Protein AF-A0A8T5GZK8-F1 (afdb_monomer_lite)

Radius of gyration: 70.19 Å; chains: 1; bounding box: 140×98×194 Å

Foldseek 3Di:
DDDDDDPPPPVQPCNVVLVVVVVVQADCVVVVVQCVVCVVVNVVSVVVVVVLLVLLVVVLVVLVQPLLCVPPVCNVVSVVLNVVSSHSVCSVVSVVVCVVVCVLQPVLVVLCVVQLVVCVVVVNNVLSSVLSSLLSPAFSVLVVQVVVCSVVSNDNVCSVVSVVSSVVSVVVRVVLLVVLVVLLVVVVVVPDDLPCLNVDGSVVSVVVSVVSVVVVVLLVVQLVLLVVQPVQQPPVSSVVLVVVSVVCVVPNDPVVSVVSSVVSVVVSVVLVVLLVVLQVLVVVLVVLVADDPDPDRDTSHCSVVSVVCVVVVVVLSVLQSVLVVLVVVLCVQVVVLCVQCVVVTNYSVCSVSSVVSSVVSVVVLVVLLVVLVVLVVVLVVLQADDVVLNVVSVVGSVVSSVVSVVCVVVSVLLSVLLVLLVPQLPVPHDVVVSVVLNVLSRYPPDDPVSSVVSVVVSVVSVVVLVVLLVVLVVLVVVLVVVQQDDPPPDSVPDRSVRSVVVSVCSVPCGPPDDPDDDDDDPCPVVVLVVLLVVLVVVLVQLVLQQADCPVLVVVSVPDSPVSVVVVVVLVVLLVCLVVLLVLVQPAPCQFPVPVLVVVLVLSSYSNCSVVSSVCSVVSNVVSVPGDGNHPPDRRDRDGGHDPDPDDDDDDDDDDDDDDPVVVVVVVVVVVVVPPDDDDYDDDDDDDDDDDDDDDDDDDDDDDDDDDDDDDDDDDDDDDDDDDDDDDDDDDDDDDDDDDDDDDDDDDDDDVPVVLVVVLVVCVVVVVVVVSVVSD

Secondary structure (DSSP, 8-state):
------------TTHHHHHHHHTTT---HHHHHHHHHTGGGHHHHHHHHHHHHHHHHHHHHHH--TTTTT-TTTHHHHHHHHHHTTSGGGHHHHHHHHHHHHHHH-HHHHHHTTTHHHHHHTT-HHHHHHHHHHHTTS-GGGHHHHHHHTTTTT-GGGHHHHHHHHHHHHHHHHHHHHHHHHHHHHHHHTT---GGGGGS-HHHHHHHHHHHHHHHHHHHHHHHHHHHHTTTT-HHHHHHHHHHHHHHHHH--HHHHHHHHHHHHHHHHHHHHHHHHHHHHHHHHHHTT---S--SPPPGGGHHHHHHHHHHHHHHHHHHHHHHHHHHHHHHH-GGGHHHHGGGTT-GGGHHHHHHHHHHHHHHHHHHHHHHHHHHHHHHTTT---GGGHHHHHH-HHHHHHHHHHHHHHHHHHHHHHHHHHTS--TTS-HHHHHHHHHHHHSTT--HHHHHHHHHHHHHHHHHHHHHHHHHHHHHHHHHHTTSS-TT--GGGS-HHHHHHHHHHHHHH-S-S---S---SSSHHHHHHHHHHHHHHHHHHHHHTT---HHHHHHHTT-HHHHHHHHHHHHHHHHHHHHHHHHHHTS-GGG-HHHHHHHHHHTT-TTHHHHHHHHHHHHHHHHHTS--S-TT----------------PPPP-------TTSHHHHHHHHHHH-SS------------------------------------------------------------------------SSHHHHHHHHHHHHHHTT-HHHHHS--

pLDDT: mean 74.14, std 19.46, range [23.34, 93.38]

Sequence (775 aa):
MVSQDEPHSSQSWFDNQIDSWANLGWEISEIEDYLNDNSELASEALLRVEYLVNLSTDMKSRLDLSWVEKNPSYRELFDRWLLDLNNPMNGEIIRQEYESWASDNRPWELVFQKVRDEWNAVRKGEEILLFLARCDSLDPTSHPQIAVLLPMFKSPEMSSRLDQEISRIEQNEARQRRTIFNAIESLKDQGYDVDYILEMPMVQALEQITVIQRRHTEHETIRLLIIDQLASFDDKIAQDYETQRLELLSEGNEIDLMDFKSKIMAISDDLYKRLVSVNDVIFSWREKGIIFPHADAIRPEELMEWETNIPEIGNSVNKHLEWLERYQKIITLWPEAISQGEPYIGYLENTENIIDIVEDLQQEWRRLELECLSLIEKFQNHGLLLDTYESMIEGDPKNALAVITNALPLWQQRVDCITDLLEIDISFEGEDLVNKRIALLQEIEAGSDVIEDTISMIQTYRKRRTRHRRMLESELLDLVKQGKASDETASSRFNLLEFEEFVANARKHGMSKNITTTGNSVVTSAINERLERKLVDELAQYNAAGWYTGHLSSQLESSPIELAKILTMVRGLINNHESLRRRLSALPWNRDVNLAIQVQEQLQDPLKLAELSDNVPSFMKHLSLREIEDSEFEFRSWKPDPIRKTLLPIPEQIQAPSSTLEEAHEAILDAMEEERDEDLNEPEIVEQKVPEVIDLVTEDKTMEEKVNELEEIIEIPQIEENQEQTQPPRSDNKSTVKEKQSPNAQNQSLDKSSFEAYKSLLLTLGLKETAQMLQ

Structure (mmCIF, N/CA/C/O backbone):
data_AF-A0A8T5GZK8-F1
#
_entry.id   AF-A0A8T5GZK8-F1
#
loop_
_atom_site.group_PDB
_atom_site.id
_atom_site.type_symbol
_atom_site.label_atom_id
_atom_site.label_alt_id
_atom_site.label_comp_id
_atom_site.label_asym_id
_atom_site.label_entity_id
_atom_site.label_seq_id
_atom_site.pdbx_PDB_ins_code
_atom_site.Cartn_x
_atom_site.Cartn_y
_atom_site.Cartn_z
_atom_site.occupancy
_atom_site.B_iso_or_equiv
_atom_site.auth_seq_id
_atom_site.auth_comp_id
_atom_site.auth_asym_id
_atom_site.auth_atom_id
_atom_site.pdbx_PDB_model_num
ATOM 1 N N . MET A 1 1 ? 81.126 51.174 -90.330 1.00 37.38 1 MET A N 1
ATOM 2 C CA . MET A 1 1 ? 81.477 50.451 -89.089 1.00 37.38 1 MET A CA 1
ATOM 3 C C . MET A 1 1 ? 80.354 49.439 -88.927 1.00 37.38 1 MET A C 1
ATOM 5 O O . MET A 1 1 ? 79.218 49.885 -88.896 1.00 37.38 1 MET A O 1
ATOM 9 N N . VAL A 1 2 ? 80.562 48.158 -89.252 1.00 33.69 2 VAL A N 1
ATOM 10 C CA . VAL A 1 2 ? 81.430 47.175 -88.558 1.00 33.69 2 VAL A CA 1
ATOM 11 C C . VAL A 1 2 ? 80.832 46.869 -87.179 1.00 33.69 2 VAL A C 1
ATOM 13 O O . VAL A 1 2 ? 80.740 47.805 -86.389 1.00 33.69 2 VAL A O 1
ATOM 16 N N . SER A 1 3 ? 80.415 45.642 -86.853 1.00 38.00 3 SER A N 1
ATOM 17 C CA . SER A 1 3 ? 80.447 44.358 -87.610 1.00 38.00 3 SER A CA 1
ATOM 18 C C . SER A 1 3 ? 79.036 44.004 -88.156 1.00 38.00 3 SER A C 1
ATOM 20 O O . SER A 1 3 ? 78.082 44.675 -87.779 1.00 38.00 3 SER A O 1
ATOM 22 N N . GLN A 1 4 ? 78.772 43.134 -89.142 1.00 34.84 4 GLN A N 1
ATOM 23 C CA . GLN A 1 4 ? 79.334 41.835 -89.566 1.00 34.84 4 GLN A CA 1
ATOM 24 C C . GLN A 1 4 ? 79.164 40.688 -88.553 1.00 34.84 4 GLN A C 1
ATOM 26 O O . GLN A 1 4 ? 79.716 40.768 -87.466 1.00 34.84 4 GLN A O 1
ATOM 31 N N . ASP A 1 5 ? 78.452 39.649 -89.008 1.00 31.97 5 ASP A N 1
ATOM 32 C CA . ASP A 1 5 ? 78.629 38.214 -88.724 1.00 31.97 5 ASP A CA 1
ATOM 33 C C . ASP A 1 5 ? 78.449 37.749 -87.246 1.00 31.97 5 ASP A C 1
ATOM 35 O O . ASP A 1 5 ? 79.006 38.331 -86.325 1.00 31.97 5 ASP A O 1
ATOM 39 N N . GLU A 1 6 ? 77.664 36.718 -86.900 1.00 33.94 6 GLU A N 1
ATOM 40 C CA . GLU A 1 6 ? 76.902 35.724 -87.682 1.00 33.94 6 GLU A CA 1
ATOM 41 C C . GLU A 1 6 ? 75.547 35.411 -87.008 1.00 33.94 6 GLU A C 1
ATOM 43 O O . GLU A 1 6 ? 75.478 35.364 -85.777 1.00 33.94 6 GLU A O 1
ATOM 48 N N . PRO A 1 7 ? 74.475 35.089 -87.759 1.00 36.22 7 PRO A N 1
ATOM 49 C CA . PRO A 1 7 ? 73.340 34.364 -87.207 1.00 36.22 7 PRO A CA 1
ATOM 50 C C . PRO A 1 7 ? 73.701 32.874 -87.111 1.00 36.22 7 PRO A C 1
ATOM 52 O O . PRO A 1 7 ? 73.326 32.078 -87.972 1.00 36.22 7 PRO A O 1
ATOM 55 N N . HIS A 1 8 ? 74.419 32.482 -86.056 1.00 35.00 8 HIS A N 1
ATOM 56 C CA . HIS A 1 8 ? 74.487 31.078 -85.645 1.00 35.00 8 HIS A CA 1
ATOM 57 C C . HIS A 1 8 ? 73.110 30.631 -85.123 1.00 35.00 8 HIS A C 1
ATOM 59 O O . HIS A 1 8 ? 72.898 30.447 -83.928 1.00 35.00 8 HIS A O 1
ATOM 65 N N . SER A 1 9 ? 72.174 30.399 -86.049 1.00 42.84 9 SER A N 1
ATOM 66 C CA . SER A 1 9 ? 71.194 29.331 -85.876 1.00 42.84 9 SER A CA 1
ATOM 67 C C . SER A 1 9 ? 71.968 28.020 -85.985 1.00 42.84 9 SER A C 1
ATOM 69 O O . SER A 1 9 ? 72.005 27.360 -87.024 1.00 42.84 9 SER A O 1
ATOM 71 N N . SER A 1 10 ? 72.664 27.689 -84.898 1.00 43.91 10 SER A N 1
ATOM 72 C CA . SER A 1 10 ? 73.003 26.313 -84.588 1.00 43.91 10 SER A CA 1
ATOM 73 C C . SER A 1 10 ? 71.667 25.609 -84.422 1.00 43.91 10 SER A C 1
ATOM 75 O O . SER A 1 10 ? 71.080 25.694 -83.352 1.00 43.91 10 SER A O 1
ATOM 77 N N . GLN A 1 11 ? 71.151 25.008 -85.496 1.00 52.88 11 GLN A N 1
ATOM 78 C CA . GLN A 1 11 ? 69.985 24.143 -85.379 1.00 52.88 11 GLN A CA 1
ATOM 79 C C . GLN A 1 11 ? 70.403 22.996 -84.464 1.00 52.88 11 GLN A C 1
ATOM 81 O O . GLN A 1 11 ? 71.233 22.165 -84.857 1.00 52.88 11 GLN A O 1
ATOM 86 N N . SER A 1 12 ? 69.907 22.998 -83.230 1.00 61.56 12 SER A N 1
ATOM 87 C CA . SER A 1 12 ? 70.169 21.917 -82.293 1.00 61.56 12 SER A CA 1
ATOM 88 C C . SER A 1 12 ? 69.613 20.654 -82.928 1.00 61.56 12 SER A C 1
ATOM 90 O O . SER A 1 12 ? 68.571 20.657 -83.590 1.00 61.56 12 SER A O 1
ATOM 92 N N . TRP A 1 13 ? 70.320 19.544 -82.760 1.00 71.88 13 TRP A N 1
ATOM 93 C CA . TRP A 1 13 ? 70.007 18.298 -83.460 1.00 71.88 13 TRP A CA 1
ATOM 94 C C . TRP A 1 13 ? 68.618 17.722 -83.086 1.00 71.88 13 TRP A C 1
ATOM 96 O O . TRP A 1 13 ? 68.147 16.796 -83.744 1.00 71.88 13 TRP A O 1
ATOM 106 N N . PHE A 1 14 ? 67.954 18.310 -82.082 1.00 71.38 14 PHE A N 1
ATOM 107 C CA . PHE A 1 14 ? 66.604 18.020 -81.600 1.00 71.38 14 PHE A CA 1
ATOM 108 C C . PHE A 1 14 ? 65.527 19.082 -81.928 1.00 71.38 14 PHE A C 1
ATOM 110 O O . PHE A 1 14 ? 64.354 18.783 -81.711 1.00 71.38 14 PHE A O 1
ATOM 117 N N . ASP A 1 15 ? 65.859 20.273 -82.458 1.00 73.25 15 ASP A N 1
ATOM 118 C CA . ASP A 1 15 ? 64.918 21.418 -82.577 1.00 73.25 15 ASP A CA 1
ATOM 119 C C . ASP A 1 15 ? 63.578 21.031 -83.231 1.00 73.25 15 ASP A C 1
ATOM 121 O O . ASP A 1 15 ? 62.506 21.339 -82.718 1.00 73.25 15 ASP A O 1
ATOM 125 N N . ASN A 1 16 ? 63.628 20.273 -84.335 1.00 74.69 16 ASN A N 1
ATOM 126 C CA . ASN A 1 16 ? 62.433 19.852 -85.079 1.00 74.69 16 ASN A CA 1
ATOM 127 C C . ASN A 1 16 ? 61.486 18.940 -84.266 1.00 74.69 16 ASN A C 1
ATOM 129 O O . ASN A 1 16 ? 60.287 18.915 -84.538 1.00 74.69 16 ASN A O 1
ATOM 133 N N . GLN A 1 17 ? 62.010 18.171 -83.301 1.00 72.31 17 GLN A N 1
ATOM 134 C CA . GLN A 1 17 ? 61.196 17.338 -82.404 1.00 72.31 17 GLN A CA 1
ATOM 135 C C . GLN A 1 17 ? 60.653 18.162 -81.234 1.00 72.31 17 GLN A C 1
ATOM 137 O O . GLN A 1 17 ? 59.504 17.973 -80.847 1.00 72.31 17 GLN A O 1
ATOM 142 N N . ILE A 1 18 ? 61.430 19.130 -80.741 1.00 78.00 18 ILE A N 1
ATOM 143 C CA . ILE A 1 18 ? 60.975 20.116 -79.756 1.00 78.00 18 ILE A CA 1
ATOM 144 C C . ILE A 1 18 ? 59.799 20.935 -80.293 1.00 78.00 18 ILE A C 1
ATOM 146 O O . ILE A 1 18 ? 58.759 20.983 -79.639 1.00 78.00 18 ILE A O 1
ATOM 150 N N . ASP A 1 19 ? 59.882 21.447 -81.524 1.00 77.25 19 ASP A N 1
ATOM 151 C CA . ASP A 1 19 ? 58.742 22.073 -82.206 1.00 77.25 19 ASP A CA 1
ATOM 152 C C . ASP A 1 19 ? 57.554 21.098 -82.332 1.00 77.25 19 ASP A C 1
ATOM 154 O O . ASP A 1 19 ? 56.397 21.488 -82.159 1.00 77.25 19 ASP A O 1
ATOM 158 N N . SER A 1 20 ? 57.799 19.810 -82.598 1.00 80.38 20 SER A N 1
ATOM 159 C CA . SER A 1 20 ? 56.724 18.812 -82.668 1.00 80.38 20 SER A CA 1
ATOM 160 C C . SER A 1 20 ? 56.048 18.570 -81.312 1.00 80.38 20 SER A C 1
ATOM 162 O O . SER A 1 20 ? 54.832 18.383 -81.276 1.00 80.38 20 SER A O 1
ATOM 164 N N . TRP A 1 21 ? 56.788 18.582 -80.201 1.00 79.38 21 TRP A N 1
ATOM 165 C CA . TRP A 1 21 ? 56.227 18.435 -78.853 1.00 79.38 21 TRP A CA 1
ATOM 166 C C . TRP A 1 21 ? 55.562 19.732 -78.361 1.00 79.38 21 TRP A C 1
ATOM 168 O O . TRP A 1 21 ? 54.498 19.662 -77.745 1.00 79.38 21 TRP A O 1
ATOM 178 N N . ALA A 1 22 ? 56.079 20.904 -78.745 1.00 79.00 22 ALA A N 1
ATOM 179 C CA . ALA A 1 22 ? 55.427 22.202 -78.544 1.00 79.00 22 ALA A CA 1
ATOM 180 C C . ALA A 1 22 ? 54.014 22.219 -79.145 1.00 79.00 22 ALA A C 1
ATOM 182 O O . ALA A 1 22 ? 53.035 22.549 -78.476 1.00 79.00 22 ALA A O 1
ATOM 183 N N . ASN A 1 23 ? 53.895 21.788 -80.406 1.00 78.38 23 ASN A N 1
ATOM 184 C CA . ASN A 1 23 ? 52.621 21.720 -81.125 1.00 78.38 23 ASN A CA 1
ATOM 185 C C . ASN A 1 23 ? 51.659 20.642 -80.581 1.00 78.38 23 ASN A C 1
ATOM 187 O O . ASN A 1 23 ? 50.468 20.681 -80.890 1.00 78.38 23 ASN A O 1
ATOM 191 N N . LEU A 1 24 ? 52.148 19.705 -79.761 1.00 74.62 24 LEU A N 1
ATOM 192 C CA . LEU A 1 24 ? 51.341 18.723 -79.026 1.00 74.62 24 LEU A CA 1
ATOM 193 C C . LEU A 1 24 ? 50.972 19.183 -77.599 1.00 74.62 24 LEU A C 1
ATOM 195 O O . LEU A 1 24 ? 50.237 18.473 -76.915 1.00 74.62 24 LEU A O 1
ATOM 199 N N . GLY A 1 25 ? 51.428 20.364 -77.164 1.00 78.31 25 GLY A N 1
ATOM 200 C CA . GLY A 1 25 ? 51.036 20.983 -75.893 1.00 78.31 25 GLY A CA 1
ATOM 201 C C . GLY A 1 25 ? 51.818 20.517 -74.660 1.00 78.31 25 GLY A C 1
ATOM 202 O O . GLY A 1 25 ? 51.269 20.552 -73.559 1.00 78.31 25 GLY A O 1
ATOM 203 N N . TRP A 1 26 ? 53.066 20.070 -74.824 1.00 81.69 26 TRP A N 1
ATOM 204 C CA . TRP A 1 26 ? 53.951 19.709 -73.706 1.00 81.69 26 TRP A CA 1
ATOM 205 C C . TRP A 1 26 ? 54.773 20.904 -73.215 1.00 81.69 26 TRP A C 1
ATOM 207 O O . TRP A 1 26 ? 55.111 21.798 -73.992 1.00 81.69 26 TRP A O 1
ATOM 217 N N . GLU A 1 27 ? 55.127 20.901 -71.931 1.00 80.12 27 GLU A N 1
ATOM 218 C CA . GLU A 1 27 ? 56.160 21.789 -71.397 1.00 80.12 27 GLU A CA 1
ATOM 219 C C . GLU A 1 27 ? 57.551 21.268 -71.790 1.00 80.12 27 GLU A C 1
ATOM 221 O O . GLU A 1 27 ? 57.815 20.067 -71.716 1.00 80.12 27 GLU A O 1
ATOM 226 N N . ILE A 1 28 ? 58.417 22.174 -72.255 1.00 77.94 28 ILE A N 1
ATOM 227 C CA . ILE A 1 28 ? 59.652 21.836 -72.987 1.00 77.94 28 ILE A CA 1
ATOM 228 C C . ILE A 1 28 ? 60.919 22.381 -72.322 1.00 77.94 28 ILE A C 1
ATOM 230 O O . ILE A 1 28 ? 62.007 21.926 -72.642 1.00 77.94 28 ILE A O 1
ATOM 234 N N . SER A 1 29 ? 60.795 23.306 -71.371 1.00 76.06 29 SER A N 1
ATOM 235 C CA . SER A 1 29 ? 61.905 23.931 -70.633 1.00 76.06 29 SER A CA 1
ATOM 236 C C . SER A 1 29 ? 62.900 22.900 -70.083 1.00 76.06 29 SER A C 1
ATOM 238 O O . SER A 1 29 ? 64.078 22.914 -70.428 1.00 76.06 29 SER A O 1
ATOM 240 N N . GLU A 1 30 ? 62.412 21.933 -69.306 1.00 76.25 30 GLU A N 1
ATOM 241 C CA . GLU A 1 30 ? 63.249 20.865 -68.740 1.00 76.25 30 GLU A CA 1
ATOM 242 C C . GLU A 1 30 ? 63.717 19.832 -69.784 1.00 76.25 30 GLU A C 1
ATOM 244 O O . GLU A 1 30 ? 64.691 19.114 -69.555 1.00 76.25 30 GLU A O 1
ATOM 249 N N . ILE A 1 31 ? 63.058 19.762 -70.947 1.00 77.94 31 ILE A N 1
ATOM 250 C CA . ILE A 1 31 ? 63.470 18.913 -72.074 1.00 77.94 31 ILE A CA 1
ATOM 251 C C . ILE A 1 31 ? 64.644 19.560 -72.822 1.00 77.94 31 ILE A C 1
ATOM 253 O O . ILE A 1 31 ? 65.604 18.869 -73.160 1.00 77.94 31 ILE A O 1
ATOM 257 N N . GLU A 1 32 ? 64.588 20.875 -73.056 1.00 77.50 32 GLU A N 1
ATOM 258 C CA . GLU A 1 32 ? 65.678 21.670 -73.631 1.00 77.50 32 GLU A CA 1
ATOM 259 C C . GLU A 1 32 ? 66.932 21.558 -72.760 1.00 77.50 32 GLU A C 1
ATOM 261 O O . GLU A 1 32 ? 67.994 21.191 -73.265 1.00 77.50 32 GLU A O 1
ATOM 266 N N . ASP A 1 33 ? 66.809 21.786 -71.450 1.00 79.62 33 ASP A N 1
ATOM 267 C CA . ASP A 1 33 ? 67.921 21.638 -70.504 1.00 79.62 33 ASP A CA 1
ATOM 268 C C . ASP A 1 33 ? 68.491 20.203 -70.527 1.00 79.62 33 ASP A C 1
ATOM 270 O O . ASP A 1 33 ? 69.699 20.012 -70.700 1.00 79.62 33 ASP A O 1
ATOM 274 N N . TYR A 1 34 ? 67.635 19.173 -70.463 1.00 80.00 34 TYR A N 1
ATOM 275 C CA . TYR A 1 34 ? 68.074 17.772 -70.479 1.00 80.00 34 TYR A CA 1
ATOM 276 C C . TYR A 1 34 ? 68.780 17.358 -71.783 1.00 80.00 34 TYR A C 1
ATOM 278 O O . TYR A 1 34 ? 69.774 16.625 -71.744 1.00 80.00 34 TYR A O 1
ATOM 286 N N . LEU A 1 35 ? 68.297 17.810 -72.945 1.00 78.56 35 LEU A N 1
ATOM 287 C CA . LEU A 1 35 ? 68.897 17.484 -74.244 1.00 78.56 35 LEU A CA 1
ATOM 288 C C . LEU A 1 35 ? 70.188 18.273 -74.517 1.00 78.56 35 LEU A C 1
ATOM 290 O O . LEU A 1 35 ? 71.076 17.755 -75.200 1.00 78.56 35 LEU A O 1
ATOM 294 N N . ASN A 1 36 ? 70.329 19.475 -73.949 1.00 79.62 36 ASN A N 1
ATOM 295 C CA . ASN A 1 36 ? 71.585 20.226 -73.956 1.00 79.62 36 ASN A CA 1
ATOM 296 C C . ASN A 1 36 ? 72.664 19.534 -73.102 1.00 79.62 36 ASN A C 1
ATOM 298 O O . ASN A 1 36 ? 73.771 19.299 -73.596 1.00 79.62 36 ASN A O 1
ATOM 302 N N . ASP A 1 37 ? 72.335 19.135 -71.869 1.00 78.06 37 ASP A N 1
ATOM 303 C CA . ASP A 1 37 ? 73.274 18.463 -70.954 1.00 78.06 37 ASP A CA 1
ATOM 304 C C . ASP A 1 37 ? 73.750 17.091 -71.475 1.00 78.06 37 ASP A C 1
ATOM 306 O O . ASP A 1 37 ? 74.883 16.682 -71.217 1.00 78.06 37 ASP A O 1
ATOM 310 N N . ASN A 1 38 ? 72.920 16.375 -72.245 1.00 77.00 38 ASN A N 1
ATOM 311 C CA . ASN A 1 38 ? 73.207 15.013 -72.725 1.00 77.00 38 ASN A CA 1
ATOM 312 C C . ASN A 1 38 ? 73.645 14.948 -74.204 1.00 77.00 38 ASN A C 1
ATOM 314 O O . ASN A 1 38 ? 73.516 13.908 -74.855 1.00 77.00 38 ASN A O 1
ATOM 318 N N . SER A 1 39 ? 74.205 16.038 -74.739 1.00 66.94 39 SER A N 1
ATOM 319 C CA . SER A 1 39 ? 74.588 16.180 -76.155 1.00 66.94 39 SER A CA 1
ATOM 320 C C . SER A 1 39 ? 75.546 15.087 -76.685 1.00 66.94 39 SER A C 1
ATOM 322 O O . SER A 1 39 ? 75.451 14.695 -77.848 1.00 66.94 39 SER A O 1
ATOM 324 N N . GLU A 1 40 ? 76.419 14.511 -75.843 1.00 69.25 40 GLU A N 1
ATOM 325 C CA . GLU A 1 40 ? 77.305 13.392 -76.237 1.00 69.25 40 GLU A CA 1
ATOM 326 C C . GLU A 1 40 ? 76.555 12.069 -76.510 1.00 69.25 40 GLU A C 1
ATOM 328 O O . GLU A 1 40 ? 77.056 11.213 -77.241 1.00 69.25 40 GLU A O 1
ATOM 333 N N . LEU A 1 41 ? 75.350 11.903 -75.954 1.00 76.25 41 LEU A N 1
ATOM 334 C CA . LEU A 1 41 ? 74.505 10.705 -76.056 1.00 76.25 41 LEU A CA 1
ATOM 335 C C . LEU A 1 41 ? 73.192 10.993 -76.804 1.00 76.25 41 LEU A C 1
ATOM 337 O O . LEU A 1 41 ? 72.172 10.352 -76.558 1.00 76.25 41 LEU A O 1
ATOM 341 N N . ALA A 1 42 ? 73.231 11.939 -77.746 1.00 72.12 42 ALA A N 1
ATOM 342 C CA . ALA A 1 42 ? 72.089 12.488 -78.478 1.00 72.12 42 ALA A CA 1
ATOM 343 C C . ALA A 1 42 ? 70.966 11.484 -78.826 1.00 72.12 42 ALA A C 1
ATOM 345 O O . ALA A 1 42 ? 69.807 11.684 -78.466 1.00 72.12 42 ALA A O 1
ATOM 346 N N . SER A 1 43 ? 71.292 10.364 -79.481 1.00 75.50 43 SER A N 1
ATOM 347 C CA . SER A 1 43 ? 70.288 9.363 -79.873 1.00 75.50 43 SER A CA 1
ATOM 348 C C . SER A 1 43 ? 69.632 8.640 -78.693 1.00 75.50 43 SER A C 1
ATOM 350 O O . SER A 1 43 ? 68.473 8.258 -78.792 1.00 75.50 43 SER A O 1
ATOM 352 N N . GLU A 1 44 ? 70.349 8.435 -77.586 1.00 79.56 44 GLU A N 1
ATOM 353 C CA . GLU A 1 44 ? 69.805 7.807 -76.375 1.00 79.56 44 GLU A CA 1
ATOM 354 C C . GLU A 1 44 ? 68.977 8.810 -75.562 1.00 79.56 44 GLU A C 1
ATOM 356 O O . GLU A 1 44 ? 67.880 8.479 -75.115 1.00 79.56 44 GLU A O 1
ATOM 361 N N . ALA A 1 45 ? 69.442 10.059 -75.455 1.00 79.62 45 ALA A N 1
ATOM 362 C CA . ALA A 1 45 ? 68.712 11.139 -74.796 1.00 79.62 45 ALA A CA 1
ATOM 363 C C . ALA A 1 45 ? 67.372 11.438 -75.495 1.00 79.62 45 ALA A C 1
ATOM 365 O O . ALA A 1 45 ? 66.340 11.532 -74.831 1.00 79.62 45 ALA A O 1
ATOM 366 N N . LEU A 1 46 ? 67.353 11.500 -76.832 1.00 81.19 46 LEU A N 1
ATOM 367 C CA . LEU A 1 46 ? 66.121 11.700 -77.602 1.00 81.19 46 LEU A CA 1
ATOM 368 C C . LEU A 1 46 ? 65.188 10.488 -77.531 1.00 81.19 46 LEU A C 1
ATOM 370 O O . LEU A 1 46 ? 63.996 10.684 -77.325 1.00 81.19 46 LEU A O 1
ATOM 374 N N . LEU A 1 47 ? 65.701 9.252 -77.599 1.00 83.00 47 LEU A N 1
ATOM 375 C CA . LEU A 1 47 ? 64.875 8.057 -77.367 1.00 83.00 47 LEU A CA 1
ATOM 376 C C . LEU A 1 47 ? 64.290 8.026 -75.945 1.00 83.00 47 LEU A C 1
ATOM 378 O O . LEU A 1 47 ? 63.164 7.564 -75.764 1.00 83.00 47 LEU A O 1
ATOM 382 N N . ARG A 1 48 ? 65.008 8.548 -74.937 1.00 83.25 48 ARG A N 1
ATOM 383 C CA . ARG A 1 48 ? 64.469 8.710 -73.579 1.00 83.25 48 ARG A CA 1
ATOM 384 C C . ARG A 1 48 ? 63.349 9.747 -73.538 1.00 83.25 48 ARG A C 1
ATOM 386 O O . ARG A 1 48 ? 62.325 9.475 -72.922 1.00 83.25 48 ARG A O 1
ATOM 393 N N . VAL A 1 49 ? 63.511 10.903 -74.182 1.00 82.56 49 VAL A N 1
ATOM 394 C CA . VAL A 1 49 ? 62.457 11.931 -74.231 1.00 82.56 49 VAL A CA 1
ATOM 395 C C . VAL A 1 49 ? 61.244 11.438 -75.025 1.00 82.56 49 VAL A C 1
ATOM 397 O O . VAL A 1 49 ? 60.124 11.575 -74.546 1.00 82.56 49 VAL A O 1
ATOM 400 N N . GLU A 1 50 ? 61.435 10.769 -76.166 1.00 83.62 50 GLU A N 1
ATOM 401 C CA . GLU A 1 50 ? 60.346 10.103 -76.894 1.00 83.62 50 GLU A CA 1
ATOM 402 C C . GLU A 1 50 ? 59.641 9.064 -76.010 1.00 83.62 50 GLU A C 1
ATOM 404 O O . GLU A 1 50 ? 58.413 9.019 -75.984 1.00 83.62 50 GLU A O 1
ATOM 409 N N . TYR A 1 51 ? 60.375 8.259 -75.239 1.00 87.06 51 TYR A N 1
ATOM 410 C CA . TYR A 1 51 ? 59.784 7.336 -74.267 1.00 87.06 51 TYR A CA 1
ATOM 411 C C . TYR A 1 51 ? 59.006 8.063 -73.157 1.00 87.06 51 TYR A C 1
ATOM 413 O O . TYR A 1 51 ? 57.897 7.641 -72.842 1.00 87.06 51 TYR A O 1
ATOM 421 N N . LEU A 1 52 ? 59.526 9.162 -72.602 1.00 84.75 52 LEU A N 1
ATOM 422 C CA . LEU A 1 52 ? 58.862 9.953 -71.558 1.00 84.75 52 LEU A CA 1
ATOM 423 C C . LEU A 1 52 ? 57.592 10.648 -72.068 1.00 84.75 52 LEU A C 1
ATOM 425 O O . LEU A 1 52 ? 56.576 10.614 -71.379 1.00 84.75 52 LEU A O 1
ATOM 429 N N . VAL A 1 53 ? 57.612 11.202 -73.285 1.00 84.25 53 VAL A N 1
ATOM 430 C CA . VAL A 1 53 ? 56.433 11.784 -73.950 1.00 84.25 53 VAL A CA 1
ATOM 431 C C . VAL A 1 53 ? 55.402 10.700 -74.281 1.00 84.25 53 VAL A C 1
ATOM 433 O O . VAL A 1 53 ? 54.215 10.877 -74.024 1.00 84.25 53 VAL A O 1
ATOM 436 N N . ASN A 1 54 ? 55.819 9.535 -74.786 1.00 85.81 54 ASN A N 1
ATOM 437 C CA . ASN A 1 54 ? 54.891 8.419 -75.001 1.00 85.81 54 ASN A CA 1
ATOM 438 C C . ASN A 1 54 ? 54.297 7.921 -73.668 1.00 85.81 54 ASN A C 1
ATOM 440 O O . ASN A 1 54 ? 53.088 7.704 -73.574 1.00 85.81 54 ASN A O 1
ATOM 444 N N . LEU A 1 55 ? 55.106 7.812 -72.612 1.00 85.56 55 LEU A N 1
ATOM 445 C CA . LEU A 1 55 ? 54.658 7.434 -71.273 1.00 85.56 55 LEU A CA 1
ATOM 446 C C . LEU A 1 55 ? 53.664 8.457 -70.710 1.00 85.56 55 LEU A C 1
ATOM 448 O O . LEU A 1 55 ? 52.619 8.053 -70.203 1.00 85.56 55 LEU A O 1
ATOM 452 N N . SER A 1 56 ? 53.927 9.761 -70.830 1.00 84.50 56 SER A N 1
ATOM 453 C CA . SER A 1 56 ? 53.001 10.798 -70.366 1.00 84.50 56 SER A CA 1
ATOM 454 C C . SER A 1 56 ? 51.721 10.862 -71.210 1.00 84.50 56 SER A C 1
ATOM 456 O O . SER A 1 56 ? 50.659 11.114 -70.640 1.00 84.50 56 SER A O 1
ATOM 458 N N . THR A 1 57 ? 51.757 10.555 -72.518 1.00 84.94 57 THR A N 1
ATOM 459 C CA . THR A 1 57 ? 50.524 10.384 -73.321 1.00 84.94 57 THR A CA 1
ATOM 460 C C . THR A 1 57 ? 49.681 9.205 -72.834 1.00 84.94 57 THR A C 1
ATOM 462 O O . THR A 1 57 ? 48.470 9.360 -72.673 1.00 84.94 57 THR A O 1
ATOM 465 N N . ASP A 1 58 ? 50.295 8.053 -72.535 1.00 84.75 58 ASP A N 1
ATOM 466 C CA . ASP A 1 58 ? 49.566 6.893 -72.017 1.00 84.75 58 ASP A CA 1
ATOM 467 C C . ASP A 1 58 ? 49.014 7.174 -70.613 1.00 84.75 58 ASP A C 1
ATOM 469 O O . ASP A 1 58 ? 47.829 6.940 -70.383 1.00 84.75 58 ASP A O 1
ATOM 473 N N . MET A 1 59 ? 49.805 7.775 -69.710 1.00 83.38 59 MET A N 1
ATOM 474 C CA . MET A 1 59 ? 49.317 8.185 -68.386 1.00 83.38 59 MET A CA 1
ATOM 475 C C . MET A 1 59 ? 48.148 9.169 -68.497 1.00 83.38 59 MET A C 1
ATOM 477 O O . MET A 1 59 ? 47.118 8.926 -67.872 1.00 83.38 59 MET A O 1
ATOM 481 N N . LYS A 1 60 ? 48.236 10.215 -69.337 1.00 82.88 60 LYS A N 1
ATOM 482 C CA . LYS A 1 60 ? 47.092 11.110 -69.583 1.00 82.88 60 LYS A CA 1
ATOM 483 C C . LYS A 1 60 ? 45.881 10.318 -70.086 1.00 82.88 60 LYS A C 1
ATOM 485 O O . LYS A 1 60 ? 44.818 10.461 -69.503 1.00 82.88 60 LYS A O 1
ATOM 490 N N . SER A 1 61 ? 46.035 9.390 -71.037 1.00 82.31 61 SER A N 1
ATOM 491 C CA . SER A 1 61 ? 44.919 8.555 -71.529 1.00 82.31 61 SER A CA 1
ATOM 492 C C . SER A 1 61 ? 44.310 7.587 -70.492 1.00 82.31 61 SER A C 1
ATOM 494 O O . SER A 1 61 ? 43.176 7.141 -70.660 1.00 82.31 61 SER A O 1
ATOM 496 N N . ARG A 1 62 ? 45.042 7.256 -69.417 1.00 80.75 62 ARG A N 1
ATOM 497 C CA . ARG A 1 62 ? 44.569 6.419 -68.294 1.00 80.75 62 ARG A CA 1
ATOM 498 C C . ARG A 1 62 ? 43.841 7.225 -67.211 1.00 80.75 62 ARG A C 1
ATOM 500 O O . ARG A 1 62 ? 43.072 6.637 -66.445 1.00 80.75 62 ARG A O 1
ATOM 507 N N . LEU A 1 63 ? 44.106 8.533 -67.140 1.00 79.12 63 LEU A N 1
ATOM 508 C CA . LEU A 1 63 ? 43.504 9.481 -66.196 1.00 79.12 63 LEU A CA 1
ATOM 509 C C . LEU A 1 63 ? 42.326 10.262 -66.807 1.00 79.12 63 LEU A C 1
ATOM 511 O O . LEU A 1 63 ? 41.331 10.480 -66.121 1.00 79.12 63 LEU A O 1
ATOM 515 N N . ASP A 1 64 ? 42.412 10.619 -68.092 1.00 75.88 64 ASP A N 1
ATOM 516 C CA . ASP A 1 64 ? 41.401 11.313 -68.910 1.00 75.88 64 ASP A CA 1
ATOM 517 C C . ASP A 1 64 ? 40.237 10.370 -69.287 1.00 75.88 64 ASP A C 1
ATOM 519 O O . ASP A 1 64 ? 39.955 10.059 -70.445 1.00 75.88 64 ASP A O 1
ATOM 523 N N . LEU A 1 65 ? 39.590 9.827 -68.254 1.00 76.62 65 LEU A N 1
ATOM 524 C CA . LEU A 1 65 ? 38.443 8.935 -68.350 1.00 76.62 65 LEU A CA 1
ATOM 525 C C . LEU A 1 65 ? 37.245 9.613 -67.688 1.00 76.62 65 LEU A C 1
ATOM 527 O O . LEU A 1 65 ? 37.163 9.689 -66.464 1.00 76.62 65 LEU A O 1
ATOM 531 N N . SER A 1 66 ? 36.272 10.031 -68.501 1.00 68.56 66 SER A N 1
ATOM 532 C CA . SER A 1 66 ? 35.092 10.830 -68.102 1.00 68.56 66 SER A CA 1
ATOM 533 C C . SER A 1 66 ? 34.147 10.232 -67.037 1.00 68.56 66 SER A C 1
ATOM 535 O O . SER A 1 66 ? 33.077 10.781 -66.759 1.00 68.56 66 SER A O 1
ATOM 537 N N . TRP A 1 67 ? 34.478 9.080 -66.455 1.00 71.38 67 TRP A N 1
ATOM 538 C CA . TRP A 1 67 ? 33.818 8.506 -65.278 1.00 71.38 67 TRP A CA 1
ATOM 539 C C . TRP A 1 67 ? 34.687 8.565 -64.011 1.00 71.38 67 TRP A C 1
ATOM 541 O O . TRP A 1 67 ? 34.133 8.636 -62.919 1.00 71.38 67 TRP A O 1
ATOM 551 N N . VAL A 1 68 ? 36.016 8.625 -64.142 1.00 66.88 68 VAL A N 1
ATOM 552 C CA . VAL A 1 68 ? 36.964 8.806 -63.031 1.00 66.88 68 VAL A CA 1
ATOM 553 C C . VAL A 1 68 ? 36.874 10.234 -62.477 1.00 66.88 68 VAL A C 1
ATOM 555 O O . VAL A 1 68 ? 36.785 10.405 -61.263 1.00 66.88 68 VAL A O 1
ATOM 558 N N . GLU A 1 69 ? 36.746 11.244 -63.350 1.00 58.31 69 GLU A N 1
ATOM 559 C CA . GLU A 1 69 ? 36.509 12.660 -62.983 1.00 58.31 69 GLU A CA 1
ATOM 560 C C . GLU A 1 69 ? 35.307 12.872 -62.040 1.00 58.31 69 GLU A C 1
ATOM 562 O O . GLU A 1 69 ? 35.214 13.881 -61.336 1.00 58.31 69 GLU A O 1
ATOM 567 N N . LYS A 1 70 ? 34.338 11.947 -62.071 1.00 59.12 70 LYS A N 1
ATOM 568 C CA . LYS A 1 70 ? 33.058 12.053 -61.358 1.00 59.12 70 LYS A CA 1
ATOM 569 C C . LYS A 1 70 ? 33.120 11.540 -59.923 1.00 59.12 70 LYS A C 1
ATOM 571 O O . LYS A 1 70 ? 32.160 11.757 -59.189 1.00 59.12 70 LYS A O 1
ATOM 576 N N . ASN A 1 71 ? 34.201 10.871 -59.518 1.00 66.00 71 ASN A N 1
ATOM 577 C CA . ASN A 1 71 ? 34.344 10.367 -58.157 1.00 66.00 71 ASN A CA 1
ATOM 578 C C . ASN A 1 71 ? 34.956 11.460 -57.250 1.00 66.00 71 ASN A C 1
ATOM 580 O O . ASN A 1 71 ? 36.149 11.759 -57.375 1.00 66.00 71 ASN A O 1
ATOM 584 N N . PRO A 1 72 ? 34.176 12.077 -56.336 1.00 63.75 72 PRO A N 1
ATOM 585 C CA . PRO A 1 72 ? 34.637 13.231 -55.565 1.00 63.75 72 PRO A CA 1
ATOM 586 C C . PRO A 1 72 ? 35.796 12.893 -54.618 1.00 63.75 72 PRO A C 1
ATOM 588 O O . PRO A 1 72 ? 36.601 13.769 -54.322 1.00 63.75 72 PRO A O 1
ATOM 591 N N . SER A 1 73 ? 35.927 11.635 -54.184 1.00 65.69 73 SER A N 1
ATOM 592 C CA . SER A 1 73 ? 36.920 11.207 -53.188 1.00 65.69 73 SER A CA 1
ATOM 593 C C . SER A 1 73 ? 38.375 11.262 -53.666 1.00 65.69 73 SER A C 1
ATOM 595 O O . SER A 1 73 ? 39.280 11.239 -52.836 1.00 65.69 73 SER A O 1
ATOM 597 N N . TYR A 1 74 ? 38.614 11.321 -54.981 1.00 73.00 74 TYR A N 1
ATOM 598 C CA . TYR A 1 74 ? 39.966 11.271 -55.561 1.00 73.00 74 TYR A CA 1
ATOM 599 C C . TYR A 1 74 ? 40.241 12.362 -56.601 1.00 73.00 74 TYR A C 1
ATOM 601 O O . TYR A 1 74 ? 41.372 12.490 -57.069 1.00 73.00 74 TYR A O 1
ATOM 609 N N . ARG A 1 75 ? 39.228 13.158 -56.964 1.00 73.56 75 ARG A N 1
ATOM 610 C CA . ARG A 1 75 ? 39.307 14.144 -58.046 1.00 73.56 75 ARG A CA 1
ATOM 611 C C . ARG A 1 75 ? 40.488 15.109 -57.905 1.00 73.56 75 ARG A C 1
ATOM 613 O O . ARG A 1 75 ? 41.228 15.285 -58.862 1.00 73.56 75 ARG A O 1
ATOM 620 N N . GLU A 1 76 ? 40.711 15.672 -56.719 1.00 78.12 76 GLU A N 1
ATOM 621 C CA . GLU A 1 76 ? 41.806 16.630 -56.481 1.00 78.12 76 GLU A CA 1
ATOM 622 C C . GLU A 1 76 ? 43.203 16.021 -56.718 1.00 78.12 76 GLU A C 1
ATOM 624 O O . GLU A 1 76 ? 44.122 16.717 -57.147 1.00 78.12 76 GLU A O 1
ATOM 629 N N . LEU A 1 77 ? 43.366 14.711 -56.490 1.00 81.88 77 LEU A N 1
ATOM 630 C CA . LEU A 1 77 ? 44.615 13.989 -56.757 1.00 81.88 77 LEU A CA 1
ATOM 631 C C . LEU A 1 77 ? 44.815 13.753 -58.260 1.00 81.88 77 LEU A C 1
ATOM 633 O O . LEU A 1 77 ? 45.936 13.882 -58.754 1.00 81.88 77 LEU A O 1
ATOM 637 N N . PHE A 1 78 ? 43.734 13.450 -58.986 1.00 82.06 78 PHE A N 1
ATOM 638 C CA . PHE A 1 78 ? 43.754 13.282 -60.440 1.00 82.06 78 PHE A CA 1
ATOM 639 C C . PHE A 1 78 ? 43.977 14.597 -61.184 1.00 82.06 78 PHE A C 1
ATOM 641 O O . PHE A 1 78 ? 44.846 14.645 -62.053 1.00 82.06 78 PHE A O 1
ATOM 648 N N . ASP A 1 79 ? 43.265 15.661 -60.807 1.00 82.88 79 ASP A N 1
ATOM 649 C CA . ASP A 1 79 ? 43.425 17.004 -61.375 1.00 82.88 79 ASP A CA 1
ATOM 650 C C . ASP A 1 79 ? 44.882 17.487 -61.193 1.00 82.88 79 ASP A C 1
ATOM 652 O O . ASP A 1 79 ? 45.487 18.013 -62.128 1.00 82.88 79 ASP A O 1
ATOM 656 N N . ARG A 1 80 ? 45.496 17.212 -60.029 1.00 86.06 80 ARG A N 1
ATOM 657 C CA . ARG A 1 80 ? 46.924 17.462 -59.764 1.00 86.06 80 ARG A CA 1
ATOM 658 C C . ARG A 1 80 ? 47.845 16.651 -60.685 1.00 86.06 80 ARG A C 1
ATOM 660 O O . ARG A 1 80 ? 48.665 17.239 -61.382 1.00 86.06 80 ARG A O 1
ATOM 667 N N . TRP A 1 81 ? 47.700 15.324 -60.746 1.00 85.44 81 TRP A N 1
ATOM 668 C CA . TRP A 1 81 ? 48.553 14.488 -61.606 1.00 85.44 81 TRP A CA 1
ATOM 669 C C . TRP A 1 81 ? 48.415 14.824 -63.099 1.00 85.44 81 TRP A C 1
ATOM 671 O O . TRP A 1 81 ? 49.402 14.756 -63.827 1.00 85.44 81 TRP A O 1
ATOM 681 N N . LEU A 1 82 ? 47.226 15.218 -63.569 1.00 83.69 82 LEU A N 1
ATOM 682 C CA . LEU A 1 82 ? 47.009 15.684 -64.944 1.00 83.69 82 LEU A CA 1
ATOM 683 C C . LEU A 1 82 ? 47.731 17.008 -65.240 1.00 83.69 82 LEU A C 1
ATOM 685 O O . LEU A 1 82 ? 48.226 17.188 -66.356 1.00 83.69 82 LEU A O 1
ATOM 689 N N . LEU A 1 83 ? 47.824 17.910 -64.256 1.00 84.88 83 LEU A N 1
ATOM 690 C CA . LEU A 1 83 ? 48.614 19.139 -64.355 1.00 84.88 83 LEU A CA 1
ATOM 691 C C . LEU A 1 83 ? 50.119 18.841 -64.372 1.00 84.88 83 LEU A C 1
ATOM 693 O O . LEU A 1 83 ? 50.810 19.296 -65.284 1.00 84.88 83 LEU A O 1
ATOM 697 N N . ASP A 1 84 ? 50.603 18.035 -63.425 1.00 83.75 84 ASP A N 1
ATOM 698 C CA . ASP A 1 84 ? 52.026 17.699 -63.283 1.00 83.75 84 ASP A CA 1
ATOM 699 C C . ASP A 1 84 ? 52.558 16.891 -64.490 1.00 83.75 84 ASP A C 1
ATOM 701 O O . ASP A 1 84 ? 53.730 17.013 -64.856 1.00 83.75 84 ASP A O 1
ATOM 705 N N . LEU A 1 85 ? 51.686 16.117 -65.160 1.00 83.94 85 LEU A N 1
ATOM 706 C CA . LEU A 1 85 ? 51.962 15.401 -66.416 1.00 83.94 85 LEU A CA 1
ATOM 707 C C . LEU A 1 85 ? 52.133 16.317 -67.640 1.00 83.94 85 LEU A C 1
ATOM 709 O O . LEU A 1 85 ? 52.431 15.804 -68.718 1.00 83.94 85 LEU A O 1
ATOM 713 N N . ASN A 1 86 ? 51.919 17.635 -67.561 1.00 83.12 86 ASN A N 1
ATOM 714 C CA . ASN A 1 86 ? 52.188 18.520 -68.707 1.00 83.12 86 ASN A CA 1
ATOM 715 C C . ASN A 1 86 ? 53.684 18.651 -69.017 1.00 83.12 86 ASN A C 1
ATOM 717 O O . ASN A 1 86 ? 54.044 18.815 -70.183 1.00 83.12 86 ASN A O 1
ATOM 721 N N . ASN A 1 87 ? 54.532 18.458 -68.010 1.00 85.00 87 ASN A N 1
ATOM 722 C CA . ASN A 1 87 ? 55.954 18.200 -68.173 1.00 85.00 87 ASN A CA 1
ATOM 723 C C . ASN A 1 87 ? 56.186 16.669 -68.245 1.00 85.00 87 ASN A C 1
ATOM 725 O O . ASN A 1 87 ? 55.924 15.962 -67.266 1.00 85.00 87 ASN A O 1
ATOM 729 N N . PRO A 1 88 ? 56.681 16.115 -69.371 1.00 81.88 88 PRO A N 1
ATOM 730 C CA . PRO A 1 88 ? 56.881 14.672 -69.515 1.00 81.88 88 PRO A CA 1
ATOM 731 C C . PRO A 1 88 ? 58.024 14.119 -68.646 1.00 81.88 88 PRO A C 1
ATOM 733 O O . PRO A 1 88 ? 58.037 12.916 -68.379 1.00 81.88 88 PRO A O 1
ATOM 736 N N . MET A 1 89 ? 58.941 14.958 -68.145 1.00 81.25 89 MET A N 1
ATOM 737 C CA . MET A 1 89 ? 60.022 14.536 -67.239 1.00 81.25 89 MET A CA 1
ATOM 738 C C . MET A 1 89 ? 59.469 13.983 -65.914 1.00 81.25 89 MET A C 1
ATOM 740 O O . MET A 1 89 ? 60.010 13.022 -65.366 1.00 81.25 89 MET A O 1
ATOM 744 N N . ASN A 1 90 ? 58.318 14.494 -65.458 1.00 85.12 90 ASN A N 1
ATOM 745 C CA . ASN A 1 90 ? 57.605 13.987 -64.281 1.00 85.12 90 ASN A CA 1
ATOM 746 C C . ASN A 1 90 ? 56.927 12.621 -64.508 1.00 85.12 90 ASN A C 1
ATOM 748 O O . ASN A 1 90 ? 56.488 11.985 -63.546 1.00 85.12 90 ASN A O 1
ATOM 752 N N . GLY A 1 91 ? 56.829 12.141 -65.753 1.00 81.56 91 GLY A N 1
ATOM 753 C CA . GLY A 1 91 ? 56.043 10.956 -66.110 1.00 81.56 91 GLY A CA 1
ATOM 754 C C . GLY A 1 91 ? 56.438 9.689 -65.342 1.00 81.56 91 GLY A C 1
ATOM 755 O O . GLY A 1 91 ? 55.566 8.954 -64.878 1.00 81.56 91 GLY A O 1
ATOM 756 N N . GLU A 1 92 ? 57.737 9.443 -65.130 1.00 84.00 92 GLU A N 1
ATOM 757 C CA . GLU A 1 92 ? 58.207 8.280 -64.357 1.00 84.00 92 GLU A CA 1
ATOM 758 C C . GLU A 1 92 ? 57.858 8.363 -62.863 1.00 84.00 92 GLU A C 1
ATOM 760 O O . GLU A 1 92 ? 57.671 7.318 -62.233 1.00 84.00 92 GLU A O 1
ATOM 765 N N . ILE A 1 93 ? 57.745 9.572 -62.302 1.00 87.06 93 ILE A N 1
ATOM 766 C CA . ILE A 1 93 ? 57.365 9.812 -60.901 1.00 87.06 93 ILE A CA 1
ATOM 767 C C . ILE A 1 93 ? 55.857 9.611 -60.749 1.00 87.06 93 ILE A C 1
ATOM 769 O O . ILE A 1 93 ? 55.417 8.798 -59.938 1.00 87.06 93 ILE A O 1
ATOM 773 N N . ILE A 1 94 ? 55.063 10.272 -61.594 1.00 86.12 94 ILE A N 1
ATOM 774 C CA . ILE A 1 94 ? 53.596 10.212 -61.544 1.00 86.12 94 ILE A CA 1
ATOM 775 C C . ILE A 1 94 ? 53.097 8.792 -61.838 1.00 86.12 94 ILE A C 1
ATOM 777 O O . ILE A 1 94 ? 52.158 8.330 -61.195 1.00 86.12 94 ILE A O 1
ATOM 781 N N . ARG A 1 95 ? 53.770 8.039 -62.723 1.00 86.25 95 ARG A N 1
ATOM 782 C CA . ARG A 1 95 ? 53.480 6.611 -62.925 1.00 86.25 95 ARG A CA 1
ATOM 783 C C . ARG A 1 95 ? 53.701 5.791 -61.649 1.00 86.25 95 ARG A C 1
ATOM 785 O O . ARG A 1 95 ? 52.900 4.904 -61.377 1.00 86.25 95 ARG A O 1
ATOM 792 N N . GLN A 1 96 ? 54.748 6.071 -60.868 1.00 87.44 96 GLN A N 1
ATOM 793 C CA . GLN A 1 96 ? 54.999 5.378 -59.597 1.00 87.44 96 GLN A CA 1
ATOM 794 C C . GLN A 1 96 ? 53.980 5.769 -58.517 1.00 87.44 96 GLN A C 1
ATOM 796 O O . GLN A 1 96 ? 53.458 4.882 -57.840 1.00 87.44 96 GLN A O 1
ATOM 801 N N . GLU A 1 97 ? 53.641 7.057 -58.389 1.00 87.19 97 GLU A N 1
ATOM 802 C CA . GLU A 1 97 ? 52.580 7.507 -57.477 1.00 87.19 97 GLU A CA 1
ATOM 803 C C . GLU A 1 97 ? 51.243 6.844 -57.833 1.00 87.19 97 GLU A C 1
ATOM 805 O O . GLU A 1 97 ? 50.634 6.196 -56.977 1.00 87.19 97 GLU A O 1
ATOM 810 N N . TYR A 1 98 ? 50.839 6.906 -59.107 1.00 87.31 98 TYR A N 1
ATOM 811 C CA . TYR A 1 98 ? 49.618 6.277 -59.600 1.00 87.31 98 TYR A CA 1
ATOM 812 C C . TYR A 1 98 ? 49.617 4.762 -59.383 1.00 87.31 98 TYR A C 1
ATOM 814 O O . TYR A 1 98 ? 48.631 4.225 -58.891 1.00 87.31 98 TYR A O 1
ATOM 822 N N . GLU A 1 99 ? 50.699 4.052 -59.724 1.00 87.12 99 GLU A N 1
ATOM 823 C CA . GLU A 1 99 ? 50.772 2.598 -59.535 1.00 87.12 99 GLU A CA 1
ATOM 824 C C . GLU A 1 99 ? 50.701 2.197 -58.058 1.00 87.12 99 GLU A C 1
ATOM 826 O O . GLU A 1 99 ? 50.129 1.151 -57.752 1.00 87.12 99 GLU A O 1
ATOM 831 N N . SER A 1 100 ? 51.210 3.026 -57.139 1.00 87.38 100 SER A N 1
ATOM 832 C CA . SER A 1 100 ? 51.059 2.782 -55.702 1.00 87.38 100 SER A CA 1
ATOM 833 C C . SER A 1 100 ? 49.608 2.994 -55.245 1.00 87.38 100 SER A C 1
ATOM 835 O O . SER A 1 100 ? 48.991 2.060 -54.731 1.00 87.38 100 SER A O 1
ATOM 837 N N . TRP A 1 101 ? 49.009 4.153 -55.545 1.00 88.00 101 TRP A N 1
ATOM 838 C CA . TRP A 1 101 ? 47.618 4.481 -55.212 1.00 88.00 101 TRP A CA 1
ATOM 839 C C . TRP A 1 101 ? 46.616 3.492 -55.829 1.00 88.00 101 TRP A C 1
ATOM 841 O O . TRP A 1 101 ? 45.686 3.036 -55.159 1.00 88.00 101 TRP A O 1
ATOM 851 N N . ALA A 1 102 ? 46.816 3.118 -57.093 1.00 85.56 102 ALA A N 1
ATOM 852 C CA . ALA A 1 102 ? 45.941 2.203 -57.816 1.00 85.56 102 ALA A CA 1
ATOM 853 C C . ALA A 1 102 ? 46.077 0.754 -57.330 1.00 85.56 102 ALA A C 1
ATOM 855 O O . ALA A 1 102 ? 45.167 -0.036 -57.570 1.00 85.56 102 ALA A O 1
ATOM 856 N N . SER A 1 103 ? 47.158 0.389 -56.627 1.00 83.75 103 SER A N 1
ATOM 857 C CA . SER A 1 103 ? 47.283 -0.953 -56.046 1.00 83.75 103 SER A CA 1
ATOM 858 C C . SER A 1 103 ? 46.280 -1.196 -54.913 1.00 83.75 103 SER A C 1
ATOM 860 O O . SER A 1 103 ? 45.719 -2.290 -54.839 1.00 83.75 103 SER A O 1
ATOM 862 N N . ASP A 1 104 ? 45.973 -0.158 -54.129 1.00 81.00 104 ASP A N 1
ATOM 863 C CA . ASP A 1 104 ? 44.965 -0.194 -53.066 1.00 81.00 104 ASP A CA 1
ATOM 864 C C . ASP A 1 104 ? 43.558 0.164 -53.584 1.00 81.00 104 ASP A C 1
ATOM 866 O O . ASP A 1 104 ? 42.576 -0.489 -53.232 1.00 81.00 104 ASP A O 1
ATOM 870 N N . ASN A 1 105 ? 43.443 1.193 -54.436 1.00 80.50 105 ASN A N 1
ATOM 871 C CA . ASN A 1 105 ? 42.149 1.806 -54.776 1.00 80.50 105 ASN A CA 1
ATOM 872 C C . ASN A 1 105 ? 41.542 1.328 -56.111 1.00 80.50 105 ASN A C 1
ATOM 874 O O . ASN A 1 105 ? 40.323 1.377 -56.263 1.00 80.50 105 ASN A O 1
ATOM 878 N N . ARG A 1 106 ? 42.358 0.877 -57.080 1.00 85.50 106 ARG A N 1
ATOM 879 C CA . ARG A 1 106 ? 41.917 0.510 -58.447 1.00 85.50 106 ARG A CA 1
ATOM 880 C C . ARG A 1 106 ? 42.671 -0.706 -59.039 1.00 85.50 106 ARG A C 1
ATOM 882 O O . ARG A 1 106 ? 43.097 -0.662 -60.199 1.00 85.50 106 ARG A O 1
ATOM 889 N N . PRO A 1 107 ? 42.856 -1.824 -58.302 1.00 86.00 107 PRO A N 1
ATOM 890 C CA . PRO A 1 107 ? 43.765 -2.904 -58.709 1.00 86.00 107 PRO A CA 1
ATOM 891 C C . PRO A 1 107 ? 43.370 -3.622 -60.011 1.00 86.00 107 PRO A C 1
ATOM 893 O O . PRO A 1 107 ? 44.212 -4.271 -60.633 1.00 86.00 107 PRO A O 1
ATOM 896 N N . TRP A 1 108 ? 42.111 -3.510 -60.450 1.00 87.88 108 TRP A N 1
ATOM 897 C CA . TRP A 1 108 ? 41.642 -4.052 -61.730 1.00 87.88 108 TRP A CA 1
ATOM 898 C C . TRP A 1 108 ? 42.282 -3.361 -62.937 1.00 87.88 108 TRP A C 1
ATOM 900 O O . TRP A 1 108 ? 42.644 -4.045 -63.894 1.00 87.88 108 TRP A O 1
ATOM 910 N N . GLU A 1 109 ? 42.503 -2.045 -62.891 1.00 88.19 109 GLU A N 1
ATOM 911 C CA . GLU A 1 109 ? 43.136 -1.325 -64.002 1.00 88.19 109 GLU A CA 1
ATOM 912 C C . GLU A 1 109 ? 44.606 -1.728 -64.167 1.00 88.19 109 GLU A C 1
ATOM 914 O O . GLU A 1 109 ? 45.035 -2.037 -65.279 1.00 88.19 109 GLU A O 1
ATOM 919 N N . LEU A 1 110 ? 45.336 -1.893 -63.058 1.00 87.06 110 LEU A N 1
ATOM 920 C CA . LEU A 1 110 ? 46.714 -2.393 -63.072 1.00 87.06 110 LEU A CA 1
ATOM 921 C C . LEU A 1 110 ? 46.842 -3.835 -63.589 1.00 87.06 110 LEU A C 1
ATOM 923 O O . LEU A 1 110 ? 47.948 -4.256 -63.943 1.00 87.06 110 LEU A O 1
ATOM 927 N N . VAL A 1 111 ? 45.754 -4.614 -63.607 1.00 86.81 111 VAL A N 1
ATOM 928 C CA . VAL A 1 111 ? 45.706 -5.927 -64.269 1.00 86.81 111 VAL A CA 1
ATOM 929 C C . VAL A 1 111 ? 45.370 -5.771 -65.749 1.00 86.81 111 VAL A C 1
ATOM 931 O O . VAL A 1 111 ? 46.067 -6.355 -66.575 1.00 86.81 111 VAL A O 1
ATOM 934 N N . PHE A 1 112 ? 44.367 -4.965 -66.102 1.00 85.81 112 PHE A N 1
ATOM 935 C CA . PHE A 1 112 ? 43.990 -4.741 -67.498 1.00 85.81 112 PHE A CA 1
ATOM 936 C C . PHE A 1 112 ? 45.113 -4.103 -68.326 1.00 85.81 112 PHE A C 1
ATOM 938 O O . PHE A 1 112 ? 45.404 -4.602 -69.410 1.00 85.81 112 PHE A O 1
ATOM 945 N N . GLN A 1 113 ? 45.812 -3.085 -67.812 1.00 84.81 113 GLN A N 1
ATOM 946 C CA . GLN A 1 113 ? 46.934 -2.439 -68.509 1.00 84.81 113 GLN A CA 1
ATOM 947 C C . GLN A 1 113 ? 48.067 -3.433 -68.835 1.00 84.81 113 GLN A C 1
ATOM 949 O O . GLN A 1 113 ? 48.683 -3.337 -69.892 1.00 84.81 113 GLN A O 1
ATOM 954 N N . LYS A 1 114 ? 48.300 -4.446 -67.985 1.00 86.19 114 LYS A N 1
ATOM 955 C CA . LYS A 1 114 ? 49.320 -5.495 -68.203 1.00 86.19 114 LYS A CA 1
ATOM 956 C C . LYS A 1 114 ? 48.938 -6.539 -69.257 1.00 86.19 114 LYS A C 1
ATOM 958 O O . LYS A 1 114 ? 49.794 -7.323 -69.649 1.00 86.19 114 LYS A O 1
ATOM 963 N N . VAL A 1 115 ? 47.671 -6.583 -69.672 1.00 86.00 115 VAL A N 1
ATOM 964 C CA . VAL A 1 115 ? 47.111 -7.599 -70.590 1.00 86.00 115 VAL A CA 1
ATOM 965 C C . VAL A 1 115 ? 46.400 -6.928 -71.787 1.00 86.00 115 VAL A C 1
ATOM 967 O O . VAL A 1 115 ? 45.813 -7.593 -72.639 1.00 86.00 115 VAL A O 1
ATOM 970 N N . ARG A 1 116 ? 46.486 -5.592 -71.889 1.00 83.75 116 ARG A N 1
ATOM 971 C CA . ARG A 1 116 ? 45.813 -4.728 -72.876 1.00 83.75 116 ARG A CA 1
ATOM 972 C C . ARG A 1 116 ? 46.036 -5.196 -74.314 1.00 83.75 116 ARG A C 1
ATOM 974 O O . ARG A 1 116 ? 45.079 -5.277 -75.080 1.00 83.75 116 ARG A O 1
ATOM 981 N N . ASP A 1 117 ? 47.259 -5.598 -74.650 1.00 84.06 117 ASP A N 1
ATOM 982 C CA . ASP A 1 117 ? 47.613 -6.088 -75.987 1.00 84.06 117 ASP A CA 1
ATOM 983 C C . ASP A 1 117 ? 46.967 -7.436 -76.339 1.00 84.06 117 ASP A C 1
ATOM 985 O O . ASP A 1 117 ? 46.551 -7.637 -77.480 1.00 84.06 117 ASP A O 1
ATOM 989 N N . GLU A 1 118 ? 46.799 -8.343 -75.371 1.00 83.69 118 GLU A N 1
ATOM 990 C CA . GLU A 1 118 ? 46.143 -9.639 -75.596 1.00 83.69 118 GLU A CA 1
ATOM 991 C C . GLU A 1 118 ? 44.636 -9.462 -75.842 1.00 83.69 118 GLU A C 1
ATOM 993 O O . GLU A 1 118 ? 44.073 -10.044 -76.772 1.00 83.69 118 GLU A O 1
ATOM 998 N N . TRP A 1 119 ? 43.978 -8.593 -75.065 1.00 85.69 119 TRP A N 1
ATOM 999 C CA . TRP A 1 119 ? 42.576 -8.222 -75.290 1.00 85.69 119 TRP A CA 1
ATOM 1000 C C . TRP A 1 119 ? 42.392 -7.472 -76.622 1.00 85.69 119 TRP A C 1
ATOM 1002 O O . TRP A 1 119 ? 41.440 -7.750 -77.358 1.00 85.69 119 TRP A O 1
ATOM 1012 N N . ASN A 1 120 ? 43.317 -6.575 -76.982 1.00 84.81 120 ASN A N 1
ATOM 1013 C CA . ASN A 1 120 ? 43.321 -5.875 -78.270 1.00 84.81 120 ASN A CA 1
ATOM 1014 C C . ASN A 1 120 ? 43.493 -6.841 -79.455 1.00 84.81 120 ASN A C 1
ATOM 1016 O O . ASN A 1 120 ? 42.772 -6.719 -80.447 1.00 84.81 120 ASN A O 1
ATOM 1020 N N . ALA A 1 121 ? 44.374 -7.842 -79.347 1.00 85.00 121 ALA A N 1
ATOM 1021 C CA . ALA A 1 121 ? 44.578 -8.860 -80.380 1.00 85.00 121 ALA A CA 1
ATOM 1022 C C . ALA A 1 121 ? 43.306 -9.685 -80.666 1.00 85.00 121 ALA A C 1
ATOM 1024 O O . ALA A 1 121 ? 43.035 -10.033 -81.817 1.00 85.00 121 ALA A O 1
ATOM 1025 N N . VAL A 1 122 ? 42.481 -9.933 -79.641 1.00 83.69 122 VAL A N 1
ATOM 1026 C CA . VAL A 1 122 ? 41.169 -10.606 -79.755 1.00 83.69 122 VAL A CA 1
ATOM 1027 C C . VAL A 1 122 ? 40.042 -9.631 -80.167 1.00 83.69 122 VAL A C 1
ATOM 1029 O O . VAL A 1 122 ? 38.895 -10.038 -80.337 1.00 83.69 122 VAL A O 1
ATOM 1032 N N . ARG A 1 123 ? 40.356 -8.346 -80.405 1.00 79.81 123 ARG A N 1
ATOM 1033 C CA . ARG A 1 123 ? 39.413 -7.241 -80.694 1.00 79.81 123 ARG A CA 1
ATOM 1034 C C . ARG A 1 123 ? 38.413 -6.952 -79.565 1.00 79.81 123 ARG A C 1
ATOM 1036 O O . ARG A 1 123 ? 37.306 -6.493 -79.825 1.00 79.81 123 ARG A O 1
ATOM 1043 N N . LYS A 1 124 ? 38.812 -7.189 -78.313 1.00 80.62 124 LYS A N 1
ATOM 1044 C CA . LYS A 1 124 ? 38.015 -6.946 -77.098 1.00 80.62 124 LYS A CA 1
ATOM 1045 C C . LYS A 1 124 ? 38.498 -5.736 -76.280 1.00 80.62 124 LYS A C 1
ATOM 1047 O O . LYS A 1 124 ? 38.147 -5.608 -75.113 1.00 80.62 124 LYS A O 1
ATOM 1052 N N . GLY A 1 125 ? 39.277 -4.827 -76.874 1.00 79.19 125 GLY A N 1
ATOM 1053 C CA . GLY A 1 125 ? 39.759 -3.610 -76.199 1.00 79.19 125 GLY A CA 1
ATOM 1054 C C . GLY A 1 125 ? 38.635 -2.716 -75.651 1.00 79.19 125 GLY A C 1
ATOM 1055 O O . GLY A 1 125 ? 38.756 -2.167 -74.561 1.00 79.19 125 GLY A O 1
ATOM 1056 N N . GLU A 1 126 ? 37.500 -2.642 -76.350 1.00 82.19 126 GLU A N 1
ATOM 1057 C CA . GLU A 1 126 ? 36.308 -1.907 -75.893 1.00 82.19 126 GLU A CA 1
ATOM 1058 C C . GLU A 1 126 ? 35.646 -2.558 -74.661 1.00 82.19 126 GLU A C 1
ATOM 1060 O O . GLU A 1 126 ? 35.109 -1.855 -73.806 1.00 82.19 126 GLU A O 1
ATOM 1065 N N . GLU A 1 127 ? 35.741 -3.888 -74.510 1.00 83.56 127 GLU A N 1
ATOM 1066 C CA . GLU A 1 127 ? 35.239 -4.593 -73.321 1.00 83.56 127 GLU A CA 1
ATOM 1067 C C . GLU A 1 127 ? 36.050 -4.229 -72.071 1.00 83.56 127 GLU A C 1
ATOM 1069 O O . GLU A 1 127 ? 35.471 -4.129 -70.992 1.00 83.56 127 GLU A O 1
ATOM 1074 N N . ILE A 1 128 ? 37.358 -3.957 -72.206 1.00 83.50 128 ILE A N 1
ATOM 1075 C CA . ILE A 1 128 ? 38.178 -3.456 -71.091 1.00 83.50 128 ILE A CA 1
ATOM 1076 C C . ILE A 1 128 ? 37.595 -2.144 -70.567 1.00 83.50 128 ILE A C 1
ATOM 1078 O O . ILE A 1 128 ? 37.333 -2.034 -69.374 1.00 83.50 128 ILE A O 1
ATOM 1082 N N . LEU A 1 129 ? 37.362 -1.161 -71.444 1.00 83.06 129 LEU A N 1
ATOM 1083 C CA . LEU A 1 129 ? 36.849 0.152 -71.039 1.00 83.06 129 LEU A CA 1
ATOM 1084 C C . LEU A 1 129 ? 35.471 0.043 -70.369 1.00 83.06 129 LEU A C 1
ATOM 1086 O O . LEU A 1 129 ? 35.224 0.723 -69.376 1.00 83.06 129 LEU A O 1
ATOM 1090 N N . LEU A 1 130 ? 34.610 -0.862 -70.850 1.00 86.69 130 LEU A N 1
ATOM 1091 C CA . LEU A 1 130 ? 33.328 -1.167 -70.213 1.00 86.69 130 LEU A CA 1
ATOM 1092 C C . LEU A 1 130 ? 33.501 -1.783 -68.814 1.00 86.69 130 LEU A C 1
ATOM 1094 O O . LEU A 1 130 ? 32.812 -1.374 -67.883 1.00 86.69 130 LEU A O 1
ATOM 1098 N N . PHE A 1 131 ? 34.405 -2.754 -68.642 1.00 87.75 131 PHE A N 1
ATOM 1099 C CA . PHE A 1 131 ? 34.665 -3.360 -67.332 1.00 87.75 131 PHE A CA 1
ATOM 1100 C C . PHE A 1 131 ? 35.329 -2.379 -66.357 1.00 87.75 131 PHE A C 1
ATOM 1102 O O . PHE A 1 131 ? 34.948 -2.368 -65.189 1.00 87.75 131 PHE A O 1
ATOM 1109 N N . LEU A 1 132 ? 36.242 -1.518 -66.823 1.00 86.12 132 LEU A N 1
ATOM 1110 C CA . LEU A 1 132 ? 36.803 -0.423 -66.025 1.00 86.12 132 LEU A CA 1
ATOM 1111 C C . LEU A 1 132 ? 35.691 0.514 -65.546 1.00 86.12 132 LEU A C 1
ATOM 1113 O O . LEU A 1 132 ? 35.508 0.650 -64.343 1.00 86.12 132 LEU A O 1
ATOM 1117 N N . ALA A 1 133 ? 34.889 1.072 -66.461 1.00 84.69 133 ALA A N 1
ATOM 1118 C CA . ALA A 1 133 ? 33.804 1.994 -66.120 1.00 84.69 133 ALA A CA 1
ATOM 1119 C C . ALA A 1 133 ? 32.796 1.407 -65.120 1.00 84.69 133 ALA A C 1
ATOM 1121 O O . ALA A 1 133 ? 32.304 2.126 -64.255 1.00 84.69 133 ALA A O 1
ATOM 1122 N N . ARG A 1 134 ? 32.512 0.101 -65.209 1.00 88.06 134 ARG A N 1
ATOM 1123 C CA . ARG A 1 134 ? 31.639 -0.605 -64.260 1.00 88.06 134 ARG A CA 1
ATOM 1124 C C . ARG A 1 134 ? 32.305 -0.769 -62.896 1.00 88.06 134 ARG A C 1
ATOM 1126 O O . ARG A 1 134 ? 31.721 -0.353 -61.900 1.00 88.06 134 ARG A O 1
ATOM 1133 N N . CYS A 1 135 ? 33.530 -1.297 -62.841 1.00 85.75 135 CYS A N 1
ATOM 1134 C CA . CYS A 1 135 ? 34.275 -1.454 -61.588 1.00 85.75 135 CYS A CA 1
ATOM 1135 C C . CYS A 1 135 ? 34.529 -0.116 -60.876 1.00 85.75 135 CYS A C 1
ATOM 1137 O O . CYS A 1 135 ? 34.357 -0.045 -59.665 1.00 85.75 135 CYS A O 1
ATOM 1139 N N . ASP A 1 136 ? 34.853 0.942 -61.624 1.00 82.50 136 ASP A N 1
ATOM 1140 C CA . ASP A 1 136 ? 35.080 2.300 -61.112 1.00 82.50 136 ASP A CA 1
ATOM 1141 C C . ASP A 1 136 ? 33.781 2.998 -60.628 1.00 82.50 136 ASP A C 1
ATOM 1143 O O . ASP A 1 136 ? 33.856 4.060 -60.010 1.00 82.50 136 ASP A O 1
ATOM 1147 N N . SER A 1 137 ? 32.595 2.441 -60.929 1.00 83.62 137 SER A N 1
ATOM 1148 C CA . SER A 1 137 ? 31.276 3.007 -60.573 1.00 83.62 137 SER A CA 1
ATOM 1149 C C . SER A 1 137 ? 30.598 2.363 -59.357 1.00 83.62 137 SER A C 1
ATOM 1151 O O . SER A 1 137 ? 29.558 2.851 -58.908 1.00 83.62 137 SER A O 1
ATOM 1153 N N . LEU A 1 138 ? 31.162 1.267 -58.845 1.00 85.81 138 LEU A N 1
ATOM 1154 C CA . LEU A 1 138 ? 30.669 0.572 -57.656 1.00 85.81 138 LEU A CA 1
ATOM 1155 C C . LEU A 1 138 ? 31.072 1.319 -56.372 1.00 85.81 138 LEU A C 1
ATOM 1157 O O . LEU A 1 138 ? 32.001 2.126 -56.362 1.00 85.81 138 LEU A O 1
ATOM 1161 N N . ASP A 1 139 ? 30.373 1.050 -55.271 1.00 83.62 139 ASP A N 1
ATOM 1162 C CA . ASP A 1 139 ? 30.740 1.569 -53.950 1.00 83.62 139 ASP A CA 1
ATOM 1163 C C . ASP A 1 139 ? 32.094 0.968 -53.492 1.00 83.62 139 ASP A C 1
ATOM 1165 O O . ASP A 1 139 ? 32.345 -0.219 -53.736 1.00 83.62 139 ASP A O 1
ATOM 1169 N N . PRO A 1 140 ? 32.967 1.713 -52.780 1.00 81.88 140 PRO A N 1
ATOM 1170 C CA . PRO A 1 140 ? 34.219 1.182 -52.228 1.00 81.88 140 PRO A CA 1
ATOM 1171 C C . PRO A 1 140 ? 34.071 -0.118 -51.417 1.00 81.88 140 PRO A C 1
ATOM 1173 O O . PRO A 1 140 ? 34.979 -0.950 -51.388 1.00 81.88 140 PRO A O 1
ATOM 1176 N N . THR A 1 141 ? 32.911 -0.347 -50.799 1.00 82.75 141 THR A N 1
ATOM 1177 C CA . THR A 1 141 ? 32.578 -1.581 -50.065 1.00 82.75 141 THR A CA 1
ATOM 1178 C C . THR A 1 141 ? 32.390 -2.807 -50.974 1.00 82.75 141 THR A C 1
ATOM 1180 O O . THR A 1 141 ? 32.546 -3.943 -50.518 1.00 82.75 141 THR A O 1
ATOM 1183 N N . SER A 1 142 ? 32.148 -2.605 -52.273 1.00 85.19 142 SER A N 1
ATOM 1184 C CA . SER A 1 142 ? 32.130 -3.645 -53.309 1.00 85.19 142 SER A CA 1
ATOM 1185 C C . SER A 1 142 ? 33.535 -4.011 -53.817 1.00 85.19 142 SER A C 1
ATOM 1187 O O . SER A 1 142 ? 33.724 -5.125 -54.314 1.00 85.19 142 SER A O 1
ATOM 1189 N N . HIS A 1 143 ? 34.550 -3.146 -53.659 1.00 85.56 143 HIS A N 1
ATOM 1190 C CA . HIS A 1 143 ? 35.909 -3.370 -54.190 1.00 85.56 143 HIS A CA 1
ATOM 1191 C C . HIS A 1 143 ? 36.552 -4.718 -53.779 1.00 85.56 143 HIS A C 1
ATOM 1193 O O . HIS A 1 143 ? 37.149 -5.367 -54.646 1.00 85.56 143 HIS A O 1
ATOM 1199 N N . PRO A 1 144 ? 36.405 -5.232 -52.536 1.00 85.50 144 PRO A N 1
ATOM 1200 C CA . PRO A 1 144 ? 36.943 -6.544 -52.161 1.00 85.50 144 PRO A CA 1
ATOM 1201 C C . PRO A 1 144 ? 36.339 -7.716 -52.951 1.00 85.50 144 PRO A C 1
ATOM 1203 O O . PRO A 1 144 ? 36.995 -8.742 -53.123 1.00 85.50 144 PRO A O 1
ATOM 1206 N N . GLN A 1 145 ? 35.114 -7.577 -53.471 1.00 85.62 145 GLN A N 1
ATOM 1207 C CA . GLN A 1 145 ? 34.486 -8.586 -54.333 1.00 85.62 145 GLN A CA 1
ATOM 1208 C C . GLN A 1 145 ? 35.102 -8.553 -55.742 1.00 85.62 145 GLN A C 1
ATOM 1210 O O . GLN A 1 145 ? 35.386 -9.602 -56.321 1.00 85.62 145 GLN A O 1
ATOM 1215 N N . ILE A 1 146 ? 35.409 -7.354 -56.257 1.00 86.75 146 ILE A N 1
ATOM 1216 C CA . ILE A 1 146 ? 36.143 -7.155 -57.520 1.00 86.75 146 ILE A CA 1
ATOM 1217 C C . ILE A 1 146 ? 37.567 -7.729 -57.412 1.00 86.75 146 ILE A C 1
ATOM 1219 O O . ILE A 1 146 ? 38.057 -8.352 -58.356 1.00 86.75 146 ILE A O 1
ATOM 1223 N N . ALA A 1 147 ? 38.215 -7.601 -56.248 1.00 85.38 147 ALA A N 1
ATOM 1224 C CA . ALA A 1 147 ? 39.557 -8.136 -56.000 1.00 85.38 147 ALA A CA 1
ATOM 1225 C C . ALA A 1 147 ? 39.656 -9.665 -56.217 1.00 85.38 147 ALA A C 1
ATOM 1227 O O . ALA A 1 147 ? 40.682 -10.167 -56.680 1.00 85.38 147 ALA A O 1
ATOM 1228 N N . VAL A 1 148 ? 38.573 -10.414 -55.971 1.00 87.44 148 VAL A N 1
ATOM 1229 C CA . VAL A 1 148 ? 38.497 -11.866 -56.237 1.00 87.44 148 VAL A CA 1
ATOM 1230 C C . VAL A 1 148 ? 38.444 -12.180 -57.743 1.00 87.44 148 VAL A C 1
ATOM 1232 O O . VAL A 1 148 ? 38.868 -13.258 -58.163 1.00 87.44 148 VAL A O 1
ATOM 1235 N N . LEU A 1 149 ? 37.982 -11.242 -58.577 1.00 88.50 149 LEU A N 1
ATOM 1236 C CA . LEU A 1 149 ? 37.890 -11.393 -60.036 1.00 88.50 149 LEU A CA 1
ATOM 1237 C C . LEU A 1 149 ? 39.197 -11.041 -60.775 1.00 88.50 149 LEU A C 1
ATOM 1239 O O . LEU A 1 149 ? 39.337 -11.387 -61.950 1.00 88.50 149 LEU A O 1
ATOM 1243 N N . LEU A 1 150 ? 40.189 -10.446 -60.096 1.00 87.19 150 LEU A N 1
ATOM 1244 C CA . LEU A 1 150 ? 41.488 -10.063 -60.680 1.00 87.19 150 LEU A CA 1
ATOM 1245 C C . LEU A 1 150 ? 42.209 -11.175 -61.476 1.00 87.19 150 LEU A C 1
ATOM 1247 O O . LEU A 1 150 ? 42.823 -10.857 -62.496 1.00 87.19 150 LEU A O 1
ATOM 1251 N N . PRO A 1 151 ? 42.153 -12.472 -61.103 1.00 87.12 151 PRO A N 1
ATOM 1252 C CA . PRO A 1 151 ? 42.728 -13.537 -61.925 1.00 87.12 151 PRO A CA 1
ATOM 1253 C C . PRO A 1 151 ? 42.013 -13.737 -63.270 1.00 87.12 151 PRO A C 1
ATOM 1255 O O . PRO A 1 151 ? 42.656 -14.156 -64.226 1.00 87.12 151 PRO A O 1
ATOM 1258 N N . MET A 1 152 ? 40.711 -13.437 -63.362 1.00 84.44 152 MET A N 1
ATOM 1259 C CA . MET A 1 152 ? 39.908 -13.641 -64.576 1.00 84.44 152 MET A CA 1
ATOM 1260 C C . MET A 1 152 ? 40.113 -12.522 -65.611 1.00 84.44 152 MET A C 1
ATOM 1262 O O . MET A 1 152 ? 40.095 -12.805 -66.810 1.00 84.44 152 MET A O 1
ATOM 1266 N N . PHE A 1 153 ? 40.396 -11.283 -65.178 1.00 85.19 153 PHE A N 1
ATOM 1267 C CA . PHE A 1 153 ? 40.754 -10.163 -66.074 1.00 85.19 153 PHE A CA 1
ATOM 1268 C C . PHE A 1 153 ? 42.008 -10.439 -66.926 1.00 85.19 153 PHE A C 1
ATOM 1270 O O . PHE A 1 153 ? 42.185 -9.842 -67.986 1.00 85.19 153 PHE A O 1
ATOM 1277 N N . LYS A 1 154 ? 42.848 -11.400 -66.520 1.00 85.44 154 LYS A N 1
ATOM 1278 C CA . LYS A 1 154 ? 44.032 -11.843 -67.275 1.00 85.44 154 LYS A CA 1
ATOM 1279 C C . LYS A 1 154 ? 43.723 -12.720 -68.495 1.00 85.44 154 LYS A C 1
ATOM 1281 O O . LYS A 1 154 ? 44.653 -13.209 -69.121 1.00 85.44 154 LYS A O 1
ATOM 1286 N N . SER A 1 155 ? 42.454 -12.982 -68.808 1.00 86.25 155 SER A N 1
ATOM 1287 C CA . SER A 1 155 ? 42.071 -13.922 -69.870 1.00 86.25 155 SER A CA 1
ATOM 1288 C C . SER A 1 155 ? 40.856 -13.424 -70.668 1.00 86.25 155 SER A C 1
ATOM 1290 O O . SER A 1 155 ? 39.743 -13.454 -70.136 1.00 86.25 155 SER A O 1
ATOM 1292 N N . PRO A 1 156 ? 41.008 -13.021 -71.948 1.00 82.38 156 PRO A N 1
ATOM 1293 C CA . PRO A 1 156 ? 39.897 -12.486 -72.747 1.00 82.38 156 PRO A CA 1
ATOM 1294 C C . PRO A 1 156 ? 38.792 -13.519 -73.031 1.00 82.38 156 PRO A C 1
ATOM 1296 O O . PRO A 1 156 ? 37.636 -13.148 -73.245 1.00 82.38 156 PRO A O 1
ATOM 1299 N N . GLU A 1 157 ? 39.098 -14.820 -72.970 1.00 83.31 157 GLU A N 1
ATOM 1300 C CA . GLU A 1 157 ? 38.105 -15.905 -73.062 1.00 83.31 157 GLU A CA 1
ATOM 1301 C C . GLU A 1 157 ? 37.083 -15.876 -71.909 1.00 83.31 157 GLU A C 1
ATOM 1303 O O . GLU A 1 157 ? 35.920 -16.236 -72.095 1.00 83.31 157 GLU A O 1
ATOM 1308 N N . MET A 1 158 ? 37.480 -15.383 -70.730 1.00 83.88 158 MET A N 1
ATOM 1309 C CA . MET A 1 158 ? 36.630 -15.320 -69.534 1.00 83.88 158 MET A CA 1
ATOM 1310 C C . MET A 1 158 ? 35.721 -14.080 -69.495 1.00 83.88 158 MET A C 1
ATOM 1312 O O . MET A 1 158 ? 34.919 -13.956 -68.571 1.00 83.88 158 MET A O 1
ATOM 1316 N N . SER A 1 159 ? 35.782 -13.198 -70.500 1.00 85.06 159 SER A N 1
ATOM 1317 C CA . SER A 1 159 ? 34.931 -11.998 -70.655 1.00 85.06 159 SER A CA 1
ATOM 1318 C C . SER A 1 159 ? 33.439 -12.253 -70.388 1.00 85.06 159 SER A C 1
ATOM 1320 O O . SER A 1 159 ? 32.825 -11.553 -69.588 1.00 85.06 159 SER A O 1
ATOM 1322 N N . SER A 1 160 ? 32.866 -13.310 -70.972 1.00 85.38 160 SER A N 1
ATOM 1323 C CA . SER A 1 160 ? 31.447 -13.672 -70.781 1.00 85.38 160 SER A CA 1
ATOM 1324 C C . SER A 1 160 ? 31.086 -14.140 -69.362 1.00 85.38 160 SER A C 1
ATOM 1326 O O . SER A 1 160 ? 29.910 -14.148 -68.998 1.00 85.38 160 SER A O 1
ATOM 1328 N N . ARG A 1 161 ? 32.080 -14.533 -68.556 1.00 87.25 161 ARG A N 1
ATOM 1329 C CA . ARG A 1 161 ? 31.914 -14.877 -67.139 1.00 87.25 161 ARG A CA 1
ATOM 1330 C C . ARG A 1 161 ? 32.179 -13.674 -66.239 1.00 87.25 161 ARG A C 1
ATOM 1332 O O . ARG A 1 161 ? 31.436 -13.482 -65.286 1.00 87.25 161 ARG A O 1
ATOM 1339 N N . LEU A 1 162 ? 33.183 -12.859 -66.560 1.00 87.06 162 LEU A N 1
ATOM 1340 C CA . LEU A 1 162 ? 33.445 -11.576 -65.902 1.00 87.06 162 LEU A CA 1
ATOM 1341 C C . LEU A 1 162 ? 32.197 -10.692 -65.898 1.00 87.06 162 LEU A C 1
ATOM 1343 O O . LEU A 1 162 ? 31.800 -10.219 -64.841 1.00 87.06 162 LEU A O 1
ATOM 1347 N N . ASP A 1 163 ? 31.535 -10.564 -67.049 1.00 88.38 163 ASP A N 1
ATOM 1348 C CA . ASP A 1 163 ? 30.261 -9.854 -67.187 1.00 88.38 163 ASP A CA 1
ATOM 1349 C C . ASP A 1 163 ? 29.188 -10.363 -66.205 1.00 88.38 163 ASP A C 1
ATOM 1351 O O . ASP A 1 163 ? 28.575 -9.577 -65.483 1.00 88.38 163 ASP A O 1
ATOM 1355 N N . GLN A 1 164 ? 29.026 -11.687 -66.096 1.00 89.94 164 GLN A N 1
ATOM 1356 C CA . GLN A 1 164 ? 28.062 -12.307 -65.181 1.00 89.94 164 GLN A CA 1
ATOM 1357 C C . GLN A 1 164 ? 28.407 -12.102 -63.702 1.00 89.94 164 GLN A C 1
ATOM 1359 O O . GLN A 1 164 ? 27.498 -11.890 -62.901 1.00 89.94 164 GLN A O 1
ATOM 1364 N N . GLU A 1 165 ? 29.683 -12.191 -63.313 1.00 89.25 165 GLU A N 1
ATOM 1365 C CA . GLU A 1 165 ? 30.088 -11.988 -61.916 1.00 89.25 165 GLU A CA 1
ATOM 1366 C C . GLU A 1 165 ? 30.021 -10.499 -61.525 1.00 89.25 165 GLU A C 1
ATOM 1368 O O . GLU A 1 165 ? 29.501 -10.179 -60.457 1.00 89.25 165 GLU A O 1
ATOM 1373 N N . ILE A 1 166 ? 30.426 -9.573 -62.406 1.00 89.44 166 ILE A N 1
ATOM 1374 C CA . ILE A 1 166 ? 30.282 -8.123 -62.180 1.00 89.44 166 ILE A CA 1
ATOM 1375 C C . ILE A 1 166 ? 28.797 -7.748 -62.084 1.00 89.44 166 ILE A C 1
ATOM 1377 O O . ILE A 1 166 ? 28.405 -7.086 -61.127 1.00 89.44 166 ILE A O 1
ATOM 1381 N N . SER A 1 167 ? 27.932 -8.266 -62.965 1.00 90.56 167 SER A N 1
ATOM 1382 C CA . SER A 1 167 ? 26.484 -8.040 -62.845 1.00 90.56 167 SER A CA 1
ATOM 1383 C C . SER A 1 167 ? 25.827 -8.675 -61.622 1.00 90.56 167 SER A C 1
ATOM 1385 O O . SER A 1 167 ? 24.755 -8.224 -61.223 1.00 90.56 167 SER A O 1
ATOM 1387 N N . ARG A 1 168 ? 26.444 -9.668 -60.969 1.00 90.44 168 ARG A N 1
ATOM 1388 C CA . ARG A 1 168 ? 25.992 -10.123 -59.641 1.00 90.44 168 ARG A CA 1
ATOM 1389 C C . ARG A 1 168 ? 26.370 -9.125 -58.548 1.00 90.44 168 ARG A C 1
ATOM 1391 O O . ARG A 1 168 ? 25.542 -8.886 -57.673 1.00 90.44 168 ARG A O 1
ATOM 1398 N N . ILE A 1 169 ? 27.566 -8.534 -58.610 1.00 90.12 169 ILE A N 1
ATOM 1399 C CA . ILE A 1 169 ? 28.008 -7.492 -57.668 1.00 90.12 169 ILE A CA 1
ATOM 1400 C C . ILE A 1 169 ? 27.110 -6.252 -57.813 1.00 90.12 169 ILE A C 1
ATOM 1402 O O . ILE A 1 169 ? 26.496 -5.841 -56.832 1.00 90.12 169 ILE A O 1
ATOM 1406 N N . GLU A 1 170 ? 26.907 -5.753 -59.038 1.00 89.50 170 GLU A N 1
ATOM 1407 C CA . GLU A 1 170 ? 25.988 -4.641 -59.352 1.00 89.50 170 GLU A CA 1
ATOM 1408 C C . GLU A 1 170 ? 24.563 -4.896 -58.829 1.00 89.50 170 GLU A C 1
ATOM 1410 O O . GLU A 1 170 ? 23.953 -4.029 -58.204 1.00 89.50 170 GLU A O 1
ATOM 1415 N N . GLN A 1 171 ? 24.019 -6.102 -59.039 1.00 90.38 171 GLN A N 1
ATOM 1416 C CA . GLN A 1 171 ? 22.684 -6.464 -58.547 1.00 90.38 171 GLN A CA 1
ATOM 1417 C C . GLN A 1 171 ? 22.611 -6.574 -57.020 1.00 90.38 171 GLN A C 1
ATOM 1419 O O . GLN A 1 171 ? 21.552 -6.307 -56.450 1.00 90.38 171 GLN A O 1
ATOM 1424 N N . ASN A 1 172 ? 23.689 -6.984 -56.351 1.00 88.62 172 ASN A N 1
ATOM 1425 C CA . ASN A 1 172 ? 23.739 -7.037 -54.893 1.00 88.62 172 ASN A CA 1
ATOM 1426 C C . ASN A 1 172 ? 23.813 -5.626 -54.300 1.00 88.62 172 ASN A C 1
ATOM 1428 O O . ASN A 1 172 ? 22.991 -5.300 -53.444 1.00 88.62 172 ASN A O 1
ATOM 1432 N N . GLU A 1 173 ? 24.682 -4.764 -54.829 1.00 88.12 173 GLU A N 1
ATOM 1433 C CA . GLU A 1 173 ? 24.784 -3.371 -54.391 1.00 88.12 173 GLU A CA 1
ATOM 1434 C C . GLU A 1 173 ? 23.468 -2.613 -54.639 1.00 88.12 173 GLU A C 1
ATOM 1436 O O . GLU A 1 173 ? 22.955 -1.949 -53.741 1.00 88.12 173 GLU A O 1
ATOM 1441 N N . ALA A 1 174 ? 22.830 -2.792 -55.802 1.00 88.12 174 ALA A N 1
ATOM 1442 C CA . ALA A 1 174 ? 21.525 -2.193 -56.094 1.00 88.12 174 ALA A CA 1
ATOM 1443 C C . ALA A 1 174 ? 20.411 -2.663 -55.134 1.00 88.12 174 ALA A C 1
ATOM 1445 O O . ALA A 1 174 ? 19.521 -1.882 -54.788 1.00 88.12 174 ALA A O 1
ATOM 1446 N N . ARG A 1 175 ? 20.455 -3.919 -54.659 1.00 88.94 175 ARG A N 1
ATOM 1447 C CA . ARG A 1 175 ? 19.550 -4.404 -53.598 1.00 88.94 175 ARG A CA 1
ATOM 1448 C C . ARG A 1 175 ? 19.860 -3.742 -52.258 1.00 88.94 175 ARG A C 1
ATOM 1450 O O . ARG A 1 175 ? 18.929 -3.348 -51.568 1.00 88.94 175 ARG A O 1
ATOM 1457 N N . GLN A 1 176 ? 21.133 -3.600 -51.900 1.00 87.19 176 GLN A N 1
ATOM 1458 C CA . GLN A 1 176 ? 21.556 -3.025 -50.621 1.00 87.19 176 GLN A CA 1
ATOM 1459 C C . GLN A 1 176 ? 21.278 -1.514 -50.552 1.00 87.19 176 GLN A C 1
ATOM 1461 O O . GLN A 1 176 ? 20.663 -1.066 -49.586 1.00 87.19 176 GLN A O 1
ATOM 1466 N N . ARG A 1 177 ? 21.587 -0.750 -51.611 1.00 88.00 177 ARG A N 1
ATOM 1467 C CA . ARG A 1 177 ? 21.177 0.660 -51.771 1.00 88.00 177 ARG A CA 1
ATOM 1468 C C . ARG A 1 177 ? 19.656 0.826 -51.666 1.00 88.00 177 ARG A C 1
ATOM 1470 O O . ARG A 1 177 ? 19.190 1.767 -51.032 1.00 88.00 177 ARG A O 1
ATOM 1477 N N . ARG A 1 178 ? 18.867 -0.108 -52.216 1.00 89.19 178 ARG A N 1
ATOM 1478 C CA . ARG A 1 178 ? 17.402 -0.107 -52.047 1.00 89.19 178 ARG A CA 1
ATOM 1479 C C . ARG A 1 178 ? 16.970 -0.400 -50.606 1.00 89.19 178 ARG A C 1
ATOM 1481 O O . ARG A 1 178 ? 16.038 0.233 -50.129 1.00 89.19 178 ARG A O 1
ATOM 1488 N N . THR A 1 179 ? 17.631 -1.318 -49.902 1.00 89.62 179 THR A N 1
ATOM 1489 C CA . THR A 1 179 ? 17.363 -1.571 -48.475 1.00 89.62 179 THR A CA 1
ATOM 1490 C C . THR A 1 179 ? 17.659 -0.334 -47.623 1.00 89.62 179 THR A C 1
ATOM 1492 O O . THR A 1 179 ? 16.853 0.005 -46.762 1.00 89.62 179 THR A O 1
ATOM 1495 N N . ILE A 1 180 ? 18.761 0.370 -47.907 1.00 89.19 180 ILE A N 1
ATOM 1496 C CA . ILE A 1 180 ? 19.114 1.657 -47.286 1.00 89.19 180 ILE A CA 1
ATOM 1497 C C . ILE A 1 180 ? 18.030 2.702 -47.561 1.00 89.19 180 ILE A C 1
ATOM 1499 O O . ILE A 1 180 ? 17.514 3.289 -46.617 1.00 89.19 180 ILE A O 1
ATOM 1503 N N . PHE A 1 181 ? 17.618 2.880 -48.822 1.00 89.31 181 PHE A N 1
ATOM 1504 C CA . PHE A 1 181 ? 16.560 3.829 -49.183 1.00 89.31 181 PHE A CA 1
ATOM 1505 C C . PHE A 1 181 ? 15.245 3.543 -48.441 1.00 89.31 181 PHE A C 1
ATOM 1507 O O . PHE A 1 181 ? 14.705 4.438 -47.800 1.00 89.31 181 PHE A O 1
ATOM 1514 N N . ASN A 1 182 ? 14.773 2.290 -48.450 1.00 90.31 182 ASN A N 1
ATOM 1515 C CA . ASN A 1 182 ? 13.562 1.885 -47.727 1.00 90.31 182 ASN A CA 1
ATOM 1516 C C . ASN A 1 182 ? 13.668 2.158 -46.208 1.00 90.31 182 ASN A C 1
ATOM 1518 O O . ASN A 1 182 ? 12.673 2.478 -45.560 1.00 90.31 182 ASN A O 1
ATOM 1522 N N . ALA A 1 183 ? 14.857 1.991 -45.618 1.00 88.25 183 ALA A N 1
ATOM 1523 C CA . ALA A 1 183 ? 15.086 2.244 -44.197 1.00 88.25 183 ALA A CA 1
ATOM 1524 C C . ALA A 1 183 ? 15.130 3.747 -43.873 1.00 88.25 183 ALA A C 1
ATOM 1526 O O . ALA A 1 183 ? 14.591 4.153 -42.849 1.00 88.25 183 ALA A O 1
ATOM 1527 N N . ILE A 1 184 ? 15.709 4.568 -44.753 1.00 89.62 184 ILE A N 1
ATOM 1528 C CA . ILE A 1 184 ? 15.699 6.036 -44.657 1.00 89.62 184 ILE A CA 1
ATOM 1529 C C . ILE A 1 184 ? 14.265 6.564 -44.790 1.00 89.62 184 ILE A C 1
ATOM 1531 O O . ILE A 1 184 ? 13.842 7.364 -43.965 1.00 89.62 184 ILE A O 1
ATOM 1535 N N . GLU A 1 185 ? 13.488 6.061 -45.753 1.00 89.31 185 GLU A N 1
ATOM 1536 C CA . GLU A 1 185 ? 12.061 6.378 -45.922 1.00 89.31 185 GLU A CA 1
ATOM 1537 C C . GLU A 1 185 ? 11.269 6.056 -44.637 1.00 89.31 185 GLU A C 1
ATOM 1539 O O . GLU A 1 185 ? 10.600 6.928 -44.086 1.00 89.31 185 GLU A O 1
ATOM 1544 N N . SER A 1 186 ? 11.464 4.861 -44.061 1.00 89.25 186 SER A N 1
ATOM 1545 C CA . SER A 1 186 ? 10.840 4.474 -42.786 1.00 89.25 186 SER A CA 1
ATOM 1546 C C . SER A 1 186 ? 11.285 5.314 -41.579 1.00 89.25 186 SER A C 1
ATOM 1548 O O . SER A 1 186 ? 10.481 5.518 -40.672 1.00 89.25 186 SER A O 1
ATOM 1550 N N . LEU A 1 187 ? 12.542 5.766 -41.518 1.00 86.44 187 LEU A N 1
ATOM 1551 C CA . LEU A 1 187 ? 13.041 6.629 -40.436 1.00 86.44 187 LEU A CA 1
ATOM 1552 C C . LEU A 1 187 ? 12.538 8.076 -40.584 1.00 86.44 187 LEU A C 1
ATOM 1554 O O . LEU A 1 187 ? 12.319 8.761 -39.585 1.00 86.44 187 LEU A O 1
ATOM 1558 N N . LYS A 1 188 ? 12.302 8.520 -41.822 1.00 87.12 188 LYS A N 1
ATOM 1559 C CA . LYS A 1 188 ? 11.742 9.835 -42.148 1.00 87.12 188 LYS A CA 1
ATOM 1560 C C . LYS A 1 188 ? 10.256 9.926 -41.805 1.00 87.12 188 LYS A C 1
ATOM 1562 O O . LYS A 1 188 ? 9.839 10.911 -41.200 1.00 87.12 188 LYS A O 1
ATOM 1567 N N . ASP A 1 189 ? 9.486 8.871 -42.080 1.00 86.94 189 ASP A N 1
ATOM 1568 C CA . ASP A 1 189 ? 8.096 8.728 -41.612 1.00 86.94 189 ASP A CA 1
ATOM 1569 C C . ASP A 1 189 ? 7.995 8.716 -40.070 1.00 86.94 189 ASP A C 1
ATOM 1571 O O . ASP A 1 189 ? 6.983 9.131 -39.505 1.00 86.94 189 ASP A O 1
ATOM 1575 N N . GLN A 1 190 ? 9.057 8.284 -39.378 1.00 81.75 190 GLN A N 1
ATOM 1576 C CA . GLN A 1 190 ? 9.188 8.324 -37.913 1.00 81.75 190 GLN A CA 1
ATOM 1577 C C . GLN A 1 190 ? 9.695 9.678 -37.372 1.00 81.75 190 GLN A C 1
ATOM 1579 O O . GLN A 1 190 ? 9.794 9.846 -36.157 1.00 81.75 190 GLN A O 1
ATOM 1584 N N . GLY A 1 191 ? 9.989 10.649 -38.245 1.00 79.88 191 GLY A N 1
ATOM 1585 C CA . GLY A 1 191 ? 10.358 12.018 -37.875 1.00 79.88 191 GLY A CA 1
ATOM 1586 C C . GLY A 1 191 ? 11.853 12.289 -37.672 1.00 79.88 191 GLY A C 1
ATOM 1587 O O . GLY A 1 191 ? 12.196 13.375 -37.208 1.00 79.88 191 GLY A O 1
ATOM 1588 N N . TYR A 1 192 ? 12.751 11.358 -38.013 1.00 82.00 192 TYR A N 1
ATOM 1589 C CA . TYR A 1 192 ? 14.196 11.620 -37.980 1.00 82.00 192 TYR A CA 1
ATOM 1590 C C . TYR A 1 192 ? 14.672 12.342 -39.250 1.00 82.00 192 TYR A C 1
ATOM 1592 O O . TYR A 1 192 ? 14.236 12.021 -40.356 1.00 82.00 192 TYR A O 1
ATOM 1600 N N . ASP A 1 193 ? 15.628 13.265 -39.106 1.00 81.81 193 ASP A N 1
ATOM 1601 C CA . ASP A 1 193 ? 16.408 13.768 -40.241 1.00 81.81 193 ASP A CA 1
ATOM 1602 C C . ASP A 1 193 ? 17.512 12.757 -40.592 1.00 81.81 193 ASP A C 1
ATOM 1604 O O . ASP A 1 193 ? 18.370 12.429 -39.768 1.00 81.81 193 ASP A O 1
ATOM 1608 N N . VAL A 1 194 ? 17.429 12.212 -41.805 1.00 84.06 194 VAL A N 1
ATOM 1609 C CA . VAL A 1 194 ? 18.237 11.086 -42.302 1.00 84.06 194 VAL A CA 1
ATOM 1610 C C . VAL A 1 194 ? 18.636 11.238 -43.775 1.00 84.06 194 VAL A C 1
ATOM 1612 O O . VAL A 1 194 ? 19.260 10.336 -44.333 1.00 84.06 194 VAL A O 1
ATOM 1615 N N . ASP A 1 195 ? 18.320 12.366 -44.422 1.00 83.44 195 ASP A N 1
ATOM 1616 C CA . ASP A 1 195 ? 18.556 12.534 -45.868 1.00 83.44 195 ASP A CA 1
ATOM 1617 C C . ASP A 1 195 ? 20.055 12.495 -46.226 1.00 83.44 195 ASP A C 1
ATOM 1619 O O . ASP A 1 195 ? 20.427 11.999 -47.290 1.00 83.44 195 ASP A O 1
ATOM 1623 N N . TYR A 1 196 ? 20.925 12.918 -45.300 1.00 84.56 196 TYR A N 1
ATOM 1624 C CA . TYR A 1 196 ? 22.386 12.867 -45.440 1.00 84.56 196 TYR A CA 1
ATOM 1625 C C . TYR A 1 196 ? 22.951 11.440 -45.580 1.00 84.56 196 TYR A C 1
ATOM 1627 O O . TYR A 1 196 ? 24.050 11.256 -46.103 1.00 84.56 196 TYR A O 1
ATOM 1635 N N . ILE A 1 197 ? 22.220 10.412 -45.131 1.00 85.62 197 ILE A N 1
ATOM 1636 C CA . ILE A 1 197 ? 22.687 9.016 -45.151 1.00 85.62 197 ILE A CA 1
ATOM 1637 C C . ILE A 1 197 ? 22.803 8.494 -46.598 1.00 85.62 197 ILE A C 1
ATOM 1639 O O . ILE A 1 197 ? 23.594 7.593 -46.869 1.00 85.62 197 ILE A O 1
ATOM 1643 N N . LEU A 1 198 ? 22.083 9.098 -47.554 1.00 82.56 198 LEU A N 1
ATOM 1644 C CA . LEU A 1 198 ? 22.160 8.757 -48.982 1.00 82.56 198 LEU A CA 1
ATOM 1645 C C . LEU A 1 198 ? 23.512 9.101 -49.634 1.00 82.56 198 LEU A C 1
ATOM 1647 O O . LEU A 1 198 ? 23.834 8.530 -50.677 1.00 82.56 198 LEU A O 1
ATOM 1651 N N . GLU A 1 199 ? 24.292 10.011 -49.043 1.00 80.75 199 GLU A N 1
ATOM 1652 C CA . GLU A 1 199 ? 25.614 10.421 -49.546 1.00 80.75 199 GLU A CA 1
ATOM 1653 C C . GLU A 1 199 ? 26.769 9.615 -48.918 1.00 80.75 199 GLU A C 1
ATOM 1655 O O . GLU A 1 199 ? 27.915 9.721 -49.357 1.00 80.75 199 GLU A O 1
ATOM 1660 N N . MET A 1 200 ? 26.486 8.790 -47.903 1.00 82.06 200 MET A N 1
ATOM 1661 C CA . MET A 1 200 ? 27.492 8.006 -47.182 1.00 82.06 200 MET A CA 1
ATOM 1662 C C . MET A 1 200 ? 27.843 6.685 -47.896 1.00 82.06 200 MET A C 1
ATOM 1664 O O . MET A 1 200 ? 26.963 6.050 -48.483 1.00 82.06 200 MET A O 1
ATOM 1668 N N . PRO A 1 201 ? 29.099 6.196 -47.786 1.00 83.00 201 PRO A N 1
ATOM 1669 C CA . PRO A 1 201 ? 29.479 4.853 -48.228 1.00 83.00 201 PRO A CA 1
ATOM 1670 C C . PRO A 1 201 ? 28.592 3.775 -47.600 1.00 83.00 201 PRO A C 1
ATOM 1672 O O . PRO A 1 201 ? 28.280 3.833 -46.407 1.00 83.00 201 PRO A O 1
ATOM 1675 N N . MET A 1 202 ? 28.229 2.753 -48.376 1.00 83.75 202 MET A N 1
ATOM 1676 C CA . MET A 1 202 ? 27.121 1.841 -48.059 1.00 83.75 202 MET A CA 1
ATOM 1677 C C . MET A 1 202 ? 27.188 1.181 -46.663 1.00 83.75 202 MET A C 1
ATOM 1679 O O . MET A 1 202 ? 26.157 0.982 -46.020 1.00 83.75 202 MET A O 1
ATOM 1683 N N . VAL A 1 203 ? 28.386 0.846 -46.169 1.00 85.50 203 VAL A N 1
ATOM 1684 C CA . VAL A 1 203 ? 28.576 0.259 -44.826 1.00 85.50 203 VAL A CA 1
ATOM 1685 C C . VAL A 1 203 ? 28.366 1.289 -43.712 1.00 85.50 203 VAL A C 1
ATOM 1687 O O . VAL A 1 203 ? 27.700 0.971 -42.731 1.00 85.50 203 VAL A O 1
ATOM 1690 N N . GLN A 1 204 ? 28.856 2.522 -43.878 1.00 85.94 204 GLN A N 1
ATOM 1691 C CA . GLN A 1 204 ? 28.641 3.605 -42.908 1.00 85.94 204 GLN A CA 1
ATOM 1692 C C . GLN A 1 204 ? 27.163 4.006 -42.861 1.00 85.94 204 GLN A C 1
ATOM 1694 O O . GLN A 1 204 ? 26.613 4.214 -41.782 1.00 85.94 204 GLN A O 1
ATOM 1699 N N . ALA A 1 205 ? 26.497 4.030 -44.021 1.00 86.44 205 ALA A N 1
ATOM 1700 C CA . ALA A 1 205 ? 25.061 4.262 -44.112 1.00 86.44 205 ALA A CA 1
ATOM 1701 C C . ALA A 1 205 ? 24.254 3.210 -43.325 1.00 86.44 205 ALA A C 1
ATOM 1703 O O . ALA A 1 205 ? 23.367 3.564 -42.548 1.00 86.44 205 ALA A O 1
ATOM 1704 N N . LEU A 1 206 ? 24.585 1.919 -43.472 1.00 87.94 206 LEU A N 1
ATOM 1705 C CA . LEU A 1 206 ? 23.953 0.843 -42.698 1.00 87.94 206 LEU A CA 1
ATOM 1706 C C . LEU A 1 206 ? 24.244 0.946 -41.195 1.00 87.94 206 LEU A C 1
ATOM 1708 O O . LEU A 1 206 ? 23.329 0.758 -40.398 1.00 87.94 206 LEU A O 1
ATOM 1712 N N . GLU A 1 207 ? 25.478 1.265 -40.801 1.00 88.69 207 GLU A N 1
ATOM 1713 C CA . GLU A 1 207 ? 25.855 1.431 -39.393 1.00 88.69 207 GLU A CA 1
ATOM 1714 C C . GLU A 1 207 ? 25.039 2.553 -38.727 1.00 88.69 207 GLU A C 1
ATOM 1716 O O . GLU A 1 207 ? 24.363 2.306 -37.724 1.00 88.69 207 GLU A O 1
ATOM 1721 N N . GLN A 1 208 ? 24.978 3.739 -39.346 1.00 87.44 208 GLN A N 1
ATOM 1722 C CA . GLN A 1 208 ? 24.153 4.861 -38.874 1.00 87.44 208 GLN A CA 1
ATOM 1723 C C . GLN A 1 208 ? 22.665 4.491 -38.785 1.00 87.44 208 GLN A C 1
ATOM 1725 O O . GLN A 1 208 ? 22.023 4.750 -37.765 1.00 87.44 208 GLN A O 1
ATOM 1730 N N . ILE A 1 209 ? 22.121 3.807 -39.799 1.00 89.12 209 ILE A N 1
ATOM 1731 C CA . ILE A 1 209 ? 20.739 3.304 -39.775 1.00 89.12 209 ILE A CA 1
ATOM 1732 C C . ILE A 1 209 ? 20.513 2.369 -38.580 1.00 89.12 209 ILE A C 1
ATOM 1734 O O . ILE A 1 209 ? 19.505 2.521 -37.892 1.00 89.12 209 ILE A O 1
ATOM 1738 N N . THR A 1 210 ? 21.434 1.447 -38.276 1.00 88.50 210 THR A N 1
ATOM 1739 C CA . THR A 1 210 ? 21.267 0.539 -37.124 1.00 88.50 210 THR A CA 1
ATOM 1740 C C . THR A 1 210 ? 21.308 1.257 -35.774 1.00 88.50 210 THR A C 1
ATOM 1742 O O . THR A 1 210 ? 20.539 0.891 -34.885 1.00 88.50 210 THR A O 1
ATOM 1745 N N . VAL A 1 211 ? 22.122 2.309 -35.620 1.00 87.12 211 VAL A N 1
ATOM 1746 C CA . VAL A 1 211 ? 22.147 3.134 -34.396 1.00 87.12 211 VAL A CA 1
ATOM 1747 C C . VAL A 1 211 ? 20.830 3.898 -34.228 1.00 87.12 211 VAL A C 1
ATOM 1749 O O . VAL A 1 211 ? 20.219 3.849 -33.160 1.00 87.12 211 VAL A O 1
ATOM 1752 N N . ILE A 1 212 ? 20.339 4.551 -35.288 1.00 86.12 212 ILE A N 1
ATOM 1753 C CA . ILE A 1 212 ? 19.076 5.306 -35.237 1.00 86.12 212 ILE A CA 1
ATOM 1754 C C . ILE A 1 212 ? 17.888 4.361 -34.995 1.00 86.12 212 ILE A C 1
ATOM 1756 O O . ILE A 1 212 ? 17.048 4.658 -34.146 1.00 86.12 212 ILE A O 1
ATOM 1760 N N . GLN A 1 213 ? 17.841 3.203 -35.663 1.00 87.38 213 GLN A N 1
ATOM 1761 C CA . GLN A 1 213 ? 16.807 2.185 -35.443 1.00 87.38 213 GLN A CA 1
ATOM 1762 C C . GLN A 1 213 ? 16.833 1.632 -34.014 1.00 87.38 213 GLN A C 1
ATOM 1764 O O . GLN A 1 213 ? 15.775 1.508 -33.398 1.00 87.38 213 GLN A O 1
ATOM 1769 N N . ARG A 1 214 ? 18.016 1.347 -33.450 1.00 86.88 214 ARG A N 1
ATOM 1770 C CA . ARG A 1 214 ? 18.135 0.911 -32.052 1.00 86.88 214 ARG A CA 1
ATOM 1771 C C . ARG A 1 214 ? 17.569 1.970 -31.105 1.00 86.88 214 ARG A C 1
ATOM 1773 O O . ARG A 1 214 ? 16.669 1.653 -30.325 1.00 86.88 214 ARG A O 1
ATOM 1780 N N . ARG A 1 215 ? 18.014 3.224 -31.229 1.00 84.94 215 ARG A N 1
ATOM 1781 C CA . ARG A 1 215 ? 17.501 4.352 -30.435 1.00 84.94 215 ARG A CA 1
ATOM 1782 C C . ARG A 1 215 ? 15.979 4.489 -30.572 1.00 84.94 215 ARG A C 1
ATOM 1784 O O . ARG A 1 215 ? 15.290 4.626 -29.565 1.00 84.94 215 ARG A O 1
ATOM 1791 N N . HIS A 1 216 ? 15.436 4.375 -31.786 1.00 86.75 216 HIS A N 1
ATOM 1792 C CA . HIS A 1 216 ? 13.989 4.387 -32.019 1.00 86.75 216 HIS A CA 1
ATOM 1793 C C . HIS A 1 216 ? 13.263 3.261 -31.264 1.00 86.75 216 HIS A C 1
ATOM 1795 O O . HIS A 1 216 ? 12.275 3.528 -30.581 1.00 86.75 216 HIS A O 1
ATOM 1801 N N . THR A 1 217 ? 13.773 2.021 -31.302 1.00 89.06 217 THR A N 1
ATOM 1802 C CA . THR A 1 217 ? 13.175 0.920 -30.523 1.00 89.06 217 THR A CA 1
ATOM 1803 C C . THR A 1 217 ? 13.243 1.163 -29.016 1.00 89.06 217 THR A C 1
ATOM 1805 O O . THR A 1 217 ? 12.281 0.865 -28.314 1.00 89.06 217 THR A O 1
ATOM 1808 N N . GLU A 1 218 ? 14.322 1.761 -28.503 1.00 87.69 218 GLU A N 1
ATOM 1809 C CA . GLU A 1 218 ? 14.433 2.116 -27.085 1.00 87.69 218 GLU A CA 1
ATOM 1810 C C . GLU A 1 218 ? 13.369 3.165 -26.698 1.00 87.69 218 GLU A C 1
ATOM 1812 O O . GLU A 1 218 ? 12.620 2.931 -25.742 1.00 87.69 218 GLU A O 1
ATOM 1817 N N . HIS A 1 219 ? 13.191 4.227 -27.499 1.00 88.00 219 HIS A N 1
ATOM 1818 C CA . HIS A 1 219 ? 12.111 5.214 -27.331 1.00 88.00 219 HIS A CA 1
ATOM 1819 C C . HIS A 1 219 ? 10.701 4.613 -27.419 1.00 88.00 219 HIS A C 1
ATOM 1821 O O . HIS A 1 219 ? 9.827 5.047 -26.669 1.00 88.00 219 HIS A O 1
ATOM 1827 N N . GLU A 1 220 ? 10.445 3.642 -28.299 1.00 88.81 220 GLU A N 1
ATOM 1828 C CA . GLU A 1 220 ? 9.125 3.002 -28.379 1.00 88.81 220 GLU A CA 1
ATOM 1829 C C . GLU A 1 220 ? 8.883 2.062 -27.184 1.00 88.81 220 GLU A C 1
ATOM 1831 O O . GLU A 1 220 ? 7.776 2.042 -26.655 1.00 88.81 220 GLU A O 1
ATOM 1836 N N . THR A 1 221 ? 9.909 1.379 -26.642 1.00 90.94 221 THR A N 1
ATOM 1837 C CA . THR A 1 221 ? 9.729 0.657 -25.360 1.00 90.94 221 THR A CA 1
ATOM 1838 C C . THR A 1 221 ? 9.414 1.602 -24.202 1.00 90.94 221 THR A C 1
ATOM 1840 O O . THR A 1 221 ? 8.637 1.239 -23.328 1.00 90.94 221 THR A O 1
ATOM 1843 N N . ILE A 1 222 ? 9.982 2.811 -24.193 1.00 91.06 222 ILE A N 1
ATOM 1844 C CA . ILE A 1 222 ? 9.674 3.840 -23.189 1.00 91.06 222 ILE A CA 1
ATOM 1845 C C . ILE A 1 222 ? 8.225 4.321 -23.350 1.00 91.06 222 ILE A C 1
ATOM 1847 O O . ILE A 1 222 ? 7.500 4.389 -22.364 1.00 91.06 222 ILE A O 1
ATOM 1851 N N . ARG A 1 223 ? 7.775 4.578 -24.585 1.00 91.44 223 ARG A N 1
ATOM 1852 C CA . ARG A 1 223 ? 6.389 4.971 -24.889 1.00 91.44 223 ARG A CA 1
ATOM 1853 C C . ARG A 1 223 ? 5.370 3.907 -24.472 1.00 91.44 223 ARG A C 1
ATOM 1855 O O . ARG A 1 223 ? 4.359 4.242 -23.864 1.00 91.44 223 ARG A O 1
ATOM 1862 N N . LEU A 1 224 ? 5.655 2.632 -24.743 1.00 92.25 224 LEU A N 1
ATOM 1863 C CA . LEU A 1 224 ? 4.814 1.518 -24.297 1.00 92.25 224 LEU A CA 1
ATOM 1864 C C . LEU A 1 224 ? 4.769 1.414 -22.765 1.00 92.25 224 LEU A C 1
ATOM 1866 O O . LEU A 1 224 ? 3.687 1.267 -22.218 1.00 92.25 224 LEU A O 1
ATOM 1870 N N . LEU A 1 225 ? 5.893 1.587 -22.057 1.00 90.56 225 LEU A N 1
ATOM 1871 C CA . LEU A 1 225 ? 5.896 1.600 -20.584 1.00 90.56 225 LEU A CA 1
ATOM 1872 C C . LEU A 1 225 ? 5.082 2.768 -19.999 1.00 90.56 225 LEU A C 1
ATOM 1874 O O . LEU A 1 225 ? 4.389 2.584 -19.005 1.00 90.56 225 LEU A O 1
ATOM 1878 N N . ILE A 1 226 ? 5.110 3.951 -20.620 1.00 90.69 226 ILE A N 1
ATOM 1879 C CA . ILE A 1 226 ? 4.275 5.092 -20.204 1.00 90.69 226 ILE A CA 1
ATOM 1880 C C . ILE A 1 226 ? 2.779 4.752 -20.344 1.00 90.69 226 ILE A C 1
ATOM 1882 O O . ILE A 1 226 ? 1.999 5.009 -19.426 1.00 90.69 226 ILE A O 1
ATOM 1886 N N . ILE A 1 227 ? 2.384 4.130 -21.459 1.00 89.44 227 ILE A N 1
ATOM 1887 C CA . ILE A 1 227 ? 0.993 3.723 -21.718 1.00 89.44 227 ILE A CA 1
ATOM 1888 C C . ILE A 1 227 ? 0.562 2.587 -20.773 1.00 89.44 227 ILE A C 1
ATOM 1890 O O . ILE A 1 227 ? -0.460 2.707 -20.103 1.00 89.44 227 ILE A O 1
ATOM 1894 N N . ASP A 1 228 ? 1.349 1.515 -20.675 1.00 86.88 228 ASP A N 1
ATOM 1895 C CA . ASP A 1 228 ? 0.989 0.298 -19.936 1.00 86.88 228 ASP A CA 1
ATOM 1896 C C . ASP A 1 228 ? 1.132 0.440 -18.406 1.00 86.88 228 ASP A C 1
ATOM 1898 O O . ASP A 1 228 ? 0.528 -0.338 -17.666 1.00 86.88 228 ASP A O 1
ATOM 1902 N N . GLN A 1 229 ? 1.952 1.382 -17.912 1.00 86.44 229 GLN A N 1
ATOM 1903 C CA . GLN A 1 229 ? 2.281 1.491 -16.480 1.00 86.44 229 GLN A CA 1
ATOM 1904 C C . GLN A 1 229 ? 1.956 2.834 -15.813 1.00 86.44 229 GLN A C 1
ATOM 1906 O O . GLN A 1 229 ? 1.907 2.864 -14.584 1.00 86.44 229 GLN A O 1
ATOM 1911 N N . LEU A 1 230 ? 1.780 3.936 -16.558 1.00 88.38 230 LEU A N 1
ATOM 1912 C CA . LEU A 1 230 ? 1.482 5.259 -15.978 1.00 88.38 230 LEU A CA 1
ATOM 1913 C C . LEU A 1 230 ? 0.083 5.764 -16.349 1.00 88.38 230 LEU A C 1
ATOM 1915 O O . LEU A 1 230 ? -0.619 6.273 -15.475 1.00 88.38 230 LEU A O 1
ATOM 1919 N N . ALA A 1 231 ? -0.355 5.582 -17.601 1.00 88.12 231 ALA A N 1
ATOM 1920 C CA . ALA A 1 231 ? -1.684 6.027 -18.043 1.00 88.12 231 ALA A CA 1
ATOM 1921 C C . ALA A 1 231 ? -2.832 5.290 -17.329 1.00 88.12 231 ALA A C 1
ATOM 1923 O O . ALA A 1 231 ? -3.921 5.835 -17.192 1.00 88.12 231 ALA A O 1
ATOM 1924 N N . SER A 1 232 ? -2.575 4.092 -16.792 1.00 85.94 232 SER A N 1
ATOM 1925 C CA . SER A 1 232 ? -3.512 3.387 -15.911 1.00 85.94 232 SER A CA 1
ATOM 1926 C C . SER A 1 232 ? -3.787 4.115 -14.587 1.00 85.94 232 SER A C 1
ATOM 1928 O O . SER A 1 232 ? -4.801 3.829 -13.965 1.00 85.94 232 SER A O 1
ATOM 1930 N N . PHE A 1 233 ? -2.903 5.012 -14.132 1.00 86.81 233 PHE A N 1
ATOM 1931 C CA . PHE A 1 233 ? -3.046 5.742 -12.862 1.00 86.81 233 PHE A CA 1
ATOM 1932 C C . PHE A 1 233 ? -3.444 7.215 -13.063 1.00 86.81 233 PHE A C 1
ATOM 1934 O O . PHE A 1 233 ? -4.350 7.692 -12.389 1.00 86.81 233 PHE A O 1
ATOM 1941 N N . ASP A 1 234 ? -2.792 7.949 -13.977 1.00 86.94 234 ASP A N 1
ATOM 1942 C CA . ASP A 1 234 ? -3.223 9.298 -14.393 1.00 86.94 234 ASP A CA 1
ATOM 1943 C C . ASP A 1 234 ? -2.728 9.616 -15.816 1.00 86.94 234 ASP A C 1
ATOM 1945 O O . ASP A 1 234 ? -1.521 9.694 -16.074 1.00 86.94 234 ASP A O 1
ATOM 1949 N N . ASP A 1 235 ? -3.669 9.899 -16.722 1.00 87.31 235 ASP A N 1
ATOM 1950 C CA . ASP A 1 235 ? -3.419 10.406 -18.079 1.00 87.31 235 ASP A CA 1
ATOM 1951 C C . ASP A 1 235 ? -2.481 11.627 -18.109 1.00 87.31 235 ASP A C 1
ATOM 1953 O O . ASP A 1 235 ? -1.745 11.811 -19.079 1.00 87.31 235 ASP A O 1
ATOM 1957 N N . LYS A 1 236 ? -2.504 12.486 -17.078 1.00 88.19 236 LYS A N 1
ATOM 1958 C CA . LYS A 1 236 ? -1.645 13.681 -16.996 1.00 88.19 236 LYS A CA 1
ATOM 1959 C C . LYS A 1 236 ? -0.194 13.308 -16.738 1.00 88.19 236 LYS A C 1
ATOM 1961 O O . LYS A 1 236 ? 0.688 13.816 -17.419 1.00 88.19 236 LYS A O 1
ATOM 1966 N N . ILE A 1 237 ? 0.045 12.377 -15.812 1.00 87.19 237 ILE A N 1
ATOM 1967 C CA . ILE A 1 237 ? 1.388 11.852 -15.545 1.00 87.19 237 ILE A CA 1
ATOM 1968 C C . ILE A 1 237 ? 1.916 11.191 -16.823 1.00 87.19 237 ILE A C 1
ATOM 1970 O O . ILE A 1 237 ? 3.032 11.480 -17.244 1.00 87.19 237 ILE A O 1
ATOM 1974 N N . ALA A 1 238 ? 1.100 10.383 -17.506 1.00 90.81 238 ALA A N 1
ATOM 1975 C CA . ALA A 1 238 ? 1.493 9.793 -18.783 1.00 90.81 238 ALA A CA 1
ATOM 1976 C C . ALA A 1 238 ? 1.842 10.847 -19.856 1.00 90.81 238 ALA A C 1
ATOM 1978 O O . ALA A 1 238 ? 2.849 10.701 -20.548 1.00 90.81 238 ALA A O 1
ATOM 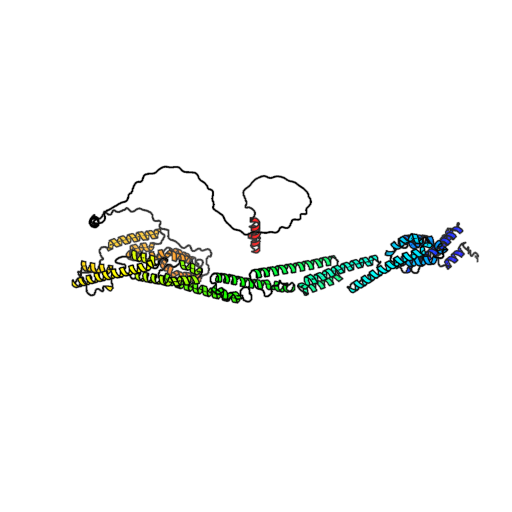1979 N N . GLN A 1 239 ? 1.072 11.935 -19.962 1.00 91.19 239 GLN A N 1
ATOM 1980 C CA . GLN A 1 239 ? 1.366 13.051 -20.872 1.00 91.19 239 GLN A CA 1
ATOM 1981 C C . GLN A 1 239 ? 2.668 13.784 -20.514 1.00 91.19 239 GLN A C 1
ATOM 1983 O O . GLN A 1 239 ? 3.465 14.054 -21.412 1.00 91.19 239 GLN A O 1
ATOM 1988 N N . ASP A 1 240 ? 2.926 14.049 -19.231 1.00 90.31 240 ASP A N 1
ATOM 1989 C CA . ASP A 1 240 ? 4.152 14.716 -18.767 1.00 90.31 240 ASP A CA 1
ATOM 1990 C C . ASP A 1 240 ? 5.412 13.853 -18.973 1.00 90.31 240 ASP A C 1
ATOM 1992 O O . ASP A 1 240 ? 6.502 14.388 -19.184 1.00 90.31 240 ASP A O 1
ATOM 1996 N N . TYR A 1 241 ? 5.295 12.520 -18.951 1.00 90.19 241 TYR A N 1
ATOM 1997 C CA . TYR A 1 241 ? 6.393 11.623 -19.337 1.00 90.19 241 TYR A CA 1
ATOM 1998 C C . TYR A 1 241 ? 6.524 11.472 -20.863 1.00 90.19 241 TYR A C 1
ATOM 2000 O O . TYR A 1 241 ? 7.639 11.344 -21.369 1.00 90.19 241 TYR A O 1
ATOM 2008 N N . GLU A 1 242 ? 5.432 11.545 -21.628 1.00 89.62 242 GLU A N 1
ATOM 2009 C CA . GLU A 1 242 ? 5.491 11.518 -23.095 1.00 89.62 242 GLU A CA 1
ATOM 2010 C C . GLU A 1 242 ? 6.121 12.801 -23.672 1.00 89.62 242 GLU A C 1
ATOM 2012 O O . GLU A 1 242 ? 6.904 12.715 -24.616 1.00 89.62 242 GLU A O 1
ATOM 2017 N N . THR A 1 243 ? 5.881 13.981 -23.086 1.00 89.81 243 THR A N 1
ATOM 2018 C CA . THR A 1 243 ? 6.568 15.224 -23.495 1.00 89.81 243 THR A CA 1
ATOM 2019 C C . THR A 1 243 ? 8.073 15.158 -23.225 1.00 89.81 243 THR A C 1
ATOM 2021 O O . THR A 1 243 ? 8.856 15.404 -24.141 1.00 89.81 243 THR A O 1
ATOM 2024 N N . GLN A 1 244 ? 8.493 14.706 -22.038 1.00 87.75 244 GLN A N 1
ATOM 2025 C CA . GLN A 1 244 ? 9.910 14.455 -21.726 1.00 87.75 244 GLN A CA 1
ATOM 2026 C C . GLN A 1 244 ? 10.546 13.429 -22.688 1.00 87.75 244 GLN A C 1
ATOM 2028 O O . GLN A 1 244 ? 11.688 13.596 -23.120 1.00 87.75 244 GLN A O 1
ATOM 2033 N N . ARG A 1 245 ? 9.806 12.385 -23.096 1.00 88.94 245 ARG A N 1
ATOM 2034 C CA . ARG A 1 245 ? 10.265 11.413 -24.106 1.00 88.94 245 ARG A CA 1
ATOM 2035 C C . ARG A 1 245 ? 10.500 12.062 -25.477 1.00 88.94 245 ARG A C 1
ATOM 2037 O O . ARG A 1 245 ? 11.412 11.636 -26.190 1.00 88.94 245 ARG A O 1
ATOM 2044 N N . LEU A 1 246 ? 9.687 13.054 -25.851 1.00 85.81 246 LEU A N 1
ATOM 2045 C CA . LEU A 1 246 ? 9.835 13.812 -27.097 1.00 85.81 246 LEU A CA 1
ATOM 2046 C C . LEU A 1 246 ? 11.010 14.801 -27.036 1.00 85.81 246 LEU A C 1
ATOM 2048 O O . LEU A 1 246 ? 11.757 14.888 -28.004 1.00 85.81 246 LEU A O 1
ATOM 2052 N N . GLU A 1 247 ? 11.240 15.476 -25.909 1.00 84.94 247 GLU A N 1
ATOM 2053 C CA . GLU A 1 247 ? 12.421 16.337 -25.710 1.00 84.94 247 GLU A CA 1
ATOM 2054 C C . GLU A 1 247 ? 13.730 15.529 -25.834 1.00 84.94 247 GLU A C 1
ATOM 2056 O O . GLU A 1 247 ? 14.676 15.939 -26.518 1.00 84.94 247 GLU A O 1
ATOM 2061 N N . LEU A 1 248 ? 13.747 14.312 -25.278 1.00 83.00 248 LEU A N 1
ATOM 2062 C CA . LEU A 1 248 ? 14.871 13.379 -25.390 1.00 83.00 248 LEU A CA 1
ATOM 2063 C C . LEU A 1 248 ? 15.110 12.841 -26.816 1.00 83.00 248 LEU A C 1
ATOM 2065 O O . LEU A 1 248 ? 16.229 12.414 -27.093 1.00 83.00 248 LEU A O 1
ATOM 2069 N N . LEU A 1 249 ? 14.133 12.878 -27.738 1.00 76.62 249 LEU A N 1
ATOM 2070 C CA . LEU A 1 249 ? 14.374 12.519 -29.153 1.00 76.62 249 LEU A CA 1
ATOM 2071 C C . LEU A 1 249 ? 15.302 13.525 -29.850 1.00 76.62 249 LEU A C 1
ATOM 2073 O O . LEU A 1 249 ? 16.052 13.137 -30.749 1.00 76.62 249 LEU A O 1
ATOM 2077 N N . SER A 1 250 ? 15.236 14.799 -29.453 1.00 68.50 250 SER A N 1
ATOM 2078 C CA . SER A 1 250 ? 16.047 15.885 -30.013 1.00 68.50 250 SER A CA 1
ATOM 2079 C C . SER A 1 250 ? 17.448 15.986 -29.407 1.00 68.50 250 SER A C 1
ATOM 2081 O O . SER A 1 250 ? 18.383 16.314 -30.135 1.00 68.50 250 SER A O 1
ATOM 2083 N N . GLU A 1 251 ? 17.610 15.715 -28.105 1.00 65.62 251 GLU A N 1
ATOM 2084 C CA . GLU A 1 251 ? 18.845 16.060 -27.371 1.00 65.62 251 GLU A CA 1
ATOM 2085 C C . GLU A 1 251 ? 19.504 14.895 -26.595 1.00 65.62 251 GLU A C 1
ATOM 2087 O O . GLU A 1 251 ? 20.633 15.042 -26.129 1.00 65.62 251 GLU A O 1
ATOM 2092 N N . GLY A 1 252 ? 18.843 13.738 -26.448 1.00 63.44 252 GLY A N 1
ATOM 2093 C CA . GLY A 1 252 ? 19.276 12.660 -25.543 1.00 63.44 252 GLY A CA 1
ATOM 2094 C C . GLY A 1 252 ? 20.287 11.649 -26.113 1.00 63.44 252 GLY A C 1
ATOM 2095 O O . GLY A 1 252 ? 20.232 11.261 -27.285 1.00 63.44 252 GLY A O 1
ATOM 2096 N N . ASN A 1 253 ? 21.174 11.149 -25.245 1.00 75.19 253 ASN A N 1
ATOM 2097 C CA . ASN A 1 253 ? 22.057 10.003 -25.495 1.00 75.19 253 ASN A CA 1
ATOM 2098 C C . ASN A 1 253 ? 21.401 8.688 -25.023 1.00 75.19 253 ASN A C 1
ATOM 2100 O O . ASN A 1 253 ? 20.473 8.705 -24.217 1.00 75.19 253 ASN A O 1
ATOM 2104 N N . GLU A 1 254 ? 21.937 7.526 -25.427 1.00 77.81 254 GLU A N 1
ATOM 2105 C CA . GLU A 1 254 ? 21.448 6.210 -24.949 1.00 77.81 254 GLU A CA 1
ATOM 2106 C C . GLU A 1 254 ? 21.422 6.100 -23.408 1.00 77.81 254 GLU A C 1
ATOM 2108 O O . GLU A 1 254 ? 20.523 5.479 -22.844 1.00 77.81 254 GLU A O 1
ATOM 2113 N N . ILE A 1 255 ? 22.378 6.735 -22.717 1.00 83.31 255 ILE A N 1
ATOM 2114 C CA . ILE A 1 255 ? 22.446 6.758 -21.246 1.00 83.31 255 ILE A CA 1
ATOM 2115 C C . ILE A 1 255 ? 21.244 7.509 -20.661 1.00 83.31 255 ILE A C 1
ATOM 2117 O O . ILE A 1 255 ? 20.593 6.999 -19.753 1.00 83.31 255 ILE A O 1
ATOM 2121 N N . ASP A 1 256 ? 20.903 8.675 -21.217 1.00 85.75 256 ASP A N 1
ATOM 2122 C CA . ASP A 1 256 ? 19.782 9.497 -20.750 1.00 85.75 256 ASP A CA 1
ATOM 2123 C C . ASP A 1 256 ? 18.443 8.757 -20.923 1.00 85.75 256 ASP A C 1
ATOM 2125 O O . ASP A 1 256 ? 17.561 8.849 -20.066 1.00 85.75 256 ASP A O 1
ATOM 2129 N N . LEU A 1 257 ? 18.317 7.951 -21.987 1.00 85.38 257 LEU A N 1
ATOM 2130 C CA . LEU A 1 257 ? 17.163 7.080 -22.233 1.00 85.38 257 LEU A CA 1
ATOM 2131 C C . LEU A 1 257 ? 17.083 5.907 -21.246 1.00 85.38 257 LEU A C 1
ATOM 2133 O O . LEU A 1 257 ? 15.989 5.592 -20.771 1.00 85.38 257 LEU A O 1
ATOM 2137 N N . MET A 1 258 ? 18.209 5.273 -20.897 1.00 86.56 258 MET A N 1
ATOM 2138 C CA . MET A 1 258 ? 18.230 4.227 -19.865 1.00 86.56 258 MET A CA 1
ATOM 2139 C C . MET A 1 258 ? 17.893 4.791 -18.480 1.00 86.56 258 MET A C 1
ATOM 2141 O O . MET A 1 258 ? 17.070 4.210 -17.768 1.00 86.56 258 MET A O 1
ATOM 2145 N N . ASP A 1 259 ? 18.443 5.953 -18.127 1.00 89.44 259 ASP A N 1
ATOM 2146 C CA . ASP A 1 259 ? 18.116 6.661 -16.890 1.00 89.44 259 ASP A CA 1
ATOM 2147 C C . ASP A 1 259 ? 16.632 7.050 -16.850 1.00 89.44 259 ASP A C 1
ATOM 2149 O O . ASP A 1 259 ? 15.965 6.834 -15.837 1.00 89.44 259 ASP A O 1
ATOM 2153 N N . PHE A 1 260 ? 16.078 7.578 -17.945 1.00 90.50 260 PHE A N 1
ATOM 2154 C CA . PHE A 1 260 ? 14.658 7.927 -18.050 1.00 90.50 260 PHE A CA 1
ATOM 2155 C C . PHE A 1 260 ? 13.741 6.702 -17.918 1.00 90.50 260 PHE A C 1
ATOM 2157 O O . PHE A 1 260 ? 12.795 6.717 -17.128 1.00 90.50 260 PHE A O 1
ATOM 2164 N N . LYS A 1 261 ? 14.082 5.596 -18.588 1.00 90.81 261 LYS A N 1
ATOM 2165 C CA . LYS A 1 261 ? 13.399 4.304 -18.436 1.00 90.81 261 LYS A CA 1
ATOM 2166 C C . LYS A 1 261 ? 13.442 3.796 -16.992 1.00 90.81 261 LYS A C 1
ATOM 2168 O O . LYS A 1 261 ? 12.425 3.327 -16.486 1.00 90.81 261 LYS A O 1
ATOM 2173 N N . SER A 1 262 ? 14.581 3.932 -16.307 1.00 91.06 262 SER A N 1
ATOM 2174 C CA . SER A 1 262 ? 14.714 3.528 -14.901 1.00 91.06 262 SER A CA 1
ATOM 2175 C C . SER A 1 262 ? 13.832 4.360 -13.960 1.00 91.06 262 SER A C 1
ATOM 2177 O O . SER A 1 262 ? 13.236 3.801 -13.041 1.00 91.06 262 SER A O 1
ATOM 2179 N N . LYS A 1 263 ? 13.674 5.668 -14.227 1.00 91.56 263 LYS A N 1
ATOM 2180 C CA . LYS A 1 263 ? 12.784 6.571 -13.474 1.00 91.56 263 LYS A CA 1
ATOM 2181 C C . LYS A 1 263 ? 11.316 6.178 -13.651 1.00 91.56 263 LYS A C 1
ATOM 2183 O O . LYS A 1 263 ? 10.612 6.052 -12.655 1.00 91.56 263 LYS A O 1
ATOM 2188 N N . ILE A 1 264 ? 10.879 5.915 -14.888 1.00 92.12 264 ILE A N 1
ATOM 2189 C CA . ILE A 1 264 ? 9.516 5.436 -15.186 1.00 92.12 264 ILE A CA 1
ATOM 2190 C C . ILE A 1 264 ? 9.237 4.122 -14.453 1.00 92.12 264 ILE A C 1
ATOM 2192 O O . ILE A 1 264 ? 8.246 4.025 -13.731 1.00 92.12 264 ILE A O 1
ATOM 2196 N N . MET A 1 265 ? 10.144 3.143 -14.563 1.00 90.69 265 MET A N 1
ATOM 2197 C CA . MET A 1 265 ? 9.989 1.863 -13.871 1.00 90.69 265 MET A CA 1
ATOM 2198 C C . MET A 1 265 ? 9.908 2.055 -12.354 1.00 90.69 265 MET A C 1
ATOM 2200 O O . MET A 1 265 ? 8.963 1.557 -11.758 1.00 90.69 265 MET A O 1
ATOM 2204 N N . ALA A 1 266 ? 10.805 2.837 -11.741 1.00 92.88 266 ALA A N 1
ATOM 2205 C CA . ALA A 1 266 ? 10.794 3.104 -10.300 1.00 92.88 266 ALA A CA 1
ATOM 2206 C C . ALA A 1 266 ? 9.504 3.791 -9.806 1.00 92.88 266 ALA A C 1
ATOM 2208 O O . ALA A 1 266 ? 9.041 3.490 -8.707 1.00 92.88 266 ALA A O 1
ATOM 2209 N N . ILE A 1 267 ? 8.914 4.682 -10.611 1.00 91.44 267 ILE A N 1
ATOM 2210 C CA . ILE A 1 267 ? 7.655 5.374 -10.290 1.00 91.44 267 ILE A CA 1
ATOM 2211 C C . ILE A 1 267 ? 6.451 4.443 -10.457 1.00 91.44 267 ILE A C 1
ATOM 2213 O O . ILE A 1 267 ? 5.576 4.435 -9.594 1.00 91.44 267 ILE A O 1
ATOM 2217 N N . SER A 1 268 ? 6.420 3.608 -11.502 1.00 90.06 268 SER A N 1
ATOM 2218 C CA . SER A 1 268 ? 5.381 2.577 -11.632 1.00 90.06 268 SER A CA 1
ATOM 2219 C C . SER A 1 268 ? 5.439 1.579 -10.471 1.00 90.06 268 SER A C 1
ATOM 2221 O O . SER A 1 268 ? 4.420 1.270 -9.863 1.00 90.06 268 SER A O 1
ATOM 2223 N N . ASP A 1 269 ? 6.643 1.154 -10.086 1.00 91.88 269 ASP A N 1
ATOM 2224 C CA . ASP A 1 269 ? 6.906 0.269 -8.955 1.00 91.88 269 ASP A CA 1
ATOM 2225 C C . ASP A 1 269 ? 6.406 0.847 -7.623 1.00 91.88 269 ASP A C 1
ATOM 2227 O O . ASP A 1 269 ? 5.999 0.094 -6.742 1.00 91.88 269 ASP A O 1
ATOM 2231 N N . ASP A 1 270 ? 6.484 2.167 -7.447 1.00 93.38 270 ASP A N 1
ATOM 2232 C CA . ASP A 1 270 ? 5.977 2.882 -6.274 1.00 93.38 270 ASP A CA 1
ATOM 2233 C C . ASP A 1 270 ? 4.441 2.983 -6.293 1.00 93.38 270 ASP A C 1
ATOM 2235 O O . ASP A 1 270 ? 3.796 2.618 -5.310 1.00 93.38 270 ASP A O 1
ATOM 2239 N N . LEU A 1 271 ? 3.848 3.366 -7.431 1.00 91.00 271 LEU A N 1
ATOM 2240 C CA . LEU A 1 271 ? 2.392 3.395 -7.633 1.00 91.00 271 LEU A CA 1
ATOM 2241 C C . LEU A 1 271 ? 1.752 2.015 -7.400 1.00 91.00 271 LEU A C 1
ATOM 2243 O O . LEU A 1 271 ? 0.757 1.911 -6.686 1.00 91.00 271 LEU A O 1
ATOM 2247 N N . TYR A 1 272 ? 2.353 0.938 -7.918 1.00 91.50 272 TYR A N 1
ATOM 2248 C CA . TYR A 1 272 ? 1.882 -0.429 -7.675 1.00 91.50 272 TYR A CA 1
ATOM 2249 C C . TYR A 1 272 ? 2.027 -0.850 -6.203 1.00 91.50 272 TYR A C 1
ATOM 2251 O O . TYR A 1 272 ? 1.115 -1.479 -5.666 1.00 91.50 272 TYR A O 1
ATOM 2259 N N . LYS A 1 273 ? 3.118 -0.482 -5.510 1.00 93.00 273 LYS A N 1
ATOM 2260 C CA . LYS A 1 273 ? 3.280 -0.760 -4.065 1.00 93.00 273 LYS A CA 1
ATOM 2261 C C . LYS A 1 273 ? 2.250 -0.014 -3.221 1.00 93.00 273 LYS A C 1
ATOM 2263 O O . LYS A 1 273 ? 1.715 -0.600 -2.280 1.00 93.00 273 LYS A O 1
ATOM 2268 N N . ARG A 1 274 ? 1.946 1.241 -3.566 1.00 92.56 274 ARG A N 1
ATOM 2269 C CA . ARG A 1 274 ? 0.897 2.023 -2.902 1.00 92.56 274 ARG A CA 1
ATOM 2270 C C . ARG A 1 274 ? -0.496 1.468 -3.187 1.00 92.56 274 ARG A C 1
ATOM 2272 O O . ARG A 1 274 ? -1.265 1.308 -2.251 1.00 92.56 274 ARG A O 1
ATOM 2279 N N . LEU A 1 275 ? -0.792 1.039 -4.415 1.00 92.19 275 LEU A N 1
ATOM 2280 C CA . LEU A 1 275 ? -2.050 0.348 -4.723 1.00 92.19 275 LEU A CA 1
ATOM 2281 C C . LEU A 1 275 ? -2.228 -0.951 -3.928 1.00 92.19 275 LEU A C 1
ATOM 2283 O O . LEU A 1 275 ? -3.342 -1.241 -3.489 1.00 92.19 275 LEU A O 1
ATOM 2287 N N . VAL A 1 276 ? -1.159 -1.722 -3.713 1.00 92.12 276 VAL A N 1
ATOM 2288 C CA . VAL A 1 276 ? -1.214 -2.917 -2.857 1.00 92.12 276 VAL A CA 1
ATOM 2289 C C . VAL A 1 276 ? -1.507 -2.531 -1.406 1.00 92.12 276 VAL A C 1
ATOM 2291 O O . VAL A 1 276 ? -2.486 -3.025 -0.857 1.00 92.12 276 VAL A O 1
ATOM 2294 N N . SER A 1 277 ? -0.764 -1.595 -0.803 1.00 92.00 277 SER A N 1
ATOM 2295 C CA . SER A 1 277 ? -0.991 -1.222 0.604 1.00 92.00 277 SER A CA 1
ATOM 2296 C C . SER A 1 277 ? -2.351 -0.551 0.851 1.00 92.00 277 SER A C 1
ATOM 2298 O O . SER A 1 277 ? -2.977 -0.789 1.884 1.00 92.00 277 SER A O 1
ATOM 2300 N N . VAL A 1 278 ? -2.848 0.230 -0.111 1.00 91.50 278 VAL A N 1
ATOM 2301 C CA . VAL A 1 278 ? -4.202 0.808 -0.122 1.00 91.50 278 VAL A CA 1
ATOM 2302 C C . VAL A 1 278 ? -5.274 -0.289 -0.138 1.00 91.50 278 VAL A C 1
ATOM 2304 O O . VAL A 1 278 ? -6.231 -0.227 0.637 1.00 91.50 278 VAL A O 1
ATOM 2307 N N . ASN A 1 279 ? -5.094 -1.334 -0.951 1.00 91.62 279 ASN A N 1
ATOM 2308 C CA . ASN A 1 279 ? -5.988 -2.491 -0.950 1.00 91.62 279 ASN A CA 1
ATOM 2309 C C . ASN A 1 279 ? -5.884 -3.309 0.348 1.00 91.62 279 ASN A C 1
ATOM 2311 O O . ASN A 1 279 ? -6.920 -3.656 0.912 1.00 91.62 279 ASN A O 1
ATOM 2315 N N . ASP A 1 280 ? -4.679 -3.573 0.861 1.00 91.19 280 ASP A N 1
ATOM 2316 C CA . ASP A 1 280 ? -4.455 -4.319 2.110 1.00 91.19 280 ASP A CA 1
ATOM 2317 C C . ASP A 1 280 ? -5.165 -3.657 3.305 1.00 91.19 280 ASP A C 1
ATOM 2319 O O . ASP A 1 280 ? -5.805 -4.333 4.116 1.00 91.19 280 ASP A O 1
ATOM 2323 N N . VAL A 1 281 ? -5.123 -2.320 3.391 1.00 90.94 281 VAL A N 1
ATOM 2324 C CA . VAL A 1 281 ? -5.858 -1.547 4.406 1.00 90.94 281 VAL A CA 1
ATOM 2325 C C . VAL A 1 281 ? -7.364 -1.807 4.312 1.00 90.94 281 VAL A C 1
ATOM 2327 O O . VAL A 1 281 ? -7.987 -2.113 5.332 1.00 90.94 281 VAL A O 1
ATOM 2330 N N . ILE A 1 282 ? -7.946 -1.767 3.109 1.00 89.12 282 ILE A N 1
ATOM 2331 C CA . ILE A 1 282 ? -9.381 -2.011 2.902 1.00 89.12 282 ILE A CA 1
ATOM 2332 C C . ILE A 1 282 ? -9.757 -3.477 3.131 1.00 89.12 282 ILE A C 1
ATOM 2334 O O . ILE A 1 282 ? -10.806 -3.739 3.722 1.00 89.12 282 ILE A O 1
ATOM 2338 N N . PHE A 1 283 ? -8.915 -4.442 2.753 1.00 89.31 283 PHE A N 1
ATOM 2339 C CA . PHE A 1 283 ? -9.126 -5.842 3.123 1.00 89.31 283 PHE A CA 1
ATOM 2340 C C . PHE A 1 283 ? -9.135 -6.009 4.650 1.00 89.31 283 PHE A C 1
ATOM 2342 O O . PHE A 1 283 ? -10.067 -6.618 5.170 1.00 89.31 283 PHE A O 1
ATOM 2349 N N . SER A 1 284 ? -8.230 -5.350 5.386 1.00 91.00 284 SER A N 1
ATOM 2350 C CA . SER A 1 284 ? -8.238 -5.362 6.861 1.00 91.00 284 SER A CA 1
ATOM 2351 C C . SER A 1 284 ? -9.493 -4.727 7.486 1.00 91.00 284 SER A C 1
ATOM 2353 O O . SER A 1 284 ? -9.842 -5.029 8.628 1.00 91.00 284 SER A O 1
ATOM 2355 N N . TRP A 1 285 ? -10.180 -3.830 6.768 1.00 91.19 285 TRP A N 1
ATOM 2356 C CA . TRP A 1 285 ? -11.467 -3.261 7.182 1.00 91.19 285 TRP A CA 1
ATOM 2357 C C . TRP A 1 285 ? -12.631 -4.209 6.857 1.00 91.19 285 TRP A C 1
ATOM 2359 O O . TRP A 1 285 ? -13.510 -4.408 7.695 1.00 91.19 285 TRP A O 1
ATOM 2369 N N . ARG A 1 286 ? -12.603 -4.867 5.691 1.00 88.50 286 ARG A N 1
ATOM 2370 C CA . ARG A 1 286 ? -13.573 -5.908 5.305 1.00 88.50 286 ARG A CA 1
ATOM 2371 C C . ARG A 1 286 ? -13.515 -7.121 6.243 1.00 88.50 286 ARG A C 1
ATOM 2373 O O . ARG A 1 286 ? -14.562 -7.606 6.659 1.00 88.50 286 ARG A O 1
ATOM 2380 N N . GLU A 1 287 ? -12.323 -7.557 6.657 1.00 88.12 287 GLU A N 1
ATOM 2381 C CA . GLU A 1 287 ? -12.134 -8.618 7.667 1.00 88.12 287 GLU A CA 1
ATOM 2382 C C . GLU A 1 287 ? -12.732 -8.255 9.037 1.00 88.12 287 GLU A C 1
ATOM 2384 O O . GLU A 1 287 ? -13.233 -9.126 9.745 1.00 88.12 287 GLU A O 1
ATOM 2389 N N . LYS A 1 288 ? -12.751 -6.963 9.391 1.00 86.75 288 LYS A N 1
ATOM 2390 C CA . LYS A 1 288 ? -13.415 -6.435 10.599 1.00 86.75 288 LYS A CA 1
ATOM 2391 C C . LYS A 1 288 ? -14.933 -6.253 10.427 1.00 86.75 288 LYS A C 1
ATOM 2393 O O . LYS A 1 288 ? -15.582 -5.693 11.306 1.00 86.75 288 LYS A O 1
ATOM 2398 N N . GLY A 1 289 ? -15.505 -6.722 9.316 1.00 84.50 289 GLY A N 1
ATOM 2399 C CA . GLY A 1 289 ? -16.946 -6.721 9.054 1.00 84.50 289 GLY A CA 1
ATOM 2400 C C . GLY A 1 289 ? -17.497 -5.445 8.411 1.00 84.50 289 GLY A C 1
ATOM 2401 O O . GLY A 1 289 ? -18.708 -5.244 8.440 1.00 84.50 289 GLY A O 1
ATOM 2402 N N . ILE A 1 290 ? -16.653 -4.575 7.843 1.00 89.06 290 ILE A N 1
ATOM 2403 C CA . ILE A 1 290 ? -17.109 -3.343 7.176 1.00 89.06 290 ILE A CA 1
ATOM 2404 C C . ILE A 1 290 ? -17.490 -3.619 5.720 1.00 89.06 290 ILE A C 1
ATOM 2406 O O . ILE A 1 290 ? -16.736 -4.231 4.959 1.00 89.06 290 ILE A O 1
ATOM 2410 N N . ILE A 1 291 ? -18.669 -3.136 5.333 1.00 85.19 291 ILE A N 1
ATOM 2411 C CA . ILE A 1 291 ? -19.286 -3.376 4.031 1.00 85.19 291 ILE A CA 1
ATOM 2412 C C . ILE A 1 291 ? -19.081 -2.136 3.160 1.00 85.19 291 ILE A C 1
ATOM 2414 O O . ILE A 1 291 ? -19.663 -1.081 3.408 1.00 85.19 291 ILE A O 1
ATOM 2418 N N . PHE A 1 292 ? -18.265 -2.275 2.116 1.00 83.06 292 PHE A N 1
ATOM 2419 C CA . PHE A 1 292 ? -18.091 -1.248 1.087 1.00 83.06 292 PHE A CA 1
ATOM 2420 C C . PHE A 1 292 ? -19.076 -1.471 -0.077 1.00 83.06 292 PHE A C 1
ATOM 2422 O O . PHE A 1 292 ? -19.384 -2.625 -0.383 1.00 83.06 292 PHE A O 1
ATOM 2429 N N . PRO A 1 293 ? -19.537 -0.413 -0.780 1.00 77.81 293 PRO A N 1
ATOM 2430 C CA . PRO A 1 293 ? -20.491 -0.541 -1.892 1.00 77.81 293 PRO A CA 1
ATOM 2431 C C . PRO A 1 293 ? -19.999 -1.389 -3.075 1.00 77.81 293 PRO A C 1
ATOM 2433 O O . PRO A 1 293 ? -20.797 -1.809 -3.916 1.00 77.81 293 PRO A O 1
ATOM 2436 N N . HIS A 1 294 ? -18.688 -1.610 -3.177 1.00 75.06 294 HIS A N 1
ATOM 2437 C CA . HIS A 1 294 ? -18.042 -2.380 -4.235 1.00 75.06 294 HIS A CA 1
ATOM 2438 C C . HIS A 1 294 ? -17.181 -3.482 -3.607 1.00 75.06 294 HIS A C 1
ATOM 2440 O O . HIS A 1 294 ? -16.398 -3.223 -2.692 1.00 75.06 294 HIS A O 1
ATOM 2446 N N . ALA A 1 295 ? -17.351 -4.715 -4.093 1.00 63.09 295 ALA A N 1
ATOM 2447 C CA . ALA A 1 295 ? -16.614 -5.891 -3.624 1.00 63.09 295 ALA A CA 1
ATOM 2448 C C . ALA A 1 295 ? -15.237 -6.047 -4.299 1.00 63.09 295 ALA A C 1
ATOM 2450 O O . ALA A 1 295 ? -14.353 -6.701 -3.744 1.00 63.09 295 ALA A O 1
ATOM 2451 N N . ASP A 1 296 ? -15.049 -5.425 -5.465 1.00 73.75 296 ASP A N 1
ATOM 2452 C CA . ASP A 1 296 ? -13.791 -5.407 -6.214 1.00 73.75 296 ASP A CA 1
ATOM 2453 C C . ASP A 1 296 ? -12.640 -4.787 -5.391 1.00 73.75 296 ASP A C 1
ATOM 2455 O O . ASP A 1 296 ? -12.854 -4.120 -4.372 1.00 73.75 296 ASP A O 1
ATOM 2459 N N . ALA A 1 297 ? -11.407 -5.029 -5.833 1.00 80.62 297 ALA A N 1
ATOM 2460 C CA . ALA A 1 297 ? -10.227 -4.292 -5.386 1.00 80.62 297 ALA A CA 1
ATOM 2461 C C . ALA A 1 297 ? -10.176 -2.900 -6.048 1.00 80.62 297 ALA A C 1
ATOM 2463 O O . ALA A 1 297 ? -10.726 -2.710 -7.135 1.00 80.62 297 ALA A O 1
ATOM 2464 N N . ILE A 1 298 ? -9.484 -1.950 -5.416 1.00 85.50 298 ILE A N 1
ATOM 2465 C CA . ILE A 1 298 ? -9.261 -0.602 -5.956 1.00 85.50 298 ILE A CA 1
ATOM 2466 C C . ILE A 1 298 ? -8.508 -0.678 -7.282 1.00 85.50 298 ILE A C 1
ATOM 2468 O O . ILE A 1 298 ? -7.497 -1.378 -7.406 1.00 85.50 298 ILE A O 1
ATOM 2472 N N . ARG A 1 299 ? -8.999 0.086 -8.259 1.00 87.25 299 ARG A N 1
ATOM 2473 C CA . ARG A 1 299 ? -8.414 0.211 -9.596 1.00 87.25 299 ARG A CA 1
ATOM 2474 C C . ARG A 1 299 ? -7.252 1.214 -9.590 1.00 87.25 299 ARG A C 1
ATOM 2476 O O . ARG A 1 299 ? -7.315 2.185 -8.840 1.00 87.25 299 ARG A O 1
ATOM 2483 N N . PRO A 1 300 ? -6.235 1.040 -10.457 1.00 86.12 300 PRO A N 1
ATOM 2484 C CA . PRO A 1 300 ? -5.169 2.026 -10.666 1.00 86.12 300 PRO A CA 1
ATOM 2485 C C . PRO A 1 300 ? -5.671 3.471 -10.834 1.00 86.12 300 PRO A C 1
ATOM 2487 O O . PRO A 1 300 ? -5.140 4.371 -10.188 1.00 86.12 300 PRO A O 1
ATOM 2490 N N . GLU A 1 301 ? -6.752 3.659 -11.597 1.00 86.69 301 GLU A N 1
ATOM 2491 C CA . GLU A 1 301 ? -7.419 4.946 -11.863 1.00 86.69 301 GLU A CA 1
ATOM 2492 C C . GLU A 1 301 ? -7.923 5.658 -10.590 1.00 86.69 301 GLU A C 1
ATOM 2494 O O . GLU A 1 301 ? -7.942 6.883 -10.521 1.00 86.69 301 GLU A O 1
ATOM 2499 N N . GLU A 1 302 ? -8.329 4.900 -9.566 1.00 86.31 302 GLU A N 1
ATOM 2500 C CA . GLU A 1 302 ? -8.941 5.432 -8.340 1.00 86.31 302 GLU A CA 1
ATOM 2501 C C . GLU A 1 302 ? -7.904 5.706 -7.229 1.00 86.31 302 GLU A C 1
ATOM 2503 O O . GLU A 1 302 ? -8.238 6.299 -6.200 1.00 86.31 302 GLU A O 1
ATOM 2508 N N . LEU A 1 303 ? -6.647 5.265 -7.402 1.00 89.31 303 LEU A N 1
ATOM 2509 C CA . LEU A 1 303 ? -5.634 5.210 -6.336 1.00 89.31 303 LEU A CA 1
ATOM 2510 C C . LEU A 1 303 ? -5.479 6.539 -5.587 1.00 89.31 303 LEU A C 1
ATOM 2512 O O . LEU A 1 303 ? -5.487 6.562 -4.358 1.00 89.31 303 LEU A O 1
ATOM 2516 N N . MET A 1 304 ? -5.352 7.642 -6.325 1.00 87.38 304 MET A N 1
ATOM 2517 C CA . MET A 1 304 ? -5.073 8.965 -5.757 1.00 87.38 304 MET A CA 1
ATOM 2518 C C . MET A 1 304 ? -6.260 9.524 -4.952 1.00 87.38 304 MET A C 1
ATOM 2520 O O . MET A 1 304 ? -6.061 10.261 -3.983 1.00 87.38 304 MET A O 1
ATOM 2524 N N . GLU A 1 305 ? -7.493 9.158 -5.318 1.00 87.31 305 GLU A N 1
ATOM 2525 C CA . GLU A 1 305 ? -8.695 9.530 -4.565 1.00 87.31 305 GLU A CA 1
ATOM 2526 C C . GLU A 1 305 ? -8.762 8.741 -3.250 1.00 87.31 305 GLU A C 1
ATOM 2528 O O . GLU A 1 305 ? -8.970 9.322 -2.182 1.00 87.31 305 GLU A O 1
ATOM 2533 N N . TRP A 1 306 ? -8.490 7.433 -3.292 1.00 89.06 306 TRP A N 1
ATOM 2534 C CA . TRP A 1 306 ? -8.449 6.598 -2.089 1.00 89.06 306 TRP A CA 1
ATOM 2535 C C . TRP A 1 306 ? -7.285 6.941 -1.153 1.00 89.06 306 TRP A C 1
ATOM 2537 O O . TRP A 1 306 ? -7.511 7.019 0.052 1.00 89.06 306 TRP A O 1
ATOM 2547 N N . GLU A 1 307 ? -6.076 7.220 -1.656 1.00 88.25 307 GLU A N 1
ATOM 2548 C CA . GLU A 1 307 ? -4.950 7.705 -0.835 1.00 88.25 307 GLU A CA 1
ATOM 2549 C C . GLU A 1 307 ? -5.314 8.981 -0.061 1.00 88.25 307 GLU A C 1
ATOM 2551 O O . GLU A 1 307 ? -4.996 9.103 1.123 1.00 88.25 307 GLU A O 1
ATOM 2556 N N . THR A 1 308 ? -6.024 9.908 -0.714 1.00 90.00 308 THR A N 1
ATOM 2557 C CA . THR A 1 308 ? -6.478 11.166 -0.104 1.00 90.00 308 THR A CA 1
ATOM 2558 C C . THR A 1 308 ? -7.543 10.925 0.973 1.00 90.00 308 THR A C 1
ATOM 2560 O O . THR A 1 308 ? -7.503 11.553 2.031 1.00 90.00 308 THR A O 1
ATOM 2563 N N . ASN A 1 309 ? -8.472 9.994 0.732 1.00 89.94 309 ASN A N 1
ATOM 2564 C CA . ASN A 1 309 ? -9.645 9.773 1.584 1.00 89.94 309 ASN A CA 1
ATOM 2565 C C . ASN A 1 309 ? -9.419 8.739 2.709 1.00 89.94 309 ASN A C 1
ATOM 2567 O O . ASN A 1 309 ? -10.134 8.757 3.712 1.00 89.94 309 ASN A O 1
ATOM 2571 N N . ILE A 1 310 ? -8.415 7.860 2.597 1.00 90.00 310 ILE A N 1
ATOM 2572 C CA . ILE A 1 310 ? -8.068 6.836 3.599 1.00 90.00 310 ILE A CA 1
ATOM 2573 C C . ILE A 1 310 ? -7.948 7.344 5.048 1.00 90.00 310 ILE A C 1
ATOM 2575 O O . ILE A 1 310 ? -8.445 6.634 5.924 1.00 90.00 310 ILE A O 1
ATOM 2579 N N . PRO A 1 311 ? -7.350 8.510 5.377 1.00 89.50 311 PRO A N 1
ATOM 2580 C CA . PRO A 1 311 ? -7.324 8.981 6.764 1.00 89.50 311 PRO A CA 1
ATOM 2581 C C . PRO A 1 311 ? -8.719 9.335 7.302 1.00 89.50 311 PRO A C 1
ATOM 2583 O O . PRO A 1 311 ? -9.005 9.076 8.471 1.00 89.50 311 PRO A O 1
ATOM 2586 N N . GLU A 1 312 ? -9.610 9.885 6.474 1.00 89.94 312 GLU A N 1
ATOM 2587 C CA . GLU A 1 312 ? -10.979 10.225 6.884 1.00 89.94 312 GLU A CA 1
ATOM 2588 C C . GLU A 1 312 ? -11.848 8.968 7.014 1.00 89.94 312 GLU A C 1
ATOM 2590 O O . GLU A 1 312 ? -12.511 8.776 8.037 1.00 89.94 312 GLU A O 1
ATOM 2595 N N . ILE A 1 313 ? -11.762 8.062 6.034 1.00 88.69 313 ILE A N 1
ATOM 2596 C CA . ILE A 1 313 ? -12.434 6.756 6.064 1.00 88.69 313 ILE A CA 1
ATOM 2597 C C . ILE A 1 313 ? -11.917 5.923 7.243 1.00 88.69 313 ILE A C 1
ATOM 2599 O O . ILE A 1 313 ? -12.708 5.349 7.978 1.00 88.69 313 ILE A O 1
ATOM 2603 N N . GLY A 1 314 ? -10.609 5.905 7.502 1.00 90.31 314 GLY A N 1
ATOM 2604 C CA . GLY A 1 314 ? -10.020 5.204 8.644 1.00 90.31 314 GLY A CA 1
ATOM 2605 C C . GLY A 1 314 ? -10.531 5.719 9.993 1.00 90.31 314 GLY A C 1
ATOM 2606 O O . GLY A 1 314 ? -10.771 4.929 10.905 1.00 90.31 314 GLY A O 1
ATOM 2607 N N . ASN A 1 315 ? -10.773 7.027 10.116 1.00 90.75 315 ASN A N 1
ATOM 2608 C CA . ASN A 1 315 ? -11.383 7.609 11.311 1.00 90.75 315 ASN A CA 1
ATOM 2609 C C . ASN A 1 315 ? -12.863 7.213 11.463 1.00 90.75 315 ASN A C 1
ATOM 2611 O O . ASN A 1 315 ? -13.273 6.856 12.569 1.00 90.75 315 ASN A O 1
ATOM 2615 N N . SER A 1 316 ? -13.659 7.218 10.384 1.00 89.69 316 SER A N 1
ATOM 2616 C CA . SER A 1 316 ? -15.064 6.773 10.444 1.00 89.69 316 SER A CA 1
ATOM 2617 C C . SER A 1 316 ? -15.183 5.266 10.704 1.00 89.69 316 SER A C 1
ATOM 2619 O O . SER A 1 316 ? -16.007 4.852 11.515 1.00 89.69 316 SER A O 1
ATOM 2621 N N . VAL A 1 317 ? -14.292 4.463 10.120 1.00 91.12 317 VAL A N 1
ATOM 2622 C CA . VAL A 1 317 ? -14.105 3.029 10.382 1.00 91.12 317 VAL A CA 1
ATOM 2623 C C . VAL A 1 317 ? -13.802 2.763 11.854 1.00 91.12 317 VAL A C 1
ATOM 2625 O O . VAL A 1 317 ? -14.482 1.950 12.477 1.00 91.12 317 VAL A O 1
ATOM 2628 N N . ASN A 1 318 ? -12.820 3.457 12.436 1.00 91.81 318 ASN A N 1
ATOM 2629 C CA . ASN A 1 318 ? -12.466 3.273 13.843 1.00 91.81 318 ASN A CA 1
ATOM 2630 C C . ASN A 1 318 ? -13.618 3.690 14.774 1.00 91.81 318 ASN A C 1
ATOM 2632 O O . ASN A 1 318 ? -13.913 2.964 15.722 1.00 91.81 318 ASN A O 1
ATOM 2636 N N . LYS A 1 319 ? -14.321 4.795 14.464 1.00 91.38 319 LYS A N 1
ATOM 2637 C CA . LYS A 1 319 ? -15.544 5.204 15.178 1.00 91.38 319 LYS A CA 1
ATOM 2638 C C . LYS A 1 319 ? -16.602 4.095 15.111 1.00 91.38 319 LYS A C 1
ATOM 2640 O O . LYS A 1 319 ? -17.093 3.668 16.150 1.00 91.38 319 LYS A O 1
ATOM 2645 N N . HIS A 1 320 ? -16.919 3.595 13.913 1.00 91.44 320 HIS A N 1
ATOM 2646 C CA . HIS A 1 320 ? -17.920 2.537 13.706 1.00 91.44 320 HIS A CA 1
ATOM 2647 C C . HIS A 1 320 ? -17.598 1.283 14.517 1.00 91.44 320 HIS A C 1
ATOM 2649 O O . HIS A 1 320 ? -18.453 0.784 15.241 1.00 91.44 320 HIS A O 1
ATOM 2655 N N . LEU A 1 321 ? -16.351 0.806 14.443 1.00 90.69 321 LEU A N 1
ATOM 2656 C CA . LEU A 1 321 ? -15.909 -0.406 15.134 1.00 90.69 321 LEU A CA 1
ATOM 2657 C C . LEU A 1 321 ? -15.935 -0.266 16.662 1.00 90.69 321 LEU A C 1
ATOM 2659 O O . LEU A 1 321 ? -16.331 -1.217 17.331 1.00 90.69 321 LEU A O 1
ATOM 2663 N N . GLU A 1 322 ? -15.588 0.897 17.223 1.00 92.19 322 GLU A N 1
ATOM 2664 C CA . GLU A 1 322 ? -15.676 1.123 18.673 1.00 92.19 322 GLU A CA 1
ATOM 2665 C C . GLU A 1 322 ? -17.129 1.035 19.173 1.00 92.19 322 GLU A C 1
ATOM 2667 O O . GLU A 1 322 ? -17.416 0.380 20.179 1.00 92.19 322 GLU A O 1
ATOM 2672 N N . TRP A 1 323 ? -18.074 1.654 18.460 1.00 91.00 323 TRP A N 1
ATOM 2673 C CA . TRP A 1 323 ? -19.495 1.584 18.816 1.00 91.00 323 TRP A CA 1
ATOM 2674 C C . TRP A 1 323 ? -20.103 0.202 18.557 1.00 91.00 323 TRP A C 1
ATOM 2676 O O . TRP A 1 323 ? -20.929 -0.252 19.347 1.00 91.00 323 TRP A O 1
ATOM 2686 N N . LEU A 1 324 ? -19.634 -0.514 17.534 1.00 89.75 324 LEU A N 1
ATOM 2687 C CA . LEU A 1 324 ? -19.999 -1.903 17.251 1.00 89.75 324 LEU A CA 1
ATOM 2688 C C . LEU A 1 324 ? -19.500 -2.851 18.363 1.00 89.75 324 LEU A C 1
ATOM 2690 O O . LEU A 1 324 ? -20.265 -3.692 18.830 1.00 89.75 324 LEU A O 1
ATOM 2694 N N . GLU A 1 325 ? -18.277 -2.670 18.876 1.00 90.06 325 GLU A N 1
ATOM 2695 C CA . GLU A 1 325 ? -17.751 -3.432 20.024 1.00 90.06 325 GLU A CA 1
ATOM 2696 C C . GLU A 1 325 ? -18.560 -3.158 21.309 1.00 90.06 325 GLU A C 1
ATOM 2698 O O . GLU A 1 325 ? -18.893 -4.081 22.058 1.00 90.06 325 GLU A O 1
ATOM 2703 N N . ARG A 1 326 ? -18.933 -1.892 21.557 1.00 89.44 326 ARG A N 1
ATOM 2704 C CA . ARG A 1 326 ? -19.832 -1.513 22.665 1.00 89.44 326 ARG A CA 1
ATOM 2705 C C . ARG A 1 326 ? -21.214 -2.163 22.512 1.00 89.44 326 ARG A C 1
ATOM 2707 O O . ARG A 1 326 ? -21.735 -2.706 23.485 1.00 89.44 326 ARG A O 1
ATOM 2714 N N . TYR A 1 327 ? -21.778 -2.160 21.303 1.00 89.94 327 TYR A N 1
ATOM 2715 C CA . TYR A 1 327 ? -23.067 -2.784 21.000 1.00 89.94 327 TYR A CA 1
ATOM 2716 C C . TYR A 1 327 ? -23.037 -4.306 21.210 1.00 89.94 327 TYR A C 1
ATOM 2718 O O . TYR A 1 327 ? -23.925 -4.854 21.860 1.00 89.94 327 TYR A O 1
ATOM 2726 N N . GLN A 1 328 ? -21.979 -4.986 20.752 1.00 87.81 328 GLN A N 1
ATOM 2727 C CA . GLN A 1 328 ? -21.789 -6.426 20.960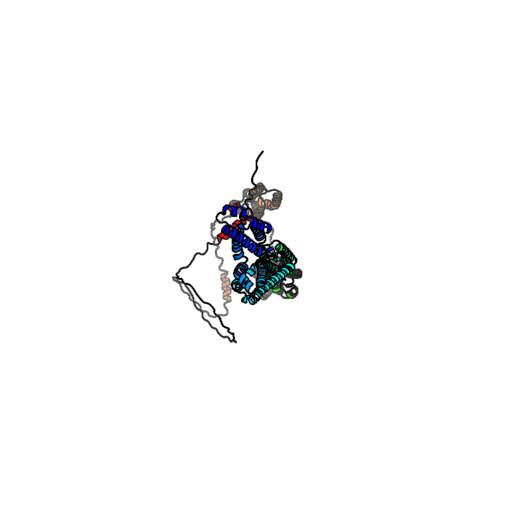 1.00 87.81 328 GLN A CA 1
ATOM 2728 C C . GLN A 1 328 ? -21.743 -6.804 22.446 1.00 87.81 328 GLN A C 1
ATOM 2730 O O . GLN A 1 328 ? -22.384 -7.776 22.841 1.00 87.81 328 GLN A O 1
ATOM 2735 N N . LYS A 1 329 ? -21.052 -6.022 23.287 1.00 87.94 329 LYS A N 1
ATOM 2736 C CA . LYS A 1 329 ? -21.029 -6.249 24.744 1.00 87.94 329 LYS A CA 1
ATOM 2737 C C . LYS A 1 329 ? -22.435 -6.181 25.347 1.00 87.94 329 LYS A C 1
A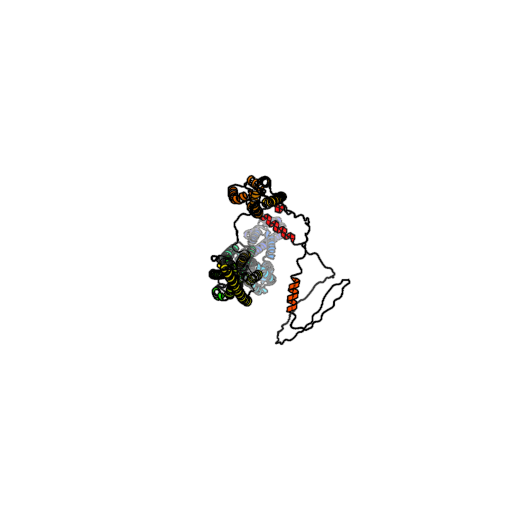TOM 2739 O O . LYS A 1 329 ? -22.817 -7.092 26.076 1.00 87.94 329 LYS A O 1
ATOM 2744 N N . ILE A 1 330 ? -23.237 -5.180 24.977 1.00 86.31 330 ILE A N 1
ATOM 2745 C CA . ILE A 1 330 ? -24.631 -5.072 25.441 1.00 86.31 330 ILE A CA 1
ATOM 2746 C C . ILE A 1 330 ? -25.471 -6.258 24.933 1.00 86.31 330 ILE A C 1
ATOM 2748 O O . ILE A 1 330 ? -26.169 -6.889 25.726 1.00 86.31 330 ILE A O 1
ATOM 2752 N N . ILE A 1 331 ? -25.353 -6.631 23.651 1.00 87.44 331 ILE A N 1
ATOM 2753 C CA . ILE A 1 331 ? -26.031 -7.805 23.067 1.00 87.44 331 ILE A CA 1
ATOM 2754 C C . ILE A 1 331 ? -25.745 -9.092 23.849 1.00 87.44 331 ILE A C 1
ATOM 2756 O O . ILE A 1 331 ? -26.669 -9.877 24.061 1.00 87.44 331 ILE A O 1
ATOM 2760 N N . THR A 1 332 ? -24.493 -9.336 24.263 1.00 87.06 332 THR A N 1
ATOM 2761 C CA . THR A 1 332 ? -24.142 -10.595 24.950 1.00 87.06 332 THR A CA 1
ATOM 2762 C C . THR A 1 332 ? -24.875 -10.804 26.273 1.00 87.06 332 THR A C 1
ATOM 2764 O O . THR A 1 332 ? -24.995 -11.943 26.719 1.00 87.06 332 THR A O 1
ATOM 2767 N N . LEU A 1 333 ? -25.405 -9.730 26.861 1.00 83.12 333 LEU A N 1
ATOM 2768 C CA . LEU A 1 333 ? -26.247 -9.770 28.052 1.00 83.12 333 LEU A CA 1
ATOM 2769 C C . LEU A 1 333 ? -27.736 -9.652 27.689 1.00 83.12 333 LEU A C 1
ATOM 2771 O O . LEU A 1 333 ? -28.570 -10.363 28.246 1.00 83.12 333 LEU A O 1
ATOM 2775 N N . TRP A 1 334 ? -28.084 -8.786 26.731 1.00 85.25 334 TRP A N 1
ATOM 2776 C CA . TRP A 1 334 ? -29.461 -8.479 26.330 1.00 85.25 334 TRP A CA 1
ATOM 2777 C C . TRP A 1 334 ? -29.745 -8.885 24.864 1.00 85.25 334 TRP A C 1
ATOM 2779 O O . TRP A 1 334 ? -29.888 -8.021 23.993 1.00 85.25 334 TRP A O 1
ATOM 2789 N N . PRO A 1 335 ? -29.903 -10.190 24.557 1.00 82.38 335 PRO A N 1
ATOM 2790 C CA . PRO A 1 335 ? -30.066 -10.680 23.181 1.00 82.38 335 PRO A CA 1
ATOM 2791 C C . PRO A 1 335 ? -31.359 -10.213 22.488 1.00 82.38 335 PRO A C 1
ATOM 2793 O O . PRO A 1 335 ? -31.455 -10.245 21.264 1.00 82.38 335 PRO A O 1
ATOM 2796 N N . GLU A 1 336 ? -32.352 -9.730 23.237 1.00 80.88 336 GLU A N 1
ATOM 2797 C CA . GLU A 1 336 ? -33.577 -9.131 22.682 1.00 80.88 336 GLU A CA 1
ATOM 2798 C C . GLU A 1 336 ? -33.279 -7.873 21.833 1.00 80.88 336 GLU A C 1
ATOM 2800 O O . GLU A 1 336 ? -33.979 -7.598 20.855 1.00 80.88 336 GLU A O 1
ATOM 2805 N N . ALA A 1 337 ? -32.199 -7.147 22.153 1.00 79.25 337 ALA A N 1
ATOM 2806 C CA . ALA A 1 337 ? -31.797 -5.911 21.481 1.00 79.25 337 ALA A CA 1
ATOM 2807 C C . ALA A 1 337 ? -31.059 -6.122 20.140 1.00 79.25 337 ALA A C 1
ATOM 2809 O O . ALA A 1 337 ? -30.802 -5.147 19.434 1.00 79.25 337 ALA A O 1
ATOM 2810 N N . ILE A 1 338 ? -30.742 -7.368 19.746 1.00 80.00 338 ILE A N 1
ATOM 2811 C CA . ILE A 1 338 ? -30.065 -7.686 18.466 1.00 80.00 338 ILE A CA 1
ATOM 2812 C C . ILE A 1 338 ? -30.838 -7.104 17.272 1.00 80.00 338 ILE A C 1
ATOM 2814 O O . ILE A 1 338 ? -30.262 -6.486 16.379 1.00 80.00 338 ILE A O 1
ATOM 2818 N N . SER A 1 339 ? -32.166 -7.242 17.302 1.00 79.50 339 SER A N 1
ATOM 2819 C CA . SER A 1 339 ? -33.070 -6.814 16.225 1.00 79.50 339 SER A CA 1
ATOM 2820 C C . SER A 1 339 ? -33.081 -5.302 15.945 1.00 79.50 339 SER A C 1
ATOM 2822 O O . SER A 1 339 ? -33.609 -4.880 14.919 1.00 79.50 339 SER A O 1
ATOM 2824 N N . GLN A 1 340 ? -32.517 -4.484 16.841 1.00 79.25 340 GLN A N 1
ATOM 2825 C CA . GLN A 1 340 ? -32.480 -3.027 16.701 1.00 79.25 340 GLN A CA 1
ATOM 2826 C C . GLN A 1 340 ? -31.285 -2.559 15.857 1.00 79.25 340 GLN A C 1
ATOM 2828 O O . GLN A 1 340 ? -31.446 -1.683 15.010 1.00 79.25 340 GLN A O 1
ATOM 2833 N N . GLY A 1 341 ? -30.099 -3.140 16.072 1.00 75.94 341 GLY A N 1
ATOM 2834 C CA . GLY A 1 341 ? -28.842 -2.696 15.461 1.00 75.94 341 GLY A CA 1
ATOM 2835 C C . GLY A 1 341 ? -28.319 -3.572 14.320 1.00 75.94 341 GLY A C 1
ATOM 2836 O O . GLY A 1 341 ? -27.505 -3.092 13.533 1.00 75.94 341 GLY A O 1
ATOM 2837 N N . GLU A 1 342 ? -28.813 -4.809 14.170 1.00 81.00 342 GLU A N 1
ATOM 2838 C CA . GLU A 1 342 ? -28.475 -5.721 13.060 1.00 81.00 342 GLU A CA 1
ATOM 2839 C C . GLU A 1 342 ? -28.416 -5.058 11.660 1.00 81.00 342 GLU A C 1
ATOM 2841 O O . GLU A 1 342 ? -27.405 -5.252 10.981 1.00 81.00 342 GLU A O 1
ATOM 2846 N N . PRO A 1 343 ? -29.392 -4.233 11.208 1.00 83.00 343 PRO A N 1
ATOM 2847 C CA . PRO A 1 343 ? -29.355 -3.647 9.860 1.00 83.00 343 PRO A CA 1
ATOM 2848 C C . PRO A 1 343 ? -28.261 -2.587 9.639 1.00 83.00 343 PRO A C 1
ATOM 2850 O O . PRO A 1 343 ? -28.034 -2.190 8.497 1.00 83.00 343 PRO A O 1
ATOM 2853 N N . TYR A 1 344 ? -27.590 -2.117 10.694 1.00 83.06 344 TYR A N 1
ATOM 2854 C CA . TYR A 1 344 ? -26.571 -1.063 10.616 1.00 83.06 344 TYR A CA 1
ATOM 2855 C C . TYR A 1 344 ? -25.133 -1.602 10.714 1.00 83.06 344 TYR A C 1
ATOM 2857 O O . TYR A 1 344 ? -24.179 -0.883 10.401 1.00 83.06 344 TYR A O 1
ATOM 2865 N N . ILE A 1 345 ? -24.965 -2.870 11.108 1.00 82.44 345 ILE A N 1
ATOM 2866 C CA . ILE A 1 345 ? -23.662 -3.541 11.231 1.00 82.44 345 ILE A CA 1
ATOM 2867 C C . ILE A 1 345 ? -22.880 -3.421 9.914 1.00 82.44 345 ILE A C 1
ATOM 2869 O O . ILE A 1 345 ? -23.402 -3.677 8.832 1.00 82.44 345 ILE A O 1
ATOM 2873 N N . GLY A 1 346 ? -21.615 -3.003 10.006 1.00 80.06 346 GLY A N 1
ATOM 2874 C CA . GLY A 1 346 ? -20.710 -2.871 8.858 1.00 80.06 346 GLY A CA 1
ATOM 2875 C C . GLY A 1 346 ? -20.926 -1.660 7.935 1.00 80.06 346 GLY A C 1
ATOM 2876 O O . GLY A 1 346 ? -20.004 -1.324 7.194 1.00 80.06 346 GLY A O 1
ATOM 2877 N N . TYR A 1 347 ? -22.069 -0.966 7.990 1.00 86.38 347 TYR A N 1
ATOM 2878 C CA . TYR A 1 347 ? -22.367 0.175 7.112 1.00 86.38 347 TYR A CA 1
ATOM 2879 C C . TYR A 1 347 ? -21.935 1.518 7.721 1.00 86.38 347 TYR A C 1
ATOM 2881 O O . TYR A 1 347 ? -22.603 2.040 8.611 1.00 86.38 347 TYR A O 1
ATOM 2889 N N . LEU A 1 348 ? -20.862 2.116 7.191 1.00 84.06 348 LEU A N 1
ATOM 2890 C CA . LEU A 1 348 ? -20.300 3.382 7.697 1.00 84.06 348 LEU A CA 1
ATOM 2891 C C . LEU A 1 348 ? -21.264 4.580 7.596 1.00 84.06 348 LEU A C 1
ATOM 2893 O O . LEU A 1 348 ? -21.208 5.477 8.427 1.00 84.06 348 LEU A O 1
ATOM 2897 N N . GLU A 1 349 ? -22.180 4.589 6.624 1.00 84.44 349 GLU A N 1
ATOM 2898 C CA . GLU A 1 349 ? -23.230 5.619 6.508 1.00 84.44 349 GLU A CA 1
ATOM 2899 C C . GLU A 1 349 ? -24.200 5.621 7.705 1.00 84.44 349 GLU A C 1
ATOM 2901 O O . GLU A 1 349 ? -24.855 6.624 7.978 1.00 84.44 349 GLU A O 1
ATOM 2906 N N . ASN A 1 350 ? -24.282 4.501 8.429 1.00 86.19 350 ASN A N 1
ATOM 2907 C CA . ASN A 1 350 ? -25.170 4.296 9.566 1.00 86.19 350 ASN A CA 1
ATOM 2908 C C . ASN A 1 350 ? -24.444 4.384 10.923 1.00 86.19 350 ASN A C 1
ATOM 2910 O O . ASN A 1 350 ? -25.005 3.938 11.924 1.00 86.19 350 ASN A O 1
ATOM 2914 N N . THR A 1 351 ? -23.233 4.962 10.987 1.00 88.00 351 THR A N 1
ATOM 2915 C CA . THR A 1 351 ? -22.489 5.147 12.252 1.00 88.00 351 THR A CA 1
ATOM 2916 C C . THR A 1 351 ? -23.343 5.801 13.329 1.00 88.00 351 THR A C 1
ATOM 2918 O O . THR A 1 351 ? -23.434 5.275 14.434 1.00 88.00 351 THR A O 1
ATOM 2921 N N . GLU A 1 352 ? -24.004 6.918 13.014 1.00 88.75 352 GLU A N 1
ATOM 2922 C CA . GLU A 1 352 ? -24.794 7.655 14.007 1.00 88.75 352 GLU A CA 1
ATOM 2923 C C . GLU A 1 352 ? -26.036 6.865 14.455 1.00 88.75 352 GLU A C 1
ATOM 2925 O O . GLU A 1 352 ? -26.366 6.888 15.634 1.00 88.75 352 GLU A O 1
ATOM 2930 N N . ASN A 1 353 ? -26.640 6.053 13.576 1.00 88.62 353 ASN A N 1
ATOM 2931 C CA . ASN A 1 353 ? -27.763 5.180 13.945 1.00 88.62 353 ASN A CA 1
ATOM 2932 C C . ASN A 1 353 ? -27.346 4.097 14.964 1.00 88.62 353 ASN A C 1
ATOM 2934 O O . ASN A 1 353 ? -28.132 3.752 15.843 1.00 88.62 353 ASN A O 1
ATOM 2938 N N . ILE A 1 354 ? -26.113 3.568 14.886 1.00 89.12 354 ILE A N 1
ATOM 2939 C CA . ILE A 1 354 ? -25.579 2.671 15.931 1.00 89.12 354 ILE A CA 1
ATOM 2940 C C . ILE A 1 354 ? -25.326 3.442 17.230 1.00 89.12 354 ILE A C 1
ATOM 2942 O O . ILE A 1 354 ? -25.590 2.909 18.305 1.00 89.12 354 ILE A O 1
ATOM 2946 N N . ILE A 1 355 ? -24.823 4.677 17.148 1.00 89.88 355 ILE A N 1
ATOM 2947 C CA . ILE A 1 355 ? -24.537 5.506 18.328 1.00 89.88 355 ILE A CA 1
ATOM 2948 C C . ILE A 1 355 ? -25.824 5.786 19.098 1.00 89.88 355 ILE A C 1
ATOM 2950 O O . ILE A 1 355 ? -25.868 5.476 20.284 1.00 89.88 355 ILE A O 1
ATOM 2954 N N . ASP A 1 356 ? -26.878 6.251 18.422 1.00 91.75 356 ASP A N 1
ATOM 2955 C CA . ASP A 1 356 ? -28.193 6.492 19.027 1.00 91.75 356 ASP A CA 1
ATOM 2956 C C . ASP A 1 356 ? -28.716 5.231 19.746 1.00 91.75 356 ASP A C 1
ATOM 2958 O O . ASP A 1 356 ? -29.099 5.289 20.913 1.00 91.75 356 ASP A O 1
ATOM 2962 N N . ILE A 1 357 ? -28.642 4.058 19.101 1.00 89.69 357 ILE A N 1
ATOM 2963 C CA . ILE A 1 357 ? -29.083 2.776 19.686 1.00 89.69 357 ILE A CA 1
ATOM 2964 C C . ILE A 1 357 ? -28.233 2.370 20.898 1.00 89.69 357 ILE A C 1
ATOM 2966 O O . ILE A 1 357 ? -28.768 1.895 21.900 1.00 89.69 357 ILE A O 1
ATOM 2970 N N . VAL A 1 358 ? -26.909 2.540 20.840 1.00 90.38 358 VAL A N 1
ATOM 2971 C CA . VAL A 1 358 ? -26.021 2.206 21.964 1.00 90.38 358 VAL A CA 1
ATOM 2972 C C . VAL A 1 358 ? -26.198 3.191 23.120 1.00 90.38 358 VAL A C 1
ATOM 2974 O O . VAL A 1 358 ? -26.142 2.770 24.276 1.00 90.38 358 VAL A O 1
ATOM 2977 N N . GLU A 1 359 ? -26.435 4.475 22.851 1.00 92.44 359 GLU A N 1
ATOM 2978 C CA . GLU A 1 359 ? -26.718 5.469 23.887 1.00 92.44 359 GLU A CA 1
ATOM 2979 C C . GLU A 1 359 ? -28.101 5.267 24.520 1.00 92.44 359 GLU A C 1
ATOM 2981 O O . GLU A 1 359 ? -28.209 5.361 25.743 1.00 92.44 359 GLU A O 1
ATOM 2986 N N . ASP A 1 360 ? -29.136 4.906 23.756 1.00 91.81 360 ASP A N 1
ATOM 2987 C CA . ASP A 1 360 ? -30.450 4.524 24.295 1.00 91.81 360 ASP A CA 1
ATOM 2988 C C . ASP A 1 360 ? -30.360 3.258 25.163 1.00 91.81 360 ASP A C 1
ATOM 2990 O O . ASP A 1 360 ? -30.846 3.251 26.296 1.00 91.81 360 ASP A O 1
ATOM 2994 N N . LEU A 1 361 ? -29.660 2.212 24.709 1.00 89.38 361 LEU A N 1
ATOM 2995 C CA . LEU A 1 361 ? -29.445 0.998 25.508 1.00 89.38 361 LEU A CA 1
ATOM 2996 C C . LEU A 1 361 ? -28.628 1.274 26.786 1.00 89.38 361 LEU A C 1
ATOM 2998 O O . LEU A 1 361 ? -28.929 0.714 27.840 1.00 89.38 361 LEU A O 1
ATOM 3002 N N . GLN A 1 362 ? -27.641 2.176 26.741 1.00 90.12 362 GLN A N 1
ATOM 3003 C CA . GLN A 1 362 ? -26.919 2.625 27.940 1.00 90.12 362 GLN A CA 1
ATOM 3004 C C . GLN A 1 362 ? -27.776 3.498 28.870 1.00 90.12 362 GLN A C 1
ATOM 3006 O O . GLN A 1 362 ? -27.569 3.480 30.085 1.00 90.12 362 GLN A O 1
ATOM 3011 N N . GLN A 1 363 ? -28.734 4.264 28.345 1.00 91.69 363 GLN A N 1
ATOM 3012 C CA . GLN A 1 363 ? -29.709 4.990 29.162 1.00 91.69 363 GLN A CA 1
ATOM 3013 C C . GLN A 1 363 ? -30.692 4.026 29.838 1.00 91.69 363 GLN A C 1
ATOM 3015 O O . GLN A 1 363 ? -30.975 4.189 31.024 1.00 91.69 363 GLN A O 1
ATOM 3020 N N . GLU A 1 364 ? -31.164 2.992 29.133 1.00 90.00 364 GLU A N 1
ATOM 3021 C CA . GLU A 1 364 ? -31.983 1.927 29.723 1.00 90.00 364 GLU A CA 1
ATOM 3022 C C . GLU A 1 364 ? -31.214 1.161 30.810 1.00 90.00 364 GLU A C 1
ATOM 3024 O O . GLU A 1 364 ? -31.766 0.928 31.885 1.00 90.00 364 GLU A O 1
ATOM 3029 N N . TRP A 1 365 ? -29.932 0.848 30.580 1.00 90.25 365 TRP A N 1
ATOM 3030 C CA . TRP A 1 365 ? -29.045 0.231 31.575 1.00 90.25 365 TRP A CA 1
ATOM 3031 C C . TRP A 1 365 ? -28.963 1.071 32.850 1.00 90.25 365 TRP A C 1
ATOM 3033 O O . TRP A 1 365 ? -29.343 0.596 33.919 1.00 90.25 365 TRP A O 1
ATOM 3043 N N . ARG A 1 366 ? -28.567 2.347 32.729 1.00 90.19 366 ARG A N 1
ATOM 3044 C CA . ARG A 1 366 ? -28.468 3.277 33.868 1.00 90.19 366 ARG A CA 1
ATOM 3045 C C . ARG A 1 366 ? -29.811 3.482 34.573 1.00 90.19 366 ARG A C 1
ATOM 3047 O O . ARG A 1 366 ? -29.838 3.687 35.782 1.00 90.19 366 ARG A O 1
ATOM 3054 N N . ARG A 1 367 ? -30.938 3.425 33.851 1.00 92.81 367 ARG A N 1
ATOM 3055 C CA . ARG A 1 367 ? -32.280 3.500 34.453 1.00 92.81 367 ARG A CA 1
ATOM 3056 C C . ARG A 1 367 ? -32.556 2.285 35.342 1.00 92.81 367 ARG A C 1
ATOM 3058 O O . ARG A 1 367 ? -33.006 2.474 36.466 1.00 92.81 367 ARG A O 1
ATOM 3065 N N . LEU A 1 368 ? -32.280 1.073 34.856 1.00 89.69 368 LEU A N 1
ATOM 3066 C CA . LEU A 1 368 ? -32.469 -0.171 35.617 1.00 89.69 368 LEU A CA 1
ATOM 3067 C C . LEU A 1 368 ? -31.495 -0.265 36.803 1.00 89.69 368 LEU A C 1
ATOM 3069 O O . LEU A 1 368 ? -31.892 -0.663 37.892 1.00 89.69 368 LEU A O 1
ATOM 3073 N N . GLU A 1 369 ? -30.246 0.158 36.610 1.00 90.75 369 GLU A N 1
ATOM 3074 C CA . GLU A 1 369 ? -29.215 0.282 37.646 1.00 90.75 369 GLU A CA 1
ATOM 3075 C C . GLU A 1 369 ? -29.680 1.199 38.791 1.00 90.75 369 GLU A C 1
ATOM 3077 O O . GLU A 1 369 ? -29.730 0.777 39.947 1.00 90.75 369 GLU A O 1
ATOM 3082 N N . LEU A 1 370 ? -30.120 2.422 38.469 1.00 91.75 370 LEU A N 1
ATOM 3083 C CA . LEU A 1 370 ? -30.655 3.376 39.447 1.00 91.75 370 LEU A CA 1
ATOM 3084 C C . LEU A 1 370 ? -31.953 2.888 40.111 1.00 91.75 370 LEU A C 1
ATOM 3086 O O . LEU A 1 370 ? -32.156 3.136 41.299 1.00 91.75 370 LEU A O 1
ATOM 3090 N N . GLU A 1 371 ? -32.826 2.186 39.382 1.00 92.25 371 GLU A N 1
ATOM 3091 C CA . GLU A 1 371 ? -34.040 1.589 39.947 1.00 92.25 371 GLU A CA 1
ATOM 3092 C C . GLU A 1 371 ? -33.683 0.518 40.991 1.00 92.25 371 GLU A C 1
ATOM 3094 O O . GLU A 1 371 ? -34.138 0.608 42.134 1.00 92.25 371 GLU A O 1
ATOM 3099 N N . CYS A 1 372 ? -32.785 -0.415 40.656 1.00 89.38 372 CYS A N 1
ATOM 3100 C CA . CYS A 1 372 ? -32.267 -1.429 41.575 1.00 89.38 372 CYS A CA 1
ATOM 3101 C C . CYS A 1 372 ? -31.600 -0.824 42.816 1.00 89.38 372 CYS A C 1
ATOM 3103 O O . CYS A 1 372 ? -31.924 -1.221 43.938 1.00 89.38 372 CYS A O 1
ATOM 3105 N N . LEU A 1 373 ? -30.714 0.161 42.631 1.00 89.69 373 LEU A N 1
ATOM 3106 C CA . LEU A 1 373 ? -30.048 0.852 43.736 1.00 89.69 373 LEU A CA 1
ATOM 3107 C C . LEU A 1 373 ? -31.056 1.583 44.632 1.00 89.69 373 LEU A C 1
ATOM 3109 O O . LEU A 1 373 ? -30.957 1.479 45.849 1.00 89.69 373 LEU A O 1
ATOM 3113 N N . SER A 1 374 ? -32.080 2.236 44.071 1.00 90.44 374 SER A N 1
ATOM 3114 C CA . SER A 1 374 ? -33.123 2.906 44.868 1.00 90.44 374 SER A CA 1
ATOM 3115 C C . SER A 1 374 ? -33.976 1.932 45.696 1.00 90.44 374 SER A C 1
ATOM 3117 O O . SER A 1 374 ? -34.415 2.266 46.801 1.00 90.44 374 SER A O 1
ATOM 3119 N N . LEU A 1 375 ? -34.187 0.706 45.198 1.00 88.38 375 LEU A N 1
ATOM 3120 C CA . LEU A 1 375 ? -34.842 -0.360 45.955 1.00 88.38 375 LEU A CA 1
ATOM 3121 C C . LEU A 1 375 ? -33.935 -0.855 47.088 1.00 88.38 375 LEU A C 1
ATOM 3123 O O . LEU A 1 375 ? -34.402 -0.950 48.222 1.00 88.38 375 LEU A O 1
ATOM 3127 N N . ILE A 1 376 ? -32.653 -1.114 46.817 1.00 89.12 376 ILE A N 1
ATOM 3128 C CA . ILE A 1 376 ? -31.678 -1.522 47.841 1.00 89.12 376 ILE A CA 1
ATOM 3129 C C . ILE A 1 376 ? -31.539 -0.449 48.924 1.00 89.12 376 ILE A C 1
ATOM 3131 O O . ILE A 1 376 ? -31.727 -0.764 50.097 1.00 89.12 376 ILE A O 1
ATOM 3135 N N . GLU A 1 377 ? -31.315 0.814 48.552 1.00 89.44 377 GLU A N 1
ATOM 3136 C CA . GLU A 1 377 ? -31.153 1.937 49.483 1.00 89.44 377 GLU A CA 1
ATOM 3137 C C . GLU A 1 377 ? -32.378 2.069 50.401 1.00 89.44 377 GLU A C 1
ATOM 3139 O O . GLU A 1 377 ? -32.250 2.247 51.615 1.00 89.44 377 GLU A O 1
ATOM 3144 N N . LYS A 1 378 ? -33.594 1.907 49.855 1.00 89.69 378 LYS A N 1
ATOM 3145 C CA . LYS A 1 378 ? -34.829 1.894 50.651 1.00 89.69 378 LYS A CA 1
ATOM 3146 C C . LYS A 1 378 ? -34.783 0.814 51.737 1.00 89.69 378 LYS A C 1
ATOM 3148 O O . LYS A 1 378 ? -35.178 1.095 52.867 1.00 89.69 378 LYS A O 1
ATOM 3153 N N . PHE A 1 379 ? -34.338 -0.403 51.429 1.00 87.81 379 PHE A N 1
ATOM 3154 C CA . PHE A 1 379 ? -34.329 -1.519 52.382 1.00 87.81 379 PHE A CA 1
ATOM 3155 C C . PHE A 1 379 ? -33.109 -1.511 53.325 1.00 87.81 379 PHE A C 1
ATOM 3157 O O . PHE A 1 379 ? -33.276 -1.810 54.510 1.00 87.81 379 PHE A O 1
ATOM 3164 N N . GLN A 1 380 ? -31.940 -1.041 52.875 1.00 87.44 380 GLN A N 1
ATOM 3165 C CA . GLN A 1 380 ? -30.784 -0.726 53.729 1.00 87.44 380 GLN A CA 1
ATOM 3166 C C . GLN A 1 380 ? -31.132 0.343 54.778 1.00 87.44 380 GLN A C 1
ATOM 3168 O O . GLN A 1 380 ? -30.822 0.175 55.957 1.00 87.44 380 GLN A O 1
ATOM 3173 N N . ASN A 1 381 ? -31.889 1.384 54.409 1.00 87.44 381 ASN A N 1
ATOM 3174 C CA . ASN A 1 381 ? -32.403 2.386 55.356 1.00 87.44 381 ASN A CA 1
ATOM 3175 C C . ASN A 1 381 ? -33.383 1.816 56.410 1.00 87.44 381 ASN A C 1
ATOM 3177 O O . ASN A 1 381 ? -33.604 2.455 57.437 1.00 87.44 381 ASN A O 1
ATOM 3181 N N . HIS A 1 382 ? -33.954 0.624 56.193 1.00 84.12 382 HIS A N 1
ATOM 3182 C CA . HIS A 1 382 ? -34.744 -0.110 57.198 1.00 84.12 382 HIS A CA 1
ATOM 3183 C C . HIS A 1 382 ? -33.908 -1.158 57.967 1.00 84.12 382 HIS A C 1
ATOM 3185 O O . HIS A 1 382 ? -34.451 -1.930 58.756 1.00 84.12 382 HIS A O 1
ATOM 3191 N N . GLY A 1 383 ? -32.585 -1.166 57.772 1.00 80.00 383 GLY A N 1
ATOM 3192 C CA . GLY A 1 383 ? -31.619 -1.968 58.522 1.00 80.00 383 GLY A CA 1
ATOM 3193 C C . GLY A 1 383 ? -31.238 -3.313 57.901 1.00 80.00 383 GLY A C 1
ATOM 3194 O O . GLY A 1 383 ? -30.543 -4.073 58.568 1.00 80.00 383 GLY A O 1
ATOM 3195 N N . LEU A 1 384 ? -31.676 -3.634 56.679 1.00 86.44 384 LEU A N 1
ATOM 3196 C CA . LEU A 1 384 ? -31.273 -4.865 55.984 1.00 86.44 384 LEU A CA 1
ATOM 3197 C C . LEU A 1 384 ? -29.882 -4.716 55.349 1.00 86.44 384 LEU A C 1
ATOM 3199 O O . LEU A 1 384 ? -29.625 -3.735 54.658 1.00 86.44 384 LEU A O 1
ATOM 3203 N N . LEU A 1 385 ? -29.009 -5.710 55.518 1.00 84.19 385 LEU A N 1
ATOM 3204 C CA . LEU A 1 385 ? -27.762 -5.803 54.752 1.00 84.19 385 LEU A CA 1
ATOM 3205 C C . LEU A 1 385 ? -28.083 -6.408 53.378 1.00 84.19 385 LEU A C 1
ATOM 3207 O O . LEU A 1 385 ? -28.794 -7.410 53.309 1.00 84.19 385 LEU A O 1
ATOM 3211 N N . LEU A 1 386 ? -27.603 -5.799 52.289 1.00 82.19 386 LEU A N 1
ATOM 3212 C CA . LEU A 1 386 ? -27.975 -6.165 50.905 1.00 82.19 386 LEU A CA 1
ATOM 3213 C C . LEU A 1 386 ? -26.800 -6.099 49.913 1.00 82.19 386 LEU A C 1
ATOM 3215 O O . LEU A 1 386 ? -26.978 -6.264 48.710 1.00 82.19 386 LEU A O 1
ATOM 3219 N N . ASP A 1 387 ? -25.592 -5.912 50.425 1.00 78.69 387 ASP A N 1
ATOM 3220 C CA . ASP A 1 387 ? -24.404 -5.448 49.705 1.00 78.69 387 ASP A CA 1
ATOM 3221 C C . ASP A 1 387 ? -23.959 -6.426 48.590 1.00 78.69 387 ASP A C 1
ATOM 3223 O O . ASP A 1 387 ? -23.351 -6.047 47.594 1.00 78.69 387 ASP A O 1
ATOM 3227 N N . THR A 1 388 ? -24.338 -7.706 48.698 1.00 80.19 388 THR A N 1
ATOM 3228 C CA . THR A 1 388 ? -24.117 -8.722 47.649 1.00 80.19 388 THR A CA 1
ATOM 3229 C C . THR A 1 388 ? -24.822 -8.401 46.328 1.00 80.19 388 THR A C 1
ATOM 3231 O O . THR A 1 388 ? -24.322 -8.774 45.264 1.00 80.19 388 THR A O 1
ATOM 3234 N N . TYR A 1 389 ? -25.960 -7.702 46.369 1.00 83.75 389 TYR A N 1
ATOM 3235 C CA . TYR A 1 389 ? -26.748 -7.379 45.181 1.00 83.75 389 TYR A CA 1
ATOM 3236 C C . TYR A 1 389 ? -26.105 -6.281 44.325 1.00 83.75 389 TYR A C 1
ATOM 3238 O O . TYR A 1 389 ? -26.348 -6.255 43.120 1.00 83.75 389 TYR A O 1
ATOM 3246 N N . GLU A 1 390 ? -25.235 -5.442 44.895 1.00 82.69 390 GLU A N 1
ATOM 3247 C CA . GLU A 1 390 ? -24.495 -4.400 44.166 1.00 82.69 390 GLU A CA 1
ATOM 3248 C C . GLU A 1 390 ? -23.662 -5.024 43.031 1.00 82.69 390 GLU A C 1
ATOM 3250 O O . GLU A 1 390 ? -23.789 -4.631 41.872 1.00 82.69 390 GLU A O 1
ATOM 3255 N N . SER A 1 391 ? -22.941 -6.113 43.326 1.00 84.31 391 SER A N 1
ATOM 3256 C CA . SER A 1 391 ? -22.151 -6.863 42.333 1.00 84.31 391 SER A CA 1
ATOM 3257 C C . SER A 1 391 ? -22.978 -7.503 41.205 1.00 84.31 391 SER A C 1
ATOM 3259 O O . SER A 1 391 ? -22.467 -7.729 40.110 1.00 84.31 391 SER A O 1
ATOM 3261 N N . MET A 1 392 ? -24.266 -7.785 41.443 1.00 83.00 392 MET A N 1
ATOM 3262 C CA . MET A 1 392 ? -25.173 -8.291 40.406 1.00 83.00 392 MET A CA 1
ATOM 3263 C C . MET A 1 392 ? -25.730 -7.157 39.537 1.00 83.00 392 MET A C 1
ATOM 3265 O O . MET A 1 392 ? -25.943 -7.363 38.344 1.00 83.00 392 MET A O 1
ATOM 3269 N N . ILE A 1 393 ? -25.925 -5.965 40.110 1.00 87.25 393 ILE A N 1
ATOM 3270 C CA . ILE A 1 393 ? -26.376 -4.762 39.394 1.00 87.25 393 ILE A CA 1
ATOM 3271 C C . ILE A 1 393 ? -25.294 -4.254 38.435 1.00 87.25 393 ILE A C 1
ATOM 3273 O O . ILE A 1 393 ? -25.618 -3.918 37.299 1.00 87.25 393 ILE A O 1
ATOM 3277 N N . GLU A 1 394 ? -24.023 -4.252 38.854 1.00 83.31 394 GLU A N 1
ATOM 3278 C CA . GLU A 1 394 ? -22.889 -3.921 37.974 1.00 83.31 394 GLU A CA 1
ATOM 3279 C C . GLU A 1 394 ? -22.766 -4.892 36.782 1.00 83.31 394 GLU A C 1
ATOM 3281 O O . GLU A 1 394 ? -22.323 -4.496 35.703 1.00 83.31 394 GLU A O 1
ATOM 3286 N N . GLY A 1 395 ? -23.147 -6.164 36.971 1.00 83.12 395 GLY A N 1
ATOM 3287 C CA . GLY A 1 395 ? -23.016 -7.228 35.971 1.00 83.12 395 GLY A CA 1
ATOM 3288 C C . GLY A 1 395 ? -24.159 -7.306 34.951 1.00 83.12 395 GLY A C 1
ATOM 3289 O O . GLY A 1 395 ? -23.897 -7.376 33.753 1.00 83.12 395 GLY A O 1
ATOM 3290 N N . ASP A 1 396 ? -25.416 -7.311 35.405 1.00 85.31 396 ASP A N 1
ATOM 3291 C CA . ASP A 1 396 ? -26.607 -7.141 34.557 1.00 85.31 396 ASP A CA 1
ATOM 3292 C C . ASP A 1 396 ? -27.779 -6.584 35.392 1.00 85.31 396 ASP A C 1
ATOM 3294 O O . ASP A 1 396 ? -28.451 -7.344 36.105 1.00 85.31 396 ASP A O 1
ATOM 3298 N N . PRO A 1 397 ? -28.101 -5.281 35.281 1.00 85.69 397 PRO A N 1
ATOM 3299 C CA . PRO A 1 397 ? -29.149 -4.663 36.080 1.00 85.69 397 PRO A CA 1
ATOM 3300 C C . PRO A 1 397 ? -30.552 -5.166 35.713 1.00 85.69 397 PRO A C 1
ATOM 3302 O O . PRO A 1 397 ? -31.465 -5.027 36.523 1.00 85.69 397 PRO A O 1
ATOM 3305 N N . LYS A 1 398 ? -30.756 -5.779 34.535 1.00 85.69 398 LYS A N 1
ATOM 3306 C CA . LYS A 1 398 ? -32.061 -6.317 34.114 1.00 85.69 398 LYS A CA 1
ATOM 3307 C C . LYS A 1 398 ? -32.375 -7.628 34.832 1.00 85.69 398 LYS A C 1
ATOM 3309 O O . LYS A 1 398 ? -33.465 -7.780 35.386 1.00 85.69 398 LYS A O 1
ATOM 3314 N N . ASN A 1 399 ? -31.413 -8.551 34.869 1.00 87.69 399 ASN A N 1
ATOM 3315 C CA . ASN A 1 399 ? -31.509 -9.764 35.679 1.00 87.69 399 ASN A CA 1
ATOM 3316 C C . ASN A 1 399 ? -31.491 -9.428 37.181 1.00 87.69 399 ASN A C 1
ATOM 3318 O O . ASN A 1 399 ? -32.316 -9.952 37.927 1.00 87.69 399 ASN A O 1
ATOM 3322 N N . ALA A 1 400 ? -30.642 -8.491 37.626 1.00 87.25 400 ALA A N 1
ATOM 3323 C CA . ALA A 1 400 ? -30.638 -8.037 39.018 1.00 87.25 400 ALA A CA 1
ATOM 3324 C C . ALA A 1 400 ? -32.015 -7.498 39.444 1.00 87.25 400 ALA A C 1
ATOM 3326 O O . ALA A 1 400 ? -32.522 -7.916 40.484 1.00 87.25 400 ALA A O 1
ATOM 3327 N N . LEU A 1 401 ? -32.676 -6.672 38.620 1.00 89.69 401 LEU A N 1
ATOM 3328 C CA . LEU A 1 401 ? -34.038 -6.192 38.887 1.00 89.69 401 LEU A CA 1
ATOM 3329 C C . LEU A 1 401 ? -35.043 -7.346 38.987 1.00 89.69 401 LEU A C 1
ATOM 3331 O O . LEU A 1 401 ? -35.897 -7.340 39.874 1.00 89.69 401 LEU A O 1
ATOM 3335 N N . ALA A 1 402 ? -34.938 -8.364 38.128 1.00 87.88 402 ALA A N 1
ATOM 3336 C CA . ALA A 1 402 ? -35.785 -9.554 38.199 1.00 87.88 402 ALA A CA 1
ATOM 3337 C C . ALA A 1 402 ? -35.564 -10.358 39.498 1.00 87.88 402 ALA A C 1
ATOM 3339 O O . ALA A 1 402 ? -36.531 -10.804 40.114 1.00 87.88 402 ALA A O 1
ATOM 3340 N N . VAL A 1 403 ? -34.323 -10.516 39.969 1.00 88.62 403 VAL A N 1
ATOM 3341 C CA . VAL A 1 403 ? -34.036 -11.192 41.250 1.00 88.62 403 VAL A CA 1
ATOM 3342 C C . VAL A 1 403 ? -34.517 -10.342 42.435 1.00 88.62 403 VAL A C 1
ATOM 3344 O O . VAL A 1 403 ? -35.232 -10.848 43.301 1.00 88.62 403 VAL A O 1
ATOM 3347 N N . ILE A 1 404 ? -34.209 -9.040 42.439 1.00 88.19 404 ILE A N 1
ATOM 3348 C CA . ILE A 1 404 ? -34.627 -8.073 43.466 1.00 88.19 404 ILE A CA 1
ATOM 3349 C C . ILE A 1 404 ? -36.154 -8.040 43.593 1.00 88.19 404 ILE A C 1
ATOM 3351 O O . ILE A 1 404 ? -36.682 -8.174 44.694 1.00 88.19 404 ILE A O 1
ATOM 3355 N N . THR A 1 405 ? -36.888 -7.925 42.482 1.00 89.06 405 THR A N 1
ATOM 3356 C CA . THR A 1 405 ? -38.361 -7.856 42.503 1.00 89.06 405 THR A CA 1
ATOM 3357 C C . THR A 1 405 ? -39.025 -9.140 43.002 1.00 89.06 405 THR A C 1
ATOM 3359 O O . THR A 1 405 ? -40.066 -9.059 43.653 1.00 89.06 405 THR A O 1
ATOM 3362 N N . ASN A 1 406 ? -38.403 -10.306 42.796 1.00 89.06 406 ASN A N 1
ATOM 3363 C CA . ASN A 1 406 ? -38.834 -11.562 43.417 1.00 89.06 406 ASN A CA 1
ATOM 3364 C C . ASN A 1 406 ? -38.506 -11.630 44.925 1.00 89.06 406 ASN A C 1
ATOM 3366 O O . ASN A 1 406 ? -39.249 -12.260 45.677 1.00 89.06 406 ASN A O 1
ATOM 3370 N N . ALA A 1 407 ? -37.438 -10.968 45.387 1.00 87.06 407 ALA A N 1
ATOM 3371 C CA . ALA A 1 407 ? -37.043 -10.916 46.799 1.00 87.06 407 ALA A CA 1
ATOM 3372 C C . ALA A 1 407 ? -37.825 -9.876 47.635 1.00 87.06 407 ALA A C 1
ATOM 3374 O O . ALA A 1 407 ? -38.003 -10.072 48.842 1.00 87.06 407 ALA A O 1
ATOM 3375 N N . LEU A 1 408 ? -38.351 -8.813 47.004 1.00 88.19 408 LEU A N 1
ATOM 3376 C CA . LEU A 1 408 ? -39.114 -7.725 47.647 1.00 88.19 408 LEU A CA 1
ATOM 3377 C C . LEU A 1 408 ? -40.139 -8.174 48.715 1.00 88.19 408 LEU A C 1
ATOM 3379 O O . LEU A 1 408 ? -40.180 -7.538 49.773 1.00 88.19 408 LEU A O 1
ATOM 3383 N N . PRO A 1 409 ? -40.967 -9.227 48.517 1.00 89.12 409 PRO A N 1
ATOM 3384 C CA . PRO A 1 409 ? -41.958 -9.630 49.518 1.00 89.12 409 PRO A CA 1
ATOM 3385 C C . PRO A 1 409 ? -41.325 -10.162 50.810 1.00 89.12 409 PRO A C 1
ATOM 3387 O O . PRO A 1 409 ? -41.838 -9.893 51.894 1.00 89.12 409 PRO A O 1
ATOM 3390 N N . LEU A 1 410 ? -40.200 -10.879 50.707 1.00 87.56 410 LEU A N 1
ATOM 3391 C CA . LEU A 1 410 ? -39.469 -11.415 51.859 1.00 87.56 410 LEU A CA 1
ATOM 3392 C C . LEU A 1 410 ? -38.746 -10.295 52.614 1.00 87.56 410 LEU A C 1
ATOM 3394 O O . LEU A 1 410 ? -38.773 -10.262 53.843 1.00 87.56 410 LEU A O 1
ATOM 3398 N N . TRP A 1 411 ? -38.155 -9.336 51.895 1.00 89.44 411 TRP A N 1
ATOM 3399 C CA . TRP A 1 411 ? -37.546 -8.151 52.507 1.00 89.44 411 TRP A CA 1
ATOM 3400 C C . TRP A 1 411 ? -38.575 -7.307 53.261 1.00 89.44 411 TRP A C 1
ATOM 3402 O O . TRP A 1 411 ? -38.310 -6.899 54.390 1.00 89.44 411 TRP A O 1
ATOM 3412 N N . GLN A 1 412 ? -39.769 -7.099 52.692 1.00 89.69 412 GLN A N 1
ATOM 3413 C CA . GLN A 1 412 ? -40.845 -6.388 53.382 1.00 89.69 412 GLN A CA 1
ATOM 3414 C C . GLN A 1 412 ? -41.267 -7.121 54.662 1.00 89.69 412 GLN A C 1
ATOM 3416 O O . GLN A 1 412 ? -41.289 -6.500 55.717 1.00 89.69 412 GLN A O 1
ATOM 3421 N N . GLN A 1 413 ? -41.492 -8.440 54.615 1.00 88.19 413 GLN A N 1
ATOM 3422 C CA . GLN A 1 413 ? -41.835 -9.224 55.811 1.00 88.19 413 GLN A CA 1
ATOM 3423 C C . GLN A 1 413 ? -40.747 -9.172 56.898 1.00 88.19 413 GLN A C 1
ATOM 3425 O O . GLN A 1 413 ? -41.068 -9.137 58.087 1.00 88.19 413 GLN A O 1
ATOM 3430 N N . ARG A 1 414 ? -39.464 -9.138 56.514 1.00 88.06 414 ARG A N 1
ATOM 3431 C CA . ARG A 1 414 ? -38.340 -8.980 57.453 1.00 88.06 414 ARG A CA 1
ATOM 3432 C C . ARG A 1 414 ? -38.321 -7.596 58.094 1.00 88.06 414 ARG A C 1
ATOM 3434 O O . ARG A 1 414 ? -38.170 -7.518 59.309 1.00 88.06 414 ARG A O 1
ATOM 3441 N N . VAL A 1 415 ? -38.530 -6.530 57.317 1.00 88.75 415 VAL A N 1
ATOM 3442 C CA . VAL A 1 415 ? -38.691 -5.165 57.851 1.00 88.75 415 VAL A CA 1
ATOM 3443 C C . VAL A 1 415 ? -39.882 -5.094 58.803 1.00 88.75 415 VAL A C 1
ATOM 3445 O O . VAL A 1 415 ? -39.726 -4.608 59.920 1.00 88.75 415 VAL A O 1
ATOM 3448 N N . ASP A 1 416 ? -41.036 -5.638 58.411 1.00 89.31 416 ASP A N 1
ATOM 3449 C CA . ASP A 1 416 ? -42.239 -5.670 59.246 1.00 89.31 416 ASP A CA 1
ATOM 3450 C C . ASP A 1 416 ? -41.935 -6.361 60.592 1.00 89.31 416 ASP A C 1
ATOM 3452 O O . ASP A 1 416 ? -42.201 -5.792 61.652 1.00 89.31 416 ASP A O 1
ATOM 3456 N N . CYS A 1 417 ? -41.264 -7.521 60.574 1.00 87.19 417 CYS A N 1
ATOM 3457 C CA . CYS A 1 417 ? -40.850 -8.240 61.786 1.00 87.19 417 CYS A CA 1
ATOM 3458 C C . CYS A 1 417 ? -39.802 -7.487 62.627 1.00 87.19 417 CYS A C 1
ATOM 3460 O O . CYS A 1 417 ? -39.881 -7.523 63.855 1.00 87.19 417 CYS A O 1
ATOM 3462 N N . ILE A 1 418 ? -38.852 -6.775 62.009 1.00 87.12 418 ILE A N 1
ATOM 3463 C CA . ILE A 1 418 ? -37.906 -5.901 62.725 1.00 87.12 418 ILE A CA 1
ATOM 3464 C C . ILE A 1 418 ? -38.665 -4.759 63.420 1.00 87.12 418 ILE A C 1
ATOM 3466 O O . ILE A 1 418 ? -38.411 -4.493 64.594 1.00 87.12 418 ILE A O 1
ATOM 3470 N N . THR A 1 419 ? -39.641 -4.124 62.759 1.00 88.19 419 THR A N 1
ATOM 3471 C CA . THR A 1 419 ? -40.456 -3.073 63.398 1.00 88.19 419 THR A CA 1
ATOM 3472 C C . THR A 1 419 ? -41.317 -3.617 64.542 1.00 88.19 419 THR A C 1
ATOM 3474 O O . THR A 1 419 ? -41.314 -3.043 65.630 1.00 88.19 419 THR A O 1
ATOM 3477 N N . ASP A 1 420 ? -41.952 -4.779 64.358 1.00 88.12 420 ASP A N 1
ATOM 3478 C CA . ASP A 1 420 ? -42.729 -5.483 65.387 1.00 88.12 420 ASP A CA 1
ATOM 3479 C C . ASP A 1 420 ? -41.884 -5.877 66.618 1.00 88.12 420 ASP A C 1
ATOM 3481 O O . ASP A 1 420 ? -42.410 -5.932 67.734 1.00 88.12 420 ASP A O 1
ATOM 3485 N N . LEU A 1 421 ? -40.586 -6.157 66.429 1.00 86.06 421 LEU A N 1
ATOM 3486 C CA . LEU A 1 421 ? -39.618 -6.420 67.501 1.00 86.06 421 LEU A CA 1
ATOM 3487 C C . LEU A 1 421 ? -39.133 -5.130 68.184 1.00 86.06 421 LEU A C 1
ATOM 3489 O O . LEU A 1 421 ? -38.929 -5.130 69.395 1.00 86.06 421 LEU A O 1
ATOM 3493 N N . LEU A 1 422 ? -38.992 -4.020 67.457 1.00 84.88 422 LEU A N 1
ATOM 3494 C CA . LEU A 1 422 ? -38.611 -2.723 68.036 1.00 84.88 422 LEU A CA 1
ATOM 3495 C C . LEU A 1 422 ? -39.747 -2.073 68.849 1.00 84.88 422 LEU A C 1
ATOM 3497 O O . LEU A 1 422 ? -39.478 -1.376 69.825 1.00 84.88 422 LEU A O 1
ATOM 3501 N N . GLU A 1 423 ? -41.015 -2.346 68.524 1.00 85.25 423 GLU A N 1
ATOM 3502 C CA . GLU A 1 423 ? -42.168 -1.977 69.368 1.00 85.25 423 GLU A CA 1
ATOM 3503 C C . GLU A 1 423 ? -42.247 -2.763 70.697 1.00 85.25 423 GLU A C 1
ATOM 3505 O O . GLU A 1 423 ? -43.046 -2.441 71.585 1.00 85.25 423 GLU A O 1
ATOM 3510 N N . ILE A 1 424 ? -41.490 -3.855 70.832 1.00 83.88 424 ILE A N 1
ATOM 3511 C CA . ILE A 1 424 ? -41.776 -4.914 71.800 1.00 83.88 424 ILE A CA 1
ATOM 3512 C C . ILE A 1 424 ? -41.125 -4.606 73.164 1.00 83.88 424 ILE A C 1
ATOM 3514 O O . ILE A 1 424 ? -40.071 -5.140 73.472 1.00 83.88 424 ILE A O 1
ATOM 3518 N N . ASP A 1 425 ? -41.783 -3.806 74.025 1.00 76.75 425 ASP A N 1
ATOM 3519 C CA . ASP A 1 425 ? -41.341 -3.376 75.389 1.00 76.75 425 ASP A CA 1
ATOM 3520 C C . ASP A 1 425 ? -40.356 -4.344 76.081 1.00 76.75 425 ASP A C 1
ATOM 3522 O O . ASP A 1 425 ? -40.762 -5.344 76.682 1.00 76.75 425 ASP A O 1
ATOM 3526 N N . ILE A 1 426 ? -39.058 -4.061 75.941 1.00 76.00 426 ILE A N 1
ATOM 3527 C CA . ILE A 1 426 ? -37.976 -5.000 76.256 1.00 76.00 426 ILE A CA 1
ATOM 3528 C C . ILE A 1 426 ? -37.645 -5.023 77.758 1.00 76.00 426 ILE A C 1
ATOM 3530 O O . ILE A 1 426 ? -37.241 -6.067 78.268 1.00 76.00 426 ILE A O 1
ATOM 3534 N N . SER A 1 427 ? -37.864 -3.916 78.481 1.00 76.38 427 SER A N 1
ATOM 3535 C CA . SER A 1 427 ? -37.192 -3.598 79.757 1.00 76.38 427 SER A CA 1
ATOM 3536 C C . SER A 1 427 ? -37.395 -4.584 80.912 1.00 76.38 427 SER A C 1
ATOM 3538 O O . SER A 1 427 ? -36.671 -4.495 81.894 1.00 76.38 427 SER A O 1
ATOM 3540 N N . PHE A 1 428 ? -38.376 -5.484 80.836 1.00 68.81 428 PHE A N 1
ATOM 3541 C CA . PHE A 1 428 ? -38.590 -6.527 81.844 1.00 68.81 428 PHE A CA 1
ATOM 3542 C C . PHE A 1 428 ? -37.801 -7.816 81.555 1.00 68.81 428 PHE A C 1
ATOM 3544 O O . PHE A 1 428 ? -37.219 -8.395 82.464 1.00 68.81 428 PHE A O 1
ATOM 3551 N N . GLU A 1 429 ? -37.804 -8.297 80.305 1.00 72.19 429 GLU A N 1
ATOM 3552 C CA . GLU A 1 429 ? -37.193 -9.584 79.944 1.00 72.19 429 GLU A CA 1
ATOM 3553 C C . GLU A 1 429 ? -37.051 -9.747 78.420 1.00 72.19 429 GLU A C 1
ATOM 3555 O O . GLU A 1 429 ? -38.002 -9.493 77.664 1.00 72.19 429 GLU A O 1
ATOM 3560 N N . GLY A 1 430 ? -35.906 -10.285 77.984 1.00 74.44 430 GLY A N 1
ATOM 3561 C CA . GLY A 1 430 ? -35.697 -10.814 76.630 1.00 74.44 430 GLY A CA 1
ATOM 3562 C C . GLY A 1 430 ? -34.799 -9.988 75.705 1.00 74.44 430 GLY A C 1
ATOM 3563 O O . GLY A 1 430 ? -34.767 -10.289 74.516 1.00 74.44 430 GLY A O 1
ATOM 3564 N N . GLU A 1 431 ? -34.079 -8.983 76.215 1.00 80.56 431 GLU A N 1
ATOM 3565 C CA . GLU A 1 431 ? -33.245 -8.068 75.413 1.00 80.56 431 GLU A CA 1
ATOM 3566 C C . GLU A 1 431 ? -32.255 -8.789 74.492 1.00 80.56 431 GLU A C 1
ATOM 3568 O O . GLU A 1 431 ? -32.313 -8.609 73.278 1.00 80.56 431 GLU A O 1
ATOM 3573 N N . ASP A 1 432 ? -31.426 -9.686 75.032 1.00 82.25 432 ASP A N 1
ATOM 3574 C CA . ASP A 1 432 ? -30.455 -10.444 74.234 1.00 82.25 432 ASP A CA 1
ATOM 3575 C C . ASP A 1 432 ? -31.109 -11.281 73.128 1.00 82.25 432 ASP A C 1
ATOM 3577 O O . ASP A 1 432 ? -30.524 -11.453 72.062 1.00 82.25 432 ASP A O 1
ATOM 3581 N N . LEU A 1 433 ? -32.307 -11.824 73.369 1.00 83.06 433 LEU A N 1
ATOM 3582 C CA . LEU A 1 433 ? -33.014 -12.664 72.399 1.00 83.06 433 LEU A CA 1
ATOM 3583 C C . LEU A 1 433 ? -33.649 -11.821 71.290 1.00 83.06 433 LEU A C 1
ATOM 3585 O O . LEU A 1 433 ? -33.566 -12.199 70.124 1.00 83.06 433 LEU A O 1
ATOM 3589 N N . VAL A 1 434 ? -34.232 -10.668 71.634 1.00 84.31 434 VAL A N 1
ATOM 3590 C CA . VAL A 1 434 ? -34.764 -9.710 70.654 1.00 84.31 434 VAL A CA 1
ATOM 3591 C C . VAL A 1 434 ? -33.626 -9.134 69.810 1.00 84.31 434 VAL A C 1
ATOM 3593 O O . VAL A 1 434 ? -33.702 -9.190 68.588 1.00 84.31 434 VAL A O 1
ATOM 3596 N N . ASN A 1 435 ? -32.532 -8.683 70.429 1.00 86.12 435 ASN A N 1
ATOM 3597 C CA . ASN A 1 435 ? -31.393 -8.092 69.721 1.00 86.12 435 ASN A CA 1
ATOM 3598 C C . ASN A 1 435 ? -30.683 -9.108 68.806 1.00 86.12 435 ASN A C 1
ATOM 3600 O O . ASN A 1 435 ? -30.430 -8.801 67.642 1.00 86.12 435 ASN A O 1
ATOM 3604 N N . LYS A 1 436 ? -30.439 -10.344 69.275 1.00 86.56 436 LYS A N 1
ATOM 3605 C CA . LYS A 1 436 ? -29.914 -11.432 68.421 1.00 86.56 436 LYS A CA 1
ATOM 3606 C C . LYS A 1 436 ? -30.844 -11.735 67.251 1.00 86.56 436 LYS A C 1
ATOM 3608 O O . LYS A 1 436 ? -30.369 -12.005 66.153 1.00 86.56 436 LYS A O 1
ATOM 3613 N N . ARG A 1 437 ? -32.164 -11.702 67.465 1.00 85.25 437 ARG A N 1
ATOM 3614 C CA . ARG A 1 437 ? -33.120 -12.044 66.409 1.00 85.25 437 ARG A CA 1
ATOM 3615 C C . ARG A 1 437 ? -33.374 -10.905 65.422 1.00 85.25 437 ARG A C 1
ATOM 3617 O O . ARG A 1 437 ? -33.622 -11.196 64.258 1.00 85.25 437 ARG A O 1
ATOM 3624 N N . ILE A 1 438 ? -33.219 -9.646 65.839 1.00 85.38 438 ILE A N 1
ATOM 3625 C CA . ILE A 1 438 ? -33.104 -8.507 64.919 1.00 85.38 438 ILE A CA 1
ATOM 3626 C C . ILE A 1 438 ? -31.863 -8.692 64.039 1.00 85.38 438 ILE A C 1
ATOM 3628 O O . ILE A 1 438 ? -32.020 -8.693 62.826 1.00 85.38 438 ILE A O 1
ATOM 3632 N N . ALA A 1 439 ? -30.679 -8.956 64.607 1.00 85.25 439 ALA A N 1
ATOM 3633 C CA . ALA A 1 439 ? -29.456 -9.175 63.822 1.00 85.25 439 ALA A CA 1
ATOM 3634 C C . ALA A 1 439 ? -29.617 -10.300 62.775 1.00 85.25 439 ALA A C 1
ATOM 3636 O O . ALA A 1 439 ? -29.348 -10.086 61.595 1.00 85.25 439 ALA A O 1
ATOM 3637 N N . LEU A 1 440 ? -30.181 -11.450 63.163 1.00 85.69 440 LEU A N 1
ATOM 3638 C CA . LEU A 1 440 ? -30.496 -12.543 62.228 1.00 85.69 440 LEU A CA 1
ATOM 3639 C C . LEU A 1 440 ? -31.493 -12.140 61.121 1.00 85.69 440 LEU A C 1
ATOM 3641 O O . LEU A 1 440 ? -31.399 -12.646 60.010 1.00 85.69 440 LEU A O 1
ATOM 3645 N N . LEU A 1 441 ? -32.447 -11.235 61.384 1.00 84.31 441 LEU A N 1
ATOM 3646 C CA . LEU A 1 441 ? -33.346 -10.696 60.350 1.00 84.31 441 LEU A CA 1
ATOM 3647 C C . LEU A 1 441 ? -32.677 -9.634 59.453 1.00 84.31 441 LEU A C 1
ATOM 3649 O O . LEU A 1 441 ? -33.216 -9.328 58.384 1.00 84.31 441 LEU A O 1
ATOM 3653 N N . GLN A 1 442 ? -31.528 -9.078 59.849 1.00 83.75 442 GLN A N 1
ATOM 3654 C CA . GLN A 1 442 ? -30.742 -8.127 59.052 1.00 83.75 442 GLN A CA 1
ATOM 3655 C C . GLN A 1 442 ? -29.800 -8.833 58.062 1.00 83.75 442 GLN A C 1
ATOM 3657 O O . GLN A 1 442 ? -29.596 -8.324 56.962 1.00 83.75 442 GLN A O 1
ATOM 3662 N N . GLU A 1 443 ? -29.288 -10.018 58.407 1.00 80.38 443 GLU A N 1
ATOM 3663 C CA . GLU A 1 443 ? -28.406 -10.842 57.564 1.00 80.38 443 GLU A CA 1
ATOM 3664 C C . GLU A 1 443 ? -29.127 -11.417 56.333 1.00 80.38 443 GLU A C 1
ATOM 3666 O O . GLU A 1 443 ? -30.267 -11.873 56.411 1.00 80.38 443 GLU A O 1
ATOM 3671 N N . ILE A 1 444 ? -28.476 -11.411 55.164 1.00 66.12 444 ILE A N 1
ATOM 3672 C CA . ILE A 1 444 ? -29.109 -11.711 53.861 1.00 66.12 444 ILE A CA 1
ATOM 3673 C C . ILE A 1 444 ? -29.832 -13.072 53.849 1.00 66.12 444 ILE A C 1
ATOM 3675 O O . ILE A 1 444 ? -30.925 -13.166 53.291 1.00 66.12 444 ILE A O 1
ATOM 3679 N N . GLU A 1 445 ? -29.289 -14.086 54.525 1.00 64.81 445 GLU A N 1
ATOM 3680 C CA . GLU A 1 445 ? -29.752 -15.483 54.489 1.00 64.81 445 GLU A CA 1
ATOM 3681 C C . GLU A 1 445 ? -31.057 -15.777 55.264 1.00 64.81 445 GLU A C 1
ATOM 3683 O O . GLU A 1 445 ? -31.566 -16.896 55.197 1.00 64.81 445 GLU A O 1
ATOM 3688 N N . ALA A 1 446 ? -31.648 -14.803 55.972 1.00 72.75 446 ALA A N 1
ATOM 3689 C CA . ALA A 1 446 ? -32.917 -14.998 56.685 1.00 72.75 446 ALA A CA 1
ATOM 3690 C C . ALA A 1 446 ? -34.094 -15.305 55.727 1.00 72.75 446 ALA A C 1
ATOM 3692 O O . ALA A 1 446 ? -34.703 -14.397 55.148 1.00 72.75 446 ALA A O 1
ATOM 3693 N N . GLY A 1 447 ? -34.403 -16.598 55.577 1.00 77.75 447 GLY A N 1
ATOM 3694 C CA . GLY A 1 447 ? -35.518 -17.133 54.789 1.00 77.75 447 GLY A CA 1
ATOM 3695 C C . GLY A 1 447 ? -36.864 -17.181 55.527 1.00 77.75 447 GLY A C 1
ATOM 3696 O O . GLY A 1 447 ? -36.979 -16.768 56.683 1.00 77.75 447 GLY A O 1
ATOM 3697 N N . SER A 1 448 ? -37.883 -17.728 54.852 1.00 82.25 448 SER A N 1
ATOM 3698 C CA . SER A 1 448 ? -39.275 -17.865 55.331 1.00 82.25 448 SER A CA 1
ATOM 3699 C C . SER A 1 448 ? -39.385 -18.394 56.757 1.00 82.25 448 SER A C 1
ATOM 3701 O O . SER A 1 448 ? -40.097 -17.834 57.582 1.00 82.25 448 SER A O 1
ATOM 3703 N N . ASP A 1 449 ? -38.638 -19.446 57.057 1.00 84.50 449 ASP A N 1
ATOM 3704 C CA . ASP A 1 449 ? -38.761 -20.229 58.282 1.00 84.50 449 ASP A CA 1
ATOM 3705 C C . ASP A 1 449 ? -38.317 -19.400 59.501 1.00 84.50 449 ASP A C 1
ATOM 3707 O O . ASP A 1 449 ? -38.920 -19.457 60.575 1.00 84.50 449 ASP A O 1
ATOM 3711 N N . VAL A 1 450 ? -37.308 -18.540 59.302 1.00 85.56 450 VAL A N 1
ATOM 3712 C CA . VAL A 1 450 ? -36.839 -17.565 60.295 1.00 85.56 450 VAL A CA 1
ATOM 3713 C C . VAL A 1 450 ? -37.902 -16.487 60.522 1.00 85.56 450 VAL A C 1
ATOM 3715 O O . VAL A 1 450 ? -38.121 -16.088 61.667 1.00 85.56 450 VAL A O 1
ATOM 3718 N N . ILE A 1 451 ? -38.582 -16.038 59.464 1.00 86.75 451 ILE A N 1
ATOM 3719 C CA . ILE A 1 451 ? -39.648 -15.030 59.531 1.00 86.75 451 ILE A CA 1
ATOM 3720 C C . ILE A 1 451 ? -40.870 -15.597 60.276 1.00 86.75 451 ILE A C 1
ATOM 3722 O O . ILE A 1 451 ? -41.325 -14.991 61.248 1.00 86.75 451 ILE A O 1
ATOM 3726 N N . GLU A 1 452 ? -41.366 -16.780 59.902 1.00 88.38 452 GLU A N 1
ATOM 3727 C CA . GLU A 1 452 ? -42.524 -17.416 60.550 1.00 88.38 452 GLU A CA 1
ATOM 3728 C C . GLU A 1 452 ? -42.283 -17.686 62.043 1.00 88.38 452 GLU A C 1
ATOM 3730 O O . GLU A 1 452 ? -43.134 -17.363 62.880 1.00 88.38 452 GLU A O 1
ATOM 3735 N N . ASP A 1 453 ? -41.096 -18.184 62.402 1.00 88.62 453 ASP A N 1
ATOM 3736 C CA . ASP A 1 453 ? -40.701 -18.354 63.800 1.00 88.62 453 ASP A CA 1
ATOM 3737 C C . ASP A 1 453 ? -40.625 -17.002 64.541 1.00 88.62 453 ASP A C 1
ATOM 3739 O O . ASP A 1 453 ? -41.151 -16.897 65.654 1.00 88.62 453 ASP A O 1
ATOM 3743 N N . THR A 1 454 ? -40.119 -15.920 63.919 1.00 86.75 454 THR A N 1
ATOM 3744 C CA . THR A 1 454 ? -40.200 -14.583 64.547 1.00 86.75 454 THR A CA 1
ATOM 3745 C C . THR A 1 454 ? -41.625 -14.103 64.756 1.00 86.75 454 THR A C 1
ATOM 3747 O O . THR A 1 454 ? -41.921 -13.593 65.833 1.00 86.75 454 THR A O 1
ATOM 3750 N N . ILE A 1 455 ? -42.539 -14.312 63.807 1.00 88.44 455 ILE A N 1
ATOM 3751 C CA . ILE A 1 455 ? -43.954 -13.952 63.974 1.00 88.44 455 ILE A CA 1
ATOM 3752 C C . ILE A 1 455 ? -44.565 -14.743 65.145 1.00 88.44 455 ILE A C 1
ATOM 3754 O O . ILE A 1 455 ? -45.338 -14.193 65.939 1.00 88.44 455 ILE A O 1
ATOM 3758 N N . SER A 1 456 ? -44.179 -16.012 65.314 1.00 88.12 456 SER A N 1
ATOM 3759 C CA . SER A 1 456 ? -44.568 -16.837 66.464 1.00 88.12 456 SER A CA 1
ATOM 3760 C C . SER A 1 456 ? -44.030 -16.263 67.791 1.00 88.12 456 SER A C 1
ATOM 3762 O O . SER A 1 456 ? -44.788 -16.077 68.755 1.00 88.12 456 SER A O 1
ATOM 3764 N N . MET A 1 457 ? -42.750 -15.877 67.817 1.00 86.94 457 MET A N 1
ATOM 3765 C CA . MET A 1 457 ? -42.063 -15.267 68.955 1.00 86.94 457 MET A CA 1
ATOM 3766 C C . MET A 1 457 ? -42.711 -13.925 69.331 1.00 86.94 457 MET A C 1
ATOM 3768 O O . MET A 1 457 ? -43.200 -13.767 70.450 1.00 86.94 457 MET A O 1
ATOM 3772 N N . ILE A 1 458 ? -42.833 -12.992 68.385 1.00 87.25 458 ILE A N 1
ATOM 3773 C CA . ILE A 1 458 ? -43.495 -11.686 68.537 1.00 87.25 458 ILE A CA 1
ATOM 3774 C C . ILE A 1 458 ? -44.896 -11.860 69.139 1.00 87.25 458 ILE A C 1
ATOM 3776 O O . ILE A 1 458 ? -45.256 -11.196 70.118 1.00 87.25 458 ILE A O 1
ATOM 3780 N N . GLN A 1 459 ? -45.688 -12.803 68.617 1.00 88.44 459 GLN A N 1
ATOM 3781 C CA . GLN A 1 459 ? -47.015 -13.087 69.155 1.00 88.44 459 GLN A CA 1
ATOM 3782 C C . GLN A 1 459 ? -46.982 -13.627 70.590 1.00 88.44 459 GLN A C 1
ATOM 3784 O O . GLN A 1 459 ? -47.842 -13.245 71.389 1.00 88.44 459 GLN A O 1
ATOM 3789 N N . THR A 1 460 ? -46.053 -14.519 70.948 1.00 87.06 460 THR A N 1
ATOM 3790 C CA . THR A 1 460 ? -45.967 -15.048 72.322 1.00 87.06 460 THR A CA 1
ATOM 3791 C C . THR A 1 460 ? -45.487 -13.988 73.314 1.00 87.06 460 THR A C 1
ATOM 3793 O O . THR A 1 460 ? -46.096 -13.869 74.381 1.00 87.06 460 THR A O 1
ATOM 3796 N N . TYR A 1 461 ? -44.522 -13.138 72.946 1.00 84.94 461 TYR A N 1
ATOM 3797 C CA . TYR A 1 461 ? -44.092 -11.989 73.752 1.00 84.94 461 TYR A CA 1
ATOM 3798 C C . TYR A 1 461 ? -45.219 -10.963 73.932 1.00 84.94 461 TYR A C 1
ATOM 3800 O O . TYR A 1 461 ? -45.566 -10.650 75.076 1.00 84.94 461 TYR A O 1
ATOM 3808 N N . ARG A 1 462 ? -45.893 -10.523 72.854 1.00 85.62 462 ARG A N 1
ATOM 3809 C CA . ARG A 1 462 ? -47.078 -9.641 72.943 1.00 85.62 462 ARG A CA 1
ATOM 3810 C C . ARG A 1 462 ? -48.178 -10.262 73.829 1.00 85.62 462 ARG A C 1
ATOM 3812 O O . ARG A 1 462 ? -48.728 -9.573 74.692 1.00 85.62 462 ARG A O 1
ATOM 3819 N N . LYS A 1 463 ? -48.446 -11.576 73.729 1.00 87.25 463 LYS A N 1
ATOM 3820 C CA . LYS A 1 463 ? -49.401 -12.310 74.601 1.00 87.25 463 LYS A CA 1
ATOM 3821 C C . LYS A 1 463 ? -48.925 -12.453 76.059 1.00 87.25 463 LYS A C 1
ATOM 3823 O O . LYS A 1 463 ? -49.764 -12.479 76.962 1.00 87.25 463 LYS A O 1
ATOM 3828 N N . ARG A 1 464 ? -47.622 -12.585 76.335 1.00 83.75 464 ARG A N 1
ATOM 3829 C CA . ARG A 1 464 ? -47.059 -12.679 77.700 1.00 83.75 464 ARG A CA 1
ATOM 3830 C C . ARG A 1 464 ? -47.061 -11.312 78.382 1.00 83.75 464 ARG A C 1
ATOM 3832 O O . ARG A 1 464 ? -47.652 -11.186 79.451 1.00 83.75 464 ARG A O 1
ATOM 3839 N N . ARG A 1 465 ? -46.525 -10.278 77.732 1.00 83.56 465 ARG A N 1
ATOM 3840 C CA . ARG A 1 465 ? -46.460 -8.910 78.274 1.00 83.56 465 ARG A CA 1
ATOM 3841 C C . ARG A 1 465 ? -47.849 -8.284 78.450 1.00 83.56 465 ARG A C 1
ATOM 3843 O O . ARG A 1 465 ? -48.100 -7.675 79.483 1.00 83.56 465 ARG A O 1
ATOM 3850 N N . THR A 1 466 ? -48.811 -8.554 77.557 1.00 85.25 466 THR A N 1
ATOM 3851 C CA . THR A 1 466 ? -50.222 -8.148 77.764 1.00 85.25 466 THR A CA 1
ATOM 3852 C C . THR A 1 466 ? -50.850 -8.810 78.999 1.00 85.25 466 THR A C 1
ATOM 3854 O O . THR A 1 466 ? -51.619 -8.170 79.715 1.00 85.25 466 THR A O 1
ATOM 3857 N N . ARG A 1 467 ? -50.533 -10.083 79.285 1.00 85.88 467 ARG A N 1
ATOM 3858 C CA . ARG A 1 467 ? -50.984 -10.750 80.521 1.00 85.88 467 ARG A CA 1
ATOM 3859 C C . ARG A 1 467 ? -50.304 -10.157 81.756 1.00 85.88 467 ARG A C 1
ATOM 3861 O O . ARG A 1 467 ? -50.991 -9.919 82.742 1.00 85.88 467 ARG A O 1
ATOM 3868 N N . HIS A 1 468 ? -49.005 -9.863 81.679 1.00 83.31 468 HIS A N 1
ATOM 3869 C CA . HIS A 1 468 ? -48.253 -9.264 82.781 1.00 83.31 468 HIS A CA 1
ATOM 3870 C C . HIS A 1 468 ? -48.753 -7.854 83.126 1.00 83.31 468 HIS A C 1
ATOM 3872 O O . HIS A 1 468 ? -49.061 -7.572 84.280 1.00 83.31 468 HIS A O 1
ATOM 3878 N N . ARG A 1 469 ? -48.978 -7.004 82.115 1.00 84.56 469 ARG A N 1
ATOM 3879 C CA . ARG A 1 469 ? -49.556 -5.668 82.309 1.00 84.56 469 ARG A CA 1
ATOM 3880 C C . ARG A 1 469 ? -50.939 -5.732 82.961 1.00 84.56 469 ARG A C 1
ATOM 3882 O O . ARG A 1 469 ? -51.170 -5.028 83.933 1.00 84.56 469 ARG A O 1
ATOM 3889 N N . ARG A 1 470 ? -51.817 -6.642 82.513 1.00 85.38 470 ARG A N 1
ATOM 3890 C CA . ARG A 1 470 ? -53.142 -6.866 83.130 1.00 85.38 470 ARG A CA 1
ATOM 3891 C C . ARG A 1 470 ? -53.064 -7.386 84.567 1.00 85.38 470 ARG A C 1
ATOM 3893 O O . ARG A 1 470 ? -53.913 -7.027 85.379 1.00 85.38 470 ARG A O 1
ATOM 3900 N N . MET A 1 471 ? -52.072 -8.221 84.887 1.00 86.50 471 MET A N 1
ATOM 3901 C CA . MET A 1 471 ? -51.804 -8.641 86.265 1.00 86.50 471 MET A CA 1
ATOM 3902 C C . MET A 1 471 ? -51.453 -7.419 87.115 1.00 86.50 471 MET A C 1
ATOM 3904 O O . MET A 1 471 ? -52.174 -7.132 88.066 1.00 86.50 471 MET A O 1
ATOM 3908 N N . LEU A 1 472 ? -50.446 -6.640 86.721 1.00 83.12 472 LEU A N 1
ATOM 3909 C CA . LEU A 1 472 ? -50.015 -5.439 87.444 1.00 83.12 472 LEU A CA 1
ATOM 3910 C C . LEU A 1 472 ? -51.121 -4.368 87.537 1.00 83.12 472 LEU A C 1
ATOM 3912 O O . LEU A 1 472 ? -51.260 -3.722 88.571 1.00 83.12 472 LEU A O 1
ATOM 3916 N N . GLU A 1 473 ? -51.981 -4.230 86.522 1.00 84.81 473 GLU A N 1
ATOM 3917 C CA . GLU A 1 473 ? -53.184 -3.383 86.574 1.00 84.81 473 GLU A CA 1
ATOM 3918 C C . GLU A 1 473 ? -54.212 -3.901 87.593 1.00 84.81 473 GLU A C 1
ATOM 3920 O O . GLU A 1 473 ? -54.793 -3.110 88.336 1.00 84.81 473 GLU A O 1
ATOM 3925 N N . SER A 1 474 ? -54.415 -5.220 87.696 1.00 84.75 474 SER A N 1
ATOM 3926 C CA . SER A 1 474 ? -55.282 -5.801 88.731 1.00 84.75 474 SER A CA 1
ATOM 3927 C C . SER A 1 474 ? -54.706 -5.642 90.145 1.00 84.75 474 SER A C 1
ATOM 3929 O O . SER A 1 474 ? -55.448 -5.338 91.080 1.00 84.75 474 SER A O 1
ATOM 3931 N N . GLU A 1 475 ? -53.382 -5.741 90.295 1.00 81.38 475 GLU A N 1
ATOM 3932 C CA . GLU A 1 475 ? -52.684 -5.500 91.559 1.00 81.38 475 GLU A CA 1
ATOM 3933 C C . GLU A 1 475 ? -52.730 -4.019 91.960 1.00 81.38 475 GLU A C 1
ATOM 3935 O O . GLU A 1 475 ? -52.954 -3.708 93.130 1.00 81.38 475 GLU A O 1
ATOM 3940 N N . LEU A 1 476 ? -52.601 -3.099 90.998 1.00 82.19 476 LEU A N 1
ATOM 3941 C CA . LEU A 1 476 ? -52.796 -1.664 91.204 1.00 82.19 476 LEU A CA 1
ATOM 3942 C C . LEU A 1 476 ? -54.229 -1.365 91.658 1.00 82.19 476 LEU A C 1
ATOM 3944 O O . LEU A 1 476 ? -54.410 -0.663 92.652 1.00 82.19 476 LEU A O 1
ATOM 3948 N N . LEU A 1 477 ? -55.246 -1.948 91.014 1.00 81.19 477 LEU A N 1
ATOM 3949 C CA . LEU A 1 477 ? -56.644 -1.808 91.440 1.00 81.19 477 LEU A CA 1
ATOM 3950 C C . LEU A 1 477 ? -56.871 -2.331 92.870 1.00 81.19 477 LEU A C 1
ATOM 3952 O O . LEU A 1 477 ? -57.636 -1.733 93.626 1.00 81.19 477 LEU A O 1
ATOM 3956 N N . ASP A 1 478 ? -56.198 -3.408 93.282 1.00 80.50 478 ASP A N 1
ATOM 3957 C CA . ASP A 1 478 ? -56.252 -3.899 94.665 1.00 80.50 478 ASP A CA 1
ATOM 3958 C C . ASP A 1 478 ? -55.471 -3.018 95.657 1.00 80.50 478 ASP A C 1
ATOM 3960 O O . ASP A 1 478 ? -55.866 -2.910 96.822 1.00 80.50 478 ASP A O 1
ATOM 3964 N N . LEU A 1 479 ? -54.416 -2.322 95.221 1.00 75.25 479 LEU A N 1
ATOM 3965 C CA . LEU A 1 479 ? -53.712 -1.312 96.022 1.00 75.25 479 LEU A CA 1
ATOM 3966 C C . LEU A 1 479 ? -54.517 -0.012 96.166 1.00 75.25 479 LEU A C 1
ATOM 3968 O O . LEU A 1 479 ? -54.486 0.596 97.240 1.00 75.25 479 LEU A O 1
ATOM 3972 N N . VAL A 1 480 ? -55.285 0.381 95.145 1.00 75.12 480 VAL A N 1
ATOM 3973 C CA . VAL A 1 480 ? -56.258 1.486 95.214 1.00 75.12 480 VAL A CA 1
ATOM 3974 C C . VAL A 1 480 ? -57.394 1.133 96.181 1.00 75.12 480 VAL A C 1
ATOM 3976 O O . VAL A 1 480 ? -57.682 1.918 97.084 1.00 75.12 480 VAL A O 1
ATOM 3979 N N . LYS A 1 481 ? -57.961 -0.085 96.116 1.00 76.12 481 LYS A N 1
ATOM 3980 C CA . LYS A 1 481 ? -58.940 -0.583 97.115 1.00 76.12 481 LYS A CA 1
ATOM 3981 C C . LYS A 1 481 ? -58.384 -0.593 98.547 1.00 76.12 481 LYS A C 1
ATOM 3983 O O . LYS A 1 481 ? -59.140 -0.412 99.497 1.00 76.12 481 LYS A O 1
ATOM 3988 N N . GLN A 1 482 ? -57.073 -0.791 98.711 1.00 72.00 482 GLN A N 1
ATOM 3989 C CA . GLN A 1 482 ? -56.368 -0.708 100.000 1.00 72.00 482 GLN A CA 1
ATOM 3990 C C . GLN A 1 482 ? -55.967 0.724 100.410 1.00 72.00 482 GLN A C 1
ATOM 3992 O O . GLN A 1 482 ? -55.377 0.894 101.477 1.00 72.00 482 GLN A O 1
ATOM 3997 N N . GLY A 1 483 ? -56.237 1.747 99.591 1.00 60.97 483 GLY A N 1
ATOM 3998 C CA . GLY A 1 483 ? -55.863 3.142 99.859 1.00 60.97 483 GLY A CA 1
ATOM 3999 C C . GLY A 1 483 ? -54.354 3.425 99.808 1.00 60.97 483 GLY A C 1
ATOM 4000 O O . GLY A 1 483 ? -53.890 4.383 100.425 1.00 60.97 483 GLY A O 1
ATOM 4001 N N . LYS A 1 484 ? -53.569 2.581 99.123 1.00 61.88 484 LYS A N 1
ATOM 4002 C CA . LYS A 1 484 ? -52.096 2.682 99.039 1.00 61.88 484 LYS A CA 1
ATOM 4003 C C . LYS A 1 484 ? -51.591 3.392 97.780 1.00 61.88 484 LYS A C 1
ATOM 4005 O O . LYS A 1 484 ? -50.460 3.872 97.792 1.00 61.88 484 LYS A O 1
ATOM 4010 N N . ALA A 1 485 ? -52.414 3.464 96.736 1.00 60.62 485 ALA A N 1
ATOM 4011 C CA . ALA A 1 485 ? -52.152 4.148 95.468 1.00 60.62 485 ALA A CA 1
ATOM 4012 C C . ALA A 1 485 ? -53.334 5.067 95.103 1.00 60.62 485 ALA A C 1
ATOM 4014 O O . ALA A 1 485 ? -54.437 4.881 95.620 1.00 60.62 485 ALA A O 1
ATOM 4015 N N . SER A 1 486 ? -53.111 6.054 94.229 1.00 59.88 486 SER A N 1
ATOM 4016 C CA . SER A 1 486 ? -54.155 6.965 93.742 1.00 59.88 486 SER A CA 1
ATOM 4017 C C . SER A 1 486 ? -54.783 6.488 92.429 1.00 59.88 486 SER A C 1
ATOM 4019 O O . SER A 1 486 ? -54.105 5.959 91.550 1.00 59.88 486 SER A O 1
ATOM 4021 N N . ASP A 1 487 ? -56.084 6.739 92.281 1.00 61.25 487 ASP A N 1
ATOM 4022 C CA . ASP A 1 487 ? -56.909 6.343 91.124 1.00 61.25 487 ASP A CA 1
ATOM 4023 C C . ASP A 1 487 ? -56.534 7.097 89.822 1.00 61.25 487 ASP A C 1
ATOM 4025 O O . ASP A 1 487 ? -56.906 6.708 88.721 1.00 61.25 487 ASP A O 1
ATOM 4029 N N . GLU A 1 488 ? -55.741 8.170 89.933 1.00 59.41 488 GLU A N 1
ATOM 4030 C CA . GLU A 1 488 ? -55.229 8.979 88.812 1.00 59.41 488 GLU A CA 1
ATOM 4031 C C . GLU A 1 488 ? -53.958 8.387 88.154 1.00 59.41 488 GLU A C 1
ATOM 4033 O O . GLU A 1 488 ? -53.348 9.006 87.278 1.00 59.41 488 GLU A O 1
ATOM 4038 N N . THR A 1 489 ? -53.514 7.198 88.578 1.00 64.31 489 THR A N 1
ATOM 4039 C CA . THR A 1 489 ? -52.279 6.561 88.089 1.00 64.31 489 THR A CA 1
ATOM 4040 C C . THR A 1 489 ? -52.470 5.926 86.708 1.00 64.31 489 THR A C 1
ATOM 4042 O O . THR A 1 489 ? -52.847 4.768 86.561 1.00 64.31 489 THR A O 1
ATOM 4045 N N . ALA A 1 490 ? -52.186 6.704 85.660 1.00 66.94 490 ALA A N 1
ATOM 4046 C CA . ALA A 1 490 ? -52.316 6.280 84.265 1.00 66.94 490 ALA A CA 1
ATOM 4047 C C . ALA A 1 490 ? -51.345 5.134 83.894 1.00 66.94 490 ALA A C 1
ATOM 4049 O O . ALA A 1 490 ? -50.221 5.385 83.449 1.00 66.94 490 ALA A O 1
ATOM 4050 N N . SER A 1 491 ? -51.804 3.881 84.026 1.00 65.25 491 SER A N 1
ATOM 4051 C CA . SER A 1 491 ? -51.025 2.658 83.750 1.00 65.25 491 SER A CA 1
ATOM 4052 C C . SER A 1 491 ? -50.359 2.658 82.373 1.00 65.25 491 SER A C 1
ATOM 4054 O O . SER A 1 491 ? -49.270 2.116 82.215 1.00 65.25 491 SER A O 1
ATOM 4056 N N . SER A 1 492 ? -50.970 3.300 81.374 1.00 67.94 492 SER A N 1
ATOM 4057 C CA . SER A 1 492 ? -50.491 3.369 79.989 1.00 67.94 492 SER A CA 1
ATOM 4058 C C . SER A 1 492 ? -49.198 4.167 79.779 1.00 67.94 492 SER A C 1
ATOM 4060 O O . SER A 1 492 ? -48.692 4.175 78.663 1.00 67.94 492 SER A O 1
ATOM 4062 N N . ARG A 1 493 ? -48.689 4.884 80.793 1.00 74.00 493 ARG A N 1
ATOM 4063 C CA . ARG A 1 493 ? -47.496 5.748 80.663 1.00 74.00 493 ARG A CA 1
ATOM 4064 C C . ARG A 1 493 ? -46.186 5.084 81.090 1.00 74.00 493 ARG A C 1
ATOM 4066 O O . ARG A 1 493 ? -45.140 5.652 80.815 1.00 74.00 493 ARG A O 1
ATOM 4073 N N . PHE A 1 494 ? -46.258 3.937 81.761 1.00 75.12 494 PHE A N 1
ATOM 4074 C CA . PHE A 1 494 ? -45.101 3.203 82.275 1.00 75.12 494 PHE A CA 1
ATOM 4075 C C . PHE A 1 494 ? -44.658 2.098 81.309 1.00 75.12 494 PHE A C 1
ATOM 4077 O O . PHE A 1 494 ? -45.506 1.412 80.724 1.00 75.12 494 PHE A O 1
ATOM 4084 N N . ASN A 1 495 ? -43.354 1.860 81.200 1.00 80.25 495 ASN A N 1
ATOM 4085 C CA . ASN A 1 495 ? -42.821 0.604 80.668 1.00 80.25 495 ASN A CA 1
ATOM 4086 C C . ASN A 1 495 ? -43.034 -0.541 81.678 1.00 80.25 495 ASN A C 1
ATOM 4088 O O . ASN A 1 495 ? -43.292 -0.286 82.856 1.00 80.25 495 ASN A O 1
ATOM 4092 N N . LEU A 1 496 ? -42.963 -1.808 81.254 1.00 81.75 496 LEU A N 1
ATOM 4093 C CA . LEU A 1 496 ? -43.375 -2.933 82.110 1.00 81.75 496 LEU A CA 1
ATOM 4094 C C . LEU A 1 496 ? -42.571 -3.028 83.423 1.00 81.75 496 LEU A C 1
ATOM 4096 O O . LEU A 1 496 ? -43.178 -3.220 84.475 1.00 81.75 496 LEU A O 1
ATOM 4100 N N . LEU A 1 497 ? -41.252 -2.802 83.376 1.00 82.38 497 LEU A N 1
ATOM 4101 C CA . LEU A 1 497 ? -40.389 -2.737 84.567 1.00 82.38 497 LEU A CA 1
ATOM 4102 C C . LEU A 1 497 ? -40.707 -1.519 85.450 1.00 82.38 497 LEU A C 1
ATOM 4104 O O . LEU A 1 497 ? -40.826 -1.657 86.663 1.00 82.38 497 LEU A O 1
ATOM 4108 N N . GLU A 1 498 ? -40.908 -0.332 84.869 1.00 81.69 498 GLU A N 1
ATOM 4109 C CA . GLU A 1 498 ? -41.279 0.868 85.640 1.00 81.69 498 GLU A CA 1
ATOM 4110 C C . GLU A 1 498 ? -42.618 0.675 86.368 1.00 81.69 498 GLU A C 1
ATOM 4112 O O . GLU A 1 498 ? -42.819 1.166 87.480 1.00 81.69 498 GLU A O 1
ATOM 4117 N N . PHE A 1 499 ? -43.543 -0.056 85.741 1.00 82.50 499 PHE A N 1
ATOM 4118 C CA . PHE A 1 499 ? -44.852 -0.363 86.300 1.00 82.50 499 PHE A CA 1
ATOM 4119 C C . PHE A 1 499 ? -44.760 -1.386 87.440 1.00 82.50 499 PHE A C 1
ATOM 4121 O O . PHE A 1 499 ? -45.427 -1.215 88.462 1.00 82.50 499 PHE A O 1
ATOM 4128 N N . GLU A 1 500 ? -43.888 -2.392 87.321 1.00 84.25 500 GLU A N 1
ATOM 4129 C CA . GLU A 1 500 ? -43.532 -3.271 88.438 1.00 84.25 500 GLU A CA 1
ATOM 4130 C C . GLU A 1 500 ? -42.888 -2.512 89.593 1.00 84.25 500 GLU A C 1
ATOM 4132 O O . GLU A 1 500 ? -43.337 -2.653 90.729 1.00 84.25 500 GLU A O 1
ATOM 4137 N N . GLU A 1 501 ? -41.870 -1.686 89.332 1.00 81.94 501 GLU A N 1
ATOM 4138 C CA . GLU A 1 501 ? -41.221 -0.888 90.372 1.00 81.94 501 GLU A CA 1
ATOM 4139 C C . GLU A 1 501 ? -42.223 0.043 91.056 1.00 81.94 501 GLU A C 1
ATOM 4141 O O . GLU A 1 501 ? -42.209 0.173 92.282 1.00 81.94 501 GLU A O 1
ATOM 4146 N N . PHE A 1 502 ? -43.139 0.652 90.300 1.00 79.38 502 PHE A N 1
ATOM 4147 C CA . PHE A 1 502 ? -44.213 1.470 90.851 1.00 79.38 502 PHE A CA 1
ATOM 4148 C C . PHE A 1 502 ? -45.146 0.656 91.764 1.00 79.38 502 PHE A C 1
ATOM 4150 O O . PHE A 1 502 ? -45.370 1.041 92.915 1.00 79.38 502 PHE A O 1
ATOM 4157 N N . VAL A 1 503 ? -45.637 -0.502 91.307 1.00 79.06 503 VAL A N 1
ATOM 4158 C CA . VAL A 1 503 ? -46.503 -1.404 92.092 1.00 79.06 503 VAL A CA 1
ATOM 4159 C C . VAL A 1 503 ? -45.770 -1.956 93.324 1.00 79.06 503 VAL A C 1
ATOM 4161 O O . VAL A 1 503 ? -46.339 -2.002 94.418 1.00 79.06 503 VAL A O 1
ATOM 4164 N N . ALA A 1 504 ? -44.491 -2.314 93.205 1.00 77.81 504 ALA A N 1
ATOM 4165 C CA . ALA A 1 504 ? -43.652 -2.802 94.297 1.00 77.81 504 ALA A CA 1
ATOM 4166 C C . ALA A 1 504 ? -43.342 -1.706 95.332 1.00 77.81 504 ALA A C 1
ATOM 4168 O O . ALA A 1 504 ? -43.375 -1.968 96.538 1.00 77.81 504 ALA A O 1
ATOM 4169 N N . ASN A 1 505 ? -43.096 -0.469 94.898 1.00 74.00 505 ASN A N 1
ATOM 4170 C CA . ASN A 1 505 ? -42.891 0.667 95.795 1.00 74.00 505 ASN A CA 1
ATOM 4171 C C . ASN A 1 505 ? -44.195 1.089 96.490 1.00 74.00 505 ASN A C 1
ATOM 4173 O O . ASN A 1 505 ? -44.178 1.332 97.700 1.00 74.00 505 ASN A O 1
ATOM 4177 N N . ALA A 1 506 ? -45.331 1.075 95.784 1.00 72.44 506 ALA A N 1
ATOM 4178 C CA . ALA A 1 506 ? -46.658 1.287 96.368 1.00 72.44 506 ALA A CA 1
ATOM 4179 C C . ALA A 1 506 ? -47.026 0.192 97.390 1.00 72.44 506 ALA A C 1
ATOM 4181 O O . ALA A 1 506 ? -47.577 0.496 98.451 1.00 72.44 506 ALA A O 1
ATOM 4182 N N . ARG A 1 507 ? -46.655 -1.072 97.127 1.00 71.19 507 ARG A N 1
ATOM 4183 C CA . ARG A 1 507 ? -46.763 -2.194 98.080 1.00 71.19 507 ARG A CA 1
ATOM 4184 C C . ARG A 1 507 ? -45.928 -1.983 99.343 1.00 71.19 507 ARG A C 1
ATOM 4186 O O . ARG A 1 507 ? -46.447 -2.199 100.437 1.00 71.19 507 ARG A O 1
ATOM 4193 N N . LYS A 1 508 ? -44.654 -1.598 99.190 1.00 67.31 508 LYS A N 1
ATOM 4194 C CA . LYS A 1 508 ? -43.674 -1.487 100.289 1.00 67.31 508 LYS A CA 1
ATOM 4195 C C . LYS A 1 508 ? -43.887 -0.253 101.174 1.00 67.31 508 LYS A C 1
ATOM 4197 O O . LYS A 1 508 ? -43.767 -0.369 102.389 1.00 67.31 508 LYS A O 1
ATOM 4202 N N . HIS A 1 509 ? -44.204 0.905 100.589 1.00 58.72 509 HIS A N 1
ATOM 4203 C CA . HIS A 1 509 ? -44.227 2.188 101.308 1.00 58.72 509 HIS A CA 1
ATOM 4204 C C . HIS A 1 509 ? -45.636 2.776 101.508 1.00 58.72 509 HIS A C 1
ATOM 4206 O O . HIS A 1 509 ? -45.890 3.430 102.522 1.00 58.72 509 HIS A O 1
ATOM 4212 N N . GLY A 1 510 ? -46.559 2.551 100.562 1.00 54.31 510 GLY A N 1
ATOM 4213 C CA . GLY A 1 510 ? -47.868 3.218 100.520 1.00 54.31 510 GLY A CA 1
ATOM 4214 C C . GLY A 1 510 ? -47.771 4.754 100.490 1.00 54.31 510 GLY A C 1
ATOM 4215 O O . GLY A 1 510 ? -46.699 5.330 100.306 1.00 54.31 510 GLY A O 1
ATOM 4216 N N . MET A 1 511 ? -48.886 5.453 100.731 1.00 48.72 511 MET A N 1
ATOM 4217 C CA . MET A 1 511 ? -48.916 6.925 100.814 1.00 48.72 511 MET A CA 1
ATOM 4218 C C . MET A 1 511 ? -48.363 7.478 102.149 1.00 48.72 511 MET A C 1
ATOM 4220 O O . MET A 1 511 ? -48.970 8.337 102.787 1.00 48.72 511 MET A O 1
ATOM 4224 N N . SER A 1 512 ? -47.188 7.006 102.585 1.00 36.59 512 SER A N 1
ATOM 4225 C CA . SER A 1 512 ? -46.525 7.437 103.824 1.00 36.59 512 SER A CA 1
ATOM 4226 C C . SER A 1 512 ? -45.228 8.225 103.574 1.00 36.59 512 SER A C 1
ATOM 4228 O O . SER A 1 512 ? -44.134 7.763 103.886 1.00 36.59 512 SER A O 1
ATOM 4230 N N . LYS A 1 513 ? -45.410 9.486 103.156 1.00 39.53 513 LYS A N 1
ATOM 4231 C CA . LYS A 1 513 ? -44.456 10.617 103.225 1.00 39.53 513 LYS A CA 1
ATOM 4232 C C . LYS A 1 513 ? -43.244 10.641 102.269 1.00 39.53 513 LYS A C 1
ATOM 4234 O O . LYS A 1 513 ? -42.258 9.941 102.441 1.00 39.53 513 LYS A O 1
ATOM 4239 N N . ASN A 1 514 ? -43.260 11.700 101.453 1.00 36.84 514 ASN A N 1
ATOM 4240 C CA . ASN A 1 514 ? -42.114 12.561 101.128 1.00 36.84 514 ASN A CA 1
ATOM 4241 C C . ASN A 1 514 ? -41.051 12.044 100.138 1.00 36.84 514 ASN A C 1
ATOM 4243 O O . ASN A 1 514 ? -39.861 12.037 100.449 1.00 36.84 514 ASN A O 1
ATOM 4247 N N . ILE A 1 515 ? -41.446 11.845 98.875 1.00 38.31 515 ILE A N 1
ATOM 4248 C CA . ILE A 1 515 ? -40.582 12.281 97.764 1.00 38.31 515 ILE A CA 1
ATOM 4249 C C . ILE A 1 515 ? -40.818 13.782 97.545 1.00 38.31 515 ILE A C 1
ATOM 4251 O O . ILE A 1 515 ? -41.740 14.192 96.846 1.00 38.31 515 ILE A O 1
ATOM 4255 N N . THR A 1 516 ? -39.982 14.602 98.185 1.00 38.19 516 THR A N 1
ATOM 4256 C CA . THR A 1 516 ? -39.791 16.028 97.869 1.00 38.19 516 THR A CA 1
ATOM 4257 C C . THR A 1 516 ? -38.343 16.430 98.155 1.00 38.19 516 THR A C 1
ATOM 4259 O O . THR A 1 516 ? -37.988 16.696 99.298 1.00 38.19 516 THR A O 1
ATOM 4262 N N . THR A 1 517 ? -37.542 16.461 97.089 1.00 38.91 517 THR A N 1
ATOM 4263 C CA . THR A 1 517 ? -36.498 17.458 96.772 1.00 38.91 517 THR A CA 1
ATOM 4264 C C . THR A 1 517 ? -35.517 17.925 97.871 1.00 38.91 517 THR A C 1
ATOM 4266 O O . THR A 1 517 ? -35.896 18.560 98.849 1.00 38.91 517 THR A O 1
ATOM 4269 N N . THR A 1 518 ? -34.214 17.842 97.556 1.00 37.59 518 THR A N 1
ATOM 4270 C CA . THR A 1 518 ? -33.067 18.490 98.252 1.00 37.59 518 THR A CA 1
ATOM 4271 C C . THR A 1 518 ? -32.441 17.738 99.438 1.00 37.59 518 THR A C 1
ATOM 4273 O O . THR A 1 518 ? -32.441 18.206 100.574 1.00 37.59 518 THR A O 1
ATOM 4276 N N . GLY A 1 519 ? -31.772 16.615 99.162 1.00 35.62 519 GLY A N 1
ATOM 4277 C CA . GLY A 1 519 ? -30.728 16.089 100.051 1.00 35.62 519 GLY A CA 1
ATOM 4278 C C . GLY A 1 519 ? -29.357 16.667 99.688 1.00 35.62 519 GLY A C 1
ATOM 4279 O O . GLY A 1 519 ? -28.740 16.181 98.747 1.00 35.62 519 GLY A O 1
ATOM 4280 N N . ASN A 1 520 ? -28.876 17.703 100.392 1.00 42.78 520 ASN A N 1
ATOM 4281 C CA . ASN A 1 520 ? -27.513 18.229 100.199 1.00 42.78 520 ASN A CA 1
ATOM 4282 C C . ASN A 1 520 ? -27.031 19.092 101.387 1.00 42.78 520 ASN A C 1
ATOM 4284 O O . ASN A 1 520 ? -27.496 20.216 101.556 1.00 42.78 520 ASN A O 1
ATOM 4288 N N . SER A 1 521 ? -26.081 18.586 102.188 1.00 45.31 521 SER A N 1
ATOM 4289 C CA . SER A 1 521 ? -25.300 19.405 103.149 1.00 45.31 521 SER A CA 1
ATOM 4290 C C . SER A 1 521 ? -24.055 18.725 103.746 1.00 45.31 521 SER A C 1
ATOM 4292 O O . SER A 1 521 ? -23.151 19.434 104.174 1.00 45.31 521 SER A O 1
ATOM 4294 N N . VAL A 1 522 ? -23.981 17.384 103.785 1.00 46.31 522 VAL A N 1
ATOM 4295 C CA . VAL A 1 522 ? -22.884 16.647 104.469 1.00 46.31 522 VAL A CA 1
ATOM 4296 C C . VAL A 1 522 ? -21.933 15.908 103.510 1.00 46.31 522 VAL A C 1
ATOM 4298 O O . VAL A 1 522 ? -20.786 15.655 103.859 1.00 46.31 522 VAL A O 1
ATOM 4301 N N . VAL A 1 523 ? -22.365 15.583 102.286 1.00 49.22 523 VAL A N 1
ATOM 4302 C CA . VAL A 1 523 ? -21.564 14.784 101.325 1.00 49.22 523 VAL A CA 1
ATOM 4303 C C . VAL A 1 523 ? -20.660 15.660 100.432 1.00 49.22 523 VAL A C 1
ATOM 4305 O O . VAL A 1 523 ? -19.767 15.163 99.750 1.00 49.22 523 VAL A O 1
ATOM 4308 N N . THR A 1 524 ? -20.862 16.980 100.434 1.00 53.97 524 THR A N 1
ATOM 4309 C CA . THR A 1 524 ? -20.247 17.911 99.474 1.00 53.97 524 THR A CA 1
ATOM 4310 C C . THR A 1 524 ? -18.746 18.125 99.670 1.00 53.97 524 THR A C 1
ATOM 4312 O O . THR A 1 524 ? -18.044 18.251 98.674 1.00 53.97 524 THR A O 1
ATOM 4315 N N . SER A 1 525 ? -18.216 18.119 100.898 1.00 55.53 525 SER A N 1
ATOM 4316 C CA . SER A 1 525 ? -16.773 18.316 101.137 1.00 55.53 525 SER A CA 1
ATOM 4317 C C . SER A 1 525 ? -15.930 17.157 100.600 1.00 55.53 525 SER A C 1
ATOM 4319 O O . SER A 1 525 ? -15.009 17.373 99.819 1.00 55.53 525 SER A O 1
ATOM 4321 N N . ALA A 1 526 ? -16.291 15.916 100.938 1.00 59.75 526 ALA A N 1
ATOM 4322 C CA . ALA A 1 526 ? -15.589 14.722 100.467 1.00 59.75 526 ALA A CA 1
ATOM 4323 C C . ALA A 1 526 ? -15.719 14.510 98.945 1.00 59.75 526 ALA A C 1
ATOM 4325 O O . ALA A 1 526 ? -14.815 13.950 98.321 1.00 59.75 526 ALA A O 1
ATOM 4326 N N . ILE A 1 527 ? -16.819 14.970 98.333 1.00 60.22 527 ILE A N 1
ATOM 4327 C CA . ILE A 1 527 ? -16.953 15.015 96.871 1.00 60.22 527 ILE A CA 1
ATOM 4328 C C . ILE A 1 527 ? -16.048 16.101 96.280 1.00 60.22 527 ILE A C 1
ATOM 4330 O O . ILE A 1 527 ? -15.329 15.796 95.332 1.00 60.22 527 ILE A O 1
ATOM 4334 N N . ASN A 1 528 ? -16.027 17.315 96.842 1.00 61.78 528 ASN A N 1
ATOM 4335 C CA . ASN A 1 528 ? -15.173 18.405 96.362 1.00 61.78 528 ASN A CA 1
ATOM 4336 C C . ASN A 1 528 ? -13.687 18.040 96.442 1.00 61.78 528 ASN A C 1
ATOM 4338 O O . ASN A 1 528 ? -13.026 18.087 95.416 1.00 61.78 528 ASN A O 1
ATOM 4342 N N . GLU A 1 529 ? -13.179 17.546 97.576 1.00 68.38 529 GLU A N 1
ATOM 4343 C CA . GLU A 1 529 ? -11.770 17.129 97.682 1.00 68.38 529 GLU A CA 1
ATOM 4344 C C . GLU A 1 529 ? -11.402 16.004 96.696 1.00 68.38 529 GLU A C 1
ATOM 4346 O O . GLU A 1 529 ? -10.282 15.949 96.182 1.00 68.38 529 GLU A O 1
ATOM 4351 N N . ARG A 1 530 ? -12.323 15.062 96.439 1.00 70.62 530 ARG A N 1
ATOM 4352 C CA . ARG A 1 530 ? -12.105 13.964 95.481 1.00 70.62 530 ARG A CA 1
ATOM 4353 C C . ARG A 1 530 ? -12.188 14.450 94.032 1.00 70.62 530 ARG A C 1
ATOM 4355 O O . ARG A 1 530 ? -11.536 13.871 93.165 1.00 70.62 530 ARG A O 1
ATOM 4362 N N . LEU A 1 531 ? -12.989 15.480 93.770 1.00 74.50 531 LEU A N 1
ATOM 4363 C CA . LEU A 1 531 ? -13.095 16.157 92.484 1.00 74.50 531 LEU A CA 1
ATOM 4364 C C . LEU A 1 531 ? -11.836 16.994 92.234 1.00 74.50 531 LEU A C 1
ATOM 4366 O O . LEU A 1 531 ? -11.182 16.766 91.228 1.00 74.50 531 LEU A O 1
ATOM 4370 N N . GLU A 1 532 ? -11.435 17.850 93.173 1.00 74.31 532 GLU A N 1
ATOM 4371 C CA . GLU A 1 532 ? -10.199 18.644 93.147 1.00 74.31 532 GLU A CA 1
ATOM 4372 C C . GLU A 1 532 ? -8.978 17.772 92.845 1.00 74.31 532 GLU A C 1
ATOM 4374 O O . GLU A 1 532 ? -8.278 18.039 91.874 1.00 74.31 532 GLU A O 1
ATOM 4379 N N . ARG A 1 533 ? -8.773 16.673 93.588 1.00 77.06 533 ARG A N 1
ATOM 4380 C CA . ARG A 1 533 ? -7.676 15.725 93.321 1.00 77.06 533 ARG A CA 1
ATOM 4381 C C . ARG A 1 533 ? -7.725 15.158 91.897 1.00 77.06 533 ARG A C 1
ATOM 4383 O O . ARG A 1 533 ? -6.713 15.176 91.209 1.00 77.06 533 ARG A O 1
ATOM 4390 N N . LYS A 1 534 ? -8.905 14.752 91.409 1.00 78.19 534 LYS A N 1
ATOM 4391 C CA . LYS A 1 534 ? -9.071 14.296 90.017 1.00 78.19 534 LYS A CA 1
ATOM 4392 C C . LYS A 1 534 ? -8.781 15.391 88.984 1.00 78.19 534 LYS A C 1
ATOM 4394 O O . LYS A 1 534 ? -8.230 15.072 87.937 1.00 78.19 534 LYS A O 1
ATOM 4399 N N . LEU A 1 535 ? -9.143 16.648 89.253 1.00 79.56 535 LEU A N 1
ATOM 4400 C CA . LEU A 1 535 ? -8.834 17.767 88.358 1.00 79.56 535 LEU A CA 1
ATOM 4401 C C . LEU A 1 535 ? -7.333 18.095 88.369 1.00 79.56 535 LEU A C 1
ATOM 4403 O O . LEU A 1 535 ? -6.787 18.406 87.316 1.00 79.56 535 LEU A O 1
ATOM 4407 N N . VAL A 1 536 ? -6.649 17.975 89.515 1.00 81.31 536 VAL A N 1
ATOM 4408 C CA . VAL A 1 536 ? -5.178 18.068 89.599 1.00 81.31 536 VAL A CA 1
ATOM 4409 C C . VAL A 1 536 ? -4.524 16.971 88.761 1.00 81.31 536 VAL A C 1
ATOM 4411 O O . VAL A 1 536 ? -3.684 17.280 87.919 1.00 81.31 536 VAL A O 1
ATOM 4414 N N . ASP A 1 537 ? -4.934 15.712 88.943 1.00 79.75 537 ASP A N 1
ATOM 4415 C CA . ASP A 1 537 ? -4.386 14.567 88.204 1.00 79.75 537 ASP A CA 1
ATOM 4416 C C . ASP A 1 537 ? -4.613 14.701 86.685 1.00 79.75 537 ASP A C 1
ATOM 4418 O O . ASP A 1 537 ? -3.747 14.339 85.887 1.00 79.75 537 ASP A O 1
ATOM 4422 N N . GLU A 1 538 ? -5.769 15.227 86.268 1.00 81.19 538 GLU A N 1
ATOM 4423 C CA . GLU A 1 538 ? -6.119 15.466 84.863 1.00 81.19 538 GLU A CA 1
ATOM 4424 C C . GLU A 1 538 ? -5.349 16.655 84.257 1.00 81.19 538 GLU A C 1
ATOM 4426 O O . GLU A 1 538 ? -4.796 16.533 83.164 1.00 81.19 538 GLU A O 1
ATOM 4431 N N . LEU A 1 539 ? -5.230 17.783 84.968 1.00 81.12 539 LEU A N 1
ATOM 4432 C CA . LEU A 1 539 ? -4.403 18.909 84.519 1.00 81.12 539 LEU A CA 1
ATOM 4433 C C . LEU A 1 539 ? -2.917 18.529 84.452 1.00 81.12 539 LEU A C 1
ATOM 4435 O O . LEU A 1 539 ? -2.226 18.939 83.520 1.00 81.12 539 LEU A O 1
ATOM 4439 N N . ALA A 1 540 ? -2.427 17.701 85.378 1.00 79.88 540 ALA A N 1
ATOM 4440 C CA . ALA A 1 540 ? -1.074 17.156 85.319 1.00 79.88 540 ALA A CA 1
ATOM 4441 C C . ALA A 1 540 ? -0.865 16.265 84.080 1.00 79.88 540 ALA A C 1
ATOM 4443 O O . ALA A 1 540 ? 0.183 16.353 83.443 1.00 79.88 540 ALA A O 1
ATOM 4444 N N . GLN A 1 541 ? -1.865 15.465 83.690 1.00 80.88 541 GLN A N 1
ATOM 4445 C CA . GLN A 1 541 ? -1.829 14.661 82.460 1.00 80.88 541 GLN A CA 1
ATOM 4446 C C . GLN A 1 541 ? -1.830 15.523 81.190 1.00 80.88 541 GLN A C 1
ATOM 4448 O O . GLN A 1 541 ? -1.049 15.245 80.282 1.00 80.88 541 GLN A O 1
ATOM 4453 N N . TYR A 1 542 ? -2.640 16.586 81.120 1.00 81.38 542 TYR A N 1
ATOM 4454 C CA . TYR A 1 542 ? -2.620 17.490 79.963 1.00 81.38 542 TYR A CA 1
ATOM 4455 C C . TYR A 1 542 ? -1.304 18.277 79.862 1.00 81.38 542 TYR A C 1
ATOM 4457 O O . TYR A 1 542 ? -0.741 18.368 78.773 1.00 81.38 542 TYR A O 1
ATOM 4465 N N . ASN A 1 543 ? -0.756 18.759 80.981 1.00 80.00 543 ASN A N 1
ATOM 4466 C CA . ASN A 1 543 ? 0.562 19.402 81.018 1.00 80.00 543 ASN A CA 1
ATOM 4467 C C . ASN A 1 543 ? 1.679 18.424 80.588 1.00 80.00 543 ASN A C 1
ATOM 4469 O O . ASN A 1 543 ? 2.526 18.760 79.765 1.00 80.00 543 ASN A O 1
ATOM 4473 N N . ALA A 1 544 ? 1.630 17.166 81.046 1.00 78.06 544 ALA A N 1
ATOM 4474 C CA . ALA A 1 544 ? 2.565 16.114 80.627 1.00 78.06 544 ALA A CA 1
ATOM 4475 C C . ALA A 1 544 ? 2.430 15.701 79.145 1.00 78.06 544 ALA A C 1
ATOM 4477 O O . ALA A 1 544 ? 3.383 15.173 78.578 1.00 78.06 544 ALA A O 1
ATOM 4478 N N . ALA A 1 545 ? 1.278 15.953 78.516 1.00 77.31 545 ALA A N 1
ATOM 4479 C CA . ALA A 1 545 ? 1.067 15.821 77.072 1.00 77.31 545 ALA A CA 1
ATOM 4480 C C . ALA A 1 545 ? 1.401 17.109 76.283 1.00 77.31 545 ALA A C 1
ATOM 4482 O O . ALA A 1 545 ? 1.198 17.151 75.070 1.00 77.31 545 ALA A O 1
ATOM 4483 N N . GLY A 1 546 ? 1.907 18.153 76.951 1.00 77.62 546 GLY A N 1
ATOM 4484 C CA . GLY A 1 546 ? 2.384 19.399 76.345 1.00 77.62 546 GLY A CA 1
ATOM 4485 C C . GLY A 1 546 ? 1.349 20.522 76.197 1.00 77.62 546 GLY A C 1
ATOM 4486 O O . GLY A 1 546 ? 1.662 21.538 75.584 1.00 77.62 546 GLY A O 1
ATOM 4487 N N . TRP A 1 547 ? 0.133 20.379 76.735 1.00 84.56 547 TRP A N 1
ATOM 4488 C CA . TRP A 1 547 ? -0.888 21.437 76.688 1.00 84.56 547 TRP A CA 1
ATOM 4489 C C . TRP A 1 547 ? -0.600 22.563 77.688 1.00 84.56 547 TRP A C 1
ATOM 4491 O O . TRP A 1 547 ? -0.218 22.304 78.831 1.00 84.56 547 TRP A O 1
ATOM 4501 N N . TYR A 1 548 ? -0.890 23.814 77.317 1.00 81.88 548 TYR A N 1
ATOM 4502 C CA . TYR A 1 548 ? -0.740 24.947 78.230 1.00 81.88 548 TYR A CA 1
ATOM 4503 C C . TYR A 1 548 ? -1.882 24.999 79.261 1.00 81.88 548 TYR A C 1
ATOM 4505 O O . TYR A 1 548 ? -2.942 25.588 79.049 1.00 81.88 548 TYR A O 1
ATOM 4513 N N . THR A 1 549 ? -1.672 24.376 80.422 1.00 77.94 549 THR A N 1
ATOM 4514 C CA . THR A 1 549 ? -2.674 24.327 81.504 1.00 77.94 549 THR A CA 1
ATOM 4515 C C . THR A 1 549 ? -2.613 25.510 82.474 1.00 77.94 549 THR A C 1
ATOM 4517 O O . THR A 1 549 ? -3.405 25.545 83.414 1.00 77.94 549 THR A O 1
ATOM 4520 N N . GLY A 1 550 ? -1.707 26.479 82.284 1.00 75.81 550 GLY A N 1
ATOM 4521 C CA . GLY A 1 550 ? -1.379 27.511 83.283 1.00 75.81 550 GLY A CA 1
ATOM 4522 C C . GLY A 1 550 ? -2.586 28.301 83.811 1.00 75.81 550 GLY A C 1
ATOM 4523 O O . GLY A 1 550 ? -2.746 28.463 85.023 1.00 75.81 550 GLY A O 1
ATOM 4524 N N . HIS A 1 551 ? -3.483 28.720 82.914 1.00 75.81 551 HIS A N 1
ATOM 4525 C CA . HIS A 1 551 ? -4.725 29.416 83.276 1.00 75.81 551 HIS A CA 1
ATOM 4526 C C . HIS A 1 551 ? -5.776 28.503 83.933 1.00 75.81 551 HIS A C 1
ATOM 4528 O O . HIS A 1 551 ? -6.557 28.965 84.760 1.00 75.81 551 HIS A O 1
ATOM 4534 N N . LEU A 1 552 ? -5.784 27.205 83.613 1.00 75.56 552 LEU A N 1
ATOM 4535 C CA . LEU A 1 552 ? -6.694 26.235 84.230 1.00 75.56 552 LEU A CA 1
ATOM 4536 C C . LEU A 1 552 ? -6.247 25.887 85.660 1.00 75.56 552 LEU A C 1
ATOM 4538 O O . LEU A 1 552 ? -7.086 25.748 86.549 1.00 75.56 552 LEU A O 1
ATOM 4542 N N . SER A 1 553 ? -4.934 25.823 85.915 1.00 74.44 553 SER A N 1
ATOM 4543 C CA . SER A 1 553 ? -4.391 25.640 87.268 1.00 74.44 553 SER A CA 1
ATOM 4544 C C . SER A 1 553 ? -4.685 26.819 88.201 1.00 74.44 553 SER A C 1
ATOM 4546 O O . SER A 1 553 ? -5.006 26.583 89.359 1.00 74.44 553 SER A O 1
ATOM 4548 N N . SER A 1 554 ? -4.662 28.070 87.725 1.00 75.81 554 SER A N 1
ATOM 4549 C CA . SER A 1 554 ? -5.065 29.212 88.564 1.00 75.81 554 SER A CA 1
ATOM 4550 C C . SER A 1 554 ? -6.586 29.337 88.723 1.00 75.81 554 SER A C 1
ATOM 4552 O O . SER A 1 554 ? -7.057 29.836 89.744 1.00 75.81 554 SER A O 1
ATOM 4554 N N . GLN A 1 555 ? -7.384 28.825 87.777 1.00 73.25 555 GLN A N 1
ATOM 4555 C CA . GLN A 1 555 ? -8.831 28.686 87.978 1.00 73.25 555 GLN A CA 1
ATOM 4556 C C . GLN A 1 555 ? -9.177 27.633 89.043 1.00 73.25 555 GLN A C 1
ATOM 4558 O O . GLN A 1 555 ? -10.083 27.884 89.842 1.00 73.25 555 GLN A O 1
ATOM 4563 N N . LEU A 1 556 ? -8.435 26.517 89.129 1.00 76.06 556 LEU A N 1
ATOM 4564 C CA . LEU A 1 556 ? -8.622 25.487 90.166 1.00 76.06 556 LEU A CA 1
ATOM 4565 C C . LEU A 1 556 ? -8.574 26.073 91.586 1.00 76.06 556 LEU A C 1
ATOM 4567 O O . LEU A 1 556 ? -9.434 25.749 92.401 1.00 76.06 556 LEU A O 1
ATOM 4571 N N . GLU A 1 557 ? -7.618 26.968 91.857 1.00 71.94 557 GLU A N 1
ATOM 4572 C CA . GLU A 1 557 ? -7.444 27.633 93.161 1.00 71.94 557 GLU A CA 1
ATOM 4573 C C . GLU A 1 557 ? -8.622 28.549 93.550 1.00 71.94 557 GLU A C 1
ATOM 4575 O O . GLU A 1 557 ? -8.745 28.939 94.711 1.00 71.94 557 GLU A O 1
ATOM 4580 N N . SER A 1 558 ? -9.499 28.892 92.597 1.00 72.69 558 SER A N 1
ATOM 4581 C CA . SER A 1 558 ? -10.639 29.795 92.807 1.00 72.69 558 SER A CA 1
ATOM 4582 C C . SER A 1 558 ? -12.007 29.103 92.772 1.00 72.69 558 SER A C 1
ATOM 4584 O O . SER A 1 558 ? -12.900 29.494 93.524 1.00 72.69 558 SER A O 1
ATOM 4586 N N . SER A 1 559 ? -12.210 28.098 91.906 1.00 73.81 559 SER A N 1
ATOM 4587 C CA . SER A 1 559 ? -13.518 27.443 91.729 1.00 73.81 559 SER A CA 1
ATOM 4588 C C . SER A 1 559 ? -13.433 26.058 91.043 1.00 73.81 559 SER A C 1
ATOM 4590 O O . SER A 1 559 ? -13.542 25.942 89.818 1.00 73.81 559 SER A O 1
ATOM 4592 N N . PRO A 1 560 ? -13.339 24.946 91.801 1.00 72.62 560 PRO A N 1
ATOM 4593 C CA . PRO A 1 560 ? -13.208 23.608 91.212 1.00 72.62 560 PRO A CA 1
ATOM 4594 C C . PRO A 1 560 ? -14.465 23.150 90.447 1.00 72.62 560 PRO A C 1
ATOM 4596 O O . PRO A 1 560 ? -14.369 22.387 89.488 1.00 72.62 560 PRO A O 1
ATOM 4599 N N . ILE A 1 561 ? -15.655 23.638 90.822 1.00 74.88 561 ILE A N 1
ATOM 4600 C CA . ILE A 1 561 ? -16.930 23.276 90.172 1.00 74.88 561 ILE A CA 1
ATOM 4601 C C . ILE A 1 561 ? -17.082 23.950 88.798 1.00 74.88 561 ILE A C 1
ATOM 4603 O O . ILE A 1 561 ? -17.657 23.357 87.883 1.00 74.88 561 ILE A O 1
ATOM 4607 N N . GLU A 1 562 ? -16.571 25.171 88.626 1.00 71.94 562 GLU A N 1
ATOM 4608 C CA . GLU A 1 562 ? -16.596 25.858 87.327 1.00 71.94 562 GLU A CA 1
ATOM 4609 C C . GLU A 1 562 ? -15.523 25.283 86.404 1.00 71.94 562 GLU A C 1
ATOM 4611 O O . GLU A 1 562 ? -15.826 24.938 85.260 1.00 71.94 562 GLU A O 1
ATOM 4616 N N . LEU A 1 563 ? -14.323 25.026 86.935 1.00 78.06 563 LEU A N 1
ATOM 4617 C CA . LEU A 1 563 ? -13.277 24.306 86.214 1.00 78.06 563 LEU A CA 1
ATOM 4618 C C . LEU A 1 563 ? -13.736 22.914 85.744 1.00 78.06 563 LEU A C 1
ATOM 4620 O O . LEU A 1 563 ? -13.435 22.541 84.616 1.00 78.06 563 LEU A O 1
ATOM 4624 N N . ALA A 1 564 ? -14.514 22.159 86.529 1.00 73.81 564 ALA A N 1
ATOM 4625 C CA . ALA A 1 564 ? -15.066 20.872 86.085 1.00 73.81 564 ALA A CA 1
ATOM 4626 C C . ALA A 1 564 ? -15.986 21.002 84.848 1.00 73.81 564 ALA A C 1
ATOM 4628 O O . ALA A 1 564 ? -15.963 20.153 83.952 1.00 73.81 564 ALA A O 1
ATOM 4629 N N . LYS A 1 565 ? -16.775 22.083 84.757 1.00 79.50 565 LYS A N 1
ATOM 4630 C CA . LYS A 1 565 ? -17.601 22.385 83.572 1.00 79.50 565 LYS A CA 1
ATOM 4631 C C . LYS A 1 565 ? -16.739 22.812 82.383 1.00 79.50 565 LYS A C 1
ATOM 4633 O O . LYS A 1 565 ? -16.944 22.333 81.274 1.00 79.50 565 LYS A O 1
ATOM 4638 N N . ILE A 1 566 ? -15.738 23.658 82.617 1.00 77.44 566 ILE A N 1
ATOM 4639 C CA . ILE A 1 566 ? -14.782 24.075 81.583 1.00 77.44 566 ILE A CA 1
ATOM 4640 C C . ILE A 1 566 ? -14.023 22.855 81.038 1.00 77.44 566 ILE A C 1
ATOM 4642 O O . ILE A 1 566 ? -13.937 22.687 79.826 1.00 77.44 566 ILE A O 1
ATOM 4646 N N . LEU A 1 567 ? -13.570 21.943 81.904 1.00 77.50 567 LEU A N 1
ATOM 4647 C CA . LEU A 1 567 ? -12.879 20.714 81.509 1.00 77.50 567 LEU A CA 1
ATOM 4648 C C . LEU A 1 567 ? -13.771 19.741 80.728 1.00 77.50 567 LEU A C 1
ATOM 4650 O O . LEU A 1 567 ? -13.289 19.121 79.785 1.00 77.50 567 LEU A O 1
ATOM 4654 N N . THR A 1 568 ? -15.071 19.639 81.027 1.00 79.38 568 THR A N 1
ATOM 4655 C CA . THR A 1 568 ? -15.978 18.830 80.184 1.00 79.38 568 THR A CA 1
ATOM 4656 C C . THR A 1 568 ? -16.146 19.396 78.769 1.00 79.38 568 THR A C 1
ATOM 4658 O O . THR A 1 568 ? -16.233 18.607 77.830 1.00 79.38 568 THR A O 1
ATOM 4661 N N . MET A 1 569 ? -16.080 20.720 78.579 1.00 77.88 569 MET A N 1
ATOM 4662 C CA . MET A 1 569 ? -16.017 21.328 77.239 1.00 77.88 569 MET A CA 1
ATOM 4663 C C . MET A 1 569 ? -14.636 21.143 76.585 1.00 77.88 569 MET A C 1
ATOM 4665 O O . MET A 1 569 ? -14.549 20.726 75.430 1.00 77.88 569 MET A O 1
ATOM 4669 N N . VAL A 1 570 ? -13.551 21.373 77.333 1.00 79.25 570 VAL A N 1
ATOM 4670 C CA . VAL A 1 570 ? -12.162 21.212 76.864 1.00 79.25 570 VAL A CA 1
ATOM 4671 C C . VAL A 1 570 ? -11.867 19.781 76.409 1.00 79.25 570 VAL A C 1
ATOM 4673 O O . VAL A 1 570 ? -11.225 19.616 75.378 1.00 79.25 570 VAL A O 1
ATOM 4676 N N . ARG A 1 571 ? -12.388 18.743 77.077 1.00 81.19 571 ARG A N 1
ATOM 4677 C CA . ARG A 1 571 ? -12.293 17.347 76.601 1.00 81.19 571 ARG A CA 1
ATOM 4678 C C . ARG A 1 571 ? -12.859 17.178 75.187 1.00 81.19 571 ARG A C 1
ATOM 4680 O O . ARG A 1 571 ? -12.243 16.512 74.361 1.00 81.19 571 ARG A O 1
ATOM 4687 N N . GLY A 1 572 ? -13.997 17.809 74.889 1.00 78.25 572 GLY A N 1
ATOM 4688 C CA . GLY A 1 572 ? -14.578 17.817 73.543 1.00 78.25 572 GLY A CA 1
ATOM 4689 C C . GLY A 1 572 ? -13.688 18.534 72.523 1.00 78.25 572 GLY A C 1
ATOM 4690 O O . GLY A 1 572 ? -13.478 18.025 71.424 1.00 78.25 572 GLY A O 1
ATOM 4691 N N . LEU A 1 573 ? -13.105 19.676 72.899 1.00 78.00 573 LEU A N 1
ATOM 4692 C CA . LEU A 1 573 ? -12.180 20.434 72.046 1.00 78.00 573 LEU A CA 1
ATOM 4693 C C . LEU A 1 573 ? -10.861 19.683 71.788 1.00 78.00 573 LEU A C 1
ATOM 4695 O O . LEU A 1 573 ? -10.381 19.680 70.657 1.00 78.00 573 LEU A O 1
ATOM 4699 N N . ILE A 1 574 ? -10.310 19.004 72.800 1.00 80.69 574 ILE A N 1
ATOM 4700 C CA . ILE A 1 574 ? -9.104 18.168 72.696 1.00 80.69 574 ILE A CA 1
ATOM 4701 C C . ILE A 1 574 ? -9.369 16.944 71.810 1.00 80.69 574 ILE A C 1
ATOM 4703 O O . ILE A 1 574 ? -8.579 16.677 70.908 1.00 80.69 574 ILE A O 1
ATOM 4707 N N . ASN A 1 575 ? -10.500 16.249 71.980 1.00 80.25 575 ASN A N 1
ATOM 4708 C CA . ASN A 1 575 ? -10.887 15.146 71.089 1.00 80.25 575 ASN A CA 1
ATOM 4709 C C . ASN A 1 575 ? -11.034 15.624 69.631 1.00 80.25 575 ASN A C 1
ATOM 4711 O O . ASN A 1 575 ? -10.564 14.970 68.703 1.00 80.25 575 ASN A O 1
ATOM 4715 N N . ASN A 1 576 ? -11.624 16.805 69.425 1.00 78.00 576 ASN A N 1
ATOM 4716 C CA . ASN A 1 576 ? -11.803 17.397 68.099 1.00 78.00 576 ASN A CA 1
ATOM 4717 C C . ASN A 1 576 ? -10.528 18.049 67.526 1.00 78.00 576 ASN A C 1
ATOM 4719 O O . ASN A 1 576 ? -10.531 18.434 66.349 1.00 78.00 576 ASN A O 1
ATOM 4723 N N . HIS A 1 577 ? -9.442 18.157 68.303 1.00 82.62 577 HIS A N 1
ATOM 4724 C CA . HIS A 1 577 ? -8.212 18.854 67.911 1.00 82.62 577 HIS A CA 1
ATOM 4725 C C . HIS A 1 577 ? -7.600 18.281 66.631 1.00 82.62 577 HIS A C 1
ATOM 4727 O O . HIS A 1 577 ? -7.107 19.049 65.810 1.00 82.62 577 HIS A O 1
ATOM 4733 N N . GLU A 1 578 ? -7.676 16.967 66.384 1.00 79.38 578 GLU A N 1
ATOM 4734 C CA . GLU A 1 578 ? -7.127 16.410 65.143 1.00 79.38 578 GLU A CA 1
ATOM 4735 C C . GLU A 1 578 ? -7.889 16.899 63.896 1.00 79.38 578 GLU A C 1
ATOM 4737 O O . GLU A 1 578 ? -7.273 17.231 62.883 1.00 79.38 578 GLU A O 1
ATOM 4742 N N . SER A 1 579 ? -9.219 17.040 63.978 1.00 82.94 579 SER A N 1
ATOM 4743 C CA . SER A 1 579 ? -10.043 17.587 62.884 1.00 82.94 579 SER A CA 1
ATOM 4744 C C . SER A 1 579 ? -9.744 19.067 62.615 1.00 82.94 579 SER A C 1
ATOM 4746 O O . SER A 1 579 ? -9.759 19.523 61.471 1.00 82.94 579 SER A O 1
ATOM 4748 N N . LEU A 1 580 ? -9.465 19.826 63.678 1.00 83.06 580 LEU A N 1
ATOM 4749 C CA . LEU A 1 580 ? -9.098 21.238 63.628 1.00 83.06 580 LEU A CA 1
ATOM 4750 C C . LEU A 1 580 ? -7.699 21.378 63.014 1.00 83.06 580 LEU A C 1
ATOM 4752 O O . LEU A 1 580 ? -7.512 22.126 62.058 1.00 83.06 580 LEU A O 1
ATOM 4756 N N . ARG A 1 581 ? -6.747 20.567 63.482 1.00 83.62 581 ARG A N 1
ATOM 4757 C CA . ARG A 1 581 ? -5.383 20.467 62.962 1.00 83.62 581 ARG A CA 1
ATOM 4758 C C . ARG A 1 581 ? -5.354 20.139 61.467 1.00 83.62 581 ARG A C 1
ATOM 4760 O O . ARG A 1 581 ? -4.669 20.843 60.731 1.00 83.62 581 ARG A O 1
ATOM 4767 N N . ARG A 1 582 ? -6.126 19.140 61.009 1.00 82.38 582 ARG A N 1
ATOM 4768 C CA . ARG A 1 582 ? -6.268 18.797 59.578 1.00 82.38 582 ARG A CA 1
ATOM 4769 C C . ARG A 1 582 ? -6.807 19.986 58.764 1.00 82.38 582 ARG A C 1
ATOM 4771 O O . ARG A 1 582 ? -6.227 20.319 57.732 1.00 82.38 582 ARG A O 1
ATOM 4778 N N . ARG A 1 583 ? -7.857 20.666 59.253 1.00 83.19 583 ARG A N 1
ATOM 4779 C CA . ARG A 1 583 ? -8.438 21.863 58.608 1.00 83.19 583 ARG A CA 1
ATOM 4780 C C . ARG A 1 583 ? -7.446 23.024 58.504 1.00 83.19 583 ARG A C 1
ATOM 4782 O O . ARG A 1 583 ? -7.357 23.633 57.445 1.00 83.19 583 ARG A O 1
ATOM 4789 N N . LEU A 1 584 ? -6.675 23.310 59.556 1.00 82.31 584 LEU A N 1
ATOM 4790 C CA . LEU A 1 584 ? -5.652 24.359 59.505 1.00 82.31 584 LEU A CA 1
ATOM 4791 C C . LEU A 1 584 ? -4.485 23.978 58.586 1.00 82.31 584 LEU A C 1
ATOM 4793 O O . LEU A 1 584 ? -4.018 24.836 57.849 1.00 82.31 584 LEU A O 1
ATOM 4797 N N . SER A 1 585 ? -4.037 22.717 58.554 1.00 82.31 585 SER A N 1
ATOM 4798 C CA . SER A 1 585 ? -2.960 22.297 57.636 1.00 82.31 585 SER A CA 1
ATOM 4799 C C . SER A 1 585 ? -3.322 22.364 56.147 1.00 82.31 585 SER A C 1
ATOM 4801 O O . SER A 1 585 ? -2.423 22.302 55.318 1.00 82.31 585 SER A O 1
ATOM 4803 N N . ALA A 1 586 ? -4.606 22.508 55.803 1.00 81.62 586 ALA A N 1
ATOM 4804 C CA . ALA A 1 586 ? -5.067 22.686 54.426 1.00 81.62 586 ALA A CA 1
ATOM 4805 C C . ALA A 1 586 ? -5.108 24.161 53.964 1.00 81.62 586 ALA A C 1
ATOM 4807 O O . ALA A 1 586 ? -5.433 24.426 52.807 1.00 81.62 586 ALA A O 1
ATOM 4808 N N . LEU A 1 587 ? -4.816 25.132 54.842 1.00 82.00 587 LEU A N 1
ATOM 4809 C CA . LEU A 1 587 ? -4.812 26.556 54.490 1.00 82.00 587 LEU A CA 1
ATOM 4810 C C . LEU A 1 587 ? -3.452 27.007 53.909 1.00 82.00 587 LEU A C 1
ATOM 4812 O O . LEU A 1 587 ? -2.406 26.546 54.370 1.00 82.00 587 LEU A O 1
ATOM 4816 N N . PRO A 1 588 ? -3.436 27.938 52.931 1.00 80.50 588 PRO A N 1
ATOM 4817 C CA . PRO A 1 588 ? -2.210 28.449 52.313 1.00 80.50 588 PRO A CA 1
ATOM 4818 C C . PRO A 1 588 ? -1.510 29.476 53.221 1.00 80.50 588 PRO A C 1
ATOM 4820 O O . PRO A 1 588 ? -1.624 30.688 53.037 1.00 80.50 588 PRO A O 1
ATOM 4823 N N . TRP A 1 589 ? -0.794 28.978 54.231 1.00 81.44 589 TRP A N 1
ATOM 4824 C CA . TRP A 1 589 ? -0.075 29.784 55.230 1.00 81.44 589 TRP A CA 1
ATOM 4825 C C . TRP A 1 589 ? 1.144 30.541 54.698 1.00 81.44 589 TRP A C 1
ATOM 4827 O O . TRP A 1 589 ? 1.592 31.491 55.330 1.00 81.44 589 TRP A O 1
ATOM 4837 N N . ASN A 1 590 ? 1.614 30.199 53.499 1.00 77.75 590 ASN A N 1
ATOM 4838 C CA . ASN A 1 590 ? 2.655 30.913 52.753 1.00 77.75 590 ASN A CA 1
ATOM 4839 C C . ASN A 1 590 ? 2.297 32.374 52.376 1.00 77.75 590 ASN A C 1
ATOM 4841 O O . ASN A 1 590 ? 3.069 33.047 51.698 1.00 77.75 590 ASN A O 1
ATOM 4845 N N . ARG A 1 591 ? 1.127 32.873 52.800 1.00 79.88 591 ARG A N 1
ATOM 4846 C CA . ARG A 1 591 ? 0.590 34.221 52.533 1.00 79.88 591 ARG A CA 1
ATOM 4847 C C . ARG A 1 591 ? 0.447 35.121 53.770 1.00 79.88 591 ARG A C 1
ATOM 4849 O O . ARG A 1 591 ? 0.079 36.283 53.625 1.00 79.88 591 ARG A O 1
ATOM 4856 N N . ASP A 1 592 ? 0.653 34.583 54.973 1.00 83.06 592 ASP A N 1
ATOM 4857 C CA . ASP A 1 592 ? 0.826 35.365 56.207 1.00 83.06 592 ASP A CA 1
ATOM 4858 C C . ASP A 1 592 ? 1.595 34.518 57.231 1.00 83.06 592 ASP A C 1
ATOM 4860 O O . ASP A 1 592 ? 1.009 33.761 58.017 1.00 83.06 592 ASP A O 1
ATOM 4864 N N . VAL A 1 593 ? 2.926 34.623 57.202 1.00 80.31 593 VAL A N 1
ATOM 4865 C CA . VAL A 1 593 ? 3.809 33.800 58.049 1.00 80.31 593 VAL A CA 1
ATOM 4866 C C . VAL A 1 593 ? 3.646 34.161 59.532 1.00 80.31 593 VAL A C 1
ATOM 4868 O O . VAL A 1 593 ? 3.731 33.301 60.410 1.00 80.31 593 VAL A O 1
ATOM 4871 N N . ASN A 1 594 ? 3.339 35.426 59.831 1.00 81.50 594 ASN A N 1
ATOM 4872 C CA . ASN A 1 594 ? 3.147 35.899 61.202 1.00 81.50 594 ASN A CA 1
ATOM 4873 C C . ASN A 1 594 ? 1.857 35.339 61.816 1.00 81.50 594 ASN 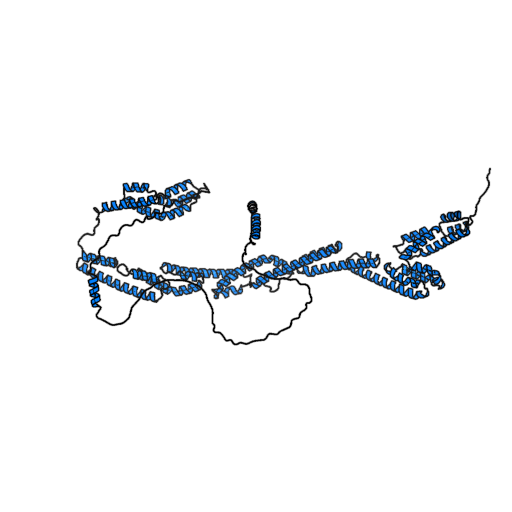A C 1
ATOM 4875 O O . ASN A 1 594 ? 1.864 34.892 62.965 1.00 81.50 594 ASN A O 1
ATOM 4879 N N . LEU A 1 595 ? 0.760 35.319 61.053 1.00 81.75 595 LEU A N 1
ATOM 4880 C CA . LEU A 1 595 ? -0.508 34.737 61.493 1.00 81.75 595 LEU A CA 1
ATOM 4881 C C . LEU A 1 595 ? -0.386 33.211 61.631 1.00 81.75 595 LEU A C 1
ATOM 4883 O O . LEU A 1 595 ? -0.892 32.650 62.602 1.00 81.75 595 LEU A O 1
ATOM 4887 N N . ALA A 1 596 ? 0.364 32.549 60.743 1.00 81.38 596 ALA A N 1
ATOM 4888 C CA . ALA A 1 596 ? 0.660 31.121 60.858 1.00 81.38 596 ALA A CA 1
ATOM 4889 C C . ALA A 1 596 ? 1.379 30.770 62.177 1.00 81.38 596 ALA A C 1
ATOM 4891 O O . ALA A 1 596 ? 0.971 29.837 62.873 1.00 81.38 596 ALA A O 1
ATOM 4892 N N . ILE A 1 597 ? 2.401 31.544 62.565 1.00 81.12 597 ILE A N 1
ATOM 4893 C CA . ILE A 1 597 ? 3.127 31.357 63.835 1.00 81.12 597 ILE A CA 1
ATOM 4894 C C . ILE A 1 597 ? 2.206 31.603 65.043 1.00 81.12 597 ILE A C 1
ATOM 4896 O O . ILE A 1 597 ? 2.197 30.801 65.977 1.00 81.12 597 ILE A O 1
ATOM 4900 N N . GLN A 1 598 ? 1.374 32.651 65.015 1.00 84.00 598 GLN A N 1
ATOM 4901 C CA . GLN A 1 598 ? 0.407 32.922 66.091 1.00 84.00 598 GLN A CA 1
ATOM 4902 C C . GLN A 1 598 ? -0.618 31.789 66.248 1.00 84.00 598 GLN A C 1
ATOM 4904 O O . GLN A 1 598 ? -0.921 31.379 67.366 1.00 84.00 598 GLN A O 1
ATOM 4909 N N . VAL A 1 599 ? -1.119 31.232 65.143 1.00 83.38 599 VAL A N 1
ATOM 4910 C CA . VAL A 1 599 ? -2.028 30.075 65.163 1.00 83.38 599 VAL A CA 1
ATOM 4911 C C . VAL A 1 599 ? -1.316 28.810 65.669 1.00 83.38 599 VAL A C 1
ATOM 4913 O O . VAL A 1 599 ? -1.923 28.017 66.387 1.00 83.38 599 VAL A O 1
ATOM 4916 N N . GLN A 1 600 ? -0.024 28.629 65.375 1.00 81.38 600 GLN A N 1
ATOM 4917 C CA . GLN A 1 600 ? 0.784 27.520 65.903 1.00 81.38 600 GLN A CA 1
ATOM 4918 C C . GLN A 1 600 ? 1.013 27.609 67.426 1.00 81.38 600 GLN A C 1
ATOM 4920 O O . GLN A 1 600 ? 1.046 26.577 68.100 1.00 81.38 600 GLN A O 1
ATOM 4925 N N . GLU A 1 601 ? 1.142 28.817 67.980 1.00 81.19 601 GLU A N 1
ATOM 4926 C CA . GLU A 1 601 ? 1.185 29.046 69.431 1.00 81.19 601 GLU A CA 1
ATOM 4927 C C . GLU A 1 601 ? -0.192 28.787 70.067 1.00 81.19 601 GLU A C 1
ATOM 4929 O O . GLU A 1 601 ? -0.315 27.983 70.989 1.00 81.19 601 GLU A O 1
ATOM 4934 N N . GLN A 1 602 ? -1.258 29.375 69.512 1.00 80.81 602 GLN A N 1
ATOM 4935 C CA . GLN A 1 602 ? -2.630 29.236 70.025 1.00 80.81 602 GLN A CA 1
ATOM 4936 C C . GLN A 1 602 ? -3.174 27.797 69.968 1.00 80.81 602 GLN A C 1
ATOM 4938 O O . GLN A 1 602 ? -4.076 27.459 70.731 1.00 80.81 602 GLN A O 1
ATOM 4943 N N . LEU A 1 603 ? -2.616 26.924 69.120 1.00 82.00 603 LEU A N 1
ATOM 4944 C CA . LEU A 1 603 ? -2.945 25.492 69.086 1.00 82.00 603 LEU A CA 1
ATOM 4945 C C . LEU A 1 603 ? -2.554 24.722 70.362 1.00 82.00 603 LEU A C 1
ATOM 4947 O O . LEU A 1 603 ? -3.078 23.627 70.570 1.00 82.00 603 LEU A O 1
ATOM 4951 N N . GLN A 1 604 ? -1.665 25.270 71.197 1.00 81.06 604 GLN A N 1
ATOM 4952 C CA . GLN A 1 604 ? -1.237 24.677 72.474 1.00 81.06 604 GLN A CA 1
ATOM 4953 C C . GLN A 1 604 ? -2.159 25.066 73.646 1.00 81.06 604 GLN A C 1
ATOM 4955 O O . GLN A 1 604 ? -2.121 24.428 74.702 1.00 81.06 604 GLN A O 1
ATOM 4960 N N . ASP A 1 605 ? -3.010 26.083 73.462 1.00 83.44 605 ASP A N 1
ATOM 4961 C CA . ASP A 1 605 ? -3.989 26.553 74.444 1.00 83.44 605 ASP A CA 1
ATOM 4962 C C . ASP A 1 605 ? -5.333 25.818 74.272 1.00 83.44 605 ASP A C 1
ATOM 4964 O O . ASP A 1 605 ? -6.095 26.136 73.352 1.00 83.44 605 ASP A O 1
ATOM 4968 N N . PRO A 1 606 ? -5.717 24.892 75.174 1.00 78.62 606 PRO A N 1
ATOM 4969 C CA . PRO A 1 606 ? -6.937 24.094 75.009 1.00 78.62 606 PRO A CA 1
ATOM 4970 C C . PRO A 1 606 ? -8.233 24.926 74.997 1.00 78.62 606 PRO A C 1
ATOM 4972 O O . PRO A 1 606 ? -9.244 24.482 74.456 1.00 78.62 606 PRO A O 1
ATOM 4975 N N . LEU A 1 607 ? -8.209 26.139 75.564 1.00 80.88 607 LEU A N 1
ATOM 4976 C CA . LEU A 1 607 ? -9.336 27.079 75.552 1.00 80.88 607 LEU A CA 1
ATOM 4977 C C . LEU A 1 607 ? -9.489 27.817 74.210 1.00 80.88 607 LEU A C 1
ATOM 4979 O O . LEU A 1 607 ? -10.615 28.053 73.776 1.00 80.88 607 LEU A O 1
ATOM 4983 N N . LYS A 1 608 ? -8.383 28.135 73.521 1.00 80.06 608 LYS A N 1
ATOM 4984 C CA . LYS A 1 608 ? -8.404 28.867 72.239 1.00 80.06 608 LYS A CA 1
ATOM 4985 C C . LYS A 1 608 ? -8.792 27.980 71.054 1.00 80.06 608 LYS A C 1
ATOM 4987 O O . LYS A 1 608 ? -9.116 28.494 69.989 1.00 80.06 608 LYS A O 1
ATOM 4992 N N . LEU A 1 609 ? -8.827 26.655 71.231 1.00 80.38 609 LEU A N 1
ATOM 4993 C CA . LEU A 1 609 ? -9.270 25.711 70.197 1.00 80.38 609 LEU A CA 1
ATOM 4994 C C . LEU A 1 609 ? -10.687 26.010 69.678 1.00 80.38 609 LEU A C 1
ATOM 4996 O O . LEU A 1 609 ? -10.936 25.843 68.487 1.00 80.38 609 LEU A O 1
ATOM 5000 N N . ALA A 1 610 ? -11.605 26.479 70.532 1.00 79.50 610 ALA A N 1
ATOM 5001 C CA . ALA A 1 610 ? -12.939 26.891 70.091 1.00 79.50 610 ALA A CA 1
ATOM 5002 C C . ALA A 1 610 ? -12.856 28.098 69.138 1.00 79.50 610 ALA A C 1
ATOM 5004 O O . ALA A 1 610 ? -13.279 28.006 67.985 1.00 79.50 610 ALA A O 1
ATOM 5005 N N . GLU A 1 611 ? -12.203 29.176 69.584 1.00 81.88 611 GLU A N 1
ATOM 5006 C CA . GLU A 1 611 ? -12.018 30.420 68.825 1.00 81.88 611 GLU A CA 1
ATOM 5007 C C . GLU A 1 611 ? -11.271 30.189 67.500 1.00 81.88 611 GLU A C 1
ATOM 5009 O O . GLU A 1 611 ? -11.658 30.737 66.467 1.00 81.88 611 GLU A O 1
ATOM 5014 N N . LEU A 1 612 ? -10.240 29.336 67.495 1.00 81.75 612 LEU A N 1
ATOM 5015 C CA . LEU A 1 612 ? -9.539 28.917 66.278 1.00 81.75 612 LEU A CA 1
ATOM 5016 C C . LEU A 1 612 ? -10.454 28.155 65.313 1.00 81.75 612 LEU A C 1
ATOM 5018 O O . LEU A 1 612 ? -10.327 28.324 64.101 1.00 81.75 612 LEU A O 1
ATOM 5022 N N . SER A 1 613 ? -11.367 27.322 65.825 1.00 81.56 613 SER A N 1
ATOM 5023 C CA . SER A 1 613 ? -12.275 26.525 64.994 1.00 81.56 613 SER A CA 1
ATOM 5024 C C . SER A 1 613 ? -13.352 27.367 64.303 1.00 81.56 613 SER A C 1
ATOM 5026 O O . SER A 1 613 ? -13.666 27.095 63.142 1.00 81.56 613 SER A O 1
ATOM 5028 N N . ASP A 1 614 ? -13.830 28.424 64.967 1.00 82.88 614 ASP A N 1
ATOM 5029 C CA . ASP A 1 614 ? -14.789 29.390 64.415 1.00 82.88 614 ASP A CA 1
ATOM 5030 C C . ASP A 1 614 ? -14.124 30.385 63.448 1.00 82.88 614 ASP A C 1
ATOM 5032 O O . ASP A 1 614 ? -14.761 30.863 62.509 1.00 82.88 614 ASP A O 1
ATOM 5036 N N . ASN A 1 615 ? -12.828 30.676 63.626 1.00 81.75 615 ASN A N 1
ATOM 5037 C CA . ASN A 1 615 ? -12.076 31.590 62.761 1.00 81.75 615 ASN A CA 1
ATOM 5038 C C . ASN A 1 615 ? -11.455 30.939 61.510 1.00 81.75 615 ASN A C 1
ATOM 5040 O O . ASN A 1 615 ? -10.932 31.655 60.658 1.00 81.75 615 ASN A O 1
ATOM 5044 N N . VAL A 1 616 ? -11.561 29.619 61.300 1.00 82.81 616 VAL A N 1
ATOM 5045 C CA . VAL A 1 616 ? -11.083 28.978 60.050 1.00 82.81 616 VAL A CA 1
ATOM 5046 C C . VAL A 1 616 ? -11.601 29.684 58.774 1.00 82.81 616 VAL A C 1
ATOM 5048 O O . VAL A 1 616 ? -10.789 29.926 57.875 1.00 82.81 616 VAL A O 1
ATOM 5051 N N . PRO A 1 617 ? -12.883 30.102 58.660 1.00 82.38 617 PRO A N 1
ATOM 5052 C CA . PRO A 1 617 ? -13.376 30.826 57.485 1.00 82.38 617 PRO A CA 1
ATOM 5053 C C . PRO A 1 617 ? -12.857 32.271 57.382 1.00 82.38 617 PRO A C 1
ATOM 5055 O O . PRO A 1 617 ? -12.688 32.781 56.272 1.00 82.38 617 PRO A O 1
ATOM 5058 N N . SER A 1 618 ? -12.590 32.945 58.510 1.00 81.88 618 SER A N 1
ATOM 5059 C CA . SER A 1 618 ? -12.042 34.310 58.508 1.00 81.88 618 SER A CA 1
ATOM 5060 C C . SER A 1 618 ? -10.562 34.301 58.108 1.00 81.88 618 SER A C 1
ATOM 5062 O O . SER A 1 618 ? -10.163 35.104 57.261 1.00 81.88 618 SER A O 1
ATOM 5064 N N . PHE A 1 619 ? -9.784 33.323 58.590 1.00 84.00 619 PHE A N 1
ATOM 5065 C CA . PHE A 1 619 ? -8.417 33.057 58.134 1.00 84.00 619 PHE A CA 1
ATOM 5066 C C . PHE A 1 619 ? -8.374 32.676 56.650 1.00 84.00 619 PHE A C 1
ATOM 5068 O O . PHE A 1 619 ? -7.598 33.265 55.903 1.00 84.00 619 PHE A O 1
ATOM 5075 N N . MET A 1 620 ? -9.247 31.771 56.186 1.00 81.56 620 MET A N 1
ATOM 5076 C CA . MET A 1 620 ? -9.339 31.407 54.764 1.00 81.56 620 MET A CA 1
ATOM 5077 C C . MET A 1 620 ? -9.594 32.636 53.882 1.00 81.56 620 MET A C 1
ATOM 5079 O O . MET A 1 620 ? -8.888 32.846 52.895 1.00 81.56 620 MET A O 1
ATOM 5083 N N . LYS A 1 621 ? -10.550 33.494 54.263 1.00 82.31 621 LYS A N 1
ATOM 5084 C CA . LYS A 1 621 ? -10.832 34.742 53.545 1.00 82.31 621 LYS A CA 1
ATOM 5085 C C . LYS A 1 621 ? -9.634 35.697 53.565 1.00 82.31 621 LYS A C 1
ATOM 5087 O O . LYS A 1 621 ? -9.297 36.257 52.526 1.00 82.31 621 LYS A O 1
ATOM 5092 N N . HIS A 1 622 ? -8.976 35.865 54.708 1.00 80.44 622 HIS A N 1
ATOM 5093 C CA . HIS A 1 622 ? -7.818 36.749 54.849 1.00 80.44 622 HIS A CA 1
ATOM 5094 C C . HIS A 1 622 ? -6.619 36.285 54.001 1.00 80.44 622 HIS A C 1
ATOM 5096 O O . HIS A 1 622 ? -6.078 37.080 53.236 1.00 80.44 622 HIS A O 1
ATOM 5102 N N . LEU A 1 623 ? -6.273 34.993 54.048 1.00 79.62 623 LEU A N 1
ATOM 5103 C CA . LEU A 1 623 ? -5.215 34.399 53.221 1.00 79.62 623 LEU A CA 1
ATOM 5104 C C . LEU A 1 623 ? -5.570 34.445 51.724 1.00 79.62 623 LEU A C 1
ATOM 5106 O O . LEU A 1 623 ? -4.700 34.700 50.895 1.00 79.62 623 LEU A O 1
ATOM 5110 N N . SER A 1 624 ? -6.844 34.267 51.349 1.00 78.69 624 SER A N 1
ATOM 5111 C CA . SER A 1 624 ? -7.265 34.342 49.938 1.00 78.69 624 SER A CA 1
ATOM 5112 C C . SER A 1 624 ? -7.013 35.713 49.293 1.00 78.69 624 SER A C 1
ATOM 5114 O O . SER A 1 624 ? -6.778 35.777 48.088 1.00 78.69 624 SER A O 1
ATOM 5116 N N . LEU A 1 625 ? -7.019 36.785 50.098 1.00 80.00 625 LEU A N 1
ATOM 5117 C CA . LEU A 1 625 ? -6.876 38.181 49.669 1.00 80.00 625 LEU A CA 1
ATOM 5118 C C . LEU A 1 625 ? -5.428 38.700 49.674 1.00 80.00 625 LEU A C 1
ATOM 5120 O O . LEU A 1 625 ? -5.207 39.836 49.260 1.00 80.00 625 LEU A O 1
ATOM 5124 N N . ARG A 1 626 ? -4.456 37.907 50.146 1.00 73.12 626 ARG A N 1
ATOM 5125 C CA . ARG A 1 626 ? -3.029 38.260 50.126 1.00 73.12 626 ARG A CA 1
ATOM 5126 C C . ARG A 1 626 ? -2.257 37.505 49.049 1.00 73.12 626 ARG A C 1
ATOM 5128 O O . ARG A 1 626 ? -2.613 36.388 48.665 1.00 73.12 626 ARG A O 1
ATOM 5135 N N . GLU A 1 627 ? -1.181 38.140 48.599 1.00 69.94 627 GLU A N 1
ATOM 5136 C CA . GLU A 1 627 ? -0.129 37.532 47.785 1.00 69.94 627 GLU A CA 1
ATOM 5137 C C . GLU A 1 627 ? 0.765 36.621 48.655 1.00 69.94 627 GLU A C 1
ATOM 5139 O O . GLU A 1 627 ? 0.557 36.499 49.863 1.00 69.94 627 GLU A O 1
ATOM 5144 N N . ILE A 1 628 ? 1.712 35.909 48.042 1.00 73.62 628 ILE A N 1
ATOM 5145 C CA . ILE A 1 628 ? 2.581 34.945 48.738 1.00 73.62 628 ILE A CA 1
ATOM 5146 C C . ILE A 1 628 ? 3.753 35.707 49.376 1.00 73.62 628 ILE A C 1
ATOM 5148 O O . ILE A 1 628 ? 4.467 36.419 48.675 1.00 73.62 628 ILE A O 1
ATOM 5152 N N . GLU A 1 629 ? 3.941 35.559 50.690 1.00 71.75 629 GLU A N 1
ATOM 5153 C CA . GLU A 1 629 ? 5.015 36.209 51.458 1.00 71.75 629 GLU A CA 1
ATOM 5154 C C . GLU A 1 629 ? 6.320 35.394 51.413 1.00 71.75 629 GLU A C 1
ATOM 5156 O O . GLU A 1 629 ? 7.391 35.968 51.232 1.00 71.75 629 GLU A O 1
ATOM 5161 N N . ASP A 1 630 ? 6.233 34.064 51.541 1.00 71.75 630 ASP A N 1
ATOM 5162 C CA . ASP A 1 630 ? 7.377 33.141 51.489 1.00 71.75 630 ASP A CA 1
ATOM 5163 C C . ASP A 1 630 ? 6.942 31.784 50.910 1.00 71.75 630 ASP A C 1
ATOM 5165 O O . ASP A 1 630 ? 6.047 31.127 51.442 1.00 71.75 630 ASP A O 1
ATOM 5169 N N . SER A 1 631 ? 7.568 31.353 49.812 1.00 65.69 631 SER A N 1
ATOM 5170 C CA . SER A 1 631 ? 7.255 30.093 49.131 1.00 65.69 631 SER A CA 1
ATOM 5171 C C . SER A 1 631 ? 7.796 28.833 49.818 1.00 65.69 631 SER A C 1
ATOM 5173 O O . SER A 1 631 ? 7.301 27.751 49.509 1.00 65.69 631 SER A O 1
ATOM 5175 N N . GLU A 1 632 ? 8.778 28.940 50.720 1.00 67.19 632 GLU A N 1
ATOM 5176 C CA . GLU A 1 632 ? 9.383 27.788 51.415 1.00 67.19 632 GLU A CA 1
ATOM 5177 C C . GLU A 1 632 ? 8.754 27.513 52.799 1.00 67.19 632 GLU A C 1
ATOM 5179 O O . GLU A 1 632 ? 9.105 26.538 53.468 1.00 67.19 632 GLU A O 1
ATOM 5184 N N . PHE A 1 633 ? 7.795 28.335 53.244 1.00 77.81 633 PHE A N 1
ATOM 5185 C CA . PHE A 1 633 ? 7.204 28.214 54.578 1.00 77.81 633 PHE A CA 1
ATOM 5186 C C . PHE A 1 633 ? 6.222 27.028 54.726 1.00 77.81 633 PHE A C 1
ATOM 5188 O O . PHE A 1 633 ? 5.054 27.091 54.333 1.00 77.81 633 PHE A O 1
ATOM 5195 N N . GLU A 1 634 ? 6.671 25.959 55.392 1.00 73.44 634 GLU A N 1
ATOM 5196 C CA . GLU A 1 634 ? 5.826 24.837 55.829 1.00 73.44 634 GLU A CA 1
ATOM 5197 C C . GLU A 1 634 ? 5.113 25.109 57.170 1.00 73.44 634 GLU A C 1
ATOM 5199 O O . GLU A 1 634 ? 5.747 25.189 58.227 1.00 73.44 634 GLU A O 1
ATOM 5204 N N . PHE A 1 635 ? 3.775 25.113 57.185 1.00 79.75 635 PHE A N 1
ATOM 5205 C CA . PHE A 1 635 ? 3.006 25.199 58.435 1.00 79.75 635 PHE A CA 1
ATOM 5206 C C . PHE A 1 635 ? 3.024 23.882 59.234 1.00 79.75 635 PHE A C 1
ATOM 5208 O O . PHE A 1 635 ? 2.240 22.952 59.006 1.00 79.75 635 PHE A O 1
ATOM 5215 N N . ARG A 1 636 ? 3.903 23.813 60.238 1.00 76.00 636 ARG A N 1
ATOM 5216 C CA . ARG A 1 636 ? 4.070 22.640 61.110 1.00 76.00 636 ARG A CA 1
ATOM 5217 C C . ARG A 1 636 ? 3.136 22.696 62.319 1.00 76.00 636 ARG A C 1
ATOM 5219 O O . ARG A 1 636 ? 3.521 23.058 63.427 1.00 76.00 636 ARG A O 1
ATOM 5226 N N . SER A 1 637 ? 1.892 22.281 62.094 1.00 76.00 637 SER A N 1
ATOM 5227 C CA . SER A 1 637 ? 0.874 22.145 63.142 1.00 76.00 637 SER A CA 1
ATOM 5228 C C . SER A 1 637 ? 1.312 21.223 64.293 1.00 76.00 637 SER A C 1
ATOM 5230 O O . SER A 1 637 ? 1.565 20.029 64.086 1.00 76.00 637 SER A O 1
ATOM 5232 N N . TRP A 1 638 ? 1.336 21.793 65.504 1.00 83.12 638 TRP A N 1
ATOM 5233 C CA . TRP A 1 638 ? 1.658 21.129 66.774 1.00 83.12 638 TRP A CA 1
ATOM 5234 C C . TRP A 1 638 ? 0.818 19.859 67.014 1.00 83.12 638 TRP A C 1
ATOM 5236 O O . TRP A 1 638 ? -0.251 19.683 66.426 1.00 83.12 638 TRP A O 1
ATOM 5246 N N . LYS A 1 639 ? 1.323 18.961 67.866 1.00 79.06 639 LYS A N 1
ATOM 5247 C CA . LYS A 1 639 ? 0.623 17.766 68.356 1.00 79.06 639 LYS A CA 1
ATOM 5248 C C . LYS A 1 639 ? 0.951 17.569 69.842 1.00 79.06 639 LYS A C 1
ATOM 5250 O O . LYS A 1 639 ? 2.110 17.786 70.195 1.00 79.06 639 LYS A O 1
ATOM 5255 N N . PRO A 1 640 ? 0.010 17.080 70.666 1.00 78.50 640 PRO A N 1
ATOM 5256 C CA . PRO A 1 640 ? 0.324 16.619 72.013 1.00 78.50 640 PRO A CA 1
ATOM 5257 C C . PRO A 1 640 ? 1.179 15.345 71.986 1.00 78.50 640 PRO A C 1
ATOM 5259 O O . PRO A 1 640 ? 1.038 14.507 71.088 1.00 78.50 640 PRO A O 1
ATOM 5262 N N . ASP A 1 641 ? 2.031 15.178 72.996 1.00 73.25 641 ASP A N 1
ATOM 5263 C CA . ASP A 1 641 ? 2.857 13.980 73.155 1.00 73.25 641 ASP A CA 1
ATOM 5264 C C . ASP A 1 641 ? 2.028 12.779 73.664 1.00 73.25 641 ASP A C 1
ATOM 5266 O O . ASP A 1 641 ? 1.154 12.933 74.526 1.00 73.25 641 ASP A O 1
ATOM 5270 N N . PRO A 1 642 ? 2.280 11.551 73.166 1.00 62.66 642 PRO A N 1
ATOM 5271 C CA . PRO A 1 642 ? 1.500 10.377 73.542 1.00 62.66 642 PRO A CA 1
ATOM 5272 C C . PRO A 1 642 ? 1.807 9.936 74.981 1.00 62.66 642 PRO A C 1
ATOM 5274 O O . PRO A 1 642 ? 2.888 9.415 75.273 1.00 62.66 642 PRO A O 1
ATOM 5277 N N . ILE A 1 643 ? 0.818 10.084 75.870 1.00 57.66 643 ILE A N 1
ATOM 5278 C CA . ILE A 1 643 ? 0.895 9.680 77.282 1.00 57.66 643 ILE A CA 1
ATOM 5279 C C . ILE A 1 643 ? 1.170 8.170 77.381 1.00 57.66 643 ILE A C 1
ATOM 5281 O O . ILE A 1 643 ? 0.274 7.332 77.239 1.00 57.66 643 ILE A O 1
ATOM 5285 N N . ARG A 1 644 ? 2.426 7.806 77.658 1.00 47.94 644 ARG A N 1
ATOM 5286 C CA . ARG A 1 644 ? 2.826 6.414 77.899 1.00 47.94 644 ARG A CA 1
ATOM 5287 C C . ARG A 1 644 ? 2.250 5.956 79.237 1.00 47.94 644 ARG A C 1
ATOM 5289 O O . ARG A 1 644 ? 2.721 6.387 80.286 1.00 47.94 644 ARG A O 1
ATOM 5296 N N . LYS A 1 645 ? 1.260 5.059 79.207 1.00 46.72 645 LYS A N 1
ATOM 5297 C CA . LYS A 1 645 ? 0.709 4.417 80.411 1.00 46.72 645 LYS A CA 1
ATOM 5298 C C . LYS A 1 645 ? 1.809 3.616 81.119 1.00 46.72 645 LYS A C 1
ATOM 5300 O O . LYS A 1 645 ? 2.171 2.529 80.676 1.00 46.72 645 LYS A O 1
ATOM 5305 N N . THR A 1 646 ? 2.348 4.152 82.209 1.00 41.06 646 THR A N 1
ATOM 5306 C CA . THR A 1 646 ? 3.309 3.455 83.068 1.00 41.06 646 THR A CA 1
ATOM 5307 C C . THR A 1 646 ? 2.586 2.390 83.889 1.00 41.06 646 THR A C 1
ATOM 5309 O O . THR A 1 646 ? 1.703 2.690 84.690 1.00 41.06 646 THR A O 1
ATOM 5312 N N . LEU A 1 647 ? 2.946 1.122 83.678 1.00 38.72 647 LEU A N 1
ATOM 5313 C CA . LEU A 1 647 ? 2.341 -0.009 84.381 1.00 38.72 647 LEU A CA 1
ATOM 5314 C C . LEU A 1 647 ? 2.876 -0.101 85.818 1.00 38.72 647 LEU A C 1
ATOM 5316 O O . LEU A 1 647 ? 3.901 -0.730 86.074 1.00 38.72 647 LEU A O 1
ATOM 5320 N N . LEU A 1 648 ? 2.160 0.523 86.754 1.00 37.38 648 LEU A N 1
ATOM 5321 C CA . LEU A 1 648 ? 2.286 0.278 88.191 1.00 37.38 648 LEU A CA 1
ATOM 5322 C C . LEU A 1 648 ? 1.078 -0.554 88.660 1.00 37.38 648 LEU A C 1
ATOM 5324 O O . LEU A 1 648 ? -0.056 -0.120 88.451 1.00 37.38 648 LEU A O 1
ATOM 5328 N N . PRO A 1 649 ? 1.283 -1.736 89.269 1.00 34.91 649 PRO A N 1
ATOM 5329 C CA . PRO A 1 649 ? 0.182 -2.574 89.731 1.00 34.91 649 PRO A CA 1
ATOM 5330 C C . PRO A 1 649 ? -0.471 -1.985 90.988 1.00 34.91 649 PRO A C 1
ATOM 5332 O O . PRO A 1 649 ? 0.213 -1.566 91.923 1.00 34.91 649 PRO A O 1
ATOM 5335 N N . ILE A 1 650 ? -1.804 -2.004 91.026 1.00 35.47 650 ILE A N 1
ATOM 5336 C CA . ILE A 1 650 ? -2.606 -1.700 92.219 1.00 35.47 650 ILE A CA 1
ATOM 5337 C C . ILE A 1 650 ? -3.121 -3.042 92.775 1.00 35.47 650 ILE A C 1
ATOM 5339 O O . ILE A 1 650 ? -3.583 -3.853 91.972 1.00 35.47 650 ILE A O 1
ATOM 5343 N N . PRO A 1 651 ? -3.027 -3.324 94.092 1.00 36.56 651 PRO A N 1
ATOM 5344 C CA . PRO A 1 651 ? -3.324 -4.658 94.616 1.00 36.56 651 PRO A CA 1
ATOM 5345 C C . PRO A 1 651 ? -4.810 -5.025 94.579 1.00 36.56 651 PRO A C 1
ATOM 5347 O O . PRO A 1 651 ? -5.682 -4.174 94.759 1.00 36.56 651 PRO A O 1
ATOM 5350 N N . GLU A 1 652 ? -5.071 -6.321 94.439 1.00 34.03 652 GLU A N 1
ATOM 5351 C CA . GLU A 1 652 ? -6.394 -6.931 94.580 1.00 34.03 652 GLU A CA 1
ATOM 5352 C C . GLU A 1 652 ? -6.967 -6.710 95.992 1.00 34.03 652 GLU A C 1
ATOM 5354 O O . GLU A 1 652 ? -6.231 -6.686 96.984 1.00 34.03 652 GLU A O 1
ATOM 5359 N N . GLN A 1 653 ? -8.294 -6.595 96.103 1.00 36.50 653 GLN A N 1
ATOM 5360 C CA . GLN A 1 653 ? -8.993 -6.655 97.388 1.00 36.50 653 GLN A CA 1
ATOM 5361 C C . GLN A 1 653 ? -10.074 -7.734 97.376 1.00 36.50 653 GLN A C 1
ATOM 5363 O O . GLN A 1 653 ? -10.916 -7.805 96.485 1.00 36.50 653 GLN A O 1
ATOM 5368 N N . ILE A 1 654 ? -10.003 -8.574 98.405 1.00 36.84 654 ILE A N 1
ATOM 5369 C CA . ILE A 1 654 ? -10.781 -9.796 98.599 1.00 36.84 654 ILE A CA 1
ATOM 5370 C C . ILE A 1 654 ? -12.262 -9.468 98.821 1.00 36.84 654 ILE A C 1
ATOM 5372 O O . ILE A 1 654 ? -12.589 -8.610 99.642 1.00 36.84 654 ILE A O 1
ATOM 5376 N N . GLN A 1 655 ? -13.150 -10.230 98.182 1.00 34.88 655 GLN A N 1
ATOM 5377 C CA . GLN A 1 655 ? -14.534 -10.400 98.633 1.00 34.88 655 GLN A CA 1
ATOM 5378 C C . GLN A 1 655 ? -14.725 -11.840 99.128 1.00 34.88 655 GLN A C 1
ATOM 5380 O O . GLN A 1 655 ? -14.144 -12.775 98.581 1.00 34.88 655 GLN A O 1
ATOM 5385 N N . ALA A 1 656 ? -15.477 -12.001 100.217 1.00 31.81 656 ALA A N 1
ATOM 5386 C CA . ALA A 1 656 ? -15.716 -13.287 100.874 1.00 31.81 656 ALA A CA 1
ATOM 5387 C C . ALA A 1 656 ? -17.007 -13.948 100.340 1.00 31.81 656 ALA A C 1
ATOM 5389 O O . ALA A 1 656 ? -17.908 -13.224 99.915 1.00 31.81 656 ALA A O 1
ATOM 5390 N N . PRO A 1 657 ? -17.121 -15.291 100.367 1.00 36.09 657 PRO A N 1
ATOM 5391 C CA . PRO A 1 657 ? -18.235 -16.005 99.743 1.00 36.09 657 PRO A CA 1
ATOM 5392 C C . PRO A 1 657 ? -19.573 -15.788 100.462 1.00 36.09 657 PRO A C 1
ATOM 5394 O O . PRO A 1 657 ? -19.642 -15.692 101.690 1.00 36.09 657 PRO A O 1
ATOM 5397 N N . SER A 1 658 ? -20.650 -15.759 99.679 1.00 38.34 658 SER A N 1
ATOM 5398 C CA . SER A 1 658 ? -22.023 -15.547 100.134 1.00 38.34 658 SER A CA 1
ATOM 5399 C C . SER A 1 658 ? -22.802 -16.856 100.310 1.00 38.34 658 SER A C 1
ATOM 5401 O O . SER A 1 658 ? -23.149 -17.503 99.335 1.00 38.34 658 SER A O 1
ATOM 5403 N N . SER A 1 659 ? -23.154 -17.160 101.563 1.00 41.78 659 SER A N 1
ATOM 5404 C CA . SER A 1 659 ? -24.363 -17.895 101.985 1.00 41.78 659 SER A CA 1
ATOM 5405 C C . SER A 1 659 ? -24.731 -19.207 101.256 1.00 41.78 659 SER A C 1
ATOM 5407 O O . SER A 1 659 ? -25.510 -19.205 100.308 1.00 41.78 659 SER A O 1
ATOM 5409 N N . THR A 1 660 ? -24.334 -20.341 101.844 1.00 48.94 660 THR A N 1
ATOM 5410 C CA . THR A 1 660 ? -24.724 -21.729 101.491 1.00 48.94 660 THR A CA 1
ATOM 5411 C C . THR A 1 660 ? -26.212 -22.049 101.771 1.00 48.94 660 THR A C 1
ATOM 5413 O O . THR A 1 660 ? -26.532 -22.937 102.565 1.00 48.94 660 THR A O 1
ATOM 5416 N N . LEU A 1 661 ? -27.134 -21.270 101.202 1.00 44.22 661 LEU A N 1
ATOM 5417 C CA . LEU A 1 661 ? -28.591 -21.438 101.338 1.00 44.22 661 LEU A CA 1
ATOM 5418 C C . LEU A 1 661 ? -29.294 -21.582 99.979 1.00 44.22 661 LEU A C 1
ATOM 5420 O O . LEU A 1 661 ? -30.372 -22.159 99.917 1.00 44.22 661 LEU A O 1
ATOM 5424 N N . GLU A 1 662 ? -28.674 -21.092 98.904 1.00 50.94 662 GLU A N 1
ATOM 5425 C CA . GLU A 1 662 ? -29.193 -21.170 97.533 1.00 50.94 662 GLU A CA 1
ATOM 5426 C C . GLU A 1 662 ? -28.943 -22.574 96.940 1.00 50.94 662 GLU A C 1
ATOM 5428 O O . GLU A 1 662 ? -29.903 -23.247 96.570 1.00 50.94 662 GLU A O 1
ATOM 5433 N N . GLU A 1 663 ? -27.714 -23.105 97.064 1.00 54.25 663 GLU A N 1
ATOM 5434 C CA . GLU A 1 663 ? -27.374 -24.524 96.793 1.00 54.25 663 GLU A CA 1
ATOM 5435 C C . GLU A 1 663 ? -28.291 -25.507 97.551 1.00 54.25 663 GLU A C 1
ATOM 5437 O O . GLU A 1 663 ? -28.639 -26.577 97.058 1.00 54.25 663 GLU A O 1
ATOM 5442 N N . ALA A 1 664 ? -28.707 -25.145 98.771 1.00 55.59 664 ALA A N 1
ATOM 5443 C CA . ALA A 1 664 ? -29.582 -25.972 99.601 1.00 55.59 664 ALA A CA 1
ATOM 5444 C C . ALA A 1 664 ? -31.052 -25.958 99.141 1.00 55.59 664 ALA A C 1
ATOM 5446 O O . ALA A 1 664 ? -31.839 -26.773 99.619 1.00 55.59 664 ALA A O 1
ATOM 5447 N N . HIS A 1 665 ? -31.434 -25.041 98.249 1.00 47.50 665 HIS A N 1
ATOM 5448 C CA . HIS A 1 665 ? -32.739 -25.031 97.590 1.00 47.50 665 HIS A CA 1
ATOM 5449 C C . HIS A 1 665 ? -32.683 -25.704 96.210 1.00 47.50 665 HIS A C 1
ATOM 5451 O O . HIS A 1 665 ? -33.626 -26.420 95.884 1.00 47.50 665 HIS A O 1
ATOM 5457 N N . GLU A 1 666 ? -31.587 -25.570 95.451 1.00 59.03 666 GLU A N 1
ATOM 5458 C CA . GLU A 1 666 ? -31.354 -26.372 94.233 1.00 59.03 666 GLU A CA 1
ATOM 5459 C C . GLU A 1 666 ? -31.338 -27.874 94.557 1.00 59.03 666 GLU A C 1
ATOM 5461 O O . GLU A 1 666 ? -32.138 -28.627 94.010 1.00 59.03 666 GLU A O 1
ATOM 5466 N N . ALA A 1 667 ? -30.568 -28.301 95.565 1.00 61.47 667 ALA A N 1
ATOM 5467 C CA . ALA A 1 667 ? -30.496 -29.708 95.979 1.00 61.47 667 ALA A CA 1
ATOM 5468 C C . ALA A 1 667 ? -31.819 -30.296 96.530 1.00 61.47 667 ALA A C 1
ATOM 5470 O O . ALA A 1 667 ? -31.922 -31.507 96.724 1.00 61.47 667 ALA A O 1
ATOM 5471 N N . ILE A 1 668 ? -32.830 -29.463 96.813 1.00 54.66 668 ILE A N 1
ATOM 5472 C CA . ILE A 1 668 ? -34.189 -29.902 97.188 1.00 54.66 668 ILE A CA 1
ATOM 5473 C C . ILE A 1 668 ? -35.110 -29.990 95.958 1.00 54.66 668 ILE A C 1
ATOM 5475 O O . ILE A 1 668 ? -36.092 -30.731 95.997 1.00 54.66 668 ILE A O 1
ATOM 5479 N N . LEU A 1 669 ? -34.801 -29.270 94.876 1.00 48.09 669 LEU A N 1
ATOM 5480 C CA . LEU A 1 669 ? -35.520 -29.347 93.604 1.00 48.09 669 LEU A CA 1
ATOM 5481 C C . LEU A 1 669 ? -35.049 -30.550 92.775 1.00 48.09 669 LEU A C 1
ATOM 5483 O O . LEU A 1 669 ? -35.900 -31.327 92.349 1.00 48.09 669 LEU A O 1
ATOM 5487 N N . ASP A 1 670 ? -33.736 -30.782 92.658 1.00 55.75 670 ASP A N 1
ATOM 5488 C CA . ASP A 1 670 ? -33.179 -31.980 91.998 1.00 55.75 670 ASP A CA 1
ATOM 5489 C C . ASP A 1 670 ? -33.735 -33.269 92.633 1.00 55.75 670 ASP A C 1
ATOM 5491 O O . ASP A 1 670 ? -34.269 -34.146 91.952 1.00 55.75 670 ASP A O 1
ATOM 5495 N N . ALA A 1 671 ? -33.743 -33.326 93.971 1.00 55.50 671 ALA A N 1
ATOM 5496 C CA . ALA A 1 671 ? -34.303 -34.427 94.761 1.00 55.50 671 ALA A CA 1
ATOM 5497 C C . ALA A 1 671 ? -35.844 -34.571 94.675 1.00 55.50 671 ALA A C 1
ATOM 5499 O O . ALA A 1 671 ? -36.432 -35.379 95.399 1.00 55.50 671 ALA A O 1
ATOM 5500 N N . MET A 1 672 ? -36.512 -33.782 93.826 1.00 51.84 672 MET A N 1
ATOM 5501 C CA . MET A 1 672 ? -37.925 -33.925 93.463 1.00 51.84 672 MET A CA 1
ATOM 5502 C C . MET A 1 672 ? -38.157 -34.233 91.974 1.00 51.84 672 MET A C 1
ATOM 5504 O O . MET A 1 672 ? -39.296 -34.545 91.616 1.00 51.84 672 MET A O 1
ATOM 5508 N N . GLU A 1 673 ? -37.127 -34.193 91.120 1.00 46.62 673 GLU A N 1
ATOM 5509 C CA . GLU A 1 673 ? -37.221 -34.636 89.719 1.00 46.62 673 GLU A CA 1
ATOM 5510 C C . GLU A 1 673 ? -36.749 -36.095 89.526 1.00 46.62 673 GLU A C 1
ATOM 5512 O O . GLU A 1 673 ? -37.238 -36.774 88.621 1.00 46.62 673 GLU A O 1
ATOM 5517 N N . GLU A 1 674 ? -35.935 -36.641 90.443 1.00 45.16 674 GLU A N 1
ATOM 5518 C CA . GLU A 1 674 ? -35.540 -38.066 90.506 1.00 45.16 674 GLU A CA 1
ATOM 5519 C C . GLU A 1 674 ? -36.680 -39.034 90.936 1.00 45.16 674 GLU A C 1
ATOM 5521 O O . GLU A 1 674 ? -36.521 -39.866 91.828 1.00 45.16 674 GLU A O 1
ATOM 5526 N N . GLU A 1 675 ? -37.852 -38.982 90.287 1.00 45.81 675 GLU A N 1
ATOM 5527 C CA . GLU A 1 675 ? -38.836 -40.085 90.336 1.00 45.81 675 GLU A CA 1
ATOM 5528 C C . GLU A 1 675 ? -39.446 -40.427 88.955 1.00 45.81 675 GLU A C 1
ATOM 5530 O O . GLU A 1 675 ? -40.658 -40.672 88.797 1.00 45.81 675 GLU A O 1
ATOM 5535 N N . ARG A 1 676 ? -38.578 -40.487 87.927 1.00 38.44 676 ARG A N 1
ATOM 5536 C CA . ARG A 1 676 ? -38.791 -41.344 86.747 1.00 38.44 676 ARG A CA 1
ATOM 5537 C C . ARG A 1 676 ? -37.520 -41.676 85.950 1.00 38.44 676 ARG A C 1
ATOM 5539 O O . ARG A 1 676 ? -36.667 -40.825 85.749 1.00 38.44 676 ARG A O 1
ATOM 5546 N N . ASP A 1 677 ? -37.512 -42.904 85.429 1.00 31.55 677 ASP A N 1
ATOM 5547 C CA . ASP A 1 677 ? -36.694 -43.414 84.318 1.00 31.55 677 ASP A CA 1
ATOM 5548 C C . ASP A 1 677 ? -35.171 -43.593 84.542 1.00 31.55 677 ASP A C 1
ATOM 5550 O O . ASP A 1 677 ? -34.336 -43.160 83.747 1.00 31.55 677 ASP A O 1
ATOM 5554 N N . GLU A 1 678 ? -34.823 -44.393 85.560 1.00 31.81 678 GLU A N 1
ATOM 5555 C CA . GLU A 1 678 ? -33.639 -45.276 85.511 1.00 31.81 678 GLU A CA 1
ATOM 5556 C C . GLU A 1 678 ? -33.707 -46.189 84.258 1.00 31.81 678 GLU A C 1
ATOM 5558 O O . GLU A 1 678 ? -34.668 -46.947 84.104 1.00 31.81 678 GLU A O 1
ATOM 5563 N N . ASP A 1 679 ? -32.728 -46.127 83.342 1.00 30.52 679 ASP A N 1
ATOM 5564 C CA . ASP A 1 679 ? -31.583 -47.073 83.302 1.00 30.52 679 ASP A CA 1
ATOM 5565 C C . ASP A 1 679 ? -30.868 -47.166 81.920 1.00 30.52 679 ASP A C 1
ATOM 5567 O O . ASP A 1 679 ? -31.420 -47.689 80.955 1.00 30.52 679 ASP A O 1
ATOM 5571 N N . LEU A 1 680 ? -29.567 -46.815 81.915 1.00 30.55 680 LEU A N 1
ATOM 5572 C CA . LEU A 1 680 ? -28.433 -47.553 81.297 1.00 30.55 680 LEU A CA 1
ATOM 5573 C C . LEU A 1 680 ? -28.349 -47.730 79.744 1.00 30.55 680 LEU A C 1
ATOM 5575 O O . LEU A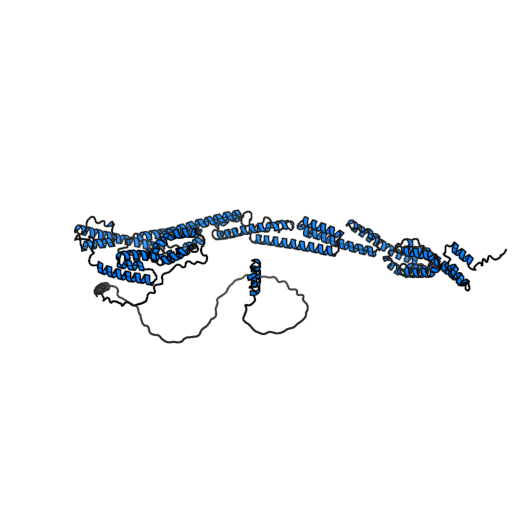 1 680 ? -29.331 -47.926 79.043 1.00 30.55 680 LEU A O 1
ATOM 5579 N N . ASN A 1 681 ? -27.163 -47.772 79.110 1.00 29.52 681 ASN A N 1
ATOM 5580 C CA . ASN A 1 681 ? -25.785 -47.747 79.629 1.00 29.52 681 ASN A CA 1
ATOM 5581 C C . ASN A 1 681 ? -24.762 -47.236 78.588 1.00 29.52 681 ASN A C 1
ATOM 5583 O O . ASN A 1 681 ? -24.954 -47.426 77.386 1.00 29.52 681 ASN A O 1
ATOM 5587 N N . GLU A 1 682 ? -23.630 -46.711 79.065 1.00 32.88 682 GLU A N 1
ATOM 5588 C CA . GLU A 1 682 ? -22.413 -46.456 78.269 1.00 32.88 682 GLU A CA 1
ATOM 5589 C C . GLU A 1 682 ? -21.493 -47.705 78.220 1.00 32.88 682 GLU A C 1
ATOM 5591 O O . GLU A 1 682 ? -21.920 -48.802 78.605 1.00 32.88 682 GLU A O 1
ATOM 5596 N N . PRO A 1 683 ? -20.238 -47.595 77.724 1.00 34.12 683 PRO A N 1
ATOM 5597 C CA . PRO A 1 683 ? -19.157 -47.346 78.698 1.00 34.12 683 PRO A CA 1
ATOM 5598 C C . PRO A 1 683 ? -17.945 -46.506 78.214 1.00 34.12 683 PRO A C 1
ATOM 5600 O O . PRO A 1 683 ? -17.358 -46.779 77.166 1.00 34.12 683 PRO A O 1
ATOM 5603 N N . GLU A 1 684 ? -17.460 -45.600 79.072 1.00 27.27 684 GLU A N 1
ATOM 5604 C CA . GLU A 1 684 ? -16.044 -45.173 79.118 1.00 27.27 684 GLU A CA 1
ATOM 5605 C C . GLU A 1 684 ? -15.176 -46.176 79.949 1.00 27.27 684 GLU A C 1
ATOM 5607 O O . GLU A 1 684 ? -15.689 -47.193 80.416 1.00 27.27 684 GLU A O 1
ATOM 5612 N N . ILE A 1 685 ? -13.861 -46.042 80.209 1.00 32.16 685 ILE A N 1
ATOM 5613 C CA . ILE A 1 685 ? -12.825 -45.018 79.925 1.00 32.16 685 ILE A CA 1
ATOM 5614 C C . ILE A 1 685 ? -11.442 -45.713 79.787 1.00 32.16 685 ILE A C 1
ATOM 5616 O O . ILE A 1 685 ? -11.347 -46.914 80.041 1.00 32.16 685 ILE A O 1
ATOM 5620 N N . VAL A 1 686 ? -10.372 -44.975 79.434 1.00 28.91 686 VAL A N 1
ATOM 5621 C CA . VAL A 1 686 ? -9.011 -44.986 80.061 1.00 28.91 686 VAL A CA 1
ATOM 5622 C C . VAL A 1 686 ? -7.913 -44.520 79.080 1.00 28.91 686 VAL A C 1
ATOM 5624 O O . VAL A 1 686 ? -7.633 -45.159 78.068 1.00 28.91 686 VAL A O 1
ATOM 5627 N N . GLU A 1 687 ? -7.200 -43.452 79.453 1.00 30.98 687 GLU A N 1
ATOM 5628 C CA . GLU A 1 687 ? -5.942 -42.995 78.833 1.00 30.98 687 GLU A CA 1
ATOM 5629 C C . GLU A 1 687 ? -4.698 -43.744 79.371 1.00 30.98 687 GLU A C 1
ATOM 5631 O O . GLU A 1 687 ? -4.732 -44.270 80.488 1.00 30.98 687 GLU A O 1
ATOM 5636 N N . GLN A 1 688 ? -3.538 -43.625 78.690 1.00 28.92 688 GLN A N 1
ATOM 5637 C CA . GLN A 1 688 ? -2.303 -43.136 79.353 1.00 28.92 688 GLN A CA 1
ATOM 5638 C C . GLN A 1 688 ? -1.073 -42.890 78.445 1.00 28.92 688 GLN A C 1
ATOM 5640 O O . GLN A 1 688 ? -0.564 -43.810 77.815 1.00 28.92 688 GLN A O 1
ATOM 5645 N N . LYS A 1 689 ? -0.475 -41.700 78.639 1.00 29.12 689 LYS A N 1
ATOM 5646 C CA . LYS A 1 689 ? 0.975 -41.363 78.625 1.00 29.12 689 LYS A CA 1
ATOM 5647 C C . LYS A 1 689 ? 1.774 -41.296 77.302 1.00 29.12 689 LYS A C 1
ATOM 5649 O O . LYS A 1 689 ? 1.599 -42.044 76.354 1.00 29.12 689 LYS A O 1
ATOM 5654 N N . VAL A 1 690 ? 2.731 -40.364 77.354 1.00 31.53 690 VAL A N 1
ATOM 5655 C CA . VAL A 1 690 ? 3.762 -39.889 76.397 1.00 31.53 690 VAL A CA 1
ATOM 5656 C C . VAL A 1 690 ? 5.042 -39.730 77.272 1.00 31.53 690 VAL A C 1
ATOM 5658 O O . VAL A 1 690 ? 4.831 -39.446 78.462 1.00 31.53 690 VAL A O 1
ATOM 5661 N N . PRO A 1 691 ? 6.322 -39.944 76.851 1.00 41.41 691 PRO A N 1
ATOM 5662 C CA . PRO A 1 691 ? 7.015 -39.511 75.608 1.00 41.41 691 PRO A CA 1
ATOM 5663 C C . PRO A 1 691 ? 7.905 -40.637 74.959 1.00 41.41 691 PRO A C 1
ATOM 5665 O O . PRO A 1 691 ? 7.612 -41.797 75.224 1.00 41.41 691 PRO A O 1
ATOM 5668 N N . GLU A 1 692 ? 8.919 -40.482 74.071 1.00 26.86 692 GLU A N 1
ATOM 5669 C CA . GLU A 1 692 ? 9.941 -39.421 73.841 1.00 26.86 692 GLU A CA 1
ATOM 5670 C C . GLU A 1 692 ? 10.727 -39.543 72.474 1.00 26.86 692 GLU A C 1
ATOM 5672 O O . GLU A 1 692 ? 11.129 -40.639 72.104 1.00 26.86 692 GLU A O 1
ATOM 5677 N N . VAL A 1 693 ? 10.993 -38.395 71.801 1.00 29.86 693 VAL A N 1
ATOM 5678 C CA . VAL A 1 693 ? 12.087 -37.961 70.846 1.00 29.86 693 VAL A CA 1
ATOM 5679 C C . VAL A 1 693 ? 12.486 -38.659 69.488 1.00 29.86 693 VAL A C 1
ATOM 5681 O O . VAL A 1 693 ? 12.558 -39.874 69.363 1.00 29.86 693 VAL A O 1
ATOM 5684 N N . ILE A 1 694 ? 12.948 -37.795 68.545 1.00 27.78 694 ILE A N 1
ATOM 5685 C CA . ILE A 1 694 ? 13.860 -37.910 67.350 1.00 27.78 694 ILE A CA 1
ATOM 5686 C C . ILE A 1 694 ? 13.312 -38.251 65.931 1.00 27.78 694 ILE A C 1
ATOM 5688 O O . ILE A 1 694 ? 13.448 -39.369 65.447 1.00 27.78 694 ILE A O 1
ATOM 5692 N N . ASP A 1 695 ? 12.813 -37.222 65.228 1.00 27.69 695 ASP A N 1
ATOM 5693 C CA . ASP A 1 695 ? 13.391 -36.551 64.027 1.00 27.69 695 ASP A CA 1
ATOM 5694 C C . ASP A 1 695 ? 14.057 -37.276 62.810 1.00 27.69 695 ASP A C 1
ATOM 5696 O O . ASP A 1 695 ? 15.033 -38.010 62.953 1.00 27.69 695 ASP A O 1
ATOM 5700 N N . LEU A 1 696 ? 13.657 -36.781 61.609 1.00 29.19 696 LEU A N 1
ATOM 5701 C CA . LEU A 1 696 ? 14.386 -36.554 60.320 1.00 29.19 696 LEU A CA 1
ATOM 5702 C C . LEU A 1 696 ? 14.165 -37.444 59.057 1.00 29.19 696 LEU A C 1
ATOM 5704 O O . LEU A 1 696 ? 13.951 -38.648 59.120 1.00 29.19 696 LEU A O 1
ATOM 5708 N N . VAL A 1 697 ? 14.370 -36.778 57.895 1.00 27.94 697 VAL A N 1
ATOM 5709 C CA . VAL A 1 697 ? 14.576 -37.253 56.490 1.00 27.94 697 VAL A CA 1
ATOM 5710 C C . VAL A 1 697 ? 13.350 -37.459 55.556 1.00 27.94 697 VAL A C 1
ATOM 5712 O O . VAL A 1 697 ? 12.867 -38.562 55.340 1.00 27.94 697 VAL A O 1
ATOM 5715 N N . THR A 1 698 ? 12.919 -36.340 54.957 1.00 28.95 698 THR A N 1
ATOM 5716 C CA . THR A 1 698 ? 12.634 -36.051 53.517 1.00 28.95 698 THR A CA 1
ATOM 5717 C C . THR A 1 698 ? 12.316 -37.130 52.446 1.00 28.95 698 THR A C 1
ATOM 5719 O O . THR A 1 698 ? 13.083 -38.064 52.241 1.00 28.95 698 THR A O 1
ATOM 5722 N N . GLU A 1 699 ? 11.355 -36.740 51.582 1.00 27.83 699 GLU A N 1
ATOM 5723 C CA . GLU A 1 699 ? 11.332 -36.798 50.089 1.00 27.83 699 GLU A CA 1
ATOM 5724 C C . GLU A 1 699 ? 10.666 -37.948 49.270 1.00 27.83 699 GLU A C 1
ATOM 5726 O O . GLU A 1 699 ? 11.095 -39.094 49.251 1.00 27.83 699 GLU A O 1
ATOM 5731 N N . ASP A 1 700 ? 9.670 -37.507 48.476 1.00 25.75 700 ASP A N 1
ATOM 5732 C CA . ASP A 1 700 ? 9.339 -37.805 47.061 1.00 25.75 700 ASP A CA 1
ATOM 5733 C C . ASP A 1 700 ? 8.803 -39.168 46.520 1.00 25.75 700 ASP A C 1
ATOM 5735 O O . ASP A 1 700 ? 9.533 -40.126 46.298 1.00 25.75 700 ASP A O 1
ATOM 5739 N N . LYS A 1 701 ? 7.524 -39.103 46.083 1.00 29.42 701 LYS A N 1
ATOM 5740 C CA . LYS A 1 701 ? 6.940 -39.473 44.756 1.00 29.42 701 LYS A CA 1
ATOM 5741 C C . LYS A 1 701 ? 7.148 -40.883 44.146 1.00 29.42 701 LYS A C 1
ATOM 5743 O O . LYS A 1 701 ? 8.268 -41.298 43.879 1.00 29.42 701 LYS A O 1
ATOM 5748 N N . THR A 1 702 ? 6.065 -41.489 43.620 1.00 23.69 702 THR A N 1
ATOM 5749 C CA . THR A 1 702 ? 5.703 -41.513 42.161 1.00 23.69 702 THR A CA 1
ATOM 5750 C C . THR A 1 702 ? 4.563 -42.514 41.804 1.00 23.69 702 THR A C 1
ATOM 5752 O O . THR A 1 702 ? 4.235 -43.386 42.597 1.00 23.69 702 THR A O 1
ATOM 5755 N N . MET A 1 703 ? 4.015 -42.372 40.580 1.00 25.48 703 MET A N 1
ATOM 5756 C CA . MET A 1 703 ? 3.234 -43.322 39.738 1.00 25.48 703 MET A CA 1
ATOM 5757 C C . MET A 1 703 ? 1.757 -43.686 40.044 1.00 25.48 703 MET A C 1
ATOM 5759 O O . MET A 1 703 ? 1.442 -44.546 40.857 1.00 25.48 703 MET A O 1
ATOM 5763 N N . GLU A 1 704 ? 0.870 -43.036 39.278 1.00 26.02 704 GLU A N 1
ATOM 5764 C CA . GLU A 1 704 ? -0.132 -43.573 38.316 1.00 26.02 704 GLU A CA 1
ATOM 5765 C C . GLU A 1 704 ? -0.502 -45.081 38.266 1.00 26.02 704 GLU A C 1
ATOM 5767 O O . GLU A 1 704 ? 0.381 -45.925 38.187 1.00 26.02 704 GLU A O 1
ATOM 5772 N N . GLU A 1 705 ? -1.806 -45.371 38.077 1.00 26.42 705 GLU A N 1
ATOM 5773 C CA . GLU A 1 705 ? -2.425 -46.202 36.997 1.00 26.42 705 GLU A CA 1
ATOM 5774 C C . GLU A 1 705 ? -3.963 -45.929 36.999 1.00 26.42 705 GLU A C 1
ATOM 5776 O O . GLU A 1 705 ? -4.563 -45.840 38.066 1.00 26.42 705 GLU A O 1
ATOM 5781 N N . LYS A 1 706 ? -4.628 -45.484 35.914 1.00 26.66 706 LYS A N 1
ATOM 5782 C CA . LYS A 1 706 ? -5.073 -46.144 34.654 1.00 26.66 706 LYS A CA 1
ATOM 5783 C C . LYS A 1 706 ? -6.262 -47.127 34.746 1.00 26.66 706 LYS A C 1
ATOM 5785 O O . LYS A 1 706 ? -6.107 -48.224 35.262 1.00 26.66 706 LYS A O 1
ATOM 5790 N N . VAL A 1 707 ? -7.360 -46.791 34.048 1.00 26.92 707 VAL A N 1
ATOM 5791 C CA . VAL A 1 707 ? -8.237 -47.691 33.245 1.00 26.92 707 VAL A CA 1
ATOM 5792 C C . VAL A 1 707 ? -8.719 -46.891 32.009 1.00 26.92 707 VAL A C 1
ATOM 5794 O O . VAL A 1 707 ? -8.792 -45.666 32.097 1.00 26.92 707 VAL A O 1
ATOM 5797 N N . ASN A 1 708 ? -8.967 -47.540 30.860 1.00 25.19 708 ASN A N 1
ATOM 5798 C CA . ASN A 1 708 ? -9.061 -46.920 29.520 1.00 25.19 708 ASN A CA 1
ATOM 5799 C C . ASN A 1 708 ? -10.003 -47.706 28.551 1.00 25.19 708 ASN A C 1
ATOM 5801 O O . ASN A 1 708 ? -10.511 -48.744 28.972 1.00 25.19 708 ASN A O 1
ATOM 5805 N N . GLU A 1 709 ? -10.135 -47.262 27.277 1.00 27.83 709 GLU A N 1
ATOM 5806 C CA . GLU A 1 709 ? -10.706 -47.976 26.083 1.00 27.83 709 GLU A CA 1
ATOM 5807 C C . GLU A 1 709 ? -12.242 -48.281 26.105 1.00 27.83 709 GLU A C 1
ATOM 5809 O O . GLU A 1 709 ? -12.806 -48.494 27.175 1.00 27.83 709 GLU A O 1
ATOM 5814 N N . LEU A 1 710 ? -13.062 -48.318 25.026 1.00 29.78 710 LEU A N 1
ATOM 5815 C CA . LEU A 1 710 ? -12.992 -48.086 23.551 1.00 29.78 710 LEU A CA 1
ATOM 5816 C C . LEU A 1 710 ? -14.220 -47.221 23.108 1.00 29.78 710 LEU A C 1
ATOM 5818 O O . LEU A 1 710 ? -15.155 -47.090 23.895 1.00 29.78 710 LEU A O 1
ATOM 5822 N N . GLU A 1 711 ? -14.397 -46.605 21.922 1.00 26.38 711 GLU A N 1
ATOM 5823 C CA . GLU A 1 711 ? -13.706 -46.550 20.601 1.00 26.38 711 GLU A CA 1
ATOM 5824 C C . GLU A 1 711 ? -14.174 -47.502 19.454 1.00 26.38 711 GLU A C 1
ATOM 5826 O O . GLU A 1 711 ? -13.594 -48.560 19.237 1.00 26.38 711 GLU A O 1
ATOM 5831 N N . GLU A 1 712 ? -15.146 -47.052 18.631 1.00 25.64 712 GLU A N 1
ATOM 5832 C CA . GLU A 1 712 ? -15.346 -47.414 17.197 1.00 25.64 712 GLU A CA 1
ATOM 5833 C C . GLU A 1 712 ? -15.696 -46.109 16.425 1.00 25.64 712 GLU A C 1
ATOM 5835 O O . GLU A 1 712 ? -16.615 -45.410 16.849 1.00 25.64 712 GLU A O 1
ATOM 5840 N N . ILE A 1 713 ? -14.990 -45.573 15.411 1.00 26.69 713 ILE A N 1
ATOM 5841 C CA . ILE A 1 713 ? -14.197 -46.057 14.247 1.00 26.69 713 ILE A CA 1
ATOM 5842 C C . ILE A 1 713 ? -15.017 -46.165 12.941 1.00 26.69 713 ILE A C 1
ATOM 5844 O O . ILE A 1 713 ? -15.789 -47.099 12.761 1.00 26.69 713 ILE A O 1
ATOM 5848 N N . ILE A 1 714 ? -14.738 -45.258 11.986 1.00 24.36 714 ILE A N 1
ATOM 5849 C CA . ILE A 1 714 ? -14.779 -45.462 10.517 1.00 24.36 714 ILE A CA 1
ATOM 5850 C C . ILE A 1 714 ? -13.593 -44.669 9.915 1.00 24.36 714 ILE A C 1
ATOM 5852 O O . ILE A 1 714 ? -13.239 -43.613 10.437 1.00 24.36 714 ILE A O 1
ATOM 5856 N N . GLU A 1 715 ? -12.962 -45.173 8.849 1.00 25.86 715 GLU A N 1
ATOM 5857 C CA . GLU A 1 715 ? -11.604 -44.792 8.413 1.00 25.86 715 GLU A CA 1
ATOM 5858 C C . GLU A 1 715 ? -11.448 -44.631 6.879 1.00 25.86 715 GLU A C 1
ATOM 5860 O O . GLU A 1 715 ? -12.150 -45.308 6.131 1.00 25.86 715 GLU A O 1
ATOM 5865 N N . ILE A 1 716 ? -10.406 -43.879 6.456 1.00 27.59 716 ILE A N 1
ATOM 5866 C CA . ILE A 1 716 ? -9.605 -44.070 5.206 1.00 27.59 716 ILE A CA 1
ATOM 5867 C C . ILE A 1 716 ? -10.312 -43.734 3.851 1.00 27.59 716 ILE A C 1
ATOM 5869 O O . ILE A 1 716 ? -11.537 -43.802 3.778 1.00 27.59 716 ILE A O 1
ATOM 5873 N N . PRO A 1 717 ? -9.602 -43.351 2.747 1.00 34.41 717 PRO A N 1
ATOM 5874 C CA . PRO A 1 717 ? -8.144 -43.318 2.503 1.00 34.41 717 PRO A CA 1
ATOM 5875 C C . PRO A 1 717 ? -7.521 -41.948 2.128 1.00 34.41 717 PRO A C 1
ATOM 5877 O O . PRO A 1 717 ? -8.199 -41.000 1.741 1.00 34.41 717 PRO A O 1
ATOM 5880 N N . GLN A 1 718 ? -6.181 -41.904 2.142 1.00 24.81 718 GLN A N 1
ATOM 5881 C CA . GLN A 1 718 ? -5.352 -40.944 1.390 1.00 24.81 718 GLN A CA 1
ATOM 5882 C C . GLN A 1 718 ? -4.974 -41.502 -0.000 1.00 24.81 718 GLN A C 1
ATOM 5884 O O . GLN A 1 718 ? -5.113 -42.699 -0.248 1.00 24.81 718 GLN A O 1
ATOM 5889 N N . ILE A 1 719 ? -4.436 -40.652 -0.884 1.00 28.30 719 ILE A N 1
ATOM 5890 C CA . ILE A 1 719 ? -3.739 -41.058 -2.119 1.00 28.30 719 ILE A CA 1
ATOM 5891 C C . ILE A 1 719 ? -2.338 -40.431 -2.115 1.00 28.30 719 ILE A C 1
ATOM 5893 O O . ILE A 1 719 ? -2.177 -39.267 -1.752 1.00 28.30 719 ILE A O 1
ATOM 5897 N N . GLU A 1 720 ? -1.336 -41.219 -2.498 1.00 26.58 720 GLU A N 1
ATOM 5898 C CA . GLU A 1 720 ? 0.069 -40.818 -2.630 1.00 26.58 720 GLU A CA 1
ATOM 5899 C C . GLU A 1 720 ? 0.338 -40.232 -4.025 1.00 26.58 720 GLU A C 1
ATOM 5901 O O . GLU A 1 720 ? -0.167 -40.779 -5.005 1.00 26.58 720 GLU A O 1
ATOM 5906 N N . GLU A 1 721 ? 1.237 -39.245 -4.162 1.00 25.20 721 GLU A N 1
ATOM 5907 C CA . GLU A 1 721 ? 2.073 -39.197 -5.370 1.00 25.20 721 GLU A CA 1
ATOM 5908 C C . GLU A 1 721 ? 3.492 -38.629 -5.142 1.00 25.20 721 GLU A C 1
ATOM 5910 O O . GLU A 1 721 ? 3.723 -37.694 -4.382 1.00 25.20 721 GLU A O 1
ATOM 5915 N N . ASN A 1 722 ? 4.429 -39.313 -5.797 1.00 24.97 722 ASN A N 1
ATOM 5916 C CA . ASN A 1 722 ? 5.895 -39.352 -5.728 1.00 24.97 722 ASN A CA 1
ATOM 5917 C C . ASN A 1 722 ? 6.747 -38.071 -5.553 1.00 24.97 722 ASN A C 1
ATOM 5919 O O . ASN A 1 722 ? 6.376 -36.948 -5.872 1.00 24.97 722 ASN A O 1
ATOM 5923 N N . GLN A 1 723 ? 8.000 -38.322 -5.146 1.00 25.02 723 GLN A N 1
ATOM 5924 C CA . GLN A 1 723 ? 9.139 -37.395 -5.202 1.00 25.02 723 GLN A CA 1
ATOM 5925 C C . GLN A 1 723 ? 9.798 -37.397 -6.595 1.00 25.02 723 GLN A C 1
ATOM 5927 O O . GLN A 1 723 ? 9.918 -38.460 -7.203 1.00 25.02 723 GLN A O 1
ATOM 5932 N N . GLU A 1 724 ? 10.416 -36.282 -6.995 1.00 25.45 724 GLU A N 1
ATOM 5933 C CA . GLU A 1 724 ? 11.608 -36.308 -7.859 1.00 25.45 724 GLU A CA 1
ATOM 5934 C C . GLU A 1 724 ? 12.782 -35.577 -7.188 1.00 25.45 724 GLU A C 1
ATOM 5936 O O . GLU A 1 724 ? 12.604 -34.602 -6.457 1.00 25.45 724 GLU A O 1
ATOM 5941 N N . GLN A 1 725 ? 14.000 -36.078 -7.414 1.00 24.92 725 GLN A N 1
ATOM 5942 C CA . GLN A 1 725 ? 15.239 -35.558 -6.831 1.00 24.92 725 GLN A CA 1
ATOM 5943 C C . GLN A 1 725 ? 16.242 -35.206 -7.932 1.00 24.92 725 GLN A C 1
ATOM 5945 O O . GLN A 1 725 ? 16.644 -36.082 -8.697 1.00 24.92 725 GLN A O 1
ATOM 5950 N N . THR A 1 726 ? 16.763 -33.977 -7.935 1.00 23.34 726 THR A N 1
ATOM 5951 C CA . THR A 1 726 ? 17.973 -33.630 -8.703 1.00 23.34 726 THR A CA 1
ATOM 5952 C C . THR A 1 726 ? 18.931 -32.737 -7.912 1.00 23.34 726 THR A C 1
ATOM 5954 O O . THR A 1 726 ? 18.834 -31.513 -7.930 1.00 23.34 726 THR A O 1
ATOM 5957 N N . GLN A 1 727 ? 19.926 -33.366 -7.283 1.00 28.20 727 GLN A N 1
ATOM 5958 C CA . GLN A 1 727 ? 21.273 -32.807 -7.110 1.00 28.20 727 GLN A CA 1
ATOM 5959 C C . GLN A 1 727 ? 22.262 -33.760 -7.785 1.00 28.20 727 GLN A C 1
ATOM 5961 O O . GLN A 1 727 ? 22.064 -34.977 -7.730 1.00 28.20 727 GLN A O 1
ATOM 5966 N N . PRO A 1 728 ? 23.316 -33.242 -8.437 1.00 32.53 728 PRO A N 1
ATOM 5967 C CA . PRO A 1 728 ? 24.668 -33.369 -7.853 1.00 32.53 728 PRO A CA 1
ATOM 5968 C C . PRO A 1 728 ? 25.627 -32.209 -8.269 1.00 32.53 728 PRO A C 1
ATOM 5970 O O . PRO A 1 728 ? 25.225 -31.355 -9.053 1.00 32.53 728 PRO A O 1
ATOM 5973 N N . PRO A 1 729 ? 26.940 -32.211 -7.925 1.00 35.78 729 PRO A N 1
ATOM 5974 C CA . PRO A 1 729 ? 27.601 -32.640 -6.676 1.00 35.78 729 PRO A CA 1
ATOM 5975 C C . PRO A 1 729 ? 28.762 -31.722 -6.178 1.00 35.78 729 PRO A C 1
ATOM 5977 O O . PRO A 1 729 ? 29.615 -31.355 -6.977 1.00 35.78 729 PRO A O 1
ATOM 5980 N N . ARG A 1 730 ? 28.964 -31.639 -4.842 1.00 24.72 730 ARG A N 1
ATOM 5981 C CA . ARG A 1 730 ? 30.284 -31.476 -4.139 1.00 24.72 730 ARG A CA 1
ATOM 5982 C C . ARG A 1 730 ? 31.087 -30.168 -4.430 1.00 24.72 730 ARG A C 1
ATOM 5984 O O . ARG A 1 730 ? 30.791 -29.456 -5.372 1.00 24.72 730 ARG A O 1
ATOM 5991 N N . SER A 1 731 ? 32.107 -29.753 -3.666 1.00 24.62 731 SER A N 1
ATOM 5992 C CA . SER A 1 731 ? 32.745 -30.216 -2.409 1.00 24.62 731 SER A CA 1
ATOM 5993 C C . SER A 1 731 ? 32.977 -28.988 -1.468 1.00 24.62 731 SER A C 1
ATOM 5995 O O . SER A 1 731 ? 32.529 -27.899 -1.805 1.00 24.62 731 SER A O 1
ATOM 5997 N N . ASP A 1 732 ? 33.580 -29.023 -0.268 1.00 26.16 732 ASP A N 1
ATOM 5998 C CA . ASP A 1 732 ? 34.410 -30.038 0.402 1.00 26.16 732 ASP A CA 1
ATOM 5999 C C . ASP A 1 732 ? 34.341 -29.978 1.950 1.00 26.16 732 ASP A C 1
ATOM 6001 O O . ASP A 1 732 ? 33.717 -29.093 2.530 1.00 26.16 732 ASP A O 1
ATOM 6005 N N . ASN A 1 733 ? 34.991 -30.928 2.634 1.00 24.80 733 ASN A N 1
ATOM 6006 C CA . ASN A 1 733 ? 34.907 -31.117 4.091 1.00 24.80 733 ASN A CA 1
ATOM 6007 C C . ASN A 1 733 ? 36.026 -30.440 4.909 1.00 24.80 733 ASN A C 1
ATOM 6009 O O . ASN A 1 733 ? 37.195 -30.503 4.527 1.00 24.80 733 ASN A O 1
ATOM 6013 N N . LYS A 1 734 ? 35.670 -29.984 6.126 1.00 28.22 734 LYS A N 1
ATOM 6014 C CA . LYS A 1 734 ? 36.357 -30.195 7.435 1.00 28.22 734 LYS A CA 1
ATOM 6015 C C . LYS A 1 734 ? 35.497 -29.536 8.537 1.00 28.22 734 LYS A C 1
ATOM 6017 O O . LYS A 1 734 ? 35.168 -28.369 8.409 1.00 28.22 734 LYS A O 1
ATOM 6022 N N . SER A 1 735 ? 34.929 -30.233 9.531 1.00 25.14 735 SER A N 1
ATOM 6023 C CA . SER A 1 735 ? 35.551 -30.985 10.646 1.00 25.14 735 SER A CA 1
ATOM 6024 C C . SER A 1 735 ? 36.373 -30.071 11.581 1.00 25.14 735 SER A C 1
ATOM 6026 O O . SER A 1 735 ? 37.216 -29.337 11.082 1.00 25.14 735 SER A O 1
ATOM 6028 N N . THR A 1 736 ? 36.222 -30.073 12.915 1.00 24.55 736 THR A N 1
ATOM 6029 C CA . THR A 1 736 ? 35.985 -31.233 13.810 1.00 24.55 736 THR A CA 1
ATOM 6030 C C . THR A 1 736 ? 35.451 -30.861 15.213 1.00 24.55 736 THR A C 1
ATOM 6032 O O . THR A 1 736 ? 35.907 -29.882 15.787 1.00 24.55 736 THR A O 1
ATOM 6035 N N . VAL A 1 737 ? 34.694 -31.800 15.814 1.00 26.72 737 VAL A N 1
ATOM 6036 C CA . VAL A 1 737 ? 34.680 -32.174 17.260 1.00 26.72 737 VAL A CA 1
ATOM 6037 C C . VAL A 1 737 ? 33.958 -31.271 18.291 1.00 26.72 737 VAL A C 1
ATOM 6039 O O . VAL A 1 737 ? 33.865 -30.058 18.172 1.00 26.72 737 VAL A O 1
ATOM 6042 N N . LYS A 1 738 ? 33.403 -31.948 19.313 1.00 26.05 738 LYS A N 1
ATOM 6043 C CA . LYS A 1 738 ? 32.643 -31.448 20.476 1.00 26.05 738 LYS A CA 1
ATOM 6044 C C . LYS A 1 738 ? 33.548 -31.343 21.716 1.00 26.05 738 LYS A C 1
ATOM 6046 O O . LYS A 1 738 ? 34.469 -32.143 21.818 1.00 26.05 738 LYS A O 1
ATOM 6051 N N . GLU A 1 739 ? 33.169 -30.542 22.718 1.00 25.81 739 GLU A N 1
ATOM 6052 C CA . GLU A 1 739 ? 32.705 -31.022 2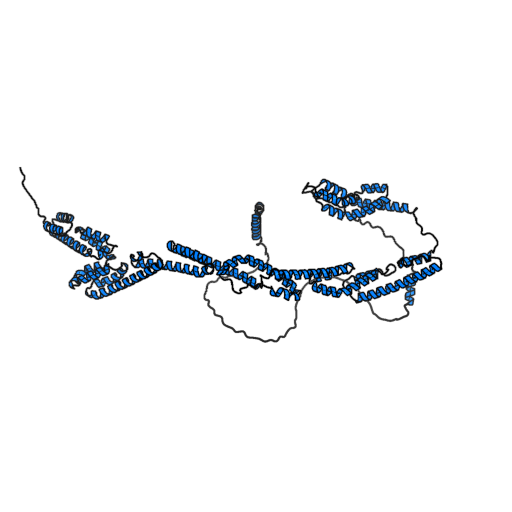4.046 1.00 25.81 739 GLU A CA 1
ATOM 6053 C C . GLU A 1 739 ? 32.286 -29.852 24.975 1.00 25.81 739 GLU A C 1
ATOM 6055 O O . GLU A 1 739 ? 32.874 -28.783 24.905 1.00 25.81 739 GLU A O 1
ATOM 6060 N N . LYS A 1 740 ? 31.265 -30.104 25.822 1.00 25.81 740 LYS A N 1
ATOM 6061 C CA . LYS A 1 740 ? 30.989 -29.598 27.200 1.00 25.81 740 LYS A CA 1
ATOM 6062 C C . LYS A 1 740 ? 31.535 -28.190 27.572 1.00 25.81 740 LYS A C 1
ATOM 6064 O O . LYS A 1 740 ? 32.737 -27.978 27.559 1.00 25.81 740 LYS A O 1
ATOM 6069 N N . GLN A 1 741 ? 30.750 -27.236 28.087 1.00 24.53 741 GLN A N 1
ATOM 6070 C CA . GLN A 1 741 ? 29.893 -27.316 29.291 1.00 24.53 741 GLN A CA 1
ATOM 6071 C C . GLN A 1 741 ? 28.815 -26.199 29.329 1.00 24.53 741 GLN A C 1
ATOM 6073 O O . GLN A 1 741 ? 28.876 -25.234 28.574 1.00 24.53 741 GLN A O 1
ATOM 6078 N N . SER A 1 742 ? 27.874 -26.308 30.272 1.00 23.70 742 SER A N 1
ATOM 6079 C CA . SER A 1 742 ? 26.892 -25.292 30.710 1.00 23.70 742 SER A CA 1
ATOM 6080 C C . SER A 1 742 ? 26.786 -25.335 32.253 1.00 23.70 742 SER A C 1
ATOM 6082 O O . SER A 1 742 ? 27.187 -26.369 32.800 1.00 23.70 742 SER A O 1
ATOM 6084 N N . PRO A 1 743 ? 26.220 -24.336 32.980 1.00 38.38 743 PRO A N 1
ATOM 6085 C CA . PRO A 1 743 ? 25.422 -23.185 32.520 1.00 38.38 743 PRO A CA 1
ATOM 6086 C C . PRO A 1 743 ? 25.826 -21.815 33.158 1.00 38.38 743 PRO A C 1
ATOM 6088 O O . PRO A 1 743 ? 26.918 -21.676 33.700 1.00 38.38 743 PRO A O 1
ATOM 6091 N N . ASN A 1 744 ? 24.873 -20.863 33.158 1.00 26.12 744 ASN A N 1
ATOM 6092 C CA . ASN A 1 744 ? 24.769 -19.578 33.888 1.00 26.12 744 ASN A CA 1
ATOM 6093 C C . ASN A 1 744 ? 25.304 -18.276 33.247 1.00 26.12 744 ASN A C 1
ATOM 6095 O O . ASN A 1 744 ? 26.200 -18.275 32.412 1.00 26.12 744 ASN A O 1
ATOM 6099 N N . ALA A 1 745 ? 24.700 -17.167 33.714 1.00 27.09 745 ALA A N 1
ATOM 6100 C CA . ALA A 1 745 ? 24.930 -15.752 33.379 1.00 27.09 745 ALA A CA 1
ATOM 6101 C C . ALA A 1 745 ? 24.443 -15.254 31.995 1.00 27.09 745 ALA A C 1
ATOM 6103 O O . ALA A 1 745 ? 25.226 -14.821 31.153 1.00 27.09 745 ALA A O 1
ATOM 6104 N N . GLN A 1 746 ? 23.117 -15.196 31.810 1.00 33.66 746 GLN A N 1
ATOM 6105 C CA . GLN A 1 746 ? 22.506 -14.128 30.999 1.00 33.66 746 GLN A CA 1
ATOM 6106 C C . GLN A 1 746 ? 22.474 -12.800 31.792 1.00 33.66 746 GLN A C 1
ATOM 6108 O O . GLN A 1 746 ? 22.533 -12.830 33.021 1.00 33.66 746 GLN A O 1
ATOM 6113 N N . ASN A 1 747 ? 22.306 -11.679 31.069 1.00 37.41 747 ASN A N 1
ATOM 6114 C CA . ASN A 1 747 ? 22.108 -10.277 31.510 1.00 37.41 747 ASN A CA 1
ATOM 6115 C C . ASN A 1 747 ? 23.339 -9.347 31.464 1.00 37.41 747 ASN A C 1
ATOM 6117 O O . ASN A 1 747 ? 23.840 -8.933 32.506 1.00 37.41 747 ASN A O 1
ATOM 6121 N N . GLN A 1 748 ? 23.762 -8.943 30.252 1.00 40.44 748 GLN A N 1
ATOM 6122 C CA . GLN A 1 748 ? 24.491 -7.677 30.007 1.00 40.44 748 GLN A CA 1
ATOM 6123 C C . GLN A 1 748 ? 24.561 -7.322 28.500 1.00 40.44 748 GLN A C 1
ATOM 6125 O O . GLN A 1 748 ? 25.599 -7.461 27.856 1.00 40.44 748 GLN A O 1
ATOM 6130 N N . SER A 1 749 ? 23.446 -6.878 27.900 1.00 39.69 749 SER A N 1
ATOM 6131 C CA . SER A 1 749 ? 23.457 -6.396 26.497 1.00 39.69 749 SER A CA 1
ATOM 6132 C C . SER A 1 749 ? 22.367 -5.391 26.085 1.00 39.69 749 SER A C 1
ATOM 6134 O O . SER A 1 749 ? 22.471 -4.836 24.994 1.00 39.69 749 SER A O 1
ATOM 6136 N N . LEU A 1 750 ? 21.348 -5.119 26.912 1.00 40.50 750 LEU A N 1
ATOM 6137 C CA . LEU A 1 750 ? 20.189 -4.296 26.516 1.00 40.50 750 LEU A CA 1
ATOM 6138 C C . LEU A 1 750 ? 20.387 -2.779 26.714 1.00 40.50 750 LEU A C 1
ATOM 6140 O O . LEU A 1 750 ? 19.870 -1.984 25.926 1.00 40.50 750 LEU A O 1
ATOM 6144 N N . ASP A 1 751 ? 21.183 -2.369 27.705 1.00 51.50 751 ASP A N 1
ATOM 6145 C CA . ASP A 1 751 ? 21.193 -0.988 28.225 1.00 51.50 751 ASP A CA 1
ATOM 6146 C C . ASP A 1 751 ? 21.768 0.078 27.277 1.00 51.50 751 ASP A C 1
ATOM 6148 O O . ASP A 1 751 ? 21.560 1.270 27.483 1.00 51.50 751 ASP A O 1
ATOM 6152 N N . LYS A 1 752 ? 22.496 -0.304 26.219 1.00 57.03 752 LYS A N 1
ATOM 6153 C CA . LYS A 1 752 ? 23.092 0.687 25.301 1.00 57.03 752 LYS A CA 1
ATOM 6154 C C . LYS A 1 752 ? 22.050 1.368 24.412 1.00 57.03 752 LYS A C 1
ATOM 6156 O O . LYS A 1 752 ? 22.103 2.580 24.234 1.00 57.03 752 LYS A O 1
ATOM 6161 N N . SER A 1 753 ? 21.081 0.602 23.912 1.00 55.03 753 SER A N 1
ATOM 6162 C CA . SER A 1 753 ? 20.030 1.120 23.025 1.00 55.03 753 SER A CA 1
ATOM 6163 C C . SER A 1 753 ? 19.060 2.066 23.745 1.00 55.03 753 SER A C 1
ATOM 6165 O O . SER A 1 753 ? 18.680 3.102 23.199 1.00 55.03 753 SER A O 1
ATOM 6167 N N . SER A 1 754 ? 18.718 1.767 25.002 1.00 63.31 754 SER A N 1
ATOM 6168 C CA . SER A 1 754 ? 17.864 2.617 25.836 1.00 63.31 754 SER A CA 1
ATOM 6169 C C . SER A 1 754 ? 18.555 3.926 26.234 1.00 63.31 754 SER A C 1
ATOM 6171 O O . SER A 1 754 ? 17.913 4.976 26.210 1.00 63.31 754 SER A O 1
ATOM 6173 N N . PHE A 1 755 ? 19.862 3.903 26.523 1.00 66.06 755 PHE A N 1
ATOM 6174 C CA . PHE A 1 755 ? 20.634 5.122 26.793 1.00 66.06 755 PHE A CA 1
ATOM 6175 C C . PHE A 1 755 ? 20.734 6.049 25.573 1.00 66.06 755 PHE A C 1
ATOM 6177 O O . PHE A 1 755 ? 20.565 7.261 25.721 1.00 66.06 755 PHE A O 1
ATOM 6184 N N . GLU A 1 756 ? 20.964 5.518 24.368 1.00 71.31 756 GLU A N 1
ATOM 6185 C CA . GLU A 1 756 ? 21.004 6.336 23.145 1.00 71.31 756 GLU A CA 1
ATOM 6186 C C . GLU A 1 756 ? 19.622 6.915 22.800 1.00 71.31 756 GLU A C 1
ATOM 6188 O O . GLU A 1 756 ? 19.517 8.109 22.503 1.00 71.31 756 GLU A O 1
ATOM 6193 N N . ALA A 1 757 ? 18.551 6.127 22.951 1.00 74.94 757 ALA A N 1
ATOM 6194 C CA . ALA A 1 757 ? 17.179 6.609 22.802 1.00 74.94 757 ALA A CA 1
ATOM 6195 C C . ALA A 1 757 ? 16.859 7.743 23.797 1.00 74.94 757 ALA A C 1
ATOM 6197 O O . ALA A 1 757 ? 16.429 8.823 23.384 1.00 74.94 757 ALA A O 1
ATOM 6198 N N . TYR A 1 758 ? 17.144 7.555 25.090 1.00 74.12 758 TYR A N 1
ATOM 6199 C CA . TYR A 1 758 ? 16.905 8.567 26.126 1.00 74.12 758 TYR A CA 1
ATOM 6200 C C . TYR A 1 758 ? 17.726 9.847 25.901 1.00 74.12 758 TYR A C 1
ATOM 6202 O O . TYR A 1 758 ? 17.211 10.959 26.039 1.00 74.12 758 TYR A O 1
ATOM 6210 N N . LYS A 1 759 ? 18.985 9.713 25.464 1.00 77.06 759 LYS A N 1
ATOM 6211 C CA . LYS A 1 759 ? 19.843 10.847 25.100 1.00 77.06 759 LYS A CA 1
ATOM 6212 C C . LYS A 1 759 ? 19.306 11.622 23.896 1.00 77.06 759 LYS A C 1
ATOM 6214 O O . LYS A 1 759 ? 19.342 12.852 23.910 1.00 77.06 759 LYS A O 1
ATOM 6219 N N . SER A 1 760 ? 18.774 10.932 22.884 1.00 73.44 760 SER A N 1
ATOM 6220 C CA . SER A 1 760 ? 18.115 11.587 21.746 1.00 73.44 760 SER A CA 1
ATOM 6221 C C . SER A 1 760 ? 16.876 12.376 22.192 1.00 73.44 760 SER A C 1
ATOM 6223 O O . SER A 1 760 ? 16.718 13.538 21.818 1.00 73.44 760 SER A O 1
ATOM 6225 N N . LEU A 1 761 ? 16.068 11.804 23.092 1.00 78.62 761 LEU A N 1
ATOM 6226 C CA . LEU A 1 761 ? 14.860 12.428 23.627 1.00 78.62 761 LEU A CA 1
ATOM 6227 C C . LEU A 1 761 ? 15.190 13.699 24.429 1.00 78.62 761 LEU A C 1
ATOM 6229 O O . LEU A 1 761 ? 14.613 14.754 24.161 1.00 78.62 761 LEU A O 1
ATOM 6233 N N . LEU A 1 762 ? 16.185 13.662 25.324 1.00 77.62 762 LEU A N 1
ATOM 6234 C CA . LEU A 1 762 ? 16.649 14.853 26.056 1.00 77.62 762 LEU A CA 1
ATOM 6235 C C . LEU A 1 762 ? 17.161 15.972 25.131 1.00 77.62 762 LEU A C 1
ATOM 6237 O O . LEU A 1 762 ? 16.956 17.152 25.423 1.00 77.62 762 LEU A O 1
ATOM 6241 N N . LEU A 1 763 ? 17.783 15.621 23.999 1.00 78.31 763 LEU A N 1
ATOM 6242 C CA . LEU A 1 763 ? 18.199 16.595 22.987 1.00 78.31 763 LEU A CA 1
ATOM 6243 C C . LEU A 1 763 ? 17.002 17.197 22.231 1.00 78.31 763 LEU A C 1
ATOM 6245 O O . LEU A 1 763 ? 17.015 18.404 21.981 1.00 78.31 763 LEU A O 1
ATOM 6249 N N . THR A 1 764 ? 15.956 16.415 21.926 1.00 78.62 764 THR A N 1
ATOM 6250 C CA . THR A 1 764 ? 14.711 16.949 21.328 1.00 78.62 764 THR A CA 1
ATOM 6251 C C . THR A 1 764 ? 13.936 17.864 22.279 1.00 78.62 764 THR A C 1
ATOM 6253 O O . THR A 1 764 ? 13.389 18.870 21.836 1.00 78.62 764 THR A O 1
ATOM 6256 N N . LEU A 1 765 ? 13.976 17.599 23.591 1.00 76.50 765 LEU A N 1
ATOM 6257 C CA . LEU A 1 765 ? 13.417 18.477 24.630 1.00 76.50 765 LEU A CA 1
ATOM 6258 C C . LEU A 1 765 ? 14.304 19.700 24.949 1.00 76.50 765 LEU A C 1
ATOM 6260 O O . LEU A 1 765 ? 13.997 20.471 25.854 1.00 76.50 765 LEU A O 1
ATOM 6264 N N . GLY A 1 766 ? 15.417 19.893 24.231 1.00 67.88 766 GLY A N 1
ATOM 6265 C CA . GLY A 1 766 ? 16.291 21.062 24.364 1.00 67.88 766 GLY A CA 1
ATOM 6266 C C . GLY A 1 766 ? 17.213 21.072 25.591 1.00 67.88 766 GLY A C 1
ATOM 6267 O O . GLY A 1 766 ? 18.023 21.992 25.719 1.00 67.88 766 GLY A O 1
ATOM 6268 N N . LEU A 1 767 ? 17.164 20.050 26.453 1.00 74.06 767 LEU A N 1
ATOM 6269 C CA . LEU A 1 767 ? 17.912 19.948 27.716 1.00 74.06 767 LEU A CA 1
ATOM 6270 C C . LEU A 1 767 ? 19.379 19.522 27.490 1.00 74.06 767 LEU A C 1
ATOM 6272 O O . LEU A 1 767 ? 19.872 18.531 28.024 1.00 74.06 767 LEU A O 1
ATOM 6276 N N . LYS A 1 768 ? 20.098 20.282 26.659 1.00 77.38 768 LYS A N 1
ATOM 6277 C CA . LYS A 1 768 ? 21.433 19.927 26.142 1.00 77.38 768 LYS A CA 1
ATOM 6278 C C . LYS A 1 768 ? 22.483 19.691 27.231 1.00 77.38 768 LYS A C 1
ATOM 6280 O O . LYS A 1 768 ? 23.318 18.807 27.068 1.00 77.38 768 LYS A O 1
ATOM 6285 N N . GLU A 1 769 ? 22.426 20.433 28.334 1.00 72.44 769 GLU A N 1
ATOM 6286 C CA . GLU A 1 769 ? 23.363 20.282 29.455 1.00 72.44 769 GLU A CA 1
ATOM 6287 C C . GLU A 1 769 ? 23.168 18.940 30.186 1.00 72.44 769 GLU A C 1
ATOM 6289 O O . GLU A 1 769 ? 24.145 18.261 30.499 1.00 72.44 769 GLU A O 1
ATOM 6294 N N . THR A 1 770 ? 21.923 18.479 30.373 1.00 72.19 770 THR A N 1
ATOM 6295 C CA . THR A 1 770 ? 21.657 17.170 31.000 1.00 72.19 770 THR A CA 1
ATOM 6296 C C . THR A 1 770 ? 22.043 16.013 30.075 1.00 72.19 770 THR A C 1
ATOM 6298 O O . THR A 1 770 ? 22.589 15.013 30.536 1.00 72.19 770 THR A O 1
ATOM 6301 N N . ALA A 1 771 ? 21.872 16.175 28.758 1.00 72.19 771 ALA A N 1
ATOM 6302 C CA . ALA A 1 771 ? 22.336 15.214 27.754 1.00 72.19 771 ALA A CA 1
ATOM 6303 C C . ALA A 1 771 ? 23.878 15.124 27.641 1.00 72.19 771 ALA A C 1
ATOM 6305 O O . ALA A 1 771 ? 24.397 14.125 27.132 1.00 72.19 771 ALA A O 1
ATOM 6306 N N . GLN A 1 772 ? 24.614 16.138 28.117 1.00 73.81 772 GLN A N 1
ATOM 6307 C CA . GLN A 1 772 ? 26.080 16.127 28.231 1.00 73.81 772 GLN A CA 1
ATOM 6308 C C . GLN A 1 772 ? 26.571 15.540 29.563 1.00 73.81 772 GLN A C 1
ATOM 6310 O O . GLN A 1 772 ? 27.587 14.856 29.568 1.00 73.81 772 GLN A O 1
ATOM 6315 N N . MET A 1 773 ? 25.819 15.712 30.658 1.00 68.69 773 MET A N 1
ATOM 6316 C CA . MET A 1 773 ? 26.061 15.041 31.953 1.00 68.69 773 MET A CA 1
ATOM 6317 C C . MET A 1 773 ? 25.852 13.510 31.909 1.00 68.69 773 MET A C 1
ATOM 6319 O O . MET A 1 773 ? 26.139 12.819 32.882 1.00 68.69 773 MET A O 1
ATOM 6323 N N . LEU A 1 774 ? 25.349 12.978 30.788 1.00 61.84 774 LEU A N 1
ATOM 6324 C CA . LEU A 1 774 ? 25.182 11.550 30.489 1.00 61.84 774 LEU A CA 1
ATOM 6325 C C . LEU A 1 774 ? 26.273 11.061 29.506 1.00 61.84 774 LEU A C 1
ATOM 6327 O O . LEU A 1 774 ? 25.974 10.489 28.448 1.00 61.84 774 LEU A O 1
ATOM 6331 N N . GLN A 1 775 ? 27.537 11.362 29.820 1.00 52.56 775 GLN A N 1
ATOM 6332 C CA . GLN A 1 775 ? 28.755 10.839 29.181 1.00 52.56 775 GLN A CA 1
ATOM 6333 C C . GLN A 1 775 ? 29.720 10.300 30.237 1.00 52.56 775 GLN A C 1
ATOM 6335 O O . GLN A 1 775 ? 30.375 9.288 29.910 1.00 52.56 775 GLN A O 1
#